Protein 5IPY (pdb70)

B-factor: mean 14.08, std 7.88, range [3.66, 57.65]

CATH classification: 3.50.50.60 (+1 more: 3.50.50.60)

Radius of gyration: 29.26 Å; Cα contacts (8 Å, |Δi|>4): 1860; chains: 2; bounding box: 68×65×85 Å

GO terms:
  GO:0034899 trimethylamine monooxygenase activity (F, EXP)

Solvent-accessible surface area: 33161 Å² total; per-residue (Å²): 134,64,0,0,0,10,9,0,10,20,12,0,3,0,0,0,37,0,0,25,18,1,34,107,128,70,31,161,38,12,95,8,7,0,2,11,52,22,56,42,4,0,7,38,30,32,56,32,44,29,48,4,12,18,80,29,3,8,39,5,30,4,14,21,16,59,9,26,8,4,63,13,2,1,1,0,17,2,5,14,49,10,11,0,50,106,34,33,68,100,22,7,11,0,2,0,1,50,24,0,0,28,37,0,4,48,9,7,1,129,127,7,80,0,98,142,45,16,91,36,20,2,8,15,30,38,0,47,70,68,80,162,77,51,70,0,53,0,22,0,5,39,37,133,94,50,35,17,68,66,24,45,0,30,18,0,0,0,9,28,26,8,54,13,19,5,60,22,39,104,42,105,6,3,59,74,12,33,19,36,37,9,9,3,2,23,0,20,17,1,67,40,3,105,47,68,34,0,0,0,9,13,48,61,74,34,0,20,12,0,0,7,0,0,49,14,24,35,8,137,28,1,7,0,4,38,201,114,61,71,31,60,55,61,41,24,159,49,13,62,37,13,26,31,9,101,69,4,63,40,106,34,0,43,0,57,93,64,32,65,113,85,1,37,3,0,0,2,8,31,29,44,58,32,46,4,48,20,2,22,61,94,1,14,4,104,29,66,67,56,14,2,5,25,35,1,21,33,2,0,0,5,4,84,19,47,25,0,2,0,2,6,0,2,45,39,60,0,31,5,1,0,13,0,0,0,0,6,0,0,0,7,12,6,46,66,116,22,111,34,38,175,80,95,61,43,3,77,60,26,8,50,89,16,47,94,78,33,104,79,40,142,79,60,90,68,23,0,132,11,2,3,70,14,0,80,50,0,6,89,67,21,78,4,55,110,22,74,9,83,12,0,8,95,5,7,36,74,12,79,136,15,11,68,143,54,5,24,35,15,19,69,42,26,4,117,2,27,53,57,47,54,89,3,62,137,40,95,34,72,5,92,100,9,97,92,37,35,42,103,36,14,44,123,183,140,69,0,0,0,10,8,0,9,23,12,0,4,3,0,0,14,0,0,21,30,1,34,115,126,68,31,168,46,12,105,7,10,0,3,9,52,27,56,41,2,0,6,39,34,31,53,35,40,25,48,5,10,14,72,26,3,9,38,5,28,2,15,20,15,50,7,27,9,3,62,11,1,9,2,4,22,5,0,21,72,22,10,2,62,104,42,34,67,66,73,8,10,1,3,0,2,48,24,0,1,30,40,0,10,34,14,22,3,108,157,23,86,0,92,119,42,15,101,32,20,1,8,16,30,36,0,46,62,67,87,165,76,54,78,0,53,1,22,0,6,39,33,132,91,55,37,18,67,67,30,48,1,27,25,0,0,0,10,29,28,9,55,14,19,8,57,28,39,105,46,101,6,6,61,73,9,39,22,42,38,7,8,3,3,23,3,23,10,1,114,43,6,108,45,70,23,0,0,0,10,13,45,64,77,34,0,19,13,0,0,7,0,0,46,13,22,36,8,140,14,1,1,0,3,43,194,104,64,74,27,57,46,62,50,24,160,52,12,79,33,20,26,27,8,100,53,4,61,49,79,36,0,47,4,56,94,64,32,68,69,81,1,38,3,0,0,2,8,30,31,44,59,31,46,4,47,22,2,18,68,75,0,32,3,141,23,65,65,56,16,2,4,26,35,0,27,26,3,0,0,6,4,85,15,50,25,0,2,0,2,5,0,3,47,39,58,2,35,8,5,0,13,0,0,0,0,15,3,0,0,5,16,11,48,54,118,24,109,28,39,194,80,100,64,44,3,79,61,27,10,50,88,15,46,94,78,32,107,79,39,145,79,58,85,67,24,0,117,12,2,3,74,13,0,86,50,0,10,88,71,20,80,8,76,100,34,73,7,81,13,2,6,79,3,10,29,80,13,83,137,30,12,68,133,55,4,20,34,15,17,69,32,29,1,117,9,33,55,58,42,55,100,6,52,134,38,102,34,74,5,98,98,10,97,89,28,43,58,151,22,12,38,127,166

Structure (mmCIF, N/CA/C/O backbone):
data_5IPY
#
_entry.id   5IPY
#
_cell.length_a   73.497
_cell.length_b   85.388
_cell.length_c   79.533
_cell.angle_alpha   90.00
_cell.angle_beta   113.03
_cell.angle_gamma   90.00
#
_symmetry.space_group_name_H-M   'P 1 21 1'
#
loop_
_entity.id
_entity.type
_entity.pdbx_description
1 polymer 'Flavin-containing monooxygenase'
2 non-polymer 'NADP NICOTINAMIDE-ADENINE-DINUCLEOTIDE PHOSPHATE'
3 non-polymer 'FLAVIN-ADENINE DINUCLEOTIDE'
4 water water
#
loop_
_atom_site.group_PDB
_atom_site.id
_atom_site.type_symbol
_atom_site.label_atom_id
_atom_site.label_alt_id
_atom_site.label_comp_id
_atom_site.label_asym_id
_atom_site.label_entity_id
_atom_site.label_seq_id
_atom_site.pdbx_PDB_ins_code
_atom_site.Cartn_x
_atom_site.Cartn_y
_atom_site.Cartn_z
_atom_site.occupancy
_atom_site.B_iso_or_equiv
_atom_site.auth_seq_id
_atom_site.auth_comp_id
_atom_site.auth_asym_id
_atom_site.auth_atom_id
_atom_site.pdbx_PDB_model_num
ATOM 1 N N . LYS A 1 3 ? 3.667 17.710 28.526 1.00 28.35 3 LYS A N 1
ATOM 2 C CA . LYS A 1 3 ? 4.644 17.615 27.442 1.00 19.90 3 LYS A CA 1
ATOM 3 C C . LYS A 1 3 ? 4.374 16.404 26.542 1.00 14.41 3 LYS A C 1
ATOM 4 O O . LYS A 1 3 ? 3.759 15.419 26.965 1.00 14.76 3 LYS A O 1
ATOM 10 N N . ARG A 1 4 ? 4.848 16.488 25.298 1.00 10.37 4 ARG A N 1
ATOM 11 C CA . ARG A 1 4 ? 4.845 15.362 24.364 1.00 10.95 4 ARG A CA 1
ATOM 12 C C . ARG A 1 4 ? 6.257 15.163 23.828 1.00 8.63 4 ARG A C 1
ATOM 13 O O . ARG A 1 4 ? 6.938 16.128 23.460 1.00 10.21 4 ARG A O 1
ATOM 21 N N . VAL A 1 5 ? 6.691 13.907 23.770 1.00 8.62 5 VAL A N 1
ATOM 22 C CA . VAL A 1 5 ? 8.044 13.574 23.346 1.00 7.52 5 VAL A CA 1
ATOM 23 C C . VAL A 1 5 ? 7.971 12.557 22.218 1.00 7.95 5 VAL A C 1
ATOM 24 O O . VAL A 1 5 ? 7.254 11.565 22.317 1.00 8.73 5 VAL A O 1
ATOM 28 N N . ALA A 1 6 ? 8.720 12.804 21.143 1.00 7.92 6 ALA A N 1
ATOM 29 C CA . ALA A 1 6 ? 8.839 11.858 20.041 1.00 7.87 6 ALA A CA 1
ATOM 30 C C . ALA A 1 6 ? 10.184 11.157 20.138 1.00 6.18 6 ALA A C 1
ATOM 31 O O . ALA A 1 6 ? 11.218 11.811 20.279 1.00 9.11 6 ALA A O 1
ATOM 33 N N . VAL A 1 7 ? 10.168 9.834 20.056 1.00 7.11 7 VAL A N 1
ATOM 34 C CA . VAL A 1 7 ? 11.395 9.047 19.979 1.00 7.28 7 VAL A CA 1
ATOM 35 C C . VAL A 1 7 ? 11.500 8.457 18.574 1.00 7.53 7 VAL A C 1
ATOM 36 O O . VAL A 1 7 ? 10.564 7.818 18.097 1.00 7.66 7 VAL A O 1
ATOM 40 N N . ILE A 1 8 ? 12.623 8.682 17.897 1.00 6.17 8 ILE A N 1
ATOM 41 C CA . ILE A 1 8 ? 12.797 8.137 16.552 1.00 5.45 8 ILE A CA 1
ATOM 42 C C . ILE A 1 8 ? 13.664 6.889 16.643 1.00 6.99 8 ILE A C 1
ATOM 43 O O . ILE A 1 8 ? 14.860 6.972 16.935 1.00 6.86 8 ILE A O 1
ATOM 48 N N . GLY A 1 9 ? 13.040 5.731 16.438 1.00 6.01 9 GLY A N 1
ATOM 49 C CA . GLY A 1 9 ? 13.753 4.466 16.492 1.00 6.13 9 GLY A CA 1
ATOM 50 C C . GLY A 1 9 ? 13.401 3.624 17.706 1.00 5.95 9 GLY A C 1
ATOM 51 O O . GLY A 1 9 ? 13.314 4.132 18.839 1.00 7.10 9 GLY A O 1
ATOM 52 N N . ALA A 1 10 ? 13.221 2.328 17.459 1.00 5.78 10 ALA A N 1
ATOM 53 C CA . ALA A 1 10 ? 12.938 1.347 18.506 1.00 6.04 10 ALA A CA 1
ATOM 54 C C . ALA A 1 10 ? 13.985 0.238 18.547 1.00 5.99 10 ALA A C 1
ATOM 55 O O . ALA A 1 10 ? 13.665 -0.934 18.769 1.00 6.57 10 ALA A O 1
ATOM 57 N N . GLY A 1 11 ? 15.236 0.628 18.337 1.00 6.13 11 GLY A N 1
ATOM 58 C CA . GLY A 1 11 ? 16.358 -0.250 18.629 1.00 5.83 11 GLY A CA 1
ATOM 59 C C . GLY A 1 11 ? 16.727 -0.161 20.104 1.00 5.35 11 GLY A C 1
ATOM 60 O O . GLY A 1 11 ? 16.020 0.461 20.906 1.00 6.28 11 GLY A O 1
ATOM 61 N N . PRO A 1 12 ? 17.849 -0.768 20.478 1.00 4.50 12 PRO A N 1
ATOM 62 C CA . PRO A 1 12 ? 18.242 -0.727 21.889 1.00 5.98 12 PRO A CA 1
ATOM 63 C C . PRO A 1 12 ? 18.164 0.664 22.537 1.00 6.39 12 PRO A C 1
ATOM 64 O O . PRO A 1 12 ? 17.738 0.763 23.689 1.00 7.45 12 PRO A O 1
ATOM 68 N N . SER A 1 13 ? 18.592 1.710 21.836 1.00 6.30 13 SER A N 1
ATOM 69 C CA . SER A 1 13 ? 18.548 3.065 22.386 1.00 5.15 13 SER A CA 1
ATOM 70 C C . SER A 1 13 ? 17.122 3.588 22.568 1.00 6.23 13 SER A C 1
ATOM 71 O O . SER A 1 13 ? 16.757 4.043 23.660 1.00 6.46 13 SER A O 1
ATOM 74 N N . GLY A 1 14 ? 16.314 3.539 21.514 1.00 6.05 14 GLY A N 1
ATOM 75 C CA . GLY A 1 14 ? 14.947 4.026 21.615 1.00 6.33 14 GLY A CA 1
ATOM 76 C C . GLY A 1 14 ? 14.175 3.237 22.660 1.00 6.54 14 GLY A C 1
ATOM 77 O O . GLY A 1 14 ? 13.412 3.815 23.447 1.00 6.83 14 GLY A O 1
ATOM 78 N N . LEU A 1 15 ? 14.379 1.922 22.688 1.00 6.90 15 LEU A N 1
ATOM 79 C CA . LEU A 1 15 ? 13.736 1.085 23.698 1.00 5.75 15 LEU A CA 1
ATOM 80 C C . LEU A 1 15 ? 14.173 1.470 25.113 1.00 7.94 15 LEU A C 1
ATOM 81 O O . LEU A 1 15 ? 13.346 1.518 26.030 1.00 7.75 15 LEU A O 1
ATOM 86 N N . ALA A 1 16 ? 15.468 1.733 25.297 1.00 5.82 16 ALA A N 1
ATOM 87 C CA . ALA A 1 16 ? 15.967 2.212 26.588 1.00 5.36 16 ALA A CA 1
ATOM 88 C C . ALA A 1 16 ? 15.272 3.504 26.980 1.00 6.26 16 ALA A C 1
ATOM 89 O O . ALA A 1 16 ? 14.963 3.722 28.151 1.00 6.63 16 ALA A O 1
ATOM 91 N N . GLN A 1 17 ? 15.023 4.369 26.003 1.00 6.12 17 GLN A N 1
ATOM 92 C CA . GLN A 1 17 ? 14.354 5.632 26.284 1.00 7.93 17 GLN A CA 1
ATOM 93 C C . GLN A 1 17 ? 12.930 5.401 26.800 1.00 6.77 17 GLN A C 1
ATOM 94 O O . GLN A 1 17 ? 12.480 6.070 27.748 1.00 6.89 17 GLN A O 1
ATOM 100 N N . LEU A 1 18 ? 12.224 4.465 26.176 1.00 6.28 18 LEU A N 1
ATOM 101 C CA . LEU A 1 18 ? 10.866 4.145 26.605 1.00 7.26 18 LEU A CA 1
ATOM 102 C C . LEU A 1 18 ? 10.896 3.545 28.009 1.00 6.25 18 LEU A C 1
ATOM 103 O O . LEU A 1 18 ? 10.124 3.939 28.887 1.00 7.44 18 LEU A O 1
ATOM 108 N N . ARG A 1 19 ? 11.806 2.602 28.218 1.00 6.50 19 ARG A N 1
ATOM 109 C CA . ARG A 1 19 ? 11.942 1.951 29.514 1.00 6.83 19 ARG A CA 1
ATOM 110 C C . ARG A 1 19 ? 12.258 2.977 30.604 1.00 8.70 19 ARG A C 1
ATOM 111 O O . ARG A 1 19 ? 11.729 2.895 31.709 1.00 7.69 19 ARG A O 1
ATOM 119 N N . ALA A 1 20 ? 13.128 3.936 30.306 1.00 7.41 20 ALA A N 1
ATOM 120 C CA . ALA A 1 20 ? 13.476 4.966 31.280 1.00 8.35 20 ALA A CA 1
ATOM 121 C C . ALA A 1 20 ? 12.243 5.754 31.726 1.00 7.10 20 ALA A C 1
ATOM 122 O O . ALA A 1 20 ? 12.018 5.946 32.934 1.00 7.94 20 ALA A O 1
ATOM 124 N N . PHE A 1 21 ? 11.457 6.231 30.769 1.00 7.63 21 PHE A N 1
ATOM 125 C CA . PHE A 1 21 ? 10.253 6.981 31.130 1.00 6.58 21 PHE A CA 1
ATOM 126 C C . PHE A 1 21 ? 9.299 6.118 31.942 1.00 8.61 21 PHE A C 1
ATOM 127 O O . PHE A 1 21 ? 8.770 6.567 32.963 1.00 8.65 21 PHE A O 1
ATOM 135 N N . GLN A 1 22 ? 9.088 4.883 31.509 1.00 8.34 22 GLN A N 1
ATOM 136 C CA . GLN A 1 22 ? 8.180 3.993 32.231 1.00 8.88 22 GLN A CA 1
ATOM 137 C C . GLN A 1 22 ? 8.648 3.737 33.669 1.00 11.59 22 GLN A C 1
ATOM 138 O O . GLN A 1 22 ? 7.827 3.672 34.595 1.00 11.23 22 GLN A O 1
ATOM 144 N N . SER A 1 23 ? 9.955 3.589 33.867 1.00 7.40 23 SER A N 1
ATOM 145 C CA . SER A 1 23 ? 10.481 3.379 35.214 1.00 8.87 23 SER A CA 1
ATOM 146 C C . SER A 1 23 ? 10.253 4.589 36.116 1.00 11.34 23 SER A C 1
ATOM 147 O O . SER A 1 23 ? 10.017 4.427 37.318 1.00 10.60 23 SER A O 1
ATOM 150 N N . ALA A 1 24 ? 10.325 5.795 35.556 1.00 9.33 24 ALA A N 1
ATOM 151 C CA . ALA A 1 24 ? 10.017 6.990 36.329 1.00 10.08 24 ALA A CA 1
ATOM 152 C C . ALA A 1 24 ? 8.547 6.992 36.734 1.00 10.62 24 ALA A C 1
ATOM 153 O O . ALA A 1 24 ? 8.211 7.365 37.861 1.00 10.38 24 ALA A O 1
ATOM 155 N N . ALA A 1 25 ? 7.680 6.580 35.815 1.00 9.74 25 ALA A N 1
ATOM 156 C CA . ALA A 1 25 ? 6.251 6.517 36.091 1.00 8.92 25 ALA A CA 1
ATOM 157 C C . ALA A 1 25 ? 5.981 5.465 37.167 1.00 11.85 25 ALA A C 1
ATOM 158 O O . ALA A 1 25 ? 5.151 5.683 38.053 1.00 12.87 25 ALA A O 1
ATOM 160 N N . ASP A 1 26 ? 6.703 4.341 37.118 1.00 10.73 26 ASP A N 1
ATOM 161 C CA . ASP A 1 26 ? 6.551 3.281 38.127 1.00 10.55 26 ASP A CA 1
ATOM 162 C C . ASP A 1 26 ? 6.831 3.792 39.534 1.00 13.49 26 ASP A C 1
ATOM 163 O O . ASP A 1 26 ? 6.320 3.246 40.513 1.00 14.17 26 ASP A O 1
ATOM 168 N N . GLN A 1 27 ? 7.668 4.820 39.635 1.00 11.74 27 GLN A N 1
ATOM 169 C CA . GLN A 1 27 ? 8.058 5.362 40.929 1.00 14.60 27 GLN A CA 1
ATOM 170 C C . GLN A 1 27 ? 7.237 6.589 41.280 1.00 17.89 27 GLN A C 1
ATOM 171 O O . GLN A 1 27 ? 7.576 7.328 42.208 1.00 22.85 27 GLN A O 1
ATOM 177 N N . GLY A 1 28 ? 6.155 6.798 40.534 1.00 15.23 28 GLY A N 1
ATOM 178 C CA . GLY A 1 28 ? 5.162 7.797 40.881 1.00 16.04 28 GLY A CA 1
ATOM 179 C C . GLY A 1 28 ? 5.288 9.152 40.209 1.00 17.17 28 GLY A C 1
ATOM 180 O O . GLY A 1 28 ? 4.536 10.077 40.525 1.00 18.85 28 GLY A O 1
ATOM 181 N N . ALA A 1 29 ? 6.218 9.285 39.272 1.00 14.12 29 ALA A N 1
ATOM 182 C CA . ALA A 1 29 ? 6.400 10.562 38.602 1.00 11.89 29 ALA A CA 1
ATOM 183 C C . ALA A 1 29 ? 5.436 10.747 37.438 1.00 16.05 29 ALA A C 1
ATOM 184 O O . ALA A 1 29 ? 5.075 9.787 36.753 1.00 16.23 29 ALA A O 1
ATOM 186 N N . GLU A 1 30 ? 5.011 11.986 37.222 1.00 13.04 30 GLU A N 1
ATOM 187 C CA . GLU A 1 30 ? 4.271 12.323 36.021 1.00 16.49 30 GLU A CA 1
ATOM 188 C C . GLU A 1 30 ? 5.259 12.301 34.871 1.00 15.17 30 GLU A C 1
ATOM 189 O O . GLU A 1 30 ? 6.377 12.808 35.003 1.00 15.72 30 GLU A O 1
ATOM 195 N N . ILE A 1 31 ? 4.869 11.690 33.759 1.00 12.70 31 ILE A N 1
ATOM 196 C CA . ILE A 1 31 ? 5.713 11.692 32.565 1.00 12.56 31 ILE A CA 1
ATOM 197 C C . ILE A 1 31 ? 4.963 12.242 31.355 1.00 10.48 31 ILE A C 1
ATOM 198 O O . ILE A 1 31 ? 3.731 12.224 31.313 1.00 12.63 31 ILE A O 1
ATOM 203 N N . PRO A 1 32 ? 5.709 12.754 30.364 1.00 11.15 32 PRO A N 1
ATOM 204 C CA . PRO A 1 32 ? 5.085 13.235 29.129 1.00 10.47 32 PRO A CA 1
ATOM 205 C C . PRO A 1 32 ? 4.403 12.109 28.368 1.00 10.87 32 PRO A C 1
ATOM 206 O O . PRO A 1 32 ? 4.670 10.923 28.596 1.00 11.13 32 PRO A O 1
ATOM 210 N N . GLU A 1 33 ? 3.542 12.490 27.437 1.00 10.80 33 GLU A N 1
ATOM 211 C CA . GLU A 1 33 ? 3.045 11.547 26.450 1.00 11.17 33 GLU A CA 1
ATOM 212 C C . GLU A 1 33 ? 4.219 11.214 25.530 1.00 10.86 33 GLU A C 1
ATOM 213 O O . GLU A 1 33 ? 4.957 12.113 25.116 1.00 11.19 33 GLU A O 1
ATOM 219 N N . ILE A 1 34 ? 4.408 9.930 25.244 1.00 9.56 34 ILE A N 1
ATOM 220 C CA . ILE A 1 34 ? 5.531 9.466 24.418 1.00 10.74 34 ILE A CA 1
ATOM 221 C C . ILE A 1 34 ? 5.026 8.759 23.161 1.00 11.62 34 ILE A C 1
ATOM 222 O O . ILE A 1 34 ? 4.192 7.861 23.243 1.00 13.44 34 ILE A O 1
ATOM 227 N N . VAL A 1 35 ? 5.535 9.165 21.998 1.00 9.07 35 VAL A N 1
ATOM 228 C CA . VAL A 1 35 ? 5.286 8.442 20.755 1.00 8.85 35 VAL A CA 1
ATOM 229 C C . VAL A 1 35 ? 6.626 8.036 20.166 1.00 7.39 35 VAL A C 1
ATOM 230 O O . VAL A 1 35 ? 7.501 8.878 19.995 1.00 8.38 35 VAL A O 1
ATOM 234 N N . CYS A 1 36 ? 6.770 6.755 19.848 1.00 6.90 36 CYS A N 1
ATOM 235 C CA . CYS A 1 36 ? 7.985 6.244 19.227 1.00 7.15 36 CYS A CA 1
ATOM 236 C C . CYS A 1 36 ? 7.663 5.828 17.798 1.00 7.45 36 CYS A C 1
ATOM 237 O O . CYS A 1 36 ? 6.741 5.049 17.568 1.00 7.81 36 CYS A O 1
ATOM 240 N N . PHE A 1 37 ? 8.412 6.375 16.845 1.00 6.28 37 PHE A N 1
ATOM 241 C CA . PHE A 1 37 ? 8.249 6.046 15.430 1.00 6.66 37 PHE A CA 1
ATOM 242 C C . PHE A 1 37 ? 9.331 5.073 15.002 1.00 6.84 37 PHE A C 1
ATOM 243 O O . PHE A 1 37 ? 10.514 5.349 15.189 1.00 7.09 37 PHE A O 1
ATOM 251 N N . GLU A 1 38 ? 8.932 3.951 14.419 1.00 5.71 38 GLU A N 1
ATOM 252 C CA . GLU A 1 38 ? 9.900 2.942 13.976 1.00 5.74 38 GLU A CA 1
ATOM 253 C C . GLU A 1 38 ? 9.615 2.547 12.528 1.00 6.08 38 GLU A C 1
ATOM 254 O O . GLU A 1 38 ? 8.495 2.185 12.191 1.00 6.71 38 GLU A O 1
ATOM 260 N N . LYS A 1 39 ? 10.648 2.601 11.690 1.00 6.28 39 LYS A N 1
ATOM 261 C CA . LYS A 1 39 ? 10.550 2.281 10.262 1.00 6.76 39 LYS A CA 1
ATOM 262 C C . LYS A 1 39 ? 10.205 0.812 9.990 1.00 7.08 39 LYS A C 1
ATOM 263 O O . LYS A 1 39 ? 9.427 0.495 9.080 1.00 8.70 39 LYS A O 1
ATOM 269 N N . GLN A 1 40 ? 10.808 -0.082 10.768 1.00 7.00 40 GLN A N 1
ATOM 270 C CA . GLN A 1 40 ? 10.618 -1.515 10.586 1.00 6.62 40 GLN A CA 1
ATOM 271 C C . GLN A 1 40 ? 9.295 -1.993 11.170 1.00 7.21 40 GLN A C 1
ATOM 272 O O . GLN A 1 40 ? 8.593 -1.249 11.865 1.00 8.15 40 GLN A O 1
ATOM 278 N N . ALA A 1 41 ? 8.973 -3.252 10.898 1.00 7.81 41 ALA A N 1
ATOM 279 C CA . ALA A 1 41 ? 7.724 -3.850 11.361 1.00 8.26 41 ALA A CA 1
ATOM 280 C C . ALA A 1 41 ? 7.778 -4.283 12.814 1.00 8.68 41 ALA A C 1
ATOM 281 O O . ALA A 1 41 ? 6.745 -4.563 13.409 1.00 10.08 41 ALA A O 1
ATOM 283 N N . ASN A 1 42 ? 8.983 -4.350 13.382 1.00 8.52 42 ASN A N 1
ATOM 284 C CA . ASN A 1 42 ? 9.150 -4.750 14.768 1.00 8.51 42 ASN A CA 1
ATOM 285 C C . ASN A 1 42 ? 10.292 -3.981 15.376 1.00 7.56 42 ASN A C 1
ATOM 286 O O . ASN A 1 42 ? 11.062 -3.337 14.661 1.00 8.76 42 ASN A O 1
ATOM 291 N N . TRP A 1 43 ? 10.378 -4.044 16.699 1.00 7.38 43 TRP A N 1
ATOM 292 C CA . TRP A 1 43 ? 11.451 -3.395 17.431 1.00 6.86 43 TRP A CA 1
ATOM 293 C C . TRP A 1 43 ? 12.724 -4.220 17.394 1.00 8.91 43 TRP A C 1
ATOM 294 O O . TRP A 1 43 ? 12.745 -5.323 16.831 1.00 8.00 43 TRP A O 1
ATOM 305 N N . GLY A 1 44 ? 13.787 -3.673 17.985 1.00 6.62 44 GLY A N 1
ATOM 306 C CA . GLY A 1 44 ? 15.055 -4.385 18.076 1.00 7.92 44 GLY A CA 1
ATOM 307 C C . GLY A 1 44 ? 16.187 -3.740 17.297 1.00 8.28 44 GLY A C 1
ATOM 308 O O . GLY A 1 44 ? 17.358 -4.054 17.537 1.00 6.32 44 GLY A O 1
ATOM 309 N N . GLY A 1 45 ? 15.863 -2.838 16.375 1.00 6.20 45 GLY A N 1
ATOM 310 C CA . GLY A 1 45 ? 16.891 -2.095 15.663 1.00 6.43 45 GLY A CA 1
ATOM 311 C C . GLY A 1 45 ? 17.765 -2.998 14.810 1.00 6.60 45 GLY A C 1
ATOM 312 O O . GLY A 1 45 ? 17.266 -3.822 14.051 1.00 7.35 45 GLY A O 1
ATOM 313 N N . LEU A 1 46 ? 19.077 -2.838 14.936 1.00 5.69 46 LEU A N 1
ATOM 314 C CA . LEU A 1 46 ? 20.030 -3.683 14.217 1.00 7.72 46 LEU A CA 1
ATOM 315 C C . LEU A 1 46 ? 19.923 -5.159 14.585 1.00 8.63 46 LEU A C 1
ATOM 316 O O . LEU A 1 46 ? 20.390 -6.010 13.834 1.00 11.62 46 LEU A O 1
ATOM 321 N N . TRP A 1 47 ? 19.283 -5.494 15.695 1.00 7.69 47 TRP A N 1
ATOM 322 C CA . TRP A 1 47 ? 19.159 -6.875 16.124 1.00 6.80 47 TRP A CA 1
ATOM 323 C C . TRP A 1 47 ? 18.027 -7.655 15.480 1.00 7.88 47 TRP A C 1
ATOM 324 O O . TRP A 1 47 ? 17.884 -8.850 15.721 1.00 8.87 47 TRP A O 1
ATOM 335 N N . ASN A 1 48 ? 17.248 -6.975 14.659 1.00 9.29 48 ASN A N 1
ATOM 336 C CA . ASN A 1 48 ? 16.073 -7.544 13.975 1.00 17.23 48 ASN A CA 1
ATOM 337 C C . ASN A 1 48 ? 16.449 -7.970 12.567 1.00 20.31 48 ASN A C 1
ATOM 338 O O . ASN A 1 48 ? 16.435 -7.123 11.695 1.00 20.54 48 ASN A O 1
ATOM 343 N N . TYR A 1 49 ? 16.771 -9.259 12.359 1.00 13.99 49 TYR A N 1
ATOM 344 C CA . TYR A 1 49 ? 17.298 -9.829 11.099 1.00 11.42 49 TYR A CA 1
ATOM 345 C C . TYR A 1 49 ? 16.280 -9.801 9.963 1.00 12.28 49 TYR A C 1
ATOM 346 O O . TYR A 1 49 ? 15.120 -10.030 10.185 1.00 12.90 49 TYR A O 1
ATOM 355 N N . THR A 1 50 ? 16.747 -9.534 8.754 1.00 9.80 50 THR A N 1
ATOM 356 C CA . THR A 1 50 ? 15.907 -9.706 7.571 1.00 7.91 50 THR A CA 1
ATOM 357 C C . THR A 1 50 ? 16.716 -10.286 6.425 1.00 9.61 50 THR A C 1
ATOM 358 O O . THR A 1 50 ? 17.877 -9.950 6.276 1.00 10.66 50 THR A O 1
ATOM 362 N N . TRP A 1 51 ? 16.108 -11.159 5.633 1.00 10.69 51 TRP A N 1
ATOM 363 C CA . TRP A 1 51 ? 16.777 -11.706 4.464 1.00 9.25 51 TRP A CA 1
ATOM 364 C C . TRP A 1 51 ? 16.942 -10.633 3.390 1.00 8.05 51 TRP A C 1
ATOM 365 O O . TRP A 1 51 ? 17.751 -10.783 2.480 1.00 10.71 51 TRP A O 1
ATOM 376 N N . ARG A 1 52 ? 16.146 -9.572 3.484 1.00 7.94 52 ARG A N 1
ATOM 377 C CA . ARG A 1 52 ? 16.155 -8.528 2.467 1.00 8.39 52 ARG A CA 1
ATOM 378 C C . ARG A 1 52 ? 17.402 -7.661 2.569 1.00 8.76 52 ARG A C 1
ATOM 379 O O . ARG A 1 52 ? 17.943 -7.459 3.653 1.00 8.98 52 ARG A O 1
ATOM 387 N N . THR A 1 53 ? 17.839 -7.150 1.421 1.00 9.18 53 THR A N 1
ATOM 388 C CA . THR A 1 53 ? 18.950 -6.209 1.350 1.00 9.16 53 THR A CA 1
ATOM 389 C C . THR A 1 53 ? 18.552 -5.028 0.466 1.00 8.47 53 THR A C 1
ATOM 390 O O . THR A 1 53 ? 17.635 -5.131 -0.356 1.00 10.00 53 THR A O 1
ATOM 394 N N . GLY A 1 54 ? 19.247 -3.903 0.632 1.00 8.34 54 GLY A N 1
ATOM 395 C CA . GLY A 1 54 ? 19.001 -2.747 -0.206 1.00 9.88 54 GLY A CA 1
ATOM 396 C C . GLY A 1 54 ? 17.805 -1.952 0.269 1.00 7.84 54 GLY A C 1
ATOM 397 O O . GLY A 1 54 ? 17.938 -1.081 1.129 1.00 7.90 54 GLY A O 1
ATOM 398 N N . LEU A 1 55 ? 16.638 -2.259 -0.292 1.00 8.49 55 LEU A N 1
ATOM 399 C CA . LEU A 1 55 ? 15.380 -1.628 0.118 1.00 8.28 55 LEU A CA 1
ATOM 400 C C . LEU A 1 55 ? 14.416 -2.678 0.663 1.00 10.86 55 LEU A C 1
ATOM 401 O O . LEU A 1 55 ? 14.421 -3.833 0.223 1.00 12.52 55 LEU A O 1
ATOM 406 N N . ASP A 1 56 ? 13.603 -2.277 1.631 1.00 8.75 56 ASP A N 1
ATOM 407 C CA . ASP A 1 56 ? 12.730 -3.222 2.319 1.00 10.18 56 ASP A CA 1
ATOM 408 C C . ASP A 1 56 ? 11.423 -3.440 1.567 1.00 8.55 56 ASP A C 1
ATOM 409 O O . ASP A 1 56 ? 11.268 -2.994 0.434 1.00 11.06 56 ASP A O 1
ATOM 414 N N . GLU A 1 57 ? 10.510 -4.172 2.201 1.00 9.86 57 GLU A N 1
ATOM 415 C CA . GLU A 1 57 ? 9.236 -4.531 1.595 1.00 10.65 57 GLU A CA 1
ATOM 416 C C . GLU A 1 57 ? 8.380 -3.307 1.255 1.00 12.17 57 GLU A C 1
ATOM 417 O O . GLU A 1 57 ? 7.466 -3.395 0.439 1.00 15.16 57 GLU A O 1
ATOM 423 N N . ASN A 1 58 ? 8.674 -2.178 1.894 1.00 10.94 58 ASN A N 1
ATOM 424 C CA . ASN A 1 58 ? 7.927 -0.939 1.701 1.00 10.23 58 ASN A CA 1
ATOM 425 C C . ASN A 1 58 ? 8.661 0.037 0.789 1.00 12.09 58 ASN A C 1
ATOM 426 O O . ASN A 1 58 ? 8.146 1.116 0.508 1.00 12.42 58 ASN A O 1
ATOM 431 N N . GLY A 1 59 ? 9.867 -0.329 0.355 1.00 9.62 59 GLY A N 1
ATOM 432 C CA . GLY A 1 59 ? 10.688 0.550 -0.461 1.00 9.59 59 GLY A CA 1
ATOM 433 C C . GLY A 1 59 ? 11.664 1.448 0.294 1.00 8.87 59 GLY A C 1
ATOM 434 O O . GLY A 1 59 ? 12.334 2.282 -0.321 1.00 9.38 59 GLY A O 1
ATOM 435 N N . GLU A 1 60 ? 11.733 1.295 1.614 1.00 8.35 60 GLU A N 1
ATOM 436 C CA . GLU A 1 60 ? 12.652 2.092 2.431 1.00 7.35 60 GLU A CA 1
ATOM 437 C C . GLU A 1 60 ? 14.021 1.426 2.543 1.00 7.51 60 GLU A C 1
ATOM 438 O O . GLU A 1 60 ? 14.141 0.207 2.467 1.00 8.92 60 GLU A O 1
ATOM 444 N N . PRO A 1 61 ? 15.066 2.228 2.755 1.00 6.80 61 PRO A N 1
ATOM 445 C CA . PRO A 1 61 ? 16.383 1.614 2.962 1.00 7.33 61 PRO A CA 1
ATOM 446 C C . PRO A 1 61 ? 16.349 0.571 4.080 1.00 7.55 61 PRO A C 1
ATOM 447 O O . PRO A 1 61 ? 15.831 0.840 5.168 1.00 8.03 61 PRO A O 1
ATOM 451 N N . VAL A 1 62 ? 16.899 -0.609 3.812 1.00 6.71 62 VAL A N 1
ATOM 452 C CA . VAL A 1 62 ? 16.983 -1.663 4.818 1.00 6.97 62 VAL A CA 1
ATOM 453 C C . VAL A 1 62 ? 17.925 -1.228 5.929 1.00 7.87 62 VAL A C 1
ATOM 454 O O . VAL A 1 62 ? 19.087 -0.905 5.679 1.00 8.26 62 VAL A O 1
ATOM 458 N N . HIS A 1 63 ? 17.441 -1.227 7.156 1.00 6.33 63 HIS A N 1
ATOM 459 C CA . HIS A 1 63 ? 18.261 -0.839 8.261 1.00 5.87 63 HIS A CA 1
ATOM 460 C C . HIS A 1 63 ? 19.220 -1.914 8.678 1.00 7.39 63 HIS A C 1
ATOM 461 O O . HIS A 1 63 ? 20.354 -1.624 9.036 1.00 7.02 63 HIS A O 1
ATOM 468 N N . CYS A 1 64 ? 18.758 -3.152 8.671 1.00 6.82 64 CYS A N 1
ATOM 469 C CA . CYS A 1 64 ? 19.523 -4.288 9.174 1.00 10.22 64 CYS A CA 1
ATOM 470 C C . CYS A 1 64 ? 20.890 -4.421 8.506 1.00 8.64 64 CYS A C 1
ATOM 471 O O . CYS A 1 64 ? 20.987 -4.435 7.273 1.00 9.68 64 CYS A O 1
ATOM 474 N N . SER A 1 65 ? 21.932 -4.506 9.338 1.00 7.24 65 SER A N 1
ATOM 475 C CA . SER A 1 65 ? 23.275 -4.844 8.888 1.00 7.65 65 SER A CA 1
ATOM 476 C C . SER A 1 65 ? 23.733 -6.211 9.384 1.00 8.32 65 SER A C 1
ATOM 477 O O . SER A 1 65 ? 24.834 -6.652 9.054 1.00 8.77 65 SER A O 1
ATOM 480 N N . MET A 1 66 ? 22.921 -6.877 10.189 1.00 7.62 66 MET A N 1
ATOM 481 C CA . MET A 1 66 ? 23.304 -8.181 10.706 1.00 7.84 66 MET A CA 1
ATOM 482 C C . MET A 1 66 ? 23.094 -9.316 9.714 1.00 9.97 66 MET A C 1
ATOM 483 O O . MET A 1 66 ? 22.300 -9.215 8.781 1.00 12.27 66 MET A O 1
ATOM 488 N N . TYR A 1 67 ? 23.838 -10.393 9.921 1.00 7.93 67 TYR A N 1
ATOM 489 C CA . TYR A 1 67 ? 23.845 -11.521 9.009 1.00 7.12 67 TYR A CA 1
ATOM 490 C C . TYR A 1 67 ? 23.575 -12.825 9.746 1.00 6.26 67 TYR A C 1
ATOM 491 O O . TYR A 1 67 ? 23.574 -12.856 10.978 1.00 7.64 67 TYR A O 1
ATOM 500 N N . ARG A 1 68 ? 23.341 -13.892 8.987 1.00 8.34 68 ARG A N 1
ATOM 501 C CA . ARG A 1 68 ? 23.195 -15.221 9.569 1.00 9.30 68 ARG A CA 1
ATOM 502 C C . ARG A 1 68 ? 24.450 -15.600 10.346 1.00 7.58 68 ARG A C 1
ATOM 503 O O . ARG A 1 68 ? 25.557 -15.205 9.980 1.00 8.31 68 ARG A O 1
ATOM 511 N N . TYR A 1 69 ? 24.266 -16.348 11.430 1.00 8.80 69 TYR A N 1
ATOM 512 C CA . TYR A 1 69 ? 25.367 -16.899 12.223 1.00 7.49 69 TYR A CA 1
ATOM 513 C C . TYR A 1 69 ? 26.090 -15.860 13.080 1.00 7.37 69 TYR A C 1
ATOM 514 O O . TYR A 1 69 ? 27.086 -16.172 13.719 1.00 9.92 69 TYR A O 1
ATOM 523 N N . LEU A 1 70 ? 25.578 -14.635 13.120 1.00 6.94 70 LEU A N 1
ATOM 524 C CA . LEU A 1 70 ? 26.189 -13.602 13.951 1.00 6.35 70 LEU A CA 1
ATOM 525 C C . LEU A 1 70 ? 25.993 -13.884 15.446 1.00 6.94 70 LEU A C 1
ATOM 526 O O . LEU A 1 70 ? 24.886 -14.230 15.889 1.00 7.62 70 LEU A O 1
ATOM 531 N N . TRP A 1 71 ? 27.075 -13.775 16.212 1.00 6.97 71 TRP A N 1
ATOM 532 C CA . TRP A 1 71 ? 26.991 -13.806 17.667 1.00 7.58 71 TRP A CA 1
ATOM 533 C C . TRP A 1 71 ? 27.587 -12.525 18.229 1.00 6.19 71 TRP A C 1
ATOM 534 O O . TRP A 1 71 ? 28.390 -11.848 17.573 1.00 6.30 71 TRP A O 1
ATOM 545 N N . SER A 1 72 ? 27.204 -12.210 19.461 1.00 7.44 72 SER A N 1
ATOM 546 C CA . SER A 1 72 ? 27.831 -11.157 20.253 1.00 8.58 72 SER A CA 1
ATOM 547 C C . SER A 1 72 ? 29.338 -11.105 19.998 1.00 8.28 72 SER A C 1
ATOM 548 O O . SER A 1 72 ? 30.016 -12.129 20.103 1.00 7.94 72 SER A O 1
ATOM 551 N N . ASN A 1 73 ? 29.877 -9.939 19.656 1.00 6.41 73 ASN A N 1
ATOM 552 C CA . ASN A 1 73 ? 31.323 -9.877 19.410 1.00 7.19 73 ASN A CA 1
ATOM 553 C C . ASN A 1 73 ? 32.140 -9.320 20.566 1.00 7.64 73 ASN A C 1
ATOM 554 O O . ASN A 1 73 ? 33.362 -9.368 20.529 1.00 8.79 73 ASN A O 1
ATOM 559 N N . GLY A 1 74 ? 31.456 -8.806 21.581 1.00 6.82 74 GLY A N 1
ATOM 560 C CA . GLY A 1 74 ? 32.074 -8.488 22.854 1.00 8.77 74 GLY A CA 1
ATOM 561 C C . GLY A 1 74 ? 31.485 -9.359 23.944 1.00 7.18 74 GLY A C 1
ATOM 562 O O . GLY A 1 74 ? 30.512 -10.090 23.725 1.00 8.98 74 GLY A O 1
ATOM 563 N N . PRO A 1 75 ? 32.068 -9.298 25.138 1.00 7.54 75 PRO A N 1
ATOM 564 C CA . PRO A 1 75 ? 31.533 -10.095 26.244 1.00 6.42 75 PRO A CA 1
ATOM 565 C C . PRO A 1 75 ? 30.161 -9.566 26.638 1.00 6.86 75 PRO A C 1
ATOM 566 O O . PRO A 1 75 ? 29.999 -8.354 26.788 1.00 7.97 75 PRO A O 1
ATOM 570 N N . LYS A 1 76 ? 29.180 -10.450 26.782 1.00 7.37 76 LYS A N 1
ATOM 571 C CA . LYS A 1 76 ? 27.834 -10.003 27.154 1.00 8.17 76 LYS A CA 1
ATOM 572 C C . LYS A 1 76 ? 27.865 -9.301 28.518 1.00 6.24 76 LYS A C 1
ATOM 573 O O . LYS A 1 76 ? 27.027 -8.453 28.823 1.00 7.81 76 LYS A O 1
ATOM 579 N N . GLU A 1 77 ? 28.858 -9.632 29.334 1.00 7.26 77 GLU A N 1
ATOM 580 C CA . GLU A 1 77 ? 28.953 -9.054 30.661 1.00 8.98 77 GLU A CA 1
ATOM 581 C C . GLU A 1 77 ? 29.237 -7.553 30.587 1.00 8.63 77 GLU A C 1
ATOM 582 O O . GLU A 1 77 ? 28.982 -6.817 31.540 1.00 10.75 77 GLU A O 1
ATOM 588 N N . GLY A 1 78 ? 29.733 -7.100 29.440 1.00 8.22 78 GLY A N 1
ATOM 589 C CA . GLY A 1 78 ? 29.966 -5.683 29.232 1.00 9.32 78 GLY A CA 1
ATOM 590 C C . GLY A 1 78 ? 28.738 -4.887 28.797 1.00 9.03 78 GLY A C 1
ATOM 591 O O . GLY A 1 78 ? 28.760 -3.652 28.842 1.00 10.61 78 GLY A O 1
ATOM 592 N N . LEU A 1 79 ? 27.661 -5.569 28.400 1.00 8.34 79 LEU A N 1
ATOM 593 C CA . LEU A 1 79 ? 26.461 -4.881 27.906 1.00 7.82 79 LEU A CA 1
ATOM 594 C C . LEU A 1 79 ? 25.204 -5.163 28.730 1.00 8.83 79 LEU A C 1
ATOM 595 O O . LEU A 1 79 ? 24.119 -4.736 28.368 1.00 10.03 79 LEU A O 1
ATOM 600 N N . GLU A 1 80 ? 25.358 -5.848 29.854 1.00 7.71 80 GLU A N 1
ATOM 601 C CA . GLU A 1 80 ? 24.207 -6.252 30.653 1.00 7.70 80 GLU A CA 1
ATOM 602 C C . GLU A 1 80 ? 23.428 -5.033 31.164 1.00 7.87 80 GLU A C 1
ATOM 603 O O . GLU A 1 80 ? 24.033 -4.059 31.611 1.00 8.85 80 GLU A O 1
ATOM 609 N N . PHE A 1 81 ? 22.095 -5.083 31.092 1.00 7.43 81 PHE A N 1
ATOM 610 C CA . PHE A 1 81 ? 21.262 -4.024 31.662 1.00 8.22 81 PHE A CA 1
ATOM 611 C C . PHE A 1 81 ? 21.396 -4.075 33.179 1.00 9.11 81 PHE A C 1
ATOM 612 O O . PHE A 1 81 ? 21.254 -5.148 33.763 1.00 9.30 81 PHE A O 1
ATOM 620 N N . ALA A 1 82 ? 21.619 -2.933 33.828 1.00 9.23 82 ALA A N 1
ATOM 621 C CA . ALA A 1 82 ? 21.757 -2.946 35.287 1.00 7.45 82 ALA A CA 1
ATOM 622 C C . ALA A 1 82 ? 20.421 -3.185 35.989 1.00 9.28 82 ALA A C 1
ATOM 623 O O . ALA A 1 82 ? 20.398 -3.633 37.138 1.00 12.54 82 ALA A O 1
ATOM 625 N N . ASP A 1 83 ? 19.315 -2.901 35.298 1.00 8.28 83 ASP A N 1
ATOM 626 C CA . ASP A 1 83 ? 17.976 -3.079 35.874 1.00 8.54 83 ASP A CA 1
ATOM 627 C C . ASP A 1 83 ? 17.275 -4.369 35.442 1.00 10.96 83 ASP A C 1
ATOM 628 O O . ASP A 1 83 ? 16.111 -4.575 35.767 1.00 13.43 83 ASP A O 1
ATOM 633 N N . TYR A 1 84 ? 17.977 -5.244 34.727 1.00 9.14 84 TYR A N 1
ATOM 634 C CA . TYR A 1 84 ? 17.340 -6.423 34.140 1.00 9.01 84 TYR A CA 1
ATOM 635 C C . TYR A 1 84 ? 18.438 -7.394 33.746 1.00 9.11 84 TYR A C 1
ATOM 636 O O . TYR A 1 84 ? 18.935 -7.374 32.620 1.00 8.58 84 TYR A O 1
ATOM 645 N N . SER A 1 85 ? 18.838 -8.238 34.685 1.00 10.21 85 SER A N 1
ATOM 646 C CA . SER A 1 85 ? 20.006 -9.079 34.478 1.00 9.65 85 SER A CA 1
ATOM 647 C C . SER A 1 85 ? 19.732 -10.242 33.524 1.00 9.57 85 SER A C 1
ATOM 648 O O . SER A 1 85 ? 18.577 -10.593 33.249 1.00 9.70 85 SER A O 1
ATOM 651 N N . PHE A 1 86 ? 20.805 -10.858 33.036 1.00 8.85 86 PHE A N 1
ATOM 652 C CA . PHE A 1 86 ? 20.665 -12.065 32.230 1.00 9.01 86 PHE A CA 1
ATOM 653 C C . PHE A 1 86 ? 19.957 -13.178 33.002 1.00 8.88 86 PHE A C 1
ATOM 654 O O . PHE A 1 86 ? 19.126 -13.897 32.441 1.00 9.40 86 PHE A O 1
ATOM 662 N N . GLU A 1 87 ? 20.261 -13.302 34.291 1.00 9.76 87 GLU A N 1
ATOM 663 C CA . GLU A 1 87 ? 19.625 -14.337 35.106 1.00 10.03 87 GLU A CA 1
ATOM 664 C C . GLU A 1 87 ? 18.141 -14.076 35.277 1.00 10.84 87 GLU A C 1
ATOM 665 O O . GLU A 1 87 ? 17.337 -15.010 35.223 1.00 11.36 87 GLU A O 1
ATOM 671 N N . GLU A 1 88 ? 17.772 -12.815 35.478 1.00 9.49 88 GLU A N 1
ATOM 672 C CA . GLU A 1 88 ? 16.356 -12.481 35.584 1.00 9.28 88 GLU A CA 1
ATOM 673 C C . GLU A 1 88 ? 15.626 -12.853 34.303 1.00 11.04 88 GLU A C 1
ATOM 674 O O . GLU A 1 88 ? 14.530 -13.423 34.332 1.00 11.95 88 GLU A O 1
ATOM 680 N N . HIS A 1 89 ? 16.228 -12.526 33.168 1.00 8.97 89 HIS A N 1
ATOM 681 C CA . HIS A 1 89 ? 15.564 -12.778 31.902 1.00 8.62 89 HIS A CA 1
ATOM 682 C C . HIS A 1 89 ? 15.476 -14.257 31.522 1.00 9.04 89 HIS A C 1
ATOM 683 O O . HIS A 1 89 ? 14.416 -14.738 31.138 1.00 10.90 89 HIS A O 1
ATOM 690 N N . PHE A 1 90 ? 16.604 -14.961 31.600 1.00 8.90 90 PHE A N 1
ATOM 691 C CA . PHE A 1 90 ? 16.681 -16.339 31.123 1.00 10.26 90 PHE A CA 1
ATOM 692 C C . PHE A 1 90 ? 16.419 -17.390 32.197 1.00 11.71 90 PHE A C 1
ATOM 693 O O . PHE A 1 90 ? 16.256 -18.566 31.871 1.00 13.27 90 PHE A O 1
ATOM 701 N N . GLY A 1 91 ? 16.381 -16.970 33.460 1.00 9.93 91 GLY A N 1
ATOM 702 C CA . GLY A 1 91 ? 16.174 -17.896 34.567 1.00 10.51 91 GLY A CA 1
ATOM 703 C C . GLY A 1 91 ? 17.406 -18.719 34.914 1.00 13.44 91 GLY A C 1
ATOM 704 O O . GLY A 1 91 ? 17.328 -19.687 35.674 1.00 15.90 91 GLY A O 1
ATOM 705 N N . LYS A 1 92 ? 18.547 -18.328 34.358 1.00 11.74 92 LYS A N 1
ATOM 706 C CA . LYS A 1 92 ? 19.816 -19.007 34.569 1.00 10.51 92 LYS A CA 1
ATOM 707 C C . LYS A 1 92 ? 20.881 -18.138 33.932 1.00 10.70 92 LYS A C 1
ATOM 708 O O . LYS A 1 92 ? 20.565 -17.234 33.157 1.00 10.64 92 LYS A O 1
ATOM 714 N N . GLN A 1 93 ? 22.134 -18.409 34.256 1.00 9.92 93 GLN A N 1
ATOM 715 C CA . GLN A 1 93 ? 23.234 -17.741 33.579 1.00 10.15 93 GLN A CA 1
ATOM 716 C C . GLN A 1 93 ? 23.535 -18.493 32.290 1.00 12.53 93 GLN A C 1
ATOM 717 O O . GLN A 1 93 ? 23.346 -19.705 32.209 1.00 13.27 93 GLN A O 1
ATOM 723 N N . ILE A 1 94 ? 23.982 -17.764 31.273 1.00 10.59 94 ILE A N 1
ATOM 724 C CA . ILE A 1 94 ? 24.285 -18.346 29.971 1.00 9.91 94 ILE A CA 1
ATOM 725 C C . ILE A 1 94 ? 25.732 -18.022 29.593 1.00 9.91 94 ILE A C 1
ATOM 726 O O . ILE A 1 94 ? 26.401 -17.266 30.304 1.00 10.70 94 ILE A O 1
ATOM 731 N N . ALA A 1 95 ? 26.235 -18.622 28.513 1.00 9.94 95 ALA A N 1
ATOM 732 C CA . ALA A 1 95 ? 27.605 -18.343 28.071 1.00 9.19 95 ALA A CA 1
ATOM 733 C C . ALA A 1 95 ? 27.789 -16.871 27.663 1.00 9.87 95 ALA A C 1
ATOM 734 O O . ALA A 1 95 ? 26.818 -16.104 27.587 1.00 8.46 95 ALA A O 1
ATOM 736 N N . SER A 1 96 ? 29.033 -16.477 27.412 1.00 8.96 96 SER A N 1
ATOM 737 C CA . SER A 1 96 ? 29.372 -15.056 27.334 1.00 9.03 96 SER A CA 1
ATOM 738 C C . SER A 1 96 ? 29.186 -14.378 25.970 1.00 8.48 96 SER A C 1
ATOM 739 O O . SER A 1 96 ? 29.214 -13.146 25.890 1.00 9.33 96 SER A O 1
ATOM 742 N N . TYR A 1 97 ? 29.000 -15.156 24.909 1.00 7.22 97 TYR A N 1
ATOM 743 C CA . TYR A 1 97 ? 28.872 -14.583 23.573 1.00 6.60 97 TYR A CA 1
ATOM 744 C C . TYR A 1 97 ? 27.648 -15.112 22.845 1.00 7.62 97 TYR A C 1
ATOM 745 O O . TYR A 1 97 ? 27.763 -15.924 21.931 1.00 8.16 97 TYR A O 1
ATOM 754 N N . PRO A 1 98 ? 26.461 -14.634 23.223 1.00 6.33 98 PRO A N 1
ATOM 755 C CA . PRO A 1 98 ? 25.263 -15.278 22.674 1.00 6.44 98 PRO A CA 1
ATOM 756 C C . PRO A 1 98 ? 24.967 -14.876 21.227 1.00 7.15 98 PRO A C 1
ATOM 757 O O . PRO A 1 98 ? 25.276 -13.750 20.814 1.00 7.74 98 PRO A O 1
ATOM 761 N N . PRO A 1 99 ? 24.391 -15.804 20.452 1.00 7.20 99 PRO A N 1
ATOM 762 C CA . PRO A 1 99 ? 23.919 -15.498 19.097 1.00 7.17 99 PRO A CA 1
ATOM 763 C C . PRO A 1 99 ? 22.927 -14.338 19.067 1.00 7.16 99 PRO A C 1
ATOM 764 O O . PRO A 1 99 ? 22.259 -14.046 20.066 1.00 6.42 99 PRO A O 1
ATOM 768 N N . ARG A 1 100 ? 22.825 -13.704 17.902 1.00 6.40 100 ARG A N 1
ATOM 769 C CA . ARG A 1 100 ? 21.903 -12.587 17.713 1.00 5.64 100 ARG A CA 1
ATOM 770 C C . ARG A 1 100 ? 20.511 -12.845 18.291 1.00 6.01 100 ARG A C 1
ATOM 771 O O . ARG A 1 100 ? 19.960 -11.991 18.985 1.00 6.69 100 ARG A O 1
ATOM 779 N N . ALA A 1 101 ? 19.925 -14.001 17.989 1.00 6.42 101 ALA A N 1
ATOM 780 C CA . ALA A 1 101 ? 18.547 -14.253 18.400 1.00 8.06 101 ALA A CA 1
ATOM 781 C C . ALA A 1 101 ? 18.403 -14.235 19.914 1.00 6.86 101 ALA A C 1
ATOM 782 O O . ALA A 1 101 ? 17.354 -13.874 20.452 1.00 8.28 101 ALA A O 1
ATOM 784 N N . VAL A 1 102 ? 19.470 -14.623 20.601 1.00 6.33 102 VAL A N 1
ATOM 785 C CA . VAL A 1 102 ? 19.440 -14.684 22.056 1.00 8.50 102 VAL A CA 1
ATOM 786 C C . VAL A 1 102 ? 19.498 -13.279 22.656 1.00 6.58 102 VAL A C 1
ATOM 787 O O . VAL A 1 102 ? 18.749 -12.957 23.579 1.00 7.85 102 VAL A O 1
ATOM 791 N N . LEU A 1 103 ? 20.363 -12.422 22.130 1.00 6.96 103 LEU A N 1
ATOM 792 C CA . LEU A 1 103 ? 20.390 -11.048 22.631 1.00 7.59 103 LEU A CA 1
ATOM 793 C C . LEU A 1 103 ? 19.148 -10.259 22.229 1.00 7.78 103 LEU A C 1
ATOM 794 O O . LEU A 1 103 ? 18.678 -9.423 22.994 1.00 7.84 103 LEU A O 1
ATOM 799 N N . PHE A 1 104 ? 18.594 -10.539 21.048 1.00 7.18 104 PHE A N 1
ATOM 800 C CA . PHE A 1 104 ? 17.307 -9.943 20.689 1.00 7.55 104 PHE A CA 1
ATOM 801 C C . PHE A 1 104 ? 16.247 -10.299 21.732 1.00 7.57 104 PHE A C 1
ATOM 802 O O . PHE A 1 104 ? 15.491 -9.434 22.175 1.00 7.68 104 PHE A O 1
ATOM 810 N N . ASP A 1 105 ? 16.194 -11.569 22.121 1.00 8.19 105 ASP A N 1
ATOM 811 C CA . ASP A 1 105 ? 15.213 -12.017 23.104 1.00 8.84 105 ASP A CA 1
ATOM 812 C C . ASP A 1 105 ? 15.342 -11.258 24.431 1.00 6.88 105 ASP A C 1
ATOM 813 O O . ASP A 1 105 ? 14.340 -10.876 25.055 1.00 8.17 105 ASP A O 1
ATOM 818 N N . TYR A 1 106 ? 16.586 -11.015 24.836 1.00 6.96 106 TYR A N 1
ATOM 819 C CA . TYR A 1 106 ? 16.909 -10.277 26.054 1.00 7.31 106 TYR A CA 1
ATOM 820 C C . TYR A 1 106 ? 16.478 -8.809 25.953 1.00 7.38 106 TYR A C 1
ATOM 821 O O . TYR A 1 106 ? 15.819 -8.285 26.858 1.00 8.24 106 TYR A O 1
ATOM 830 N N . ILE A 1 107 ? 16.846 -8.154 24.854 1.00 7.37 107 ILE A N 1
ATOM 831 C CA . ILE A 1 107 ? 16.447 -6.764 24.628 1.00 7.89 107 ILE A CA 1
ATOM 832 C C . ILE A 1 107 ? 14.931 -6.607 24.699 1.00 8.69 107 ILE A C 1
ATOM 833 O O . ILE A 1 107 ? 14.407 -5.725 25.402 1.00 8.08 107 ILE A O 1
ATOM 838 N N . GLU A 1 108 ? 14.213 -7.460 23.983 1.00 8.52 108 GLU A N 1
ATOM 839 C CA . GLU A 1 108 ? 12.764 -7.289 23.926 1.00 8.65 108 GLU A CA 1
ATOM 840 C C . GLU A 1 108 ? 12.053 -7.731 25.202 1.00 9.47 108 GLU A C 1
ATOM 841 O O . GLU A 1 108 ? 11.008 -7.180 25.534 1.00 9.38 108 GLU A O 1
ATOM 847 N N . GLY A 1 109 ? 12.632 -8.672 25.943 1.00 8.14 109 GLY A N 1
ATOM 848 C CA . GLY A 1 109 ? 12.035 -9.094 27.205 1.00 9.00 109 GLY A CA 1
ATOM 849 C C . GLY A 1 109 ? 11.867 -7.938 28.177 1.00 9.89 109 GLY A C 1
ATOM 850 O O . GLY A 1 109 ? 10.829 -7.788 28.825 1.00 10.30 109 GLY A O 1
ATOM 851 N N . ARG A 1 110 ? 12.888 -7.098 28.279 1.00 8.55 110 ARG A N 1
ATOM 852 C CA . ARG A 1 110 ? 12.818 -5.981 29.208 1.00 9.01 110 ARG A CA 1
ATOM 853 C C . ARG A 1 110 ? 11.659 -5.044 28.878 1.00 8.22 110 ARG A C 1
ATOM 854 O O . ARG A 1 110 ? 10.902 -4.653 29.761 1.00 9.65 110 ARG A O 1
ATOM 862 N N . VAL A 1 111 ? 11.519 -4.682 27.605 1.00 7.91 111 VAL A N 1
ATOM 863 C CA . VAL A 1 111 ? 10.474 -3.734 27.230 1.00 7.94 111 VAL A CA 1
ATOM 864 C C . VAL A 1 111 ? 9.091 -4.371 27.090 1.00 7.54 111 VAL A C 1
ATOM 865 O O . VAL A 1 111 ? 8.089 -3.692 27.303 1.00 10.12 111 VAL A O 1
ATOM 869 N N . HIS A 1 112 ? 9.033 -5.651 26.731 1.00 8.51 112 HIS A N 1
ATOM 870 C CA . HIS A 1 112 ? 7.760 -6.360 26.713 1.00 10.21 112 HIS A CA 1
ATOM 871 C C . HIS A 1 112 ? 7.124 -6.250 28.095 1.00 13.64 112 HIS A C 1
ATOM 872 O O . HIS A 1 112 ? 5.963 -5.845 28.231 1.00 12.07 112 HIS A O 1
ATOM 879 N N . LYS A 1 113 ? 7.904 -6.572 29.120 1.00 10.34 113 LYS A N 1
ATOM 880 C CA . LYS A 1 113 ? 7.408 -6.569 30.494 1.00 10.86 113 LYS A CA 1
ATOM 881 C C . LYS A 1 113 ? 7.057 -5.167 30.993 1.00 13.55 113 LYS A C 1
ATOM 882 O O . LYS A 1 113 ? 6.266 -5.017 31.929 1.00 15.19 113 LYS A O 1
ATOM 888 N N . ALA A 1 114 ? 7.648 -4.145 30.375 1.00 11.05 114 ALA A N 1
ATOM 889 C CA . ALA A 1 114 ? 7.436 -2.754 30.776 1.00 9.76 114 ALA A CA 1
ATOM 890 C C . ALA A 1 114 ? 6.180 -2.116 30.176 1.00 9.17 114 ALA A C 1
ATOM 891 O O . ALA A 1 114 ? 5.891 -0.956 30.463 1.00 10.84 114 ALA A O 1
ATOM 893 N N . ASP A 1 115 ? 5.463 -2.848 29.320 1.00 11.16 115 ASP A N 1
ATOM 894 C CA . ASP A 1 115 ? 4.236 -2.345 28.707 1.00 11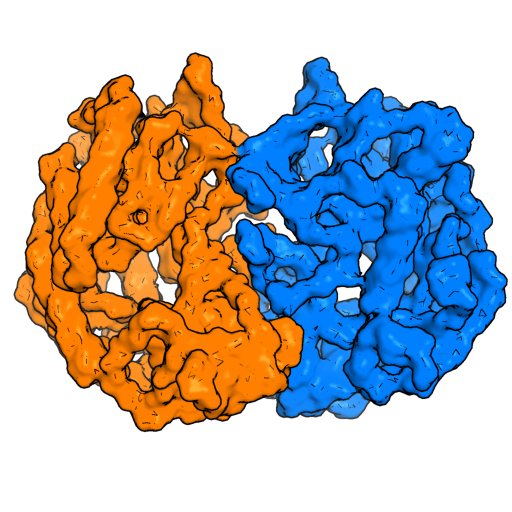.01 115 ASP A CA 1
ATOM 895 C C . ASP A 1 115 ? 4.473 -1.032 27.952 1.00 12.10 115 ASP A C 1
ATOM 896 O O . ASP A 1 115 ? 3.703 -0.086 28.077 1.00 12.74 115 ASP A O 1
ATOM 901 N N . VAL A 1 116 ? 5.552 -0.976 27.171 1.00 9.25 116 VAL A N 1
ATOM 902 C CA . VAL A 1 116 ? 5.829 0.214 26.370 1.00 8.96 116 VAL A CA 1
ATOM 903 C C . VAL A 1 116 ? 5.610 0.019 24.871 1.00 9.14 116 VAL A C 1
ATOM 904 O O . VAL A 1 116 ? 5.672 0.984 24.105 1.00 8.71 116 VAL A O 1
ATOM 908 N N . ARG A 1 117 ? 5.369 -1.218 24.441 1.00 8.36 117 ARG A N 1
ATOM 909 C CA . ARG A 1 117 ? 5.129 -1.453 23.016 1.00 8.01 117 ARG A CA 1
ATOM 910 C C . ARG A 1 117 ? 3.981 -0.591 22.498 1.00 7.23 117 ARG A C 1
ATOM 911 O O . ARG A 1 117 ? 3.996 -0.144 21.347 1.00 9.11 117 ARG A O 1
ATOM 919 N N . LYS A 1 118 ? 2.990 -0.351 23.349 1.00 8.82 118 LYS A N 1
ATOM 920 C CA . LYS A 1 118 ? 1.813 0.416 22.963 1.00 10.18 118 LYS A CA 1
ATOM 921 C C . LYS A 1 118 ? 2.123 1.873 22.578 1.00 9.63 118 LYS A C 1
ATOM 922 O O . LYS A 1 118 ? 1.281 2.553 21.992 1.00 12.34 118 LYS A O 1
ATOM 928 N N . TRP A 1 119 ? 3.326 2.346 22.902 1.00 8.05 119 TRP A N 1
ATOM 929 C CA . TRP A 1 119 ? 3.758 3.695 22.551 1.00 9.95 119 TRP A CA 1
ATOM 930 C C . TRP A 1 119 ? 4.396 3.761 21.161 1.00 8.84 119 TRP A C 1
ATOM 931 O O . TRP A 1 119 ? 4.691 4.855 20.664 1.00 8.91 119 TRP A O 1
ATOM 942 N N . ILE A 1 120 ? 4.609 2.594 20.550 1.00 7.69 120 ILE A N 1
ATOM 943 C CA . ILE A 1 120 ? 5.367 2.518 19.301 1.00 8.50 120 ILE A CA 1
ATOM 944 C C . ILE A 1 120 ? 4.464 2.381 18.085 1.00 8.78 120 ILE A C 1
ATOM 945 O O . ILE A 1 120 ? 3.479 1.624 18.101 1.00 9.68 120 ILE A O 1
ATOM 950 N N . ARG A 1 121 ? 4.801 3.138 17.042 1.00 6.76 121 ARG A N 1
ATOM 951 C CA . ARG A 1 121 ? 4.158 3.050 15.738 1.00 7.13 121 ARG A CA 1
ATOM 952 C C . ARG A 1 121 ? 5.150 2.422 14.775 1.00 6.54 121 ARG A C 1
ATOM 953 O O . ARG A 1 121 ? 6.158 3.043 14.427 1.00 7.93 121 ARG A O 1
ATOM 961 N N . PHE A 1 122 ? 4.882 1.179 14.394 1.00 7.62 122 PHE A N 1
ATOM 962 C CA . PHE A 1 122 ? 5.752 0.433 13.498 1.00 6.41 122 PHE A CA 1
ATOM 963 C C . PHE A 1 122 ? 5.399 0.709 12.043 1.00 7.48 122 PHE A C 1
ATOM 964 O O . PHE A 1 122 ? 4.347 1.287 11.743 1.00 8.22 122 PHE A O 1
ATOM 972 N N . ASN A 1 123 ? 6.291 0.311 11.139 1.00 6.29 123 ASN A N 1
ATOM 973 C CA . ASN A 1 123 ? 6.118 0.573 9.712 1.00 6.21 123 ASN A CA 1
ATOM 974 C C . ASN A 1 123 ? 5.872 2.050 9.437 1.00 7.33 123 ASN A C 1
ATOM 975 O O . ASN A 1 123 ? 5.128 2.404 8.507 1.00 8.44 123 ASN A O 1
ATOM 980 N N . SER A 1 124 ? 6.517 2.906 10.229 1.00 7.16 124 SER A N 1
ATOM 981 C CA . SER A 1 124 ? 6.244 4.335 10.217 1.00 6.16 124 SER A CA 1
ATOM 982 C C . SER A 1 124 ? 7.532 5.146 10.178 1.00 7.05 124 SER A C 1
ATOM 983 O O . SER A 1 124 ? 7.859 5.841 11.136 1.00 8.22 124 SER A O 1
ATOM 986 N N . PRO A 1 125 ? 8.261 5.076 9.057 1.00 6.28 125 PRO A N 1
ATOM 987 C CA . PRO A 1 125 ? 9.475 5.892 8.953 1.00 6.25 125 PRO A CA 1
ATOM 988 C C . PRO A 1 125 ? 9.169 7.376 9.114 1.00 6.98 125 PRO A C 1
ATOM 989 O O . PRO A 1 125 ? 8.173 7.876 8.572 1.00 7.44 125 PRO A O 1
ATOM 993 N N . VAL A 1 126 ? 10.023 8.067 9.855 1.00 5.30 126 VAL A N 1
ATOM 994 C CA . VAL A 1 126 ? 10.006 9.518 9.903 1.00 6.23 126 VAL A CA 1
ATOM 995 C C . VAL A 1 126 ? 10.569 10.073 8.594 1.00 6.83 126 VAL A C 1
ATOM 996 O O . VAL A 1 126 ? 11.659 9.679 8.156 1.00 6.85 126 VAL A O 1
ATOM 1000 N N . ARG A 1 127 ? 9.788 10.948 7.954 1.00 5.43 127 ARG A N 1
ATOM 1001 C CA . ARG A 1 127 ? 10.172 11.653 6.734 1.00 5.64 127 ARG A CA 1
ATOM 1002 C C . ARG A 1 127 ? 10.909 12.954 7.018 1.00 6.71 127 ARG A C 1
ATOM 1003 O O . ARG A 1 127 ? 11.823 13.331 6.283 1.00 7.83 127 ARG A O 1
ATOM 1011 N N . TRP A 1 128 ? 10.497 13.666 8.067 1.00 7.11 128 TRP A N 1
ATOM 1012 C CA . TRP A 1 128 ? 11.099 14.966 8.360 1.00 7.01 128 TRP A CA 1
ATOM 1013 C C . TRP A 1 128 ? 10.832 15.371 9.798 1.00 6.73 128 TRP A C 1
ATOM 1014 O O . TRP A 1 128 ? 9.853 14.923 10.398 1.00 7.46 128 TRP A O 1
ATOM 1025 N N . VAL A 1 129 ? 11.728 16.197 10.336 1.00 6.58 129 VAL A N 1
ATOM 1026 C CA . VAL A 1 129 ? 11.519 16.908 11.591 1.00 8.61 129 VAL A CA 1
ATOM 1027 C C . VAL A 1 129 ? 11.896 18.364 11.381 1.00 9.87 129 VAL A C 1
ATOM 1028 O O . VAL A 1 129 ? 12.986 18.665 10.886 1.00 9.61 129 VAL A O 1
ATOM 1032 N N . SER A 1 130 ? 11.006 19.279 11.748 1.00 9.42 130 SER A N 1
ATOM 1033 C CA . SER A 1 130 ? 11.368 20.691 11.758 1.00 10.00 130 SER A CA 1
ATOM 1034 C C . SER A 1 130 ? 11.055 21.295 13.123 1.00 11.10 130 SER A C 1
ATOM 1035 O O . SER A 1 130 ? 10.217 20.776 13.864 1.00 13.08 130 SER A O 1
ATOM 1038 N N . TYR A 1 131 ? 11.745 22.376 13.458 1.00 10.67 131 TYR A N 1
ATOM 1039 C CA . TYR A 1 131 ? 11.498 23.089 14.700 1.00 10.11 131 TYR A CA 1
ATOM 1040 C C . TYR A 1 131 ? 11.069 24.516 14.385 1.00 10.72 131 TYR A C 1
ATOM 1041 O O . TYR A 1 131 ? 11.684 25.189 13.543 1.00 13.62 131 TYR A O 1
ATOM 1050 N N . ASP A 1 132 ? 10.013 24.952 15.064 1.00 11.76 132 ASP A N 1
ATOM 1051 C CA . ASP A 1 132 ? 9.490 26.310 14.944 1.00 15.10 132 ASP A CA 1
ATOM 1052 C C . ASP A 1 132 ? 9.755 27.054 16.253 1.00 14.90 132 ASP A C 1
ATOM 1053 O O . ASP A 1 132 ? 9.243 26.674 17.304 1.00 15.61 132 ASP A O 1
ATOM 1058 N N . ALA A 1 133 ? 10.564 28.106 16.191 1.00 16.99 133 ALA A N 1
ATOM 1059 C CA . ALA A 1 133 ? 10.948 28.833 17.397 1.00 20.66 133 ALA A CA 1
ATOM 1060 C C . ALA A 1 133 ? 9.763 29.553 18.035 1.00 22.22 133 ALA A C 1
ATOM 1061 O O . ALA A 1 133 ? 9.741 29.765 19.244 1.00 23.62 133 ALA A O 1
ATOM 1063 N N . GLU A 1 134 ? 8.774 29.912 17.224 1.00 24.61 134 GLU A N 1
ATOM 1064 C CA . GLU A 1 134 ? 7.599 30.617 17.725 1.00 29.66 134 GLU A CA 1
ATOM 1065 C C . GLU A 1 134 ? 6.761 29.735 18.643 1.00 30.10 134 GLU A C 1
ATOM 1066 O O . GLU A 1 134 ? 6.390 30.140 19.746 1.00 33.43 134 GLU A O 1
ATOM 1072 N N . THR A 1 135 ? 6.460 28.527 18.179 1.00 18.54 135 THR A N 1
ATOM 1073 C CA . THR A 1 135 ? 5.641 27.599 18.937 1.00 19.00 135 THR A CA 1
ATOM 1074 C C . THR A 1 135 ? 6.472 26.789 19.921 1.00 14.56 135 THR A C 1
ATOM 1075 O O . THR A 1 135 ? 5.929 26.165 20.829 1.00 17.43 135 THR A O 1
ATOM 1079 N N . ALA A 1 136 ? 7.790 26.807 19.729 1.00 15.22 136 ALA A N 1
ATOM 1080 C CA . ALA A 1 136 ? 8.713 25.944 20.471 1.00 14.71 136 ALA A CA 1
ATOM 1081 C C . ALA A 1 136 ? 8.336 24.468 20.309 1.00 12.84 136 ALA A C 1
ATOM 1082 O O . ALA A 1 136 ? 8.480 23.675 21.233 1.00 14.36 136 ALA A O 1
ATOM 1084 N N . LYS A 1 137 ? 7.848 24.109 19.127 1.00 14.57 137 LYS A N 1
ATOM 1085 C CA . LYS A 1 137 ? 7.470 22.724 18.863 1.00 13.35 137 LYS A CA 1
ATOM 1086 C C . LYS A 1 137 ? 8.264 22.160 17.707 1.00 11.14 137 LYS A C 1
ATOM 1087 O O . LYS A 1 137 ? 8.594 22.880 16.755 1.00 11.06 137 LYS A O 1
ATOM 1093 N N . PHE A 1 138 ? 8.561 20.867 17.796 1.00 10.64 138 PHE A N 1
ATOM 1094 C CA . PHE A 1 138 ? 9.045 20.115 16.652 1.00 8.83 138 PHE A CA 1
ATOM 1095 C C . PHE A 1 138 ? 7.851 19.520 15.936 1.00 8.71 138 PHE A C 1
ATOM 1096 O O . PHE A 1 138 ? 6.957 18.967 16.576 1.00 11.72 138 PHE A O 1
ATOM 1104 N N . THR A 1 139 ? 7.846 19.605 14.613 1.00 8.18 139 THR A N 1
ATOM 1105 C CA . THR A 1 139 ? 6.846 18.913 13.808 1.00 9.09 139 THR A CA 1
ATOM 1106 C C . THR A 1 139 ? 7.508 17.709 13.166 1.00 9.89 139 THR A C 1
ATOM 1107 O O . THR A 1 139 ? 8.474 17.852 12.403 1.00 9.15 139 THR A O 1
ATOM 1111 N N . VAL A 1 140 ? 7.000 16.531 13.510 1.00 8.22 140 VAL A N 1
ATOM 1112 C CA . VAL A 1 140 ? 7.486 15.273 12.951 1.00 7.49 140 VAL A CA 1
ATOM 1113 C C . VAL A 1 140 ? 6.510 14.824 11.878 1.00 9.17 140 VAL A C 1
ATOM 1114 O O . VAL A 1 140 ? 5.308 14.689 12.137 1.00 10.65 140 VAL A O 1
ATOM 1118 N N . THR A 1 141 ? 7.019 14.589 10.673 1.00 6.92 141 THR A N 1
ATOM 1119 C CA . THR A 1 141 ? 6.209 14.078 9.579 1.00 7.10 141 THR A CA 1
ATOM 1120 C C . THR A 1 141 ? 6.613 12.637 9.381 1.00 7.30 141 THR A C 1
ATOM 1121 O O . THR A 1 141 ? 7.804 12.351 9.226 1.00 7.81 141 THR A O 1
ATOM 1125 N N . ALA A 1 142 ? 5.641 11.732 9.415 1.00 6.43 142 ALA A N 1
ATOM 1126 C CA . ALA A 1 142 ? 5.916 10.306 9.303 1.00 6.30 142 ALA A CA 1
ATOM 1127 C C . ALA A 1 142 ? 5.014 9.687 8.251 1.00 7.31 142 ALA A C 1
ATOM 1128 O O . ALA A 1 142 ? 3.918 10.196 7.995 1.00 8.47 142 ALA A O 1
ATOM 1130 N N . HIS A 1 143 ? 5.479 8.603 7.637 1.00 7.30 143 HIS A N 1
ATOM 1131 C CA . HIS A 1 143 ? 4.659 7.865 6.700 1.00 7.01 143 HIS A CA 1
ATOM 1132 C C . HIS A 1 143 ? 4.258 6.521 7.270 1.00 8.76 143 HIS A C 1
ATOM 1133 O O . HIS A 1 143 ? 5.114 5.687 7.547 1.00 8.32 143 HIS A O 1
ATOM 1140 N N . ASN A 1 144 ? 2.955 6.308 7.426 1.00 7.97 144 ASN A N 1
ATOM 1141 C CA . ASN A 1 144 ? 2.438 5.032 7.915 1.00 8.44 144 ASN A CA 1
ATOM 1142 C C . ASN A 1 144 ? 2.239 4.075 6.732 1.00 8.49 144 ASN A C 1
ATOM 1143 O O . ASN A 1 144 ? 1.310 4.237 5.950 1.00 9.03 144 ASN A O 1
ATOM 1148 N N . HIS A 1 145 ? 3.123 3.087 6.584 1.00 7.83 145 HIS A N 1
ATOM 1149 C CA . HIS A 1 145 ? 3.032 2.158 5.455 1.00 7.64 145 HIS A CA 1
ATOM 1150 C C . HIS A 1 145 ? 1.855 1.193 5.542 1.00 11.12 145 HIS A C 1
ATOM 1151 O O . HIS A 1 145 ? 1.487 0.564 4.544 1.00 12.19 145 HIS A O 1
ATOM 1158 N N . GLU A 1 146 ? 1.264 1.072 6.723 1.00 10.15 146 GLU A N 1
ATOM 1159 C CA . GLU A 1 146 ? 0.095 0.209 6.878 1.00 11.51 146 GLU A CA 1
ATOM 1160 C C . GLU A 1 146 ? -1.112 0.779 6.140 1.00 13.38 146 GLU A C 1
ATOM 1161 O O . GLU A 1 146 ? -1.915 0.027 5.569 1.00 15.21 146 GLU A O 1
ATOM 1167 N N . THR A 1 147 ? -1.219 2.103 6.133 1.00 10.52 147 THR A N 1
ATOM 1168 C CA . THR A 1 147 ? -2.356 2.787 5.526 1.00 11.43 147 THR A CA 1
ATOM 1169 C C . THR A 1 147 ? -1.949 3.607 4.308 1.00 11.05 147 THR A C 1
ATOM 1170 O O . THR A 1 147 ? -2.799 4.230 3.668 1.00 13.56 147 THR A O 1
ATOM 1174 N N . ASP A 1 148 ? -0.653 3.613 3.994 1.00 9.28 148 ASP A N 1
ATOM 1175 C CA . ASP A 1 148 ? -0.088 4.473 2.940 1.00 9.57 148 ASP A CA 1
ATOM 1176 C C . ASP A 1 148 ? -0.510 5.930 3.141 1.00 8.98 148 ASP A C 1
ATOM 1177 O O . ASP A 1 148 ? -1.009 6.587 2.223 1.00 9.87 148 ASP A O 1
ATOM 1182 N N . SER A 1 149 ? -0.296 6.431 4.355 1.00 7.50 149 SER A N 1
ATOM 1183 C CA . SER A 1 149 ? -0.653 7.801 4.654 1.00 9.26 149 SER A CA 1
ATOM 1184 C C . SER A 1 149 ? 0.449 8.525 5.398 1.00 8.28 149 SER A C 1
ATOM 1185 O O . SER A 1 149 ? 0.942 8.056 6.432 1.00 9.11 149 SER A O 1
ATOM 1188 N N . THR A 1 150 ? 0.827 9.682 4.867 1.00 6.67 150 THR A N 1
ATOM 1189 C CA . THR A 1 150 ? 1.761 10.569 5.526 1.00 6.88 150 THR A CA 1
ATOM 1190 C C . THR A 1 150 ? 1.003 11.583 6.363 1.00 7.73 150 THR A C 1
ATOM 1191 O O . THR A 1 150 ? -0.017 12.122 5.929 1.00 9.44 150 THR A O 1
ATOM 1195 N N . TYR A 1 151 ? 1.485 11.827 7.573 1.00 8.80 151 TYR A N 1
ATOM 1196 C CA . TYR A 1 151 ? 0.830 12.758 8.475 1.00 6.93 151 TYR A CA 1
ATOM 1197 C C . TYR A 1 151 ? 1.885 13.423 9.341 1.00 9.28 151 TYR A C 1
ATOM 1198 O O . TYR A 1 151 ? 3.068 13.040 9.310 1.00 8.15 151 TYR A O 1
ATOM 1207 N N . SER A 1 152 ? 1.478 14.402 10.136 1.00 8.67 152 SER A N 1
ATOM 1208 C CA . SER A 1 152 ? 2.424 15.043 11.018 1.00 9.65 152 SER A CA 1
ATOM 1209 C C . SER A 1 152 ? 1.834 15.270 12.403 1.00 10.73 152 SER A C 1
ATOM 1210 O O . SER A 1 152 ? 0.612 15.217 12.589 1.00 11.26 152 SER A O 1
ATOM 1213 N N . ALA A 1 153 ? 2.720 15.521 13.360 1.00 9.21 153 ALA A N 1
ATOM 1214 C CA . ALA A 1 153 ? 2.341 15.758 14.750 1.00 10.80 153 ALA A CA 1
ATOM 1215 C C . ALA A 1 153 ? 3.410 16.604 15.435 1.00 11.21 153 ALA A C 1
ATOM 1216 O O . ALA A 1 153 ? 4.582 16.597 15.044 1.00 10.31 153 ALA A O 1
ATOM 1218 N N . ALA A 1 154 ? 2.993 17.344 16.454 1.00 9.13 154 ALA A N 1
ATOM 1219 C CA . ALA A 1 154 ? 3.875 18.278 17.142 1.00 10.11 154 ALA A CA 1
ATOM 1220 C C . ALA A 1 154 ? 4.328 17.760 18.496 1.00 8.43 154 ALA A C 1
ATOM 1221 O O . ALA A 1 154 ? 3.559 17.119 19.227 1.00 10.76 154 ALA A O 1
ATOM 1223 N N . PHE A 1 155 ? 5.582 18.057 18.827 1.00 9.69 155 PHE A N 1
ATOM 1224 C CA . PHE A 1 155 ? 6.195 17.570 20.059 1.00 8.61 155 PHE A CA 1
ATOM 1225 C C . PHE A 1 155 ? 7.063 18.634 20.714 1.00 9.27 155 PHE A C 1
ATOM 1226 O O . PHE A 1 155 ? 7.611 19.497 20.033 1.00 9.61 155 PHE A O 1
ATOM 1234 N N . ASP A 1 156 ? 7.197 18.570 22.035 1.00 9.57 156 ASP A N 1
ATOM 1235 C CA . ASP A 1 156 ? 8.085 19.480 22.752 1.00 9.95 156 ASP A CA 1
ATOM 1236 C C . ASP A 1 156 ? 9.545 19.058 22.636 1.00 8.02 156 ASP A C 1
ATOM 1237 O O . ASP A 1 156 ? 10.459 19.892 22.690 1.00 8.32 156 ASP A O 1
ATOM 1242 N N . HIS A 1 157 ? 9.753 17.757 22.483 1.00 7.82 157 HIS A N 1
ATOM 1243 C CA . HIS A 1 157 ? 11.094 17.195 22.359 1.00 7.32 157 HIS A CA 1
ATOM 1244 C C . HIS A 1 157 ? 11.132 16.099 21.317 1.00 7.83 157 HIS A C 1
ATOM 1245 O O . HIS A 1 157 ? 10.161 15.363 21.138 1.00 8.81 157 HIS A O 1
ATOM 1252 N N . VAL A 1 158 ? 12.273 15.992 20.643 1.00 8.05 158 VAL A N 1
ATOM 1253 C CA . VAL A 1 158 ? 12.545 14.864 19.770 1.00 7.75 158 VAL A CA 1
ATOM 1254 C C . VAL A 1 158 ? 13.820 14.216 20.274 1.00 6.71 158 VAL A C 1
ATOM 1255 O O . VAL A 1 158 ? 14.795 14.911 20.564 1.00 7.54 158 VAL A O 1
ATOM 1259 N N . ILE A 1 159 ? 13.793 12.892 20.399 1.00 6.25 159 ILE A N 1
ATOM 1260 C CA . ILE A 1 159 ? 14.962 12.102 20.793 1.00 6.16 159 ILE A CA 1
ATOM 1261 C C . ILE A 1 159 ? 15.277 11.196 19.607 1.00 7.37 159 ILE A C 1
ATOM 1262 O O . ILE A 1 159 ? 14.504 10.292 19.278 1.00 6.84 159 ILE A O 1
ATOM 1267 N N . CYS A 1 160 ? 16.395 11.468 18.948 1.00 6.95 160 CYS A N 1
ATOM 1268 C CA . CYS A 1 160 ? 16.770 10.717 17.757 1.00 6.88 160 CYS A CA 1
ATOM 1269 C C . CYS A 1 160 ? 17.646 9.520 18.114 1.00 5.59 160 CYS A C 1
ATOM 1270 O O . CYS A 1 160 ? 18.769 9.694 18.604 1.00 7.85 160 CYS A O 1
ATOM 1273 N N . ALA A 1 161 ? 17.125 8.317 17.872 1.00 4.95 161 ALA A N 1
ATOM 1274 C CA . ALA A 1 161 ? 17.830 7.075 18.189 1.00 5.90 161 ALA A CA 1
ATOM 1275 C C . ALA A 1 161 ? 17.845 6.184 16.956 1.00 6.60 161 ALA A C 1
ATOM 1276 O O . ALA A 1 161 ? 17.470 5.019 17.006 1.00 6.71 161 ALA A O 1
ATOM 1278 N N . SER A 1 162 ? 18.275 6.759 15.839 1.00 6.24 162 SER A N 1
ATOM 1279 C CA . SER A 1 162 ? 18.110 6.121 14.541 1.00 6.89 162 SER A CA 1
ATOM 1280 C C . SER A 1 162 ? 19.328 5.321 14.074 1.00 5.78 162 SER A C 1
ATOM 1281 O O . SER A 1 162 ? 19.327 4.780 12.971 1.00 6.85 162 SER A O 1
ATOM 1284 N N . GLY A 1 163 ? 20.355 5.271 14.916 1.00 5.95 163 GLY A N 1
ATOM 1285 C CA . GLY A 1 163 ? 21.536 4.464 14.644 1.00 6.89 163 GLY A CA 1
ATOM 1286 C C . GLY A 1 163 ? 22.544 5.126 13.717 1.00 7.25 163 GLY A C 1
ATOM 1287 O O . GLY A 1 163 ? 22.253 6.145 13.087 1.00 8.45 163 GLY A O 1
ATOM 1288 N N . HIS A 1 164 ? 23.732 4.536 13.629 1.00 6.47 164 HIS A N 1
ATOM 1289 C CA . HIS A 1 164 ? 24.752 5.040 12.707 1.00 5.06 164 HIS A CA 1
ATOM 1290 C C . HIS A 1 164 ? 25.602 3.937 12.106 1.00 5.51 164 HIS A C 1
ATOM 1291 O O . HIS A 1 164 ? 26.703 4.206 11.627 1.00 6.70 164 HIS A O 1
ATOM 1298 N N . PHE A 1 165 ? 25.073 2.716 12.092 1.00 5.21 165 PHE A N 1
ATOM 1299 C CA . PHE A 1 165 ? 25.780 1.593 11.458 1.00 5.35 165 PHE A CA 1
ATOM 1300 C C . PHE A 1 165 ? 24.897 0.927 10.408 1.00 7.01 165 PHE A C 1
ATOM 1301 O O . PHE A 1 165 ? 24.901 -0.297 10.270 1.00 6.57 165 PHE A O 1
ATOM 1309 N N . SER A 1 166 ? 24.152 1.738 9.659 1.00 6.16 166 SER A N 1
ATOM 1310 C CA . SER A 1 166 ? 23.231 1.214 8.650 1.00 6.75 166 SER A CA 1
ATOM 1311 C C . SER A 1 166 ? 23.402 1.827 7.261 1.00 6.90 166 SER A C 1
ATOM 1312 O O . SER A 1 166 ? 23.040 1.194 6.270 1.00 9.94 166 SER A O 1
ATOM 1315 N N . THR A 1 167 ? 23.902 3.060 7.183 1.00 5.57 167 THR A N 1
ATOM 1316 C CA . THR A 1 167 ? 24.189 3.673 5.890 1.00 6.85 167 THR A CA 1
ATOM 1317 C C . THR A 1 167 ? 25.659 3.420 5.566 1.00 6.29 167 THR A C 1
ATOM 1318 O O . THR A 1 167 ? 26.544 3.962 6.225 1.00 8.21 167 THR A O 1
ATOM 1322 N N . PRO A 1 168 ? 25.930 2.580 4.562 1.00 5.22 168 PRO A N 1
ATOM 1323 C CA . PRO A 1 168 ? 27.313 2.145 4.342 1.00 6.83 168 PRO A CA 1
ATOM 1324 C C . PRO A 1 168 ? 28.239 3.194 3.750 1.00 6.55 168 PRO A C 1
ATOM 1325 O O . PRO A 1 168 ? 27.831 4.019 2.924 1.00 8.93 168 PRO A O 1
ATOM 1329 N N . ASN A 1 169 ? 29.496 3.134 4.186 1.00 6.85 169 ASN A N 1
ATOM 1330 C CA . ASN A 1 169 ? 30.578 3.831 3.522 1.00 8.55 169 ASN A CA 1
ATOM 1331 C C . ASN A 1 169 ? 31.125 2.887 2.459 1.00 8.16 169 ASN A C 1
ATOM 1332 O O . ASN A 1 169 ? 31.661 1.829 2.780 1.00 8.97 169 ASN A O 1
ATOM 1337 N N . VAL A 1 170 ? 30.953 3.257 1.191 1.00 8.33 170 VAL A N 1
ATOM 1338 C CA . VAL A 1 170 ? 31.302 2.379 0.072 1.00 8.94 170 VAL A CA 1
ATOM 1339 C C . VAL A 1 170 ? 32.288 3.075 -0.864 1.00 9.36 170 VAL A C 1
ATOM 1340 O O . VAL A 1 170 ? 31.901 3.795 -1.787 1.00 9.25 170 VAL A O 1
ATOM 1344 N N . PRO A 1 171 ? 33.586 2.870 -0.623 1.00 8.64 171 PRO A N 1
ATOM 1345 C CA . PRO A 1 171 ? 34.571 3.553 -1.465 1.00 8.94 171 PRO A CA 1
ATOM 1346 C C . PRO A 1 171 ? 34.732 2.888 -2.828 1.00 10.09 171 PRO A C 1
ATOM 1347 O O . PRO A 1 171 ? 34.529 1.682 -2.961 1.00 13.23 171 PRO A O 1
ATOM 1351 N N . PHE A 1 172 ? 35.103 3.673 -3.838 1.00 10.04 172 PHE A N 1
ATOM 1352 C CA . PHE A 1 172 ? 35.466 3.102 -5.126 1.00 11.44 172 PHE A CA 1
ATOM 1353 C C . PHE A 1 172 ? 36.972 2.888 -5.198 1.00 10.05 172 PHE A C 1
ATOM 1354 O O . PHE A 1 172 ? 37.746 3.770 -4.825 1.00 13.34 172 PHE A O 1
ATOM 1362 N N . TYR A 1 173 ? 37.363 1.712 -5.672 1.00 9.89 173 TYR A N 1
ATOM 1363 C CA . TYR A 1 173 ? 38.752 1.446 -6.039 1.00 10.05 173 TYR A CA 1
ATOM 1364 C C . TYR A 1 173 ? 38.774 1.044 -7.505 1.00 10.53 173 TYR A C 1
ATOM 1365 O O . TYR A 1 173 ? 37.844 0.401 -7.993 1.00 11.23 173 TYR A O 1
ATOM 1374 N N . GLU A 1 174 ? 39.854 1.401 -8.199 1.00 13.01 174 GLU A N 1
ATOM 1375 C CA . GLU A 1 174 ? 40.012 1.043 -9.601 1.00 12.80 174 GLU A CA 1
ATOM 1376 C C . GLU A 1 174 ? 39.722 -0.439 -9.828 1.00 13.21 174 GLU A C 1
ATOM 1377 O O . GLU A 1 174 ? 40.284 -1.303 -9.142 1.00 11.76 174 GLU A O 1
ATOM 1383 N N . GLY A 1 175 ? 38.837 -0.727 -10.780 1.00 13.00 175 GLY A N 1
ATOM 1384 C CA . GLY A 1 175 ? 38.509 -2.094 -11.133 1.00 13.55 175 GLY A CA 1
ATOM 1385 C C . GLY A 1 175 ? 37.256 -2.646 -10.480 1.00 12.04 175 GLY A C 1
ATOM 1386 O O . GLY A 1 175 ? 36.806 -3.738 -10.834 1.00 14.91 175 GLY A O 1
ATOM 1387 N N . PHE A 1 176 ? 36.703 -1.916 -9.510 1.00 13.19 176 PHE A N 1
ATOM 1388 C CA . PHE A 1 176 ? 35.475 -2.375 -8.862 1.00 13.24 176 PHE A CA 1
ATOM 1389 C C . PHE A 1 176 ? 34.345 -2.489 -9.888 1.00 15.22 176 PHE A C 1
ATOM 1390 O O . PHE A 1 176 ? 33.485 -3.359 -9.776 1.00 17.86 176 PHE A O 1
ATOM 1398 N N . ASP A 1 177 ? 34.344 -1.610 -10.887 1.00 14.16 177 ASP A N 1
ATOM 1399 C CA . ASP A 1 177 ? 33.256 -1.602 -11.870 1.00 14.21 177 ASP A CA 1
ATOM 1400 C C . ASP A 1 177 ? 33.446 -2.570 -13.047 1.00 16.24 177 ASP A C 1
ATOM 1401 O O . ASP A 1 177 ? 32.555 -2.717 -13.893 1.00 16.61 177 ASP A O 1
ATOM 1406 N N . THR A 1 178 ? 34.590 -3.245 -13.094 1.00 14.44 178 THR A N 1
ATOM 1407 C CA . THR A 1 178 ? 34.866 -4.198 -14.167 1.00 15.66 178 THR A CA 1
ATOM 1408 C C . THR A 1 178 ? 35.143 -5.599 -13.619 1.00 13.23 178 THR A C 1
ATOM 1409 O O . THR A 1 178 ? 35.307 -6.555 -14.370 1.00 15.28 178 THR A O 1
ATOM 1413 N N . PHE A 1 179 ? 35.206 -5.704 -12.297 1.00 13.74 179 PHE A N 1
ATOM 1414 C CA . PHE A 1 179 ? 35.312 -6.991 -11.614 1.00 13.27 179 PHE A CA 1
ATOM 1415 C C . PHE A 1 179 ? 34.083 -7.833 -11.960 1.00 14.89 179 PHE A C 1
ATOM 1416 O O . PHE A 1 179 ? 32.965 -7.316 -11.981 1.00 16.66 179 PHE A O 1
ATOM 1424 N N . ASN A 1 180 ? 34.284 -9.116 -12.243 1.00 14.56 180 ASN A N 1
ATOM 1425 C CA . ASN A 1 180 ? 33.199 -9.978 -12.715 1.00 15.45 180 ASN A CA 1
ATOM 1426 C C . ASN A 1 180 ? 32.637 -10.898 -11.641 1.00 17.66 180 ASN A C 1
ATOM 1427 O O . ASN A 1 180 ? 31.818 -11.774 -11.928 1.00 19.13 180 ASN A O 1
ATOM 1432 N N . GLY A 1 181 ? 33.090 -10.708 -10.405 1.00 15.53 181 GLY A N 1
ATOM 1433 C CA . GLY A 1 181 ? 32.596 -11.494 -9.292 1.00 18.78 181 GLY A CA 1
ATOM 1434 C C . GLY A 1 181 ? 31.708 -10.671 -8.385 1.00 16.22 181 GLY A C 1
ATOM 1435 O O . GLY A 1 181 ? 31.404 -9.512 -8.676 1.00 17.56 181 GLY A O 1
ATOM 1436 N N . ARG A 1 182 ? 31.295 -11.279 -7.280 1.00 19.37 182 ARG A N 1
ATOM 1437 C CA . ARG A 1 182 ? 30.469 -10.610 -6.282 1.00 22.18 182 ARG A CA 1
ATOM 1438 C C . ARG A 1 182 ? 31.222 -9.466 -5.596 1.00 14.95 182 ARG A C 1
ATOM 1439 O O . ARG A 1 182 ? 32.341 -9.663 -5.136 1.00 14.60 182 ARG A O 1
ATOM 1447 N N . ILE A 1 183 ? 30.619 -8.278 -5.539 1.00 15.69 183 ILE A N 1
ATOM 1448 C CA . ILE A 1 183 ? 31.105 -7.202 -4.664 1.00 14.57 183 ILE A CA 1
ATOM 1449 C C . ILE A 1 183 ? 29.957 -6.748 -3.774 1.00 14.22 183 ILE A C 1
ATOM 1450 O O . ILE A 1 183 ? 28.910 -6.317 -4.264 1.00 14.58 183 ILE A O 1
ATOM 1455 N N . VAL A 1 184 ? 30.161 -6.836 -2.466 1.00 11.03 184 VAL A N 1
ATOM 1456 C CA . VAL A 1 184 ? 29.100 -6.529 -1.524 1.00 11.00 184 VAL A CA 1
ATOM 1457 C C . VAL A 1 184 ? 29.684 -5.822 -0.298 1.00 8.13 184 VAL A C 1
ATOM 1458 O O . VAL A 1 184 ? 30.766 -6.175 0.174 1.00 8.82 184 VAL A O 1
ATOM 1462 N N . HIS A 1 185 ? 28.994 -4.794 0.182 1.00 8.97 185 HIS A N 1
ATOM 1463 C CA . HIS A 1 185 ? 29.347 -4.191 1.461 1.00 7.57 185 HIS A CA 1
ATOM 1464 C C . HIS A 1 185 ? 28.824 -5.036 2.613 1.00 7.36 185 HIS A C 1
ATOM 1465 O O . HIS A 1 185 ? 27.778 -5.697 2.495 1.00 7.45 185 HIS A O 1
ATOM 1472 N N . ALA A 1 186 ? 29.554 -5.003 3.723 1.00 7.68 186 ALA A N 1
ATOM 1473 C CA . ALA A 1 186 ? 29.145 -5.682 4.954 1.00 7.16 186 ALA A CA 1
ATOM 1474 C C . ALA A 1 186 ? 27.657 -5.499 5.262 1.00 6.87 186 ALA A C 1
ATOM 1475 O O . ALA A 1 186 ? 26.995 -6.437 5.705 1.00 6.54 186 ALA A O 1
ATOM 1477 N N . HIS A 1 187 ? 27.127 -4.305 5.015 1.00 7.58 187 HIS A N 1
ATOM 1478 C CA . HIS A 1 187 ? 25.721 -4.019 5.316 1.00 8.15 187 HIS A CA 1
ATOM 1479 C C . HIS A 1 187 ? 24.753 -4.986 4.643 1.00 6.90 187 HIS A C 1
ATOM 1480 O O . HIS A 1 187 ? 23.697 -5.296 5.194 1.00 8.43 187 HIS A O 1
ATOM 1487 N N . ASP A 1 188 ? 25.129 -5.464 3.461 1.00 7.08 188 ASP A N 1
ATOM 1488 C CA . ASP A 1 188 ? 24.239 -6.296 2.652 1.00 7.21 188 ASP A CA 1
ATOM 1489 C C . ASP A 1 188 ? 24.662 -7.764 2.669 1.00 7.96 188 ASP A C 1
ATOM 1490 O O . ASP A 1 188 ? 24.089 -8.586 1.945 1.00 9.55 188 ASP A O 1
ATOM 1495 N N . PHE A 1 189 ? 25.658 -8.086 3.487 1.00 6.89 189 PHE A N 1
ATOM 1496 C CA . PHE A 1 189 ? 26.108 -9.466 3.651 1.00 7.82 189 PHE A CA 1
ATOM 1497 C C . PHE A 1 189 ? 25.090 -10.225 4.494 1.00 6.51 189 PHE A C 1
ATOM 1498 O O . PHE A 1 189 ? 24.626 -9.716 5.523 1.00 6.99 189 PHE A O 1
ATOM 1506 N N . ARG A 1 190 ? 24.735 -11.435 4.062 1.00 8.11 190 ARG A N 1
ATOM 1507 C CA . ARG A 1 190 ? 23.722 -12.204 4.791 1.00 7.05 190 ARG A CA 1
ATOM 1508 C C . ARG A 1 190 ? 24.120 -13.633 5.145 1.00 11.04 190 ARG A C 1
ATOM 1509 O O . ARG A 1 190 ? 24.021 -14.029 6.291 1.00 11.70 190 ARG A O 1
ATOM 1517 N N . ASP A 1 191 ? 24.574 -14.406 4.171 1.00 11.57 191 ASP A N 1
ATOM 1518 C CA . ASP A 1 191 ? 24.796 -15.836 4.395 1.00 12.18 191 ASP A CA 1
ATOM 1519 C C . ASP A 1 191 ? 26.192 -16.242 3.950 1.00 11.07 191 ASP A C 1
ATOM 1520 O O . ASP A 1 191 ? 26.475 -16.304 2.753 1.00 11.79 191 ASP A O 1
ATOM 1525 N N . ALA A 1 192 ? 27.050 -16.529 4.923 1.00 8.94 192 ALA A N 1
ATOM 1526 C CA . ALA A 1 192 ? 28.437 -16.889 4.654 1.00 9.92 192 ALA A CA 1
ATOM 1527 C C . ALA A 1 192 ? 28.574 -18.113 3.751 1.00 11.28 192 ALA A C 1
ATOM 1528 O O . ALA A 1 192 ? 29.596 -18.261 3.091 1.00 11.07 192 ALA A O 1
ATOM 1530 N N . ARG A 1 193 ? 27.562 -18.976 3.721 1.00 11.26 193 ARG A N 1
ATOM 1531 C CA . ARG A 1 193 ? 27.614 -20.166 2.862 1.00 10.89 193 ARG A CA 1
ATOM 1532 C C . ARG A 1 193 ? 27.768 -19.803 1.388 1.00 14.79 193 ARG A C 1
ATOM 1533 O O . ARG A 1 193 ? 28.233 -20.608 0.583 1.00 14.36 193 ARG A O 1
ATOM 1541 N N . GLU A 1 194 ? 27.350 -18.596 1.031 1.00 12.58 194 GLU A N 1
ATOM 1542 C CA . GLU A 1 194 ? 27.458 -18.122 -0.339 1.00 15.75 194 GLU A CA 1
ATOM 1543 C C . GLU A 1 194 ? 28.904 -18.181 -0.814 1.00 18.17 194 GLU A C 1
ATOM 1544 O O . GLU A 1 194 ? 29.174 -18.298 -2.010 1.00 22.20 194 GLU A O 1
ATOM 1550 N N . PHE A 1 195 ? 29.835 -18.127 0.128 1.00 14.45 195 PHE A N 1
ATOM 1551 C CA . PHE A 1 195 ? 31.245 -18.008 -0.216 1.00 14.95 195 PHE A CA 1
ATOM 1552 C C . PHE A 1 195 ? 32.057 -19.283 0.010 1.00 14.79 195 PHE A C 1
ATOM 1553 O O . PHE A 1 195 ? 33.278 -19.272 -0.094 1.00 16.46 195 PHE A O 1
ATOM 1561 N N . GLU A 1 196 ? 31.372 -20.379 0.313 1.00 13.60 196 GLU A N 1
ATOM 1562 C CA . GLU A 1 196 ? 32.047 -21.663 0.469 1.00 16.13 196 GLU A CA 1
ATOM 1563 C C . GLU A 1 196 ? 32.846 -21.989 -0.789 1.00 14.79 196 GLU A C 1
ATOM 1564 O O . GLU A 1 196 ? 32.340 -21.850 -1.907 1.00 16.42 196 GLU A O 1
ATOM 1570 N N . GLY A 1 197 ? 34.096 -22.400 -0.599 1.00 14.32 197 GLY A N 1
ATOM 1571 C CA . GLY A 1 197 ? 34.960 -22.784 -1.706 1.00 14.09 197 GLY A CA 1
ATOM 1572 C C . GLY A 1 197 ? 35.553 -21.626 -2.494 1.00 16.88 197 GLY A C 1
ATOM 1573 O O . GLY A 1 197 ? 36.299 -21.830 -3.455 1.00 18.47 197 GLY A O 1
ATOM 1574 N N . LYS A 1 198 ? 35.246 -20.402 -2.076 1.00 14.50 198 LYS A N 1
ATOM 1575 C CA . LYS A 1 198 ? 35.692 -19.213 -2.789 1.00 13.63 198 LYS A CA 1
ATOM 1576 C C . LYS A 1 198 ? 36.908 -18.531 -2.162 1.00 14.36 198 LYS A C 1
ATOM 1577 O O . LYS A 1 198 ? 37.189 -18.679 -0.967 1.00 14.09 198 LYS A O 1
ATOM 1583 N N . ASP A 1 199 ? 37.631 -17.783 -2.986 1.00 12.12 199 ASP A N 1
ATOM 1584 C CA . ASP A 1 199 ? 38.716 -16.928 -2.519 1.00 11.97 199 ASP A CA 1
ATOM 1585 C C . ASP A 1 199 ? 38.144 -15.539 -2.343 1.00 14.52 199 ASP A C 1
ATOM 1586 O O . ASP A 1 199 ? 37.712 -14.915 -3.313 1.00 16.25 199 ASP A O 1
ATOM 1591 N N . VAL A 1 200 ? 38.117 -15.057 -1.104 1.00 12.92 200 VAL A N 1
ATOM 1592 C CA . VAL A 1 200 ? 37.429 -13.810 -0.798 1.00 12.52 200 VAL A CA 1
ATOM 1593 C C . VAL A 1 200 ? 38.422 -12.719 -0.455 1.00 11.47 200 VAL A C 1
ATOM 1594 O O . VAL A 1 200 ? 39.412 -12.967 0.234 1.00 12.26 200 VAL A O 1
ATOM 1598 N N . LEU A 1 201 ? 38.161 -11.514 -0.950 1.00 11.51 201 LEU A N 1
ATOM 1599 C CA . LEU A 1 201 ? 38.890 -10.330 -0.519 1.00 9.62 201 LEU A CA 1
ATOM 1600 C C . LEU A 1 201 ? 38.017 -9.576 0.474 1.00 9.37 201 LEU A C 1
ATOM 1601 O O . LEU A 1 201 ? 36.875 -9.247 0.169 1.00 11.31 201 LEU A O 1
ATOM 1606 N N . VAL A 1 202 ? 38.544 -9.335 1.668 1.00 9.75 202 VAL A N 1
ATOM 1607 C CA . VAL A 1 202 ? 37.824 -8.588 2.695 1.00 9.17 202 VAL A CA 1
ATOM 1608 C C . VAL A 1 202 ? 38.543 -7.265 2.902 1.00 8.37 202 VAL A C 1
ATOM 1609 O O . VAL A 1 202 ? 39.691 -7.238 3.344 1.00 10.49 202 VAL A O 1
ATOM 1613 N N . MET A 1 203 ? 37.889 -6.157 2.573 1.00 8.62 203 MET A N 1
ATOM 1614 C CA . MET A 1 203 ? 38.537 -4.866 2.738 1.00 7.91 203 MET A CA 1
ATOM 1615 C C . MET A 1 203 ? 38.156 -4.226 4.063 1.00 9.95 203 MET A C 1
ATOM 1616 O O . MET A 1 203 ? 36.975 -3.974 4.325 1.00 9.65 203 MET A O 1
ATOM 1621 N N . GLY A 1 204 ? 39.153 -3.954 4.900 1.00 8.98 204 GLY A N 1
ATOM 1622 C CA . GLY A 1 204 ? 38.883 -3.308 6.168 1.00 9.53 204 GLY A CA 1
ATOM 1623 C C . GLY A 1 204 ? 39.712 -3.898 7.282 1.00 10.44 204 GLY A C 1
ATOM 1624 O O . GLY A 1 204 ? 40.354 -4.932 7.107 1.00 11.56 204 GLY A O 1
ATOM 1625 N N . ALA A 1 205 ? 39.691 -3.245 8.437 1.00 7.96 205 ALA A N 1
ATOM 1626 C CA . ALA A 1 205 ? 40.601 -3.635 9.505 1.00 8.72 205 ALA A CA 1
ATOM 1627 C C . ALA A 1 205 ? 39.974 -3.522 10.884 1.00 9.69 205 ALA A C 1
ATOM 1628 O O . ALA A 1 205 ? 40.673 -3.384 11.890 1.00 10.81 205 ALA A O 1
ATOM 1630 N N . SER A 1 206 ? 38.649 -3.592 10.932 1.00 8.13 206 SER A N 1
ATOM 1631 C CA . SER A 1 206 ? 37.937 -3.498 12.197 1.00 7.79 206 SER A CA 1
ATOM 1632 C C . SER A 1 206 ? 36.984 -4.684 12.375 1.00 6.95 206 SER A C 1
ATOM 1633 O O . SER A 1 206 ? 37.161 -5.740 11.764 1.00 7.23 206 SER A O 1
ATOM 1636 N N . TYR A 1 207 ? 35.982 -4.506 13.227 1.00 7.09 207 TYR A N 1
ATOM 1637 C CA . TYR A 1 207 ? 35.052 -5.576 13.589 1.00 6.73 207 TYR A CA 1
ATOM 1638 C C . TYR A 1 207 ? 34.425 -6.332 12.420 1.00 7.17 207 TYR A C 1
ATOM 1639 O O . TYR A 1 207 ? 34.344 -7.562 12.436 1.00 7.10 207 TYR A O 1
ATOM 1648 N N . SER A 1 208 ? 33.923 -5.605 11.426 1.00 5.96 208 SER A N 1
ATOM 1649 C CA . SER A 1 208 ? 33.256 -6.286 10.321 1.00 6.47 208 SER A CA 1
ATOM 1650 C C . SER A 1 208 ? 34.243 -7.136 9.522 1.00 6.17 208 SER A C 1
ATOM 1651 O O . SER A 1 208 ? 33.917 -8.244 9.127 1.00 7.17 208 SER A O 1
ATOM 1654 N N . ALA A 1 209 ? 35.443 -6.614 9.294 1.00 6.79 209 ALA A N 1
ATOM 1655 C CA . ALA A 1 209 ? 36.466 -7.399 8.614 1.00 6.31 209 ALA A CA 1
ATOM 1656 C C . ALA A 1 209 ? 36.814 -8.654 9.416 1.00 6.77 209 ALA A C 1
ATOM 1657 O O . ALA A 1 209 ? 36.895 -9.757 8.864 1.00 7.85 209 ALA A O 1
ATOM 1659 N N . GLU A 1 210 ? 37.038 -8.487 10.717 1.00 5.98 210 GLU A N 1
ATOM 1660 C CA . GLU A 1 210 ? 37.363 -9.620 11.575 1.00 7.20 210 GLU A CA 1
ATOM 1661 C C . GLU A 1 210 ? 36.279 -10.678 11.478 1.00 7.69 210 GLU A C 1
ATOM 1662 O O . GLU A 1 210 ? 36.551 -11.861 11.238 1.00 8.27 210 GLU A O 1
ATOM 1668 N N . ASP A 1 211 ? 35.033 -10.256 11.644 1.00 6.96 211 ASP A N 1
ATOM 1669 C CA . ASP A 1 211 ? 33.992 -11.246 11.826 1.00 5.51 211 ASP A CA 1
ATOM 1670 C C . ASP A 1 211 ? 33.438 -11.816 10.531 1.00 5.84 211 ASP A C 1
ATOM 1671 O O . ASP A 1 211 ? 33.168 -13.007 10.459 1.00 7.23 211 ASP A O 1
ATOM 1676 N N . ILE A 1 212 ? 33.272 -10.979 9.517 1.00 6.58 212 ILE A N 1
ATOM 1677 C CA . ILE A 1 212 ? 32.805 -11.504 8.243 1.00 7.24 212 ILE A CA 1
ATOM 1678 C C . ILE A 1 212 ? 33.874 -12.436 7.673 1.00 8.25 212 ILE A C 1
ATOM 1679 O O . ILE A 1 212 ? 33.550 -13.493 7.162 1.00 8.79 212 ILE A O 1
ATOM 1684 N N . GLY A 1 213 ? 35.145 -12.059 7.782 1.00 7.33 213 GLY A N 1
ATOM 1685 C CA . GLY A 1 213 ? 36.190 -12.990 7.392 1.00 8.54 213 GLY A CA 1
ATOM 1686 C C . GLY A 1 213 ? 36.093 -14.297 8.164 1.00 8.81 213 GLY A C 1
ATOM 1687 O O . GLY A 1 213 ? 36.227 -15.387 7.587 1.00 8.39 213 GLY A O 1
ATOM 1688 N N . SER A 1 214 ? 35.852 -14.199 9.471 1.00 7.65 214 SER A N 1
ATOM 1689 C CA . SER A 1 214 ? 35.718 -15.384 10.313 1.00 7.39 214 SER A CA 1
ATOM 1690 C C . SER A 1 214 ? 34.509 -16.250 9.935 1.00 8.53 214 SER A C 1
ATOM 1691 O O . SER A 1 214 ? 34.589 -17.471 10.001 1.00 8.03 214 SER A O 1
ATOM 1694 N N . GLN A 1 215 ? 33.387 -15.629 9.556 1.00 6.93 215 GLN A N 1
ATOM 1695 C CA . GLN A 1 215 ? 32.227 -16.409 9.129 1.00 7.49 215 GLN A CA 1
ATOM 1696 C C . GLN A 1 215 ? 32.536 -17.133 7.824 1.00 8.75 215 GLN A C 1
ATOM 1697 O O . GLN A 1 215 ? 32.204 -18.307 7.665 1.00 8.80 215 GLN A O 1
ATOM 1703 N N . CYS A 1 216 ? 33.199 -16.437 6.908 1.00 9.13 216 CYS A N 1
ATOM 1704 C CA . CYS A 1 216 ? 33.615 -17.059 5.656 1.00 10.26 216 CYS A CA 1
ATOM 1705 C C . CYS A 1 216 ? 34.519 -18.250 5.972 1.00 11.82 216 CYS A C 1
ATOM 1706 O O . CYS A 1 216 ? 34.360 -19.332 5.401 1.00 12.70 216 CYS A O 1
ATOM 1709 N N . TRP A 1 217 ? 35.447 -18.065 6.904 1.00 10.97 217 TRP A N 1
ATOM 1710 C CA . TRP A 1 217 ? 36.314 -19.159 7.333 1.00 9.75 217 TRP A CA 1
ATOM 1711 C C . TRP A 1 217 ? 35.507 -20.331 7.891 1.00 11.79 217 TRP A C 1
ATOM 1712 O O . TRP A 1 217 ? 35.706 -21.475 7.490 1.00 12.41 217 TRP A O 1
ATOM 1723 N N . LYS A 1 218 ? 34.605 -20.041 8.830 1.00 8.64 218 LYS A N 1
ATOM 1724 C CA . LYS A 1 218 ? 33.862 -21.077 9.547 1.00 10.39 218 LYS A CA 1
ATOM 1725 C C . LYS A 1 218 ? 32.956 -21.869 8.617 1.00 10.80 218 LYS A C 1
ATOM 1726 O O . LYS A 1 218 ? 32.746 -23.072 8.813 1.00 12.65 218 LYS A O 1
ATOM 1732 N N . TYR A 1 219 ? 32.409 -21.191 7.613 1.00 9.61 219 TYR A N 1
ATOM 1733 C CA . TYR A 1 219 ? 31.445 -21.816 6.714 1.00 10.26 219 TYR A CA 1
ATOM 1734 C C . TYR A 1 219 ? 32.074 -22.255 5.388 1.00 13.90 219 TYR A C 1
ATOM 1735 O O . TYR A 1 219 ? 31.373 -22.510 4.409 1.00 15.28 219 TYR A O 1
ATOM 1744 N N . GLY A 1 220 ? 33.402 -22.358 5.375 1.00 12.81 220 GLY A N 1
ATOM 1745 C CA . GLY A 1 220 ? 34.103 -23.100 4.335 1.00 14.87 220 GLY A CA 1
ATOM 1746 C C . GLY A 1 220 ? 34.658 -22.367 3.123 1.00 15.18 220 GLY A C 1
ATOM 1747 O O . GLY A 1 220 ? 34.872 -22.981 2.070 1.00 14.86 220 GLY A O 1
ATOM 1748 N N . ALA A 1 221 ? 34.907 -21.069 3.243 1.00 12.19 221 ALA A N 1
ATOM 1749 C CA . ALA A 1 221 ? 35.582 -20.358 2.162 1.00 11.40 221 ALA A CA 1
ATOM 1750 C C . ALA A 1 221 ? 36.947 -21.000 1.909 1.00 12.80 221 ALA A C 1
ATOM 1751 O O . ALA A 1 221 ? 37.583 -21.506 2.834 1.00 13.63 221 ALA A O 1
ATOM 1753 N N . LYS A 1 222 ? 37.399 -20.984 0.660 1.00 11.49 222 LYS A N 1
ATOM 1754 C CA . LYS A 1 222 ? 38.729 -21.509 0.349 1.00 13.25 222 LYS A CA 1
ATOM 1755 C C . LYS A 1 222 ? 39.817 -20.652 1.008 1.00 12.89 222 LYS A C 1
ATOM 1756 O O . LYS A 1 222 ? 40.727 -21.170 1.672 1.00 13.10 222 LYS A O 1
ATOM 1762 N N . SER A 1 223 ? 39.715 -19.335 0.852 1.00 12.69 223 SER A N 1
ATOM 1763 C CA . SER A 1 223 ? 40.696 -18.443 1.449 1.00 11.64 223 SER A CA 1
ATOM 1764 C C . SER A 1 223 ? 40.124 -17.064 1.726 1.00 12.65 223 SER A C 1
ATOM 1765 O O . SER A 1 223 ? 39.134 -16.643 1.118 1.00 11.68 223 SER A O 1
ATOM 1768 N N . ILE A 1 224 ? 40.780 -16.367 2.646 1.00 11.02 224 ILE A N 1
ATOM 1769 C CA . ILE A 1 224 ? 40.469 -14.984 2.943 1.00 11.19 224 ILE A CA 1
ATOM 1770 C C . ILE A 1 224 ? 41.730 -14.163 2.752 1.00 10.63 224 ILE A C 1
ATOM 1771 O O . ILE A 1 224 ? 42.790 -14.504 3.280 1.00 10.53 224 ILE A O 1
ATOM 1776 N N . THR A 1 225 ? 41.630 -13.093 1.976 1.00 11.20 225 THR A N 1
ATOM 1777 C CA . THR A 1 225 ? 42.699 -12.117 1.896 1.00 9.72 225 THR A CA 1
ATOM 1778 C C . THR A 1 225 ? 42.089 -10.847 2.422 1.00 12.05 225 THR A C 1
ATOM 1779 O O . THR A 1 225 ? 41.165 -10.323 1.819 1.00 12.47 225 THR A O 1
ATOM 1783 N N . SER A 1 226 ? 42.554 -10.371 3.565 1.00 10.91 226 SER A N 1
ATOM 1784 C CA . SER A 1 226 ? 42.057 -9.092 4.055 1.00 9.83 226 SER A CA 1
ATOM 1785 C C . SER A 1 226 ? 43.068 -8.014 3.744 1.00 12.64 226 SER A C 1
ATOM 1786 O O . SER A 1 226 ? 44.256 -8.292 3.585 1.00 13.36 226 SER A O 1
ATOM 1789 N N . CYS A 1 227 ? 42.602 -6.783 3.622 1.00 8.91 227 CYS A N 1
ATOM 1790 C CA . CYS A 1 227 ? 43.528 -5.703 3.338 1.00 10.20 227 CYS A CA 1
ATOM 1791 C C . CYS A 1 227 ? 43.263 -4.466 4.182 1.00 10.20 227 CYS A C 1
ATOM 1792 O O . CYS A 1 227 ? 42.111 -4.091 4.432 1.00 10.67 227 CYS A O 1
ATOM 1795 N N . TYR A 1 228 ? 44.351 -3.839 4.620 1.00 10.06 228 TYR A N 1
ATOM 1796 C CA . TYR A 1 228 ? 44.299 -2.704 5.526 1.00 11.52 228 TYR A CA 1
ATOM 1797 C C . TYR A 1 228 ? 44.955 -1.505 4.866 1.00 10.78 228 TYR A C 1
ATOM 1798 O O . TYR A 1 228 ? 45.635 -1.647 3.849 1.00 13.21 228 TYR A O 1
ATOM 1807 N N . ARG A 1 229 ? 44.742 -0.330 5.446 1.00 14.15 229 ARG A N 1
ATOM 1808 C CA . ARG A 1 229 ? 45.402 0.877 4.964 1.00 15.05 229 ARG A CA 1
ATOM 1809 C C . ARG A 1 229 ? 46.625 1.223 5.810 1.00 21.99 229 ARG A C 1
ATOM 1810 O O . ARG A 1 229 ? 47.759 1.104 5.348 1.00 25.87 229 ARG A O 1
ATOM 1818 N N . SER A 1 230 ? 46.398 1.628 7.054 1.00 20.58 230 SER A N 1
ATOM 1819 C CA . SER A 1 230 ? 47.492 2.106 7.894 1.00 26.97 230 SER A CA 1
ATOM 1820 C C . SER A 1 230 ? 48.281 0.979 8.557 1.00 25.48 230 SER A C 1
ATOM 1821 O O . SER A 1 230 ? 49.506 0.915 8.441 1.00 31.01 230 SER A O 1
ATOM 1824 N N . ALA A 1 231 ? 47.581 0.099 9.263 1.00 24.30 231 ALA A N 1
ATOM 1825 C CA . ALA A 1 231 ? 48.244 -0.959 10.014 1.00 25.51 231 ALA A CA 1
ATOM 1826 C C . ALA A 1 231 ? 47.449 -2.252 9.963 1.00 21.51 231 ALA A C 1
ATOM 1827 O O . ALA A 1 231 ? 46.219 -2.223 9.927 1.00 19.79 231 ALA A O 1
ATOM 1829 N N . PRO A 1 232 ? 48.151 -3.394 9.955 1.00 19.66 232 PRO A N 1
ATOM 1830 C CA . PRO A 1 232 ? 47.455 -4.681 9.956 1.00 17.16 232 PRO A CA 1
ATOM 1831 C C . PRO A 1 232 ? 46.646 -4.857 11.225 1.00 16.62 232 PRO A C 1
ATOM 1832 O O . PRO A 1 232 ? 46.928 -4.224 12.240 1.00 18.49 232 PRO A O 1
ATOM 1836 N N . MET A 1 233 ? 45.625 -5.699 11.157 1.00 12.20 233 MET A N 1
ATOM 1837 C CA . MET A 1 233 ? 44.903 -6.080 12.361 1.00 12.28 233 MET A CA 1
ATOM 1838 C C . MET A 1 233 ? 45.849 -6.817 13.306 1.00 15.17 233 MET A C 1
ATOM 1839 O O . MET A 1 233 ? 45.807 -6.626 14.525 1.00 18.73 233 MET A O 1
ATOM 1844 N N . GLY A 1 234 ? 46.698 -7.663 12.734 1.00 13.55 234 GLY A N 1
ATOM 1845 C CA . GLY A 1 234 ? 47.803 -8.262 13.463 1.00 16.32 234 GLY A CA 1
ATOM 1846 C C . GLY A 1 234 ? 47.499 -9.468 14.329 1.00 16.06 234 GLY A C 1
ATOM 1847 O O . GLY A 1 234 ? 48.336 -9.873 15.138 1.00 16.88 234 GLY A O 1
ATOM 1848 N N . TYR A 1 235 ? 46.318 -10.053 14.169 1.00 12.77 235 TYR A N 1
ATOM 1849 C CA . TYR A 1 235 ? 45.960 -11.236 14.940 1.00 13.18 235 TYR A CA 1
ATOM 1850 C C . TYR A 1 235 ? 46.607 -12.495 14.394 1.00 15.03 235 TYR A C 1
ATOM 1851 O O . TYR A 1 235 ? 47.223 -12.487 13.324 1.00 16.30 235 TYR A O 1
ATOM 1860 N N . ALA A 1 236 ? 46.444 -13.581 15.139 1.00 14.21 236 ALA A N 1
ATOM 1861 C CA . ALA A 1 236 ? 46.968 -14.880 14.745 1.00 16.85 236 ALA A CA 1
ATOM 1862 C C . ALA A 1 236 ? 45.948 -15.547 13.836 1.00 14.13 236 ALA A C 1
ATOM 1863 O O . ALA A 1 236 ? 45.080 -16.274 14.307 1.00 16.12 236 ALA A O 1
ATOM 1865 N N . TRP A 1 237 ? 46.044 -15.295 12.533 1.00 15.40 237 TRP A N 1
ATOM 1866 C CA . TRP A 1 237 ? 45.030 -15.768 11.589 1.00 15.09 237 TRP A CA 1
ATOM 1867 C C . TRP A 1 237 ? 45.251 -17.226 11.194 1.00 12.42 237 TRP A C 1
ATOM 1868 O O . TRP A 1 237 ? 46.375 -17.740 11.294 1.00 14.26 237 TRP A O 1
ATOM 1879 N N . PRO A 1 238 ? 44.180 -17.905 10.756 1.00 13.07 238 PRO A N 1
ATOM 1880 C CA . PRO A 1 238 ? 44.319 -19.262 10.219 1.00 12.05 238 PRO A CA 1
ATOM 1881 C C . PRO A 1 238 ? 45.182 -19.246 8.969 1.00 11.85 238 PRO A C 1
ATOM 1882 O O . PRO A 1 238 ? 45.429 -18.195 8.383 1.00 10.01 238 PRO A O 1
ATOM 1886 N N . ASP A 1 239 ? 45.633 -20.416 8.550 1.00 9.82 239 ASP A N 1
ATOM 1887 C CA . ASP A 1 239 ? 46.562 -20.464 7.433 1.00 10.57 239 ASP A CA 1
ATOM 1888 C C . ASP A 1 239 ? 45.987 -20.146 6.065 1.00 12.85 239 ASP A C 1
ATOM 1889 O O . ASP A 1 239 ? 46.743 -19.885 5.130 1.00 12.40 239 ASP A O 1
ATOM 1894 N N . ASN A 1 240 ? 44.660 -20.138 5.947 1.00 9.10 240 ASN A N 1
ATOM 1895 C CA . ASN A 1 240 ? 44.028 -19.704 4.707 1.00 9.48 240 ASN A CA 1
ATOM 1896 C C . ASN A 1 240 ? 43.561 -18.252 4.785 1.00 10.09 240 ASN A C 1
ATOM 1897 O O . ASN A 1 240 ? 42.684 -17.846 4.025 1.00 12.97 240 ASN A O 1
ATOM 1902 N N . TRP A 1 241 ? 44.156 -17.485 5.697 1.00 8.80 241 TRP A N 1
ATOM 1903 C CA . TRP A 1 241 ? 43.868 -16.055 5.832 1.00 10.82 241 TRP A CA 1
ATOM 1904 C C . TRP A 1 241 ? 45.175 -15.289 5.807 1.00 10.38 241 TRP A C 1
ATOM 1905 O O . TRP A 1 241 ? 46.061 -15.531 6.639 1.00 13.74 241 TRP A O 1
ATOM 1916 N N . GLU A 1 242 ? 45.292 -14.365 4.855 1.00 11.12 242 GLU A N 1
ATOM 1917 C CA . GLU A 1 242 ? 46.457 -13.497 4.739 1.00 11.44 242 GLU A CA 1
ATOM 1918 C C . GLU A 1 242 ? 46.056 -12.030 4.801 1.00 10.84 242 GLU A C 1
ATOM 1919 O O . GLU A 1 242 ? 45.072 -11.635 4.167 1.00 11.22 242 GLU A O 1
ATOM 1925 N N . GLU A 1 243 ? 46.818 -11.224 5.537 1.00 12.67 243 GLU A N 1
ATOM 1926 C CA . GLU A 1 243 ? 46.635 -9.775 5.525 1.00 11.59 243 GLU A CA 1
ATOM 1927 C C . GLU A 1 243 ? 47.565 -9.095 4.530 1.00 13.64 243 GLU A C 1
ATOM 1928 O O . GLU A 1 243 ? 48.760 -9.384 4.488 1.00 16.73 243 GLU A O 1
ATOM 1934 N N . LYS A 1 244 ? 47.005 -8.177 3.747 1.00 12.68 244 LYS A N 1
ATOM 1935 C CA . LYS A 1 244 ? 47.747 -7.400 2.755 1.00 12.89 244 LYS A CA 1
ATOM 1936 C C . LYS A 1 244 ? 47.570 -5.920 3.036 1.00 12.99 244 LYS A C 1
ATOM 1937 O O . LYS A 1 244 ? 46.539 -5.508 3.584 1.00 12.66 244 LYS A O 1
ATOM 1943 N N . PRO A 1 245 ? 48.553 -5.096 2.639 1.00 11.48 245 PRO A N 1
ATOM 1944 C CA . PRO A 1 245 ? 48.422 -3.644 2.738 1.00 12.28 245 PRO A CA 1
ATOM 1945 C C . PRO A 1 245 ? 47.452 -3.128 1.681 1.00 12.92 245 PRO A C 1
ATOM 1946 O O . PRO A 1 245 ? 46.790 -3.931 1.024 1.00 15.78 245 PRO A O 1
ATOM 1950 N N . ALA A 1 246 ? 47.386 -1.814 1.507 1.00 12.22 246 ALA A N 1
ATOM 1951 C CA . ALA A 1 246 ? 46.276 -1.202 0.773 1.00 13.26 246 ALA A CA 1
ATOM 1952 C C . ALA A 1 246 ? 46.041 -1.741 -0.640 1.00 16.29 246 ALA A C 1
ATOM 1953 O O . ALA A 1 246 ? 46.977 -2.011 -1.392 1.00 15.46 246 ALA A O 1
ATOM 1955 N N . LEU A 1 247 ? 44.770 -1.893 -0.999 1.00 12.65 247 LEU A N 1
ATOM 1956 C CA . LEU A 1 247 ? 44.412 -2.285 -2.352 1.00 13.29 247 LEU A CA 1
ATOM 1957 C C . LEU A 1 247 ? 44.721 -1.145 -3.318 1.00 12.40 247 LEU A C 1
ATOM 1958 O O . LEU A 1 247 ? 44.373 0.006 -3.058 1.00 14.56 247 LEU A O 1
ATOM 1963 N N . GLU A 1 248 ? 45.369 -1.463 -4.431 1.00 13.65 248 GLU A N 1
ATOM 1964 C CA . GLU A 1 248 ? 45.615 -0.457 -5.460 1.00 16.47 248 GLU A CA 1
ATOM 1965 C C . GLU A 1 248 ? 44.578 -0.538 -6.576 1.00 14.73 248 GLU A C 1
ATOM 1966 O O . GLU A 1 248 ? 44.038 0.486 -7.003 1.00 18.52 248 GLU A O 1
ATOM 1972 N N . LYS A 1 249 ? 44.294 -1.749 -7.040 1.00 11.50 249 LYS A N 1
ATOM 1973 C CA . LYS A 1 249 ? 43.322 -1.951 -8.111 1.00 13.59 249 LYS A CA 1
ATOM 1974 C C . LYS A 1 249 ? 42.961 -3.415 -8.280 1.00 14.38 249 LYS A C 1
ATOM 1975 O O . LYS A 1 249 ? 43.673 -4.308 -7.806 1.00 13.50 249 LYS A O 1
ATOM 1981 N N . LEU A 1 250 ? 41.852 -3.653 -8.970 1.00 14.52 250 LEU A N 1
ATOM 1982 C CA . LEU A 1 250 ? 41.510 -4.963 -9.493 1.00 12.85 250 LEU A CA 1
ATOM 1983 C C . LEU A 1 250 ? 41.692 -4.938 -11.002 1.00 16.91 250 LEU A C 1
ATOM 1984 O O . LEU A 1 250 ? 41.311 -3.968 -11.654 1.00 18.62 250 LEU A O 1
ATOM 1989 N N . THR A 1 251 ? 42.272 -6.002 -11.546 1.00 18.57 251 THR A N 1
ATOM 1990 C CA . THR A 1 251 ? 42.300 -6.219 -12.991 1.00 18.93 251 THR A CA 1
ATOM 1991 C C . THR A 1 251 ? 41.797 -7.632 -13.247 1.00 16.99 251 THR A C 1
ATOM 1992 O O . THR A 1 251 ? 42.495 -8.606 -12.971 1.00 16.92 251 THR A O 1
ATOM 1996 N N . GLY A 1 252 ? 40.570 -7.754 -13.749 1.00 18.05 252 GLY A N 1
ATOM 1997 C CA . GLY A 1 252 ? 39.936 -9.054 -13.854 1.00 20.97 252 GLY A CA 1
ATOM 1998 C C . GLY A 1 252 ? 39.690 -9.616 -12.465 1.00 21.80 252 GLY A C 1
ATOM 1999 O O . GLY A 1 252 ? 39.008 -8.989 -11.651 1.00 21.84 252 GLY A O 1
ATOM 2000 N N . LYS A 1 253 ? 40.249 -10.790 -12.184 1.00 19.82 253 LYS A N 1
ATOM 2001 C CA . LYS A 1 253 ? 40.132 -11.391 -10.855 1.00 17.06 253 LYS A CA 1
ATOM 2002 C C . LYS A 1 253 ? 41.282 -10.954 -9.958 1.00 16.74 253 LYS A C 1
ATOM 2003 O O . LYS A 1 253 ? 41.298 -11.261 -8.771 1.00 17.41 253 LYS A O 1
ATOM 2009 N N . THR A 1 254 ? 42.258 -10.258 -10.526 1.00 14.24 254 THR A N 1
ATOM 2010 C CA . THR A 1 254 ? 43.519 -10.040 -9.829 1.00 16.47 254 THR A CA 1
ATOM 2011 C C . THR A 1 254 ? 43.542 -8.757 -9.012 1.00 15.70 254 THR A C 1
ATOM 2012 O O . THR A 1 254 ? 43.454 -7.660 -9.562 1.00 14.65 254 THR A O 1
ATOM 2016 N N . ALA A 1 255 ? 43.658 -8.902 -7.693 1.00 12.90 255 ALA A N 1
ATOM 2017 C CA . ALA A 1 255 ? 43.862 -7.760 -6.811 1.00 14.09 255 ALA A CA 1
ATOM 2018 C C . ALA A 1 255 ? 45.337 -7.404 -6.693 1.00 14.12 255 ALA A C 1
ATOM 2019 O O . ALA A 1 255 ? 46.181 -8.285 -6.519 1.00 17.01 255 ALA A O 1
ATOM 2021 N N . HIS A 1 256 ? 45.636 -6.112 -6.784 1.00 12.79 256 HIS A N 1
ATOM 2022 C CA . HIS A 1 256 ? 47.000 -5.606 -6.665 1.00 14.57 256 HIS A CA 1
ATOM 2023 C C . HIS A 1 256 ? 47.119 -4.782 -5.390 1.00 13.81 256 HIS A C 1
ATOM 2024 O O . HIS A 1 256 ? 46.315 -3.878 -5.153 1.00 15.23 256 HIS A O 1
ATOM 2031 N N . PHE A 1 257 ? 48.127 -5.077 -4.575 1.00 13.53 257 PHE A N 1
ATOM 2032 C CA . PHE A 1 257 ? 48.295 -4.404 -3.289 1.00 16.09 257 PHE A CA 1
ATOM 2033 C C . PHE A 1 257 ? 49.512 -3.484 -3.245 1.00 20.17 257 PHE A C 1
ATOM 2034 O O . PHE A 1 257 ? 50.375 -3.534 -4.122 1.00 20.48 257 PHE A O 1
ATOM 2042 N N . ALA A 1 258 ? 49.569 -2.644 -2.217 1.00 16.62 258 ALA A N 1
ATOM 2043 C CA . ALA A 1 258 ? 50.569 -1.577 -2.136 1.00 18.83 258 ALA A CA 1
ATOM 2044 C C . ALA A 1 258 ? 52.013 -2.077 -2.118 1.00 21.47 258 ALA A C 1
ATOM 2045 O O . ALA A 1 258 ? 52.935 -1.329 -2.447 1.00 23.72 258 ALA A O 1
ATOM 2047 N N . ASP A 1 259 ? 52.207 -3.332 -1.731 1.00 18.66 259 ASP A N 1
ATOM 2048 C CA . ASP A 1 259 ? 53.553 -3.892 -1.624 1.00 23.28 259 ASP A CA 1
ATOM 2049 C C . ASP A 1 259 ? 53.981 -4.561 -2.927 1.00 24.61 259 ASP A C 1
ATOM 2050 O O . ASP A 1 259 ? 55.042 -5.181 -3.002 1.00 24.44 259 ASP A O 1
ATOM 2055 N N . GLY A 1 260 ? 53.158 -4.423 -3.957 1.00 22.50 260 GLY A N 1
ATOM 2056 C CA . GLY A 1 260 ? 53.429 -5.042 -5.234 1.00 20.00 260 GLY A CA 1
ATOM 2057 C C . GLY A 1 260 ? 52.952 -6.464 -5.397 1.00 23.96 260 GLY A C 1
ATOM 2058 O O . GLY A 1 260 ? 53.119 -7.044 -6.444 1.00 25.98 260 GLY A O 1
ATOM 2059 N N . SER A 1 261 ? 52.363 -7.039 -4.362 1.00 18.42 261 SER A N 1
ATOM 2060 C CA . SER A 1 261 ? 51.891 -8.398 -4.453 1.00 17.79 261 SER A CA 1
ATOM 2061 C C . SER A 1 261 ? 50.535 -8.429 -5.109 1.00 17.67 261 SER A C 1
ATOM 2062 O O . SER A 1 261 ? 49.859 -7.427 -5.171 1.00 17.65 261 SER A O 1
ATOM 2065 N N . THR A 1 262 ? 50.139 -9.614 -5.551 1.00 17.91 262 THR A N 1
ATOM 2066 C CA . THR A 1 262 ? 48.826 -9.846 -6.146 1.00 17.74 262 THR A CA 1
ATOM 2067 C C . THR A 1 262 ? 48.185 -11.132 -5.645 1.00 22.72 262 THR A C 1
ATOM 2068 O O . THR A 1 262 ? 48.865 -12.073 -5.294 1.00 21.68 262 THR A O 1
ATOM 2072 N N . ARG A 1 263 ? 46.864 -11.159 -5.646 1.00 16.03 263 ARG A N 1
ATOM 2073 C CA . ARG A 1 263 ? 46.092 -12.348 -5.351 1.00 16.67 263 ARG A CA 1
ATOM 2074 C C . ARG A 1 263 ? 44.850 -12.326 -6.229 1.00 16.60 263 ARG A C 1
ATOM 2075 O O . ARG A 1 263 ? 44.227 -11.307 -6.345 1.00 16.12 263 ARG A O 1
ATOM 2083 N N . ASP A 1 264 ? 44.492 -13.461 -6.801 1.00 15.40 264 ASP A N 1
ATOM 2084 C CA . ASP A 1 264 ? 43.248 -13.600 -7.549 1.00 15.85 264 ASP A CA 1
ATOM 2085 C C . ASP A 1 264 ? 42.102 -13.904 -6.585 1.00 17.39 264 ASP A C 1
ATOM 2086 O O . ASP A 1 264 ? 42.226 -14.751 -5.742 1.00 18.60 264 ASP A O 1
ATOM 2091 N N . VAL A 1 265 ? 40.983 -13.208 -6.729 1.00 14.30 265 VAL A N 1
ATOM 2092 C CA . VAL A 1 265 ? 39.857 -13.397 -5.821 1.00 14.08 265 VAL A CA 1
ATOM 2093 C C . VAL A 1 265 ? 38.535 -13.536 -6.580 1.00 18.07 265 VAL A C 1
ATOM 2094 O O . VAL A 1 265 ? 38.386 -13.018 -7.696 1.00 17.51 265 VAL A O 1
ATOM 2098 N N . ASP A 1 266 ? 37.588 -14.247 -5.970 1.00 14.67 266 ASP A N 1
ATOM 2099 C CA . ASP A 1 266 ? 36.296 -14.535 -6.575 1.00 14.03 266 ASP A CA 1
ATOM 2100 C C . ASP A 1 266 ? 35.231 -13.534 -6.145 1.00 14.75 266 ASP A C 1
ATOM 2101 O O . ASP A 1 266 ? 34.236 -13.336 -6.845 1.00 16.55 266 ASP A O 1
ATOM 2106 N N . ALA A 1 267 ? 35.431 -12.929 -4.978 1.00 11.90 267 ALA A N 1
ATOM 2107 C CA . ALA A 1 267 ? 34.448 -12.021 -4.416 1.00 12.14 267 ALA A CA 1
ATOM 2108 C C . ALA A 1 267 ? 35.132 -10.987 -3.546 1.00 12.42 267 ALA A C 1
ATOM 2109 O O . ALA A 1 267 ? 36.212 -11.226 -3.014 1.00 11.83 267 ALA A O 1
ATOM 2111 N N . ILE A 1 268 ? 34.486 -9.838 -3.400 1.00 12.68 268 ILE A N 1
ATOM 2112 C CA . ILE A 1 268 ? 35.015 -8.759 -2.585 1.00 10.26 268 ILE A CA 1
ATOM 2113 C C . ILE A 1 268 ? 33.944 -8.357 -1.590 1.00 10.50 268 ILE A C 1
ATOM 2114 O O . ILE A 1 268 ? 32.814 -8.090 -1.990 1.00 10.26 268 ILE A O 1
ATOM 2119 N N . ILE A 1 269 ? 34.295 -8.347 -0.303 1.00 10.00 269 ILE A N 1
ATOM 2120 C CA . ILE A 1 269 ? 33.398 -7.883 0.752 1.00 9.53 269 ILE A CA 1
ATOM 2121 C C . ILE A 1 269 ? 33.985 -6.622 1.365 1.00 6.95 269 ILE A C 1
ATOM 2122 O O . ILE A 1 269 ? 35.091 -6.634 1.916 1.00 9.01 269 ILE A O 1
ATOM 2127 N N . LEU A 1 270 ? 33.251 -5.523 1.247 1.00 6.89 270 LEU A N 1
ATOM 2128 C CA . LEU A 1 270 ? 33.724 -4.229 1.730 1.00 7.37 270 LEU A CA 1
ATOM 2129 C C . LEU A 1 270 ? 33.287 -4.022 3.173 1.00 7.58 270 LEU A C 1
ATOM 2130 O O . LEU A 1 270 ? 32.115 -3.753 3.449 1.00 7.62 270 LEU A O 1
ATOM 2135 N N . CYS A 1 271 ? 34.239 -4.152 4.089 1.00 6.29 271 CYS A N 1
ATOM 2136 C CA . CYS A 1 271 ? 33.989 -3.959 5.510 1.00 7.13 271 CYS A CA 1
ATOM 2137 C C . CYS A 1 271 ? 34.533 -2.594 5.916 1.00 8.77 271 CYS A C 1
ATOM 2138 O O . CYS A 1 271 ? 35.322 -2.459 6.856 1.00 7.75 271 CYS A O 1
ATOM 2141 N N . THR A 1 272 ? 34.056 -1.581 5.194 1.00 7.31 272 THR A N 1
ATOM 2142 C CA . THR A 1 272 ? 34.631 -0.245 5.221 1.00 7.99 272 THR A CA 1
ATOM 2143 C C . THR A 1 272 ? 33.809 0.744 6.059 1.00 8.78 272 THR A C 1
ATOM 2144 O O . THR A 1 272 ? 33.962 1.964 5.955 1.00 8.86 272 THR A O 1
ATOM 2148 N N . GLY A 1 273 ? 32.954 0.205 6.917 1.00 7.68 273 GLY A N 1
ATOM 2149 C CA . GLY A 1 273 ? 32.241 1.027 7.882 1.00 7.95 273 GLY A CA 1
ATOM 2150 C C . GLY A 1 273 ? 31.009 1.724 7.348 1.00 6.56 273 GLY A C 1
ATOM 2151 O O . GLY A 1 273 ? 30.506 1.402 6.259 1.00 7.63 273 GLY A O 1
ATOM 2152 N N . TYR A 1 274 ? 30.557 2.708 8.120 1.00 6.68 274 TYR A N 1
ATOM 2153 C CA . TYR A 1 274 ? 29.266 3.348 7.945 1.00 6.74 274 TYR A CA 1
ATOM 2154 C C . TYR A 1 274 ? 29.382 4.855 8.121 1.00 9.70 274 TYR A C 1
ATOM 2155 O O . TYR A 1 274 ? 30.400 5.351 8.623 1.00 13.30 274 TYR A O 1
ATOM 2164 N N . LYS A 1 275 ? 28.346 5.574 7.697 1.00 9.01 275 LYS A N 1
ATOM 2165 C CA . LYS A 1 275 ? 28.255 7.025 7.868 1.00 10.59 275 LYS A CA 1
ATOM 2166 C C . LYS A 1 275 ? 27.231 7.346 8.933 1.00 6.93 275 LYS A C 1
ATOM 2167 O O . LYS A 1 275 ? 26.246 6.635 9.062 1.00 10.76 275 LYS A O 1
ATOM 2173 N N . HIS A 1 276 ? 27.418 8.440 9.665 1.00 7.38 276 HIS A N 1
ATOM 2174 C CA . HIS A 1 276 ? 26.271 9.066 10.318 1.00 7.39 276 HIS A CA 1
ATOM 2175 C C . HIS A 1 276 ? 25.488 9.744 9.205 1.00 8.72 276 HIS A C 1
ATOM 2176 O O . HIS A 1 276 ? 26.029 10.580 8.485 1.00 12.60 276 HIS A O 1
ATOM 2183 N N . PHE A 1 277 ? 24.230 9.358 9.044 1.00 6.39 277 PHE A N 1
ATOM 2184 C CA . PHE A 1 277 ? 23.407 9.884 7.962 1.00 6.56 277 PHE A CA 1
ATOM 2185 C C . PHE A 1 277 ? 21.955 9.939 8.401 1.00 6.93 277 PHE A C 1
ATOM 2186 O O . PHE A 1 277 ? 21.391 8.938 8.848 1.00 8.20 277 PHE A O 1
ATOM 2194 N N . PHE A 1 278 ? 21.364 11.124 8.270 1.00 6.72 278 PHE A N 1
ATOM 2195 C CA . PHE A 1 278 ? 19.968 11.362 8.643 1.00 6.56 278 PHE A CA 1
ATOM 2196 C C . PHE A 1 278 ? 19.278 11.964 7.427 1.00 7.97 278 PHE A C 1
ATOM 2197 O O . PHE A 1 278 ? 19.478 13.131 7.108 1.00 8.09 278 PHE A O 1
ATOM 2205 N N . SER A 1 279 ? 18.486 11.157 6.742 1.00 7.22 279 SER A N 1
ATOM 2206 C CA . SER A 1 279 ? 17.815 11.620 5.537 1.00 7.50 279 SER A CA 1
ATOM 2207 C C . SER A 1 279 ? 16.644 12.538 5.864 1.00 9.32 279 SER A C 1
ATOM 2208 O O . SER A 1 279 ? 16.093 13.170 4.967 1.00 11.32 279 SER A O 1
ATOM 2211 N N . PHE A 1 280 ? 16.269 12.616 7.137 1.00 6.42 280 PHE A N 1
ATOM 2212 C CA . PHE A 1 280 ? 15.003 13.237 7.523 1.00 6.32 280 PHE A CA 1
ATOM 2213 C C . PHE A 1 280 ? 15.177 14.496 8.367 1.00 5.75 280 PHE A C 1
ATOM 2214 O O . PHE A 1 280 ? 14.234 14.928 9.040 1.00 6.92 280 PHE A O 1
ATOM 2222 N N . LEU A 1 281 ? 16.359 15.106 8.319 1.00 6.79 281 LEU A N 1
ATOM 2223 C CA . LEU A 1 281 ? 16.635 16.289 9.145 1.00 7.19 281 LEU A CA 1
ATOM 2224 C C . LEU A 1 281 ? 17.166 17.483 8.357 1.00 7.69 281 LEU A C 1
ATOM 2225 O O . LEU A 1 281 ? 17.998 17.323 7.453 1.00 7.86 281 LEU A O 1
ATOM 2230 N N . PRO A 1 282 ? 16.685 18.687 8.703 1.00 7.02 282 PRO A N 1
ATOM 2231 C CA . PRO A 1 282 ? 17.211 19.931 8.131 1.00 7.06 282 PRO A CA 1
ATOM 2232 C C . PRO A 1 282 ? 18.537 20.323 8.758 1.00 7.74 282 PRO A C 1
ATOM 2233 O O . PRO A 1 282 ? 18.926 19.786 9.805 1.00 8.08 282 PRO A O 1
ATOM 2237 N N . ASP A 1 283 ? 19.237 21.248 8.113 1.00 7.72 283 ASP A N 1
ATOM 2238 C CA . ASP A 1 283 ? 20.556 21.654 8.587 1.00 7.90 283 ASP A CA 1
ATOM 2239 C C . ASP A 1 283 ? 20.573 22.041 10.066 1.00 7.77 283 ASP A C 1
ATOM 2240 O O . ASP A 1 283 ? 21.525 21.716 10.780 1.00 9.59 283 ASP A O 1
ATOM 2245 N N . ASP A 1 284 ? 19.547 22.747 10.529 1.00 8.15 284 ASP A N 1
ATOM 2246 C CA . ASP A 1 284 ? 19.602 23.256 11.899 1.00 9.17 284 ASP A CA 1
ATOM 2247 C C . ASP A 1 284 ? 19.359 22.209 12.982 1.00 10.07 284 ASP A C 1
ATOM 2248 O O . ASP A 1 284 ? 19.535 22.499 14.172 1.00 11.48 284 ASP A O 1
ATOM 2253 N N . LEU A 1 285 ? 18.997 20.991 12.577 1.00 10.65 285 LEU A N 1
ATOM 2254 C CA . LEU A 1 285 ? 18.804 19.899 13.538 1.00 7.92 285 LEU A CA 1
ATOM 2255 C C . LEU A 1 285 ? 19.700 18.692 13.281 1.00 9.00 285 LEU A C 1
ATOM 2256 O O . LEU A 1 285 ? 19.708 17.753 14.068 1.00 9.98 285 LEU A O 1
ATOM 2261 N N . ARG A 1 286 ? 20.449 18.709 12.186 1.00 8.48 286 ARG A N 1
ATOM 2262 C CA . ARG A 1 286 ? 21.115 17.495 11.705 1.00 7.58 286 ARG A CA 1
ATOM 2263 C C . ARG A 1 286 ? 22.541 17.303 12.210 1.00 8.19 286 ARG A C 1
ATOM 2264 O O . ARG A 1 286 ? 23.471 18.011 11.796 1.00 8.80 286 ARG A O 1
ATOM 2272 N N . LEU A 1 287 ? 22.711 16.329 13.103 1.00 6.80 287 LEU A N 1
ATOM 2273 C CA . LEU A 1 287 ? 24.018 16.017 13.675 1.00 7.37 287 LEU A CA 1
ATOM 2274 C C . LEU A 1 287 ? 25.040 15.646 12.610 1.00 8.55 287 LEU A C 1
ATOM 2275 O O . LEU A 1 287 ? 24.794 14.763 11.799 1.00 9.23 287 LEU A O 1
ATOM 2280 N N . LYS A 1 288 ? 26.173 16.350 12.619 1.00 7.32 288 LYS A N 1
ATOM 2281 C CA . LYS A 1 288 ? 27.314 16.021 11.772 1.00 10.89 288 LYS A CA 1
ATOM 2282 C C . LYS A 1 288 ? 28.479 15.684 12.693 1.00 8.31 288 LYS A C 1
ATOM 2283 O O . LYS A 1 288 ? 28.843 16.481 13.566 1.00 9.42 288 LYS A O 1
ATOM 2289 N N . THR A 1 289 ? 29.054 14.500 12.515 1.00 7.54 289 THR A N 1
ATOM 2290 C CA . THR A 1 289 ? 30.099 14.049 13.416 1.00 7.27 289 THR A CA 1
ATOM 2291 C C . THR A 1 289 ? 30.912 12.927 12.803 1.00 7.89 289 THR A C 1
ATOM 2292 O O . THR A 1 289 ? 30.430 12.189 11.949 1.00 9.57 289 THR A O 1
ATOM 2296 N N . ALA A 1 290 ? 32.151 12.804 13.266 1.00 7.19 290 ALA A N 1
ATOM 2297 C CA . ALA A 1 290 ? 32.928 11.594 13.046 1.00 7.62 290 ALA A CA 1
ATOM 2298 C C . ALA A 1 290 ? 32.412 10.495 13.968 1.00 8.63 290 ALA A C 1
ATOM 2299 O O . ALA A 1 290 ? 31.692 10.774 14.946 1.00 8.64 290 ALA A O 1
ATOM 2301 N N . ASN A 1 291 ? 32.784 9.254 13.667 1.00 7.98 291 ASN A N 1
ATOM 2302 C CA . ASN A 1 291 ? 32.463 8.131 14.534 1.00 7.22 291 ASN A CA 1
ATOM 2303 C C . ASN A 1 291 ? 33.574 7.977 15.567 1.00 7.20 291 ASN A C 1
ATOM 2304 O O . ASN A 1 291 ? 34.671 7.516 15.246 1.00 9.10 291 ASN A O 1
ATOM 2309 N N . ARG A 1 292 ? 33.308 8.395 16.801 1.00 7.55 292 ARG A N 1
ATOM 2310 C CA . ARG A 1 292 ? 34.345 8.422 17.833 1.00 6.75 292 ARG A CA 1
ATOM 2311 C C . ARG A 1 292 ? 33.693 8.455 19.215 1.00 7.20 292 ARG A C 1
ATOM 2312 O O . ARG A 1 292 ? 32.468 8.420 19.326 1.00 6.73 292 ARG A O 1
ATOM 2320 N N . LEU A 1 293 ? 34.498 8.499 20.269 1.00 6.08 293 LEU A N 1
ATOM 2321 C CA . LEU A 1 293 ? 33.941 8.403 21.615 1.00 6.57 293 LEU A CA 1
ATOM 2322 C C . LEU A 1 293 ? 33.400 9.739 22.106 1.00 7.26 293 LEU A C 1
ATOM 2323 O O . LEU A 1 293 ? 32.548 9.781 23.001 1.00 8.63 293 LEU A O 1
ATOM 2328 N N . ALA A 1 294 ? 33.913 10.832 21.542 1.00 6.33 294 ALA A N 1
ATOM 2329 C CA . ALA A 1 294 ? 33.429 12.169 21.862 1.00 7.20 294 ALA A CA 1
ATOM 2330 C C . ALA A 1 294 ? 32.699 12.709 20.643 1.00 8.30 294 ALA A C 1
ATOM 2331 O O . ALA A 1 294 ? 33.313 13.214 19.711 1.00 8.90 294 ALA A O 1
ATOM 2333 N N . THR A 1 295 ? 31.380 12.576 20.643 1.00 6.98 295 THR A N 1
ATOM 2334 C CA . THR A 1 295 ? 30.575 12.926 19.479 1.00 6.75 295 THR A CA 1
ATOM 2335 C C . THR A 1 295 ? 30.402 14.440 19.349 1.00 6.37 295 THR A C 1
ATOM 2336 O O . THR A 1 295 ? 30.131 15.136 20.330 1.00 7.72 295 THR A O 1
ATOM 2340 N N . ALA A 1 296 ? 30.585 14.957 18.139 1.00 8.00 296 ALA A N 1
ATOM 2341 C CA . ALA A 1 296 ? 30.477 16.397 17.928 1.00 7.83 296 ALA A CA 1
ATOM 2342 C C . ALA A 1 296 ? 29.094 16.927 18.294 1.00 7.46 296 ALA A C 1
ATOM 2343 O O . ALA A 1 296 ? 28.084 16.237 18.126 1.00 8.55 296 ALA A O 1
ATOM 2345 N N . ASP A 1 297 ? 29.052 18.157 18.800 1.00 7.31 297 ASP A N 1
ATOM 2346 C CA . ASP A 1 297 ? 27.807 18.900 18.935 1.00 8.03 297 ASP A CA 1
ATOM 2347 C C . ASP A 1 297 ? 26.775 18.257 19.871 1.00 6.66 297 ASP A C 1
ATOM 2348 O O . ASP A 1 297 ? 25.592 18.575 19.790 1.00 7.80 297 ASP A O 1
ATOM 2353 N N . LEU A 1 298 ? 27.229 17.375 20.764 1.00 7.16 298 LEU A N 1
ATOM 2354 C CA . LEU A 1 298 ? 26.333 16.766 21.758 1.00 6.96 298 LEU A CA 1
ATOM 2355 C C . LEU A 1 298 ? 26.796 17.034 23.183 1.00 6.53 298 LEU A C 1
ATOM 2356 O O . LEU A 1 298 ? 27.739 16.417 23.680 1.00 7.30 298 LEU A O 1
ATOM 2361 N N . TYR A 1 299 ? 26.115 17.964 23.837 1.00 6.93 299 TYR A N 1
ATOM 2362 C CA . TYR A 1 299 ? 26.357 18.237 25.242 1.00 6.77 299 TYR A CA 1
ATOM 2363 C C . TYR A 1 299 ? 26.058 16.995 26.074 1.00 6.69 299 TYR A C 1
ATOM 2364 O O . TYR A 1 299 ? 25.008 16.375 25.912 1.00 6.32 299 TYR A O 1
ATOM 2373 N N . LYS A 1 300 ? 26.992 16.623 26.948 1.00 7.48 300 LYS A N 1
ATOM 2374 C CA . LYS A 1 300 ? 26.878 15.388 27.737 1.00 7.35 300 LYS A CA 1
ATOM 2375 C C . LYS A 1 300 ? 26.704 14.158 26.837 1.00 6.60 300 LYS A C 1
ATOM 2376 O O . LYS A 1 300 ? 26.216 13.112 27.280 1.00 7.32 300 LYS A O 1
ATOM 2382 N N . GLY A 1 301 ? 27.110 14.296 25.576 1.00 7.13 301 GLY A N 1
ATOM 2383 C CA . GLY A 1 301 ? 26.969 13.246 24.578 1.00 7.54 301 GLY A CA 1
ATOM 2384 C C . GLY A 1 301 ? 25.544 12.983 24.121 1.00 6.31 301 GLY A C 1
ATOM 2385 O O . GLY A 1 301 ? 25.314 12.011 23.408 1.00 6.99 301 GLY A O 1
ATOM 2386 N N . VAL A 1 302 ? 24.598 13.847 24.499 1.00 6.38 302 VAL A N 1
ATOM 2387 C CA . VAL A 1 302 ? 23.189 13.599 24.170 1.00 6.42 302 VAL A CA 1
ATOM 2388 C C . VAL A 1 302 ? 22.365 14.804 23.724 1.00 6.80 302 VAL A C 1
ATOM 2389 O O . VAL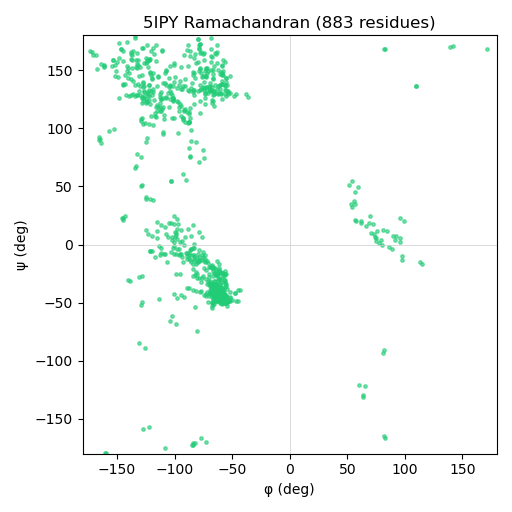 A 1 302 ? 21.418 14.629 22.966 1.00 8.20 302 VAL A O 1
ATOM 2393 N N . ALA A 1 303 ? 22.669 16.010 24.212 1.00 7.73 303 ALA A N 1
ATOM 2394 C CA . ALA A 1 303 ? 21.798 17.161 23.928 1.00 6.92 303 ALA A CA 1
ATOM 2395 C C . ALA A 1 303 ? 22.358 17.975 22.778 1.00 7.75 303 ALA A C 1
ATOM 2396 O O . ALA A 1 303 ? 23.512 18.421 22.825 1.00 7.97 303 ALA A O 1
ATOM 2398 N N . TYR A 1 304 ? 21.558 18.169 21.733 1.00 7.20 304 TYR A N 1
ATOM 2399 C CA . TYR A 1 304 ? 22.082 18.826 20.541 1.00 6.51 304 TYR A CA 1
ATOM 2400 C C . TYR A 1 304 ? 22.414 20.287 20.828 1.00 8.92 304 TYR A C 1
ATOM 2401 O O . TYR A 1 304 ? 21.537 21.050 21.218 1.00 9.11 304 TYR A O 1
ATOM 2410 N N . VAL A 1 305 ? 23.668 20.689 20.629 1.00 9.48 305 VAL A N 1
ATOM 2411 C CA . VAL A 1 305 ? 24.085 22.024 21.084 1.00 8.79 305 VAL A CA 1
ATOM 2412 C C . VAL A 1 305 ? 23.381 23.172 20.346 1.00 10.96 305 VAL A C 1
ATOM 2413 O O . VAL A 1 305 ? 23.240 24.271 20.893 1.00 13.18 305 VAL A O 1
ATOM 2417 N N . HIS A 1 306 ? 22.931 22.925 19.118 1.00 8.96 306 HIS A N 1
ATOM 2418 C CA . HIS A 1 306 ? 22.261 23.979 18.358 1.00 11.37 306 HIS A CA 1
ATOM 2419 C C . HIS A 1 306 ? 20.755 24.054 18.636 1.00 12.02 306 HIS A C 1
ATOM 2420 O O . HIS A 1 306 ? 20.087 24.992 18.212 1.00 17.65 306 HIS A O 1
ATOM 2427 N N . ASN A 1 307 ? 20.232 23.065 19.358 1.00 10.43 307 ASN A N 1
ATOM 2428 C CA . ASN A 1 307 ? 18.853 23.070 19.844 1.00 9.13 307 ASN A CA 1
ATOM 2429 C C . ASN A 1 307 ? 18.714 21.987 20.899 1.00 9.58 307 ASN A C 1
ATOM 2430 O O . ASN A 1 307 ? 18.434 20.836 20.579 1.00 8.89 307 ASN A O 1
ATOM 2435 N N . PRO A 1 308 ? 18.961 22.340 22.165 1.00 9.80 308 PRO A N 1
ATOM 2436 C CA . PRO A 1 308 ? 19.051 21.288 23.182 1.00 9.64 308 PRO A CA 1
ATOM 2437 C C . PRO A 1 308 ? 17.702 20.760 23.664 1.00 10.17 308 PRO A C 1
ATOM 2438 O O . PRO A 1 308 ? 17.677 20.019 24.651 1.00 12.06 308 PRO A O 1
ATOM 2442 N N . ALA A 1 309 ? 16.611 21.118 22.983 1.00 9.10 309 ALA A N 1
ATOM 2443 C CA . ALA A 1 309 ? 15.342 20.419 23.176 1.00 8.87 309 ALA A CA 1
ATOM 2444 C C . ALA A 1 309 ? 15.309 19.155 22.317 1.00 8.16 309 ALA A C 1
ATOM 2445 O O . ALA A 1 309 ? 14.396 18.328 22.446 1.00 8.15 309 ALA A O 1
ATOM 2447 N N . MET A 1 310 ? 16.306 19.024 21.442 1.00 8.56 310 MET A N 1
ATOM 2448 C CA . MET A 1 310 ? 16.512 17.796 20.679 1.00 8.58 310 MET A CA 1
ATOM 2449 C C . MET A 1 310 ? 17.687 17.014 21.262 1.00 8.55 310 MET A C 1
ATOM 2450 O O . MET A 1 310 ? 18.725 17.592 21.589 1.00 8.36 310 MET A O 1
ATOM 2455 N N . PHE A 1 311 ? 17.510 15.699 21.381 1.00 8.19 311 PHE A N 1
ATOM 2456 C CA . PHE A 1 311 ? 18.549 14.836 21.906 1.00 6.38 311 PHE A CA 1
ATOM 2457 C C . PHE A 1 311 ? 18.858 13.721 20.912 1.00 6.47 311 PHE A C 1
ATOM 2458 O O . PHE A 1 311 ? 18.034 13.403 20.037 1.00 6.26 311 PHE A O 1
ATOM 2466 N N . TYR A 1 312 ? 20.040 13.123 21.074 1.00 6.26 312 TYR A N 1
ATOM 2467 C CA . TYR A 1 312 ? 20.478 11.987 20.272 1.00 5.45 312 TYR A CA 1
ATOM 2468 C C . TYR A 1 312 ? 21.017 10.913 21.202 1.00 5.89 312 TYR A C 1
ATOM 2469 O O . TYR A 1 312 ? 21.759 11.212 22.145 1.00 6.81 312 TYR A O 1
ATOM 2478 N N . LEU A 1 313 ? 20.666 9.665 20.913 1.00 6.51 313 LEU A N 1
ATOM 2479 C CA . LEU A 1 313 ? 21.161 8.519 21.672 1.00 4.76 313 LEU A CA 1
ATOM 2480 C C . LEU A 1 313 ? 22.046 7.637 20.810 1.00 5.53 313 LEU A C 1
ATOM 2481 O O . LEU A 1 313 ? 21.804 7.476 19.617 1.00 5.95 313 LEU A O 1
ATOM 2486 N N . GLY A 1 314 ? 23.073 7.068 21.427 1.00 5.92 314 GLY A N 1
ATOM 2487 C CA . GLY A 1 314 ? 23.867 6.028 20.785 1.00 4.82 314 GLY A CA 1
ATOM 2488 C C . GLY A 1 314 ? 24.717 6.487 19.607 1.00 5.51 314 GLY A C 1
ATOM 2489 O O . GLY A 1 314 ? 25.186 5.662 18.836 1.00 6.50 314 GLY A O 1
ATOM 2490 N N . MET A 1 315 ? 24.973 7.785 19.490 1.00 5.38 315 MET A N 1
ATOM 2491 C CA . MET A 1 315 ? 25.697 8.274 18.316 1.00 5.72 315 MET A CA 1
ATOM 2492 C C . MET A 1 315 ? 27.218 8.154 18.421 1.00 6.37 315 MET A C 1
ATOM 2493 O O . MET A 1 315 ? 27.930 8.328 17.423 1.00 6.49 315 MET A O 1
ATOM 2498 N N . GLN A 1 316 ? 27.691 7.830 19.623 1.00 6.03 316 GLN A N 1
ATOM 2499 C CA . GLN A 1 316 ? 29.097 7.517 19.851 1.00 5.77 316 GLN A CA 1
ATOM 2500 C C . GLN A 1 316 ? 29.516 6.207 19.190 1.00 5.63 316 GLN A C 1
ATOM 2501 O O . GLN A 1 316 ? 28.712 5.280 19.038 1.00 6.52 316 GLN A O 1
ATOM 2507 N N . ASP A 1 317 ? 30.783 6.128 18.796 1.00 5.46 317 ASP A N 1
ATOM 2508 C CA . ASP A 1 317 ? 31.413 4.840 18.528 1.00 6.04 317 ASP A CA 1
ATOM 2509 C C . ASP A 1 317 ? 31.339 4.013 19.818 1.00 6.16 317 ASP A C 1
ATOM 2510 O O . ASP A 1 317 ? 31.272 4.574 20.922 1.00 5.90 317 ASP A O 1
ATOM 2515 N N . GLN A 1 318 ? 31.353 2.689 19.687 1.00 6.03 318 GLN A N 1
ATOM 2516 C CA . GLN A 1 318 ? 30.960 1.828 20.788 1.00 5.86 318 GLN A CA 1
ATOM 2517 C C . GLN A 1 318 ? 31.993 0.787 21.226 1.00 6.92 318 GLN A C 1
ATOM 2518 O O . GLN A 1 318 ? 32.471 -0.024 20.421 1.00 8.16 318 GLN A O 1
ATOM 2524 N N . TRP A 1 319 ? 32.350 0.864 22.506 1.00 6.08 319 TRP A N 1
ATOM 2525 C CA . TRP A 1 319 ? 32.933 -0.250 23.252 1.00 6.02 319 TRP A CA 1
ATOM 2526 C C . TRP A 1 319 ? 31.797 -0.768 24.128 1.00 6.60 319 TRP A C 1
ATOM 2527 O O . TRP A 1 319 ? 31.288 -1.875 23.923 1.00 8.23 319 TRP A O 1
ATOM 2538 N N . PHE A 1 320 ? 31.368 0.074 25.076 1.00 7.62 320 PHE A N 1
ATOM 2539 C CA . PHE A 1 320 ? 30.090 -0.110 25.760 1.00 6.87 320 PHE A CA 1
ATOM 2540 C C . PHE A 1 320 ? 28.957 0.096 24.755 1.00 6.67 320 PHE A C 1
ATOM 2541 O O . PHE A 1 320 ? 29.078 0.893 23.818 1.00 7.88 320 PHE A O 1
ATOM 2549 N N . THR A 1 321 ? 27.875 -0.650 24.951 1.00 6.18 321 THR A N 1
ATOM 2550 C CA . THR A 1 321 ? 26.673 -0.511 24.133 1.00 6.29 321 THR A CA 1
ATOM 2551 C C . THR A 1 321 ? 25.361 -0.387 24.910 1.00 5.50 321 THR A C 1
ATOM 2552 O O . THR A 1 321 ? 24.926 0.736 25.175 1.00 6.72 321 THR A O 1
ATOM 2556 N N . PHE A 1 322 ? 24.744 -1.506 25.302 1.00 6.36 322 PHE A N 1
ATOM 2557 C CA . PHE A 1 322 ? 23.396 -1.417 25.888 1.00 6.54 322 PHE A CA 1
ATOM 2558 C C . PHE A 1 322 ? 23.309 -0.567 27.159 1.00 5.59 322 PHE A C 1
ATOM 2559 O O . PHE A 1 322 ? 22.396 0.264 27.292 1.00 6.84 322 PHE A O 1
ATOM 2567 N N . ASN A 1 323 ? 24.227 -0.768 28.104 1.00 6.19 323 ASN A N 1
ATOM 2568 C CA . ASN A 1 323 ? 24.102 -0.010 29.349 1.00 6.52 323 ASN A CA 1
ATOM 2569 C C . ASN A 1 323 ? 24.608 1.430 29.236 1.00 6.54 323 ASN A C 1
ATOM 2570 O O . ASN A 1 323 ? 24.276 2.266 30.080 1.00 7.41 323 ASN A O 1
ATOM 2575 N N . MET A 1 324 ? 25.352 1.740 28.170 1.00 6.24 324 MET A N 1
ATOM 2576 C CA . MET A 1 324 ? 25.639 3.140 27.866 1.00 6.19 324 MET A CA 1
ATOM 2577 C C . MET A 1 324 ? 24.383 3.823 27.320 1.00 6.42 324 MET A C 1
ATOM 2578 O O . MET A 1 324 ? 24.053 4.947 27.716 1.00 7.03 324 MET A O 1
ATOM 2583 N N . PHE A 1 325 ? 23.658 3.142 26.436 1.00 5.16 325 PHE A N 1
ATOM 2584 C CA . PHE A 1 325 ? 22.412 3.707 25.911 1.00 5.29 325 PHE A CA 1
ATOM 2585 C C . PHE A 1 325 ? 21.432 3.912 27.069 1.00 6.50 325 PHE A C 1
ATOM 2586 O O . PHE A 1 325 ? 20.717 4.916 27.116 1.00 6.97 325 PHE A O 1
ATOM 2594 N N . ASP A 1 326 ? 21.398 2.973 28.015 1.00 6.06 326 ASP A N 1
ATOM 2595 C CA . ASP A 1 326 ? 20.568 3.164 29.208 1.00 7.25 326 ASP A CA 1
ATOM 2596 C C . ASP A 1 326 ? 20.981 4.416 29.978 1.00 5.54 326 ASP A C 1
ATOM 2597 O O . ASP A 1 326 ? 20.137 5.248 30.329 1.00 6.91 326 ASP A O 1
ATOM 2602 N N . ALA A 1 327 ? 22.272 4.552 30.257 1.00 5.45 327 ALA A N 1
ATOM 2603 C CA . ALA A 1 327 ? 22.751 5.720 30.983 1.00 6.14 327 ALA A CA 1
ATOM 2604 C C . ALA A 1 327 ? 22.324 7.011 30.277 1.00 6.43 327 ALA A C 1
ATOM 2605 O O . ALA A 1 327 ? 21.864 7.961 30.913 1.00 7.53 327 ALA A O 1
ATOM 2607 N N . GLN A 1 328 ? 22.457 7.036 28.953 1.00 5.98 328 GLN A N 1
ATOM 2608 C CA . GLN A 1 328 ? 22.050 8.193 28.160 1.00 6.08 328 GLN A CA 1
ATOM 2609 C C . GLN A 1 328 ? 20.550 8.440 28.247 1.00 5.63 328 GLN A C 1
ATOM 2610 O O . GLN A 1 328 ? 20.110 9.577 28.406 1.00 6.78 328 GLN A O 1
ATOM 2616 N N . ALA 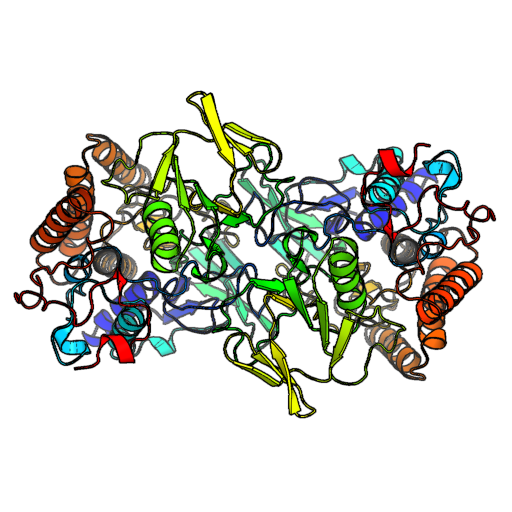A 1 329 ? 19.767 7.369 28.136 1.00 5.98 329 ALA A N 1
ATOM 2617 C CA . ALA A 1 329 ? 18.309 7.496 28.111 1.00 5.59 329 ALA A CA 1
ATOM 2618 C C . ALA A 1 329 ? 17.763 8.000 29.447 1.00 6.62 329 ALA A C 1
ATOM 2619 O O . ALA A 1 329 ? 16.858 8.837 29.477 1.00 6.65 329 ALA A O 1
ATOM 2621 N N . TRP A 1 330 ? 18.321 7.500 30.543 1.00 6.53 330 TRP A N 1
ATOM 2622 C CA . TRP A 1 330 ? 17.905 7.949 31.870 1.00 7.41 330 TRP A CA 1
ATOM 2623 C C . TRP A 1 330 ? 18.263 9.433 32.055 1.00 8.30 330 TRP A C 1
ATOM 2624 O O . TRP A 1 330 ? 17.491 10.206 32.635 1.00 8.40 330 TRP A O 1
ATOM 2635 N N . TRP A 1 331 ? 19.418 9.835 31.537 1.00 7.02 331 TRP A N 1
ATOM 2636 C CA . TRP A 1 331 ? 19.867 11.216 31.631 1.00 6.33 331 TRP A CA 1
ATOM 2637 C C . TRP A 1 331 ? 18.951 12.136 30.820 1.00 8.03 331 TRP A C 1
ATOM 2638 O O . TRP A 1 331 ? 18.476 13.153 31.322 1.00 7.34 331 TRP A O 1
ATOM 2649 N N . VAL A 1 332 ? 18.707 11.787 29.559 1.00 7.74 332 VAL A N 1
ATOM 2650 C CA . VAL A 1 332 ? 17.786 12.545 28.716 1.00 7.09 332 VAL A CA 1
ATOM 2651 C C . VAL A 1 332 ? 16.398 12.658 29.356 1.00 7.51 332 VAL A C 1
ATOM 2652 O O . VAL A 1 332 ? 15.787 13.738 29.377 1.00 7.94 332 VAL A O 1
ATOM 2656 N N . ARG A 1 333 ? 15.892 11.540 29.870 1.00 6.99 333 ARG A N 1
ATOM 2657 C CA . ARG A 1 333 ? 14.613 11.559 30.569 1.00 8.61 333 ARG A CA 1
ATOM 2658 C C . ARG A 1 333 ? 14.644 12.596 31.684 1.00 6.61 333 ARG A C 1
ATOM 2659 O O . ARG A 1 333 ? 13.728 13.424 31.819 1.00 7.92 333 ARG A O 1
ATOM 2667 N N . ASP A 1 334 ? 15.682 12.541 32.506 1.00 7.49 334 ASP A N 1
ATOM 2668 C CA . ASP A 1 334 ? 15.762 13.463 33.641 1.00 8.37 334 ASP A CA 1
ATOM 2669 C C . ASP A 1 334 ? 15.890 14.924 33.216 1.00 9.63 334 ASP A C 1
ATOM 2670 O O . ASP A 1 334 ? 15.361 15.816 33.891 1.00 9.83 334 ASP A O 1
ATOM 2675 N N . ALA A 1 335 ? 16.578 15.184 32.110 1.00 8.17 335 ALA A N 1
ATOM 2676 C CA . ALA A 1 335 ? 16.630 16.544 31.583 1.00 7.23 335 ALA A CA 1
ATOM 2677 C C . ALA A 1 335 ? 15.226 17.004 31.174 1.00 10.03 335 ALA A C 1
ATOM 2678 O O . ALA A 1 335 ? 14.790 18.105 31.535 1.00 11.48 335 ALA A O 1
ATOM 2680 N N . ILE A 1 336 ? 14.498 16.146 30.461 1.00 8.34 336 ILE A N 1
ATOM 2681 C CA . ILE A 1 336 ? 13.144 16.473 30.018 1.00 9.22 336 ILE A CA 1
ATOM 2682 C C . ILE A 1 336 ? 12.183 16.690 31.201 1.00 10.99 336 ILE A C 1
ATOM 2683 O O . ILE A 1 336 ? 11.311 17.575 31.152 1.00 12.36 336 ILE A O 1
ATOM 2688 N N . LEU A 1 337 ? 12.365 15.912 32.266 1.00 9.23 337 LEU A N 1
ATOM 2689 C CA . LEU A 1 337 ? 11.512 16.025 33.460 1.00 9.33 337 LEU A CA 1
ATOM 2690 C C . LEU A 1 337 ? 11.888 17.207 34.350 1.00 11.73 337 LEU A C 1
ATOM 2691 O O . LEU A 1 337 ? 11.215 17.477 35.350 1.00 14.55 337 LEU A O 1
ATOM 2696 N N . GLY A 1 338 ? 12.962 17.908 34.005 1.00 9.77 338 GLY A N 1
ATOM 2697 C CA . GLY A 1 338 ? 13.386 19.071 34.776 1.00 12.17 338 GLY A CA 1
ATOM 2698 C C . GLY A 1 338 ? 14.255 18.756 35.983 1.00 11.94 338 GLY A C 1
ATOM 2699 O O . GLY A 1 338 ? 14.505 19.624 36.822 1.00 14.11 338 GLY A O 1
ATOM 2700 N N . ARG A 1 339 ? 14.724 17.515 36.074 1.00 10.91 339 ARG A N 1
ATOM 2701 C CA . ARG A 1 339 ? 15.551 17.080 37.194 1.00 9.33 339 ARG A CA 1
ATOM 2702 C C . ARG A 1 339 ? 17.016 17.456 37.014 1.00 10.57 339 ARG A C 1
ATOM 2703 O O . ARG A 1 339 ? 17.756 17.581 37.988 1.00 13.42 339 ARG A O 1
ATOM 2711 N N . ILE A 1 340 ? 17.434 17.594 35.758 1.00 10.54 340 ILE A N 1
ATOM 2712 C CA . ILE A 1 340 ? 18.807 17.964 35.438 1.00 11.78 340 ILE A CA 1
ATOM 2713 C C . ILE A 1 340 ? 18.796 19.290 34.683 1.00 11.16 340 ILE A C 1
ATOM 2714 O O . ILE A 1 340 ? 18.040 19.459 33.729 1.00 14.63 340 ILE A O 1
ATOM 2719 N N . THR A 1 341 ? 19.634 20.221 35.129 1.00 11.76 341 THR A N 1
ATOM 2720 C CA . THR A 1 341 ? 19.707 21.557 34.552 1.00 13.74 341 THR A CA 1
ATOM 2721 C C . THR A 1 341 ? 20.615 21.580 33.321 1.00 10.18 341 THR A C 1
ATOM 2722 O O . THR A 1 341 ? 21.729 21.072 33.367 1.00 13.58 341 THR A O 1
ATOM 2726 N N . LEU A 1 342 ? 20.138 22.164 32.224 1.00 11.30 342 LEU A N 1
ATOM 2727 C CA . LEU A 1 342 ? 20.976 22.350 31.041 1.00 14.11 342 LEU A CA 1
ATOM 2728 C C . LEU A 1 342 ? 21.569 23.753 31.057 1.00 13.12 342 LEU A C 1
ATOM 2729 O O . LEU A 1 342 ? 20.866 24.706 31.383 1.00 17.95 342 LEU A O 1
ATOM 2734 N N . PRO A 1 343 ? 22.864 23.891 30.721 1.00 11.84 343 PRO A N 1
ATOM 2735 C CA . PRO A 1 343 ? 23.467 25.228 30.645 1.00 15.37 343 PRO A CA 1
ATOM 2736 C C . PRO A 1 343 ? 22.678 26.102 29.684 1.00 16.36 343 PRO A C 1
ATOM 2737 O O . PRO A 1 343 ? 22.300 25.636 28.605 1.00 16.60 343 PRO A O 1
ATOM 2741 N N . LYS A 1 344 ? 22.428 27.353 30.059 1.00 16.32 344 LYS A N 1
ATOM 2742 C CA . LYS A 1 344 ? 21.659 28.237 29.196 1.00 15.77 344 LYS A CA 1
ATOM 2743 C C . LYS A 1 344 ? 22.546 28.885 28.143 1.00 19.49 344 LYS A C 1
ATOM 2744 O O . LYS A 1 344 ? 22.057 29.398 27.140 1.00 25.10 344 LYS A O 1
ATOM 2750 N N . ASP A 1 345 ? 23.852 28.837 28.374 1.00 19.64 345 ASP A N 1
ATOM 2751 C CA . ASP A 1 345 ? 24.820 29.444 27.471 1.00 24.26 345 ASP A CA 1
ATOM 2752 C C . ASP A 1 345 ? 25.387 28.419 26.483 1.00 20.21 345 ASP A C 1
ATOM 2753 O O . ASP A 1 345 ? 26.019 27.438 26.885 1.00 19.11 345 ASP A O 1
ATOM 2758 N N . LYS A 1 346 ? 25.155 28.643 25.192 1.00 18.86 346 LYS A N 1
ATOM 2759 C CA . LYS A 1 346 ? 25.652 27.734 24.162 1.00 15.43 346 LYS A CA 1
ATOM 2760 C C . LYS A 1 346 ? 27.166 27.528 24.252 1.00 16.79 346 LYS A C 1
ATOM 2761 O O . LYS A 1 346 ? 27.662 26.429 24.003 1.00 14.54 346 LYS A O 1
ATOM 2767 N N . ALA A 1 347 ? 27.900 28.577 24.610 1.00 18.08 347 ALA A N 1
ATOM 2768 C CA . ALA A 1 347 ? 29.345 28.455 24.771 1.00 16.87 347 ALA A CA 1
ATOM 2769 C C . ALA A 1 347 ? 29.726 27.371 25.774 1.00 12.00 347 ALA A C 1
ATOM 2770 O O . ALA A 1 347 ? 30.728 26.677 25.594 1.00 12.81 347 ALA A O 1
ATOM 2772 N N . ALA A 1 348 ? 28.942 27.229 26.839 1.00 12.08 348 ALA A N 1
ATOM 2773 C CA . ALA A 1 348 ? 29.242 26.205 27.840 1.00 13.34 348 ALA A CA 1
ATOM 2774 C C . ALA A 1 348 ? 28.995 24.808 27.278 1.00 13.04 348 ALA A C 1
ATOM 2775 O O . ALA A 1 348 ? 29.707 23.858 27.617 1.00 12.66 348 ALA A O 1
ATOM 2777 N N . MET A 1 349 ? 27.991 24.679 26.419 1.00 11.67 349 MET A N 1
ATOM 2778 C CA . MET A 1 349 ? 27.724 23.386 25.795 1.00 10.51 349 MET A CA 1
ATOM 2779 C C . MET A 1 349 ? 28.845 23.038 24.820 1.00 9.88 349 MET A C 1
ATOM 2780 O O . MET A 1 349 ? 29.323 21.901 24.790 1.00 10.43 349 MET A O 1
ATOM 2785 N N . LEU A 1 350 ? 29.287 24.020 24.038 1.00 11.64 350 LEU A N 1
ATOM 2786 C CA . LEU A 1 350 ? 30.388 23.792 23.112 1.00 13.22 350 LEU A CA 1
ATOM 2787 C C . LEU A 1 350 ? 31.667 23.430 23.863 1.00 8.50 350 LEU A C 1
ATOM 2788 O O . LEU A 1 350 ? 32.436 22.569 23.423 1.00 11.14 350 LEU A O 1
ATOM 2793 N N . ALA A 1 351 ? 31.883 24.066 25.010 1.00 10.29 351 ALA A N 1
ATOM 2794 C CA . ALA A 1 351 ? 33.073 23.787 25.809 1.00 12.96 351 ALA A CA 1
ATOM 2795 C C . ALA A 1 351 ? 33.042 22.372 26.401 1.00 9.13 351 ALA A C 1
ATOM 2796 O O . ALA A 1 351 ? 34.077 21.728 26.540 1.00 11.42 351 ALA A O 1
ATOM 2798 N N . ASP A 1 352 ? 31.849 21.887 26.732 1.00 8.92 352 ASP A N 1
ATOM 2799 C CA . ASP A 1 352 ? 31.710 20.520 27.215 1.00 11.33 352 ASP A CA 1
ATOM 2800 C C . ASP A 1 352 ? 32.188 19.545 26.148 1.00 8.75 352 ASP A C 1
ATOM 2801 O O . ASP A 1 352 ? 32.950 18.617 26.433 1.00 8.76 352 ASP A O 1
ATOM 2806 N N . VAL A 1 353 ? 31.726 19.743 24.917 1.00 7.89 353 VAL A N 1
ATOM 2807 C CA . VAL A 1 353 ? 32.151 18.869 23.825 1.00 8.77 353 VAL A CA 1
ATOM 2808 C C . VAL A 1 353 ? 33.660 18.977 23.573 1.00 8.99 353 VAL A C 1
ATOM 2809 O O . VAL A 1 353 ? 34.342 17.965 23.402 1.00 9.44 353 VAL A O 1
ATOM 2813 N N . ALA A 1 354 ? 34.187 20.200 23.551 1.00 9.12 354 ALA A N 1
ATOM 2814 C CA . ALA A 1 354 ? 35.613 20.379 23.339 1.00 10.70 354 ALA A CA 1
ATOM 2815 C C . ALA A 1 354 ? 36.449 19.634 24.386 1.00 8.72 354 ALA A C 1
ATOM 2816 O O . ALA A 1 354 ? 37.469 19.025 24.057 1.00 9.31 354 ALA A O 1
ATOM 2818 N N . GLU A 1 355 ? 36.009 19.679 25.643 1.00 8.91 355 GLU A N 1
ATOM 2819 C CA . GLU A 1 355 ? 36.695 18.975 26.723 1.00 9.26 355 GLU A CA 1
ATOM 2820 C C . GLU A 1 355 ? 36.693 17.473 26.465 1.00 8.40 355 GLU A C 1
ATOM 2821 O O . GLU A 1 355 ? 37.709 16.796 26.628 1.00 10.53 355 GLU A O 1
ATOM 2827 N N . ARG A 1 356 ? 35.552 16.958 26.024 1.00 8.41 356 ARG A N 1
ATOM 2828 C CA . ARG A 1 356 ? 35.442 15.536 25.732 1.00 8.83 356 ARG A CA 1
ATOM 2829 C C . ARG A 1 356 ? 36.353 15.124 24.581 1.00 8.34 356 ARG A C 1
ATOM 2830 O O . ARG A 1 356 ? 36.994 14.072 24.639 1.00 8.80 356 ARG A O 1
ATOM 2838 N N . GLU A 1 357 ? 36.420 15.952 23.540 1.00 8.45 357 GLU A N 1
ATOM 2839 C CA . GLU A 1 357 ? 37.257 15.639 22.391 1.00 8.38 357 GLU A CA 1
ATOM 2840 C C . GLU A 1 357 ? 38.731 15.642 22.785 1.00 8.84 357 GLU A C 1
ATOM 2841 O O . GLU A 1 357 ? 39.477 14.732 22.432 1.00 9.23 357 GLU A O 1
ATOM 2847 N N . THR A 1 358 ? 39.142 16.673 23.514 1.00 9.11 358 THR A N 1
ATOM 2848 C CA . THR A 1 358 ? 40.540 16.788 23.920 1.00 11.60 358 THR A CA 1
ATOM 2849 C C . THR A 1 358 ? 40.936 15.614 24.807 1.00 10.62 358 THR A C 1
ATOM 2850 O O . THR A 1 358 ? 42.009 15.024 24.641 1.00 10.43 358 THR A O 1
ATOM 2854 N N . ARG A 1 359 ? 40.052 15.241 25.725 1.00 7.95 359 ARG A N 1
ATOM 2855 C CA . ARG A 1 359 ? 40.361 14.124 26.615 1.00 10.52 359 ARG A CA 1
ATOM 2856 C C . ARG A 1 359 ? 40.416 12.781 25.863 1.00 8.44 359 ARG A C 1
ATOM 2857 O O . ARG A 1 359 ? 41.275 11.937 26.137 1.00 10.51 359 ARG A O 1
ATOM 2865 N N . GLU A 1 360 ? 39.530 12.581 24.891 1.00 8.29 360 GLU A N 1
ATOM 2866 C CA . GLU A 1 360 ? 39.602 11.364 24.079 1.00 7.66 360 GLU A CA 1
ATOM 2867 C C . GLU A 1 360 ? 40.925 11.249 23.314 1.00 8.54 360 GLU A C 1
ATOM 2868 O O . GLU A 1 360 ? 41.482 10.159 23.181 1.00 9.81 360 GLU A O 1
ATOM 2874 N N . GLU A 1 361 ? 41.423 12.391 22.848 1.00 8.84 361 GLU A N 1
ATOM 2875 C CA . GLU A 1 361 ? 42.611 12.468 21.992 1.00 10.85 361 GLU A CA 1
ATOM 2876 C C . GLU A 1 361 ? 43.935 12.392 22.740 1.00 12.64 361 GLU A C 1
ATOM 2877 O O . GLU A 1 361 ? 44.992 12.253 22.109 1.00 13.48 361 GLU A O 1
ATOM 2883 N N . ALA A 1 362 ? 43.882 12.504 24.065 1.00 11.38 362 ALA A N 1
ATOM 2884 C CA . ALA A 1 362 ? 45.094 12.632 24.880 1.00 10.90 362 ALA A CA 1
ATOM 2885 C C . ALA A 1 362 ? 46.003 11.409 24.805 1.00 13.62 362 ALA A C 1
ATOM 2886 O O . ALA A 1 362 ? 47.211 11.514 25.056 1.00 16.69 362 ALA A O 1
ATOM 2888 N N . SER A 1 363 ? 45.424 10.256 24.472 1.00 11.63 363 SER A N 1
ATOM 2889 C CA . SER A 1 363 ? 46.163 9.007 24.326 1.00 11.67 363 SER A CA 1
ATOM 2890 C C . SER A 1 363 ? 45.505 8.127 23.273 1.00 13.62 363 SER A C 1
ATOM 2891 O O . SER A 1 363 ? 44.272 8.092 23.163 1.00 13.63 363 SER A O 1
ATOM 2894 N N . ASP A 1 364 ? 46.320 7.404 22.506 1.00 15.41 364 ASP A N 1
ATOM 2895 C CA . ASP A 1 364 ? 45.797 6.480 21.507 1.00 16.85 364 ASP A CA 1
ATOM 2896 C C . ASP A 1 364 ? 45.749 5.038 22.009 1.00 13.56 364 ASP A C 1
ATOM 2897 O O . ASP A 1 364 ? 45.408 4.122 21.267 1.00 18.59 364 ASP A O 1
ATOM 2902 N N . ASP A 1 365 ? 46.077 4.845 23.283 1.00 11.36 365 ASP A N 1
ATOM 2903 C CA . ASP A 1 365 ? 46.053 3.522 23.880 1.00 15.09 365 ASP A CA 1
ATOM 2904 C C . ASP A 1 365 ? 44.628 2.956 23.922 1.00 12.87 365 ASP A C 1
ATOM 2905 O O . ASP A 1 365 ? 43.678 3.670 24.257 1.00 11.83 365 ASP A O 1
ATOM 2910 N N . VAL A 1 366 ? 44.483 1.679 23.585 1.00 12.02 366 VAL A N 1
ATOM 2911 C CA . VAL A 1 366 ? 43.171 1.029 23.591 1.00 12.98 366 VAL A CA 1
ATOM 2912 C C . VAL A 1 366 ? 42.555 0.948 24.991 1.00 11.63 366 VAL A C 1
ATOM 2913 O O . VAL A 1 366 ? 41.370 1.195 25.147 1.00 11.52 366 VAL A O 1
ATOM 2917 N N . LYS A 1 367 ? 43.344 0.611 26.010 1.00 9.94 367 LYS A N 1
ATOM 2918 C CA . LYS A 1 367 ? 42.816 0.558 27.370 1.00 9.18 367 LYS A CA 1
ATOM 2919 C C . LYS A 1 367 ? 42.326 1.934 27.803 1.00 8.75 367 LYS A C 1
ATOM 2920 O O . LYS A 1 367 ? 41.311 2.062 28.494 1.00 9.21 367 LYS A O 1
ATOM 2926 N N . TYR A 1 368 ? 43.051 2.966 27.390 1.00 9.01 368 TYR A N 1
ATOM 2927 C CA . TYR A 1 368 ? 42.637 4.334 27.652 1.00 8.87 368 TYR A CA 1
ATOM 2928 C C . TYR A 1 368 ? 41.277 4.637 27.016 1.00 7.88 368 TYR A C 1
ATOM 2929 O O . TYR A 1 368 ? 40.433 5.295 27.629 1.00 8.64 368 TYR A O 1
ATOM 2938 N N . ALA A 1 369 ? 41.077 4.174 25.784 1.00 8.41 369 ALA A N 1
ATOM 2939 C CA . ALA A 1 369 ? 39.807 4.397 25.080 1.00 7.26 369 ALA A CA 1
ATOM 2940 C C . ALA A 1 369 ? 38.643 3.731 25.805 1.00 7.70 369 ALA A C 1
ATOM 2941 O O . ALA A 1 369 ? 37.584 4.346 26.016 1.00 7.57 369 ALA A O 1
ATOM 2943 N N . ILE A 1 370 ? 38.836 2.475 26.189 1.00 8.26 370 ILE A N 1
ATOM 2944 C CA . ILE A 1 370 ? 37.803 1.724 26.894 1.00 7.06 370 ILE A CA 1
ATOM 2945 C C . ILE A 1 370 ? 37.450 2.434 28.200 1.00 8.52 370 ILE A C 1
ATOM 2946 O O . ILE A 1 370 ? 36.272 2.658 28.511 1.00 8.46 370 ILE A O 1
ATOM 2951 N N . ARG A 1 371 ? 38.480 2.818 28.949 1.00 8.16 371 ARG A N 1
ATOM 2952 C CA . ARG A 1 371 ? 38.276 3.529 30.206 1.00 7.84 371 ARG A CA 1
ATOM 2953 C C . ARG A 1 371 ? 37.635 4.897 30.000 1.00 7.65 371 ARG A C 1
ATOM 2954 O O . ARG A 1 371 ? 36.879 5.376 30.848 1.00 8.25 371 ARG A O 1
ATOM 2962 N N . TYR A 1 372 ? 37.928 5.528 28.867 1.00 7.45 372 TYR A N 1
ATOM 2963 C CA . TYR A 1 372 ? 37.338 6.822 28.570 1.00 7.35 372 TYR A CA 1
ATOM 2964 C C . TYR A 1 372 ? 35.818 6.673 28.461 1.00 6.07 372 TYR A C 1
ATOM 2965 O O . TYR A 1 372 ? 35.058 7.444 29.050 1.00 6.70 372 TYR A O 1
ATOM 2974 N N . GLN A 1 373 ? 35.363 5.674 27.715 1.00 6.93 373 GLN A N 1
ATOM 2975 C CA . GLN A 1 373 ? 33.927 5.474 27.598 1.00 6.57 373 GLN A CA 1
ATOM 2976 C C . GLN A 1 373 ? 33.317 4.983 28.918 1.00 6.38 373 GLN A C 1
ATOM 2977 O O . GLN A 1 373 ? 32.205 5.373 29.262 1.00 6.82 373 GLN A O 1
ATOM 2983 N N . ALA A 1 374 ? 34.056 4.160 29.667 1.00 7.58 374 ALA A N 1
ATOM 2984 C CA . ALA A 1 374 ? 33.593 3.759 30.993 1.00 7.03 374 ALA A CA 1
ATOM 2985 C C . ALA A 1 374 ? 33.344 4.985 31.862 1.00 7.14 374 ALA A C 1
ATOM 2986 O O . ALA A 1 374 ? 32.347 5.048 32.576 1.00 7.41 374 ALA A O 1
ATOM 2988 N N . ASP A 1 375 ? 34.258 5.956 31.799 1.00 6.85 375 ASP A N 1
ATOM 2989 C CA . ASP A 1 375 ? 34.109 7.201 32.562 1.00 7.21 375 ASP A CA 1
ATOM 2990 C C . ASP A 1 375 ? 32.868 7.977 32.146 1.00 6.35 375 ASP A C 1
ATOM 2991 O O . ASP A 1 375 ? 32.231 8.627 32.971 1.00 7.53 375 ASP A O 1
ATOM 2996 N N . TYR A 1 376 ? 32.538 7.926 30.853 1.00 6.26 376 TYR A N 1
ATOM 2997 C CA . TYR A 1 376 ? 31.327 8.565 30.351 1.00 7.34 376 TYR A CA 1
ATOM 2998 C C . TYR A 1 376 ? 30.085 7.907 30.947 1.00 7.28 376 TYR A C 1
ATOM 2999 O O . TYR A 1 376 ? 29.171 8.585 31.392 1.00 7.50 376 TYR A O 1
ATOM 3008 N N . VAL A 1 377 ? 30.059 6.578 30.955 1.00 6.60 377 VAL A N 1
ATOM 3009 C CA . VAL A 1 377 ? 28.959 5.858 31.579 1.00 7.47 377 VAL A CA 1
ATOM 3010 C C . VAL A 1 377 ? 28.881 6.211 33.067 1.00 8.25 377 VAL A C 1
ATOM 3011 O O . VAL A 1 377 ? 27.798 6.535 33.567 1.00 7.72 377 VAL A O 1
ATOM 3015 N N . LYS A 1 378 ? 30.017 6.191 33.768 1.00 8.05 378 LYS A N 1
ATOM 3016 C CA . LYS A 1 378 ? 30.011 6.587 35.185 1.00 9.13 378 LYS A CA 1
ATOM 3017 C C . LYS A 1 378 ? 29.419 7.980 35.397 1.00 8.46 378 LYS A C 1
ATOM 3018 O O . LYS A 1 378 ? 28.627 8.205 36.327 1.00 8.68 378 LYS A O 1
ATOM 3024 N N . GLU A 1 379 ? 29.847 8.923 34.565 1.00 7.22 379 GLU A N 1
ATOM 3025 C CA . GLU A 1 379 ? 29.401 10.308 34.666 1.00 8.39 379 GLU A CA 1
ATOM 3026 C C . GLU A 1 379 ? 27.880 10.394 34.582 1.00 8.17 379 GLU A C 1
ATOM 3027 O O . GLU A 1 379 ? 27.231 11.023 35.425 1.00 9.13 379 GLU A O 1
ATOM 3033 N N . LEU A 1 380 ? 27.305 9.755 33.567 1.00 8.12 380 LEU A N 1
ATOM 3034 C CA . LEU A 1 380 ? 25.864 9.825 33.369 1.00 7.90 380 LEU A CA 1
ATOM 3035 C C . LEU A 1 380 ? 25.084 9.074 34.446 1.00 7.44 380 LEU A C 1
ATOM 3036 O O . LEU A 1 380 ? 24.062 9.557 34.920 1.00 8.83 380 LEU A O 1
ATOM 3041 N N . VAL A 1 381 ? 25.560 7.898 34.836 1.00 8.05 381 VAL A N 1
ATOM 3042 C CA . VAL A 1 381 ? 24.852 7.099 35.833 1.00 7.72 381 VAL A CA 1
ATOM 3043 C C . VAL A 1 381 ? 24.804 7.813 37.189 1.00 9.65 381 VAL A C 1
ATOM 3044 O O . VAL A 1 381 ? 23.818 7.704 37.915 1.00 10.28 381 VAL A O 1
ATOM 3048 N N . ALA A 1 382 ? 25.852 8.568 37.513 1.00 8.00 382 ALA A N 1
ATOM 3049 C CA . ALA A 1 382 ? 25.910 9.286 38.795 1.00 9.17 382 ALA A CA 1
ATOM 3050 C C . ALA A 1 382 ? 24.846 10.372 38.919 1.00 12.58 382 ALA A C 1
ATOM 3051 O O . ALA A 1 382 ? 24.519 10.800 40.033 1.00 12.82 382 ALA A O 1
ATOM 3053 N N . GLU A 1 383 ? 24.306 10.816 37.787 1.00 8.52 383 GLU A N 1
ATOM 3054 C CA . GLU A 1 383 ? 23.386 11.948 37.777 1.00 9.21 383 GLU A CA 1
ATOM 3055 C C . GLU A 1 383 ? 21.917 11.548 37.754 1.00 8.63 383 GLU A C 1
ATOM 3056 O O . GLU A 1 383 ? 21.041 12.426 37.794 1.00 12.36 383 GLU A O 1
ATOM 3062 N N . THR A 1 384 ? 21.639 10.251 37.668 1.00 8.50 384 THR A N 1
ATOM 3063 C CA . THR A 1 384 ? 20.253 9.769 37.664 1.00 8.40 384 THR A CA 1
ATOM 3064 C C . THR A 1 384 ? 20.068 8.574 38.590 1.00 8.44 384 THR A C 1
ATOM 3065 O O . THR A 1 384 ? 21.027 8.105 39.198 1.00 10.89 384 THR A O 1
ATOM 3069 N N . ASP A 1 385 ? 18.842 8.062 38.666 1.00 8.67 385 ASP A N 1
ATOM 3070 C CA . ASP A 1 385 ? 18.579 6.870 39.472 1.00 9.02 385 ASP A CA 1
ATOM 3071 C C . ASP A 1 385 ? 18.774 5.536 38.735 1.00 10.23 385 ASP A C 1
ATOM 3072 O O . ASP A 1 385 ? 18.358 4.486 39.225 1.00 12.42 385 ASP A O 1
ATOM 3077 N N . TYR A 1 386 ? 19.413 5.563 37.566 1.00 9.40 386 TYR A N 1
ATOM 3078 C CA . TYR A 1 386 ? 19.832 4.307 36.968 1.00 10.76 386 TYR A CA 1
ATOM 3079 C C . TYR A 1 386 ? 20.785 3.677 37.965 1.00 11.65 386 TYR A C 1
ATOM 3080 O O . TYR A 1 386 ? 21.619 4.366 38.542 1.00 11.54 386 TYR A O 1
ATOM 3089 N N . PRO A 1 387 ? 20.677 2.382 38.201 1.00 11.30 387 PRO A N 1
ATOM 3090 C CA . PRO A 1 387 ? 21.512 1.774 39.243 1.00 13.79 387 PRO A CA 1
ATOM 3091 C C . PRO A 1 387 ? 23.005 2.021 39.066 1.00 16.90 387 PRO A C 1
ATOM 3092 O O . PRO A 1 387 ? 23.517 1.898 37.964 1.00 16.49 387 PRO A O 1
ATOM 3096 N N . SER A 1 388 ? 23.691 2.328 40.163 1.00 16.18 388 SER A N 1
ATOM 3097 C CA . SER A 1 388 ? 25.135 2.493 40.157 1.00 19.08 388 SER A CA 1
ATOM 3098 C C . SER A 1 388 ? 25.932 1.181 40.081 1.00 22.45 388 SER A C 1
ATOM 3099 O O . SER A 1 388 ? 26.468 0.728 41.086 1.00 27.20 388 SER A O 1
ATOM 3102 N N . PHE A 1 389 ? 26.091 0.624 38.898 1.00 10.83 389 PHE A N 1
ATOM 3103 C CA . PHE A 1 389 ? 26.661 -0.699 38.749 1.00 11.97 389 PHE A CA 1
ATOM 3104 C C . PHE A 1 389 ? 28.171 -0.726 38.624 1.00 8.59 389 PHE A C 1
ATOM 3105 O O . PHE A 1 389 ? 28.798 0.297 38.491 1.00 11.09 389 PHE A O 1
ATOM 3113 N N . ASP A 1 390 ? 28.716 -1.936 38.670 1.00 9.66 390 ASP A N 1
ATOM 3114 C CA . ASP A 1 390 ? 30.155 -2.194 38.649 1.00 11.31 390 ASP A CA 1
ATOM 3115 C C . ASP A 1 390 ? 30.733 -1.981 37.249 1.00 10.57 390 ASP A C 1
ATOM 3116 O O . ASP A 1 390 ? 31.060 -2.901 36.567 1.00 9.99 390 ASP A O 1
ATOM 3121 N N . ILE A 1 391 ? 30.865 -0.721 36.879 1.00 7.28 391 ILE A N 1
ATOM 3122 C CA . ILE A 1 391 ? 31.366 -0.343 35.567 1.00 9.12 391 ILE A CA 1
ATOM 3123 C C . ILE A 1 391 ? 32.834 -0.751 35.398 1.00 9.42 391 ILE A C 1
ATOM 3124 O O . ILE A 1 391 ? 33.249 -1.169 34.314 1.00 8.95 391 ILE A O 1
ATOM 3129 N N . ASP A 1 392 ? 33.617 -0.683 36.469 1.00 8.96 392 ASP A N 1
ATOM 3130 C CA . ASP A 1 392 ? 34.999 -1.132 36.379 1.00 7.44 392 ASP A CA 1
ATOM 3131 C C . ASP A 1 392 ? 35.072 -2.626 36.062 1.00 9.27 392 ASP A C 1
ATOM 3132 O O . ASP A 1 392 ? 35.993 -3.089 35.388 1.00 9.08 392 ASP A O 1
ATOM 3137 N N . GLY A 1 393 ? 34.111 -3.392 36.567 1.00 8.29 393 GLY A N 1
ATOM 3138 C CA . GLY A 1 393 ? 34.078 -4.819 36.285 1.00 10.15 393 GLY A CA 1
ATOM 3139 C C . GLY A 1 393 ? 33.703 -5.099 34.837 1.00 10.33 393 GLY A C 1
ATOM 3140 O O . GLY A 1 393 ? 34.132 -6.106 34.262 1.00 11.50 393 GLY A O 1
ATOM 3141 N N . ALA A 1 394 ? 32.883 -4.228 34.253 1.00 9.59 394 ALA A N 1
ATOM 3142 C CA . ALA A 1 394 ? 32.624 -4.288 32.818 1.00 10.64 394 ALA A CA 1
ATOM 3143 C C . ALA A 1 394 ? 33.916 -4.024 32.059 1.00 11.25 394 ALA A C 1
ATOM 3144 O O . ALA A 1 394 ? 34.248 -4.720 31.102 1.00 9.16 394 ALA A O 1
ATOM 3146 N N . CYS A 1 395 ? 34.660 -3.019 32.500 1.00 9.85 395 CYS A N 1
ATOM 3147 C CA . CYS A 1 395 ? 35.972 -2.763 31.938 1.00 10.54 395 CYS A CA 1
ATOM 3148 C C . CYS A 1 395 ? 36.875 -3.977 32.022 1.00 9.22 395 CYS A C 1
ATOM 3149 O O . CYS A 1 395 ? 37.567 -4.292 31.056 1.00 9.97 395 CYS A O 1
ATOM 3152 N N . ASP A 1 396 ? 36.875 -4.654 33.171 1.00 9.99 396 ASP A N 1
ATOM 3153 C CA . ASP A 1 396 ? 37.694 -5.858 33.323 1.00 10.36 396 ASP A CA 1
ATOM 3154 C C . ASP A 1 396 ? 37.313 -6.885 32.263 1.00 10.74 396 ASP A C 1
ATOM 3155 O O . ASP A 1 396 ? 38.185 -7.522 31.669 1.00 11.56 396 ASP A O 1
ATOM 3160 N N . ALA A 1 397 ? 36.015 -7.042 32.022 1.00 9.22 397 ALA A N 1
ATOM 3161 C CA . ALA A 1 397 ? 35.572 -7.987 31.004 1.00 8.99 397 ALA A CA 1
ATOM 3162 C C . ALA A 1 397 ? 36.084 -7.587 29.619 1.00 7.94 397 ALA A C 1
ATOM 3163 O O . ALA A 1 397 ? 36.547 -8.440 28.848 1.00 8.64 397 ALA A O 1
ATOM 3165 N N . PHE A 1 398 ? 36.007 -6.299 29.283 1.00 7.38 398 PHE A N 1
ATOM 3166 C CA . PHE A 1 398 ? 36.528 -5.837 27.993 1.00 7.69 398 PHE A CA 1
ATOM 3167 C C . PHE A 1 398 ? 38.040 -6.056 27.899 1.00 8.29 398 PHE A C 1
ATOM 3168 O O . PHE A 1 398 ? 38.554 -6.458 26.854 1.00 8.02 398 PHE A O 1
ATOM 3176 N N . PHE A 1 399 ? 38.762 -5.811 28.991 1.00 9.45 399 PHE A N 1
ATOM 3177 C CA . PHE A 1 399 ? 40.203 -6.052 28.961 1.00 9.58 399 PHE A CA 1
ATOM 3178 C C . PHE A 1 399 ? 40.525 -7.532 28.728 1.00 8.88 399 PHE A C 1
ATOM 3179 O O . PHE A 1 399 ? 41.439 -7.860 27.966 1.00 9.70 399 PHE A O 1
ATOM 3187 N N . GLU A 1 400 ? 39.790 -8.425 29.391 1.00 9.13 400 GLU A N 1
ATOM 3188 C CA . GLU A 1 400 ? 40.033 -9.853 29.221 1.00 9.18 400 GLU A CA 1
ATOM 3189 C C . GLU A 1 400 ? 39.683 -10.305 27.804 1.00 9.21 400 GLU A C 1
ATOM 3190 O O . GLU A 1 400 ? 40.386 -11.115 27.210 1.00 9.61 400 GLU A O 1
ATOM 3196 N N . TRP A 1 401 ? 38.575 -9.788 27.287 1.00 8.70 401 TRP A N 1
ATOM 3197 C CA . TRP A 1 401 ? 38.178 -9.999 25.896 1.00 7.89 401 TRP A CA 1
ATOM 3198 C C . TRP A 1 401 ? 39.290 -9.613 24.925 1.00 10.32 401 TRP A C 1
ATOM 3199 O O . TRP A 1 401 ? 39.630 -10.381 24.021 1.00 8.61 401 TRP A O 1
ATOM 3210 N N . LYS A 1 402 ? 39.864 -8.432 25.117 1.00 9.26 402 LYS A N 1
ATOM 3211 C CA . LYS A 1 402 ? 40.964 -7.972 24.272 1.00 10.53 402 LYS A CA 1
ATOM 3212 C C . LYS A 1 402 ? 42.126 -8.971 24.314 1.00 9.17 402 LYS A C 1
ATOM 3213 O O . LYS A 1 402 ? 42.723 -9.300 23.282 1.00 11.04 402 LYS A O 1
ATOM 3219 N N . LYS A 1 403 ? 42.436 -9.454 25.511 1.00 9.12 403 LYS A N 1
ATOM 3220 C CA . LYS A 1 403 ? 43.506 -10.432 25.698 1.00 11.36 403 LYS A CA 1
ATOM 3221 C C . LYS A 1 403 ? 43.171 -11.754 24.996 1.00 12.10 403 LYS A C 1
ATOM 3222 O O . LYS A 1 403 ? 44.029 -12.384 24.370 1.00 11.75 403 LYS A O 1
ATOM 3228 N N . HIS A 1 404 ? 41.918 -12.174 25.092 1.00 9.81 404 HIS A N 1
ATOM 3229 C CA . HIS A 1 404 ? 41.487 -13.398 24.425 1.00 10.21 404 HIS A CA 1
ATOM 3230 C C . HIS A 1 404 ? 41.558 -13.281 22.910 1.00 9.18 404 HIS A C 1
ATOM 3231 O O . HIS A 1 404 ? 41.969 -14.234 22.229 1.00 10.90 404 HIS A O 1
ATOM 3238 N N . LYS A 1 405 ? 41.172 -12.124 22.376 1.00 9.07 405 LYS A N 1
ATOM 3239 C CA . LYS A 1 405 ? 41.285 -11.897 20.942 1.00 10.34 405 LYS A CA 1
ATOM 3240 C C . LYS A 1 405 ? 42.737 -11.931 20.481 1.00 11.01 405 LYS A C 1
ATOM 3241 O O . LYS A 1 405 ? 43.029 -12.467 19.408 1.00 11.90 405 LYS A O 1
ATOM 3247 N N . ALA A 1 406 ? 43.642 -11.373 21.286 1.00 10.57 406 ALA A N 1
ATOM 3248 C CA . ALA A 1 406 ? 45.053 -11.350 20.916 1.00 13.37 406 ALA A CA 1
ATOM 3249 C C . ALA A 1 406 ? 45.627 -12.759 20.958 1.00 13.35 406 ALA A C 1
ATOM 3250 O O . ALA A 1 406 ? 46.456 -13.118 20.121 1.00 16.56 406 ALA A O 1
ATOM 3252 N N . LYS A 1 407 ? 45.168 -13.567 21.909 1.00 10.67 407 LYS A N 1
ATOM 3253 C CA . LYS A 1 407 ? 45.656 -14.942 22.027 1.00 16.23 407 LYS A CA 1
ATOM 3254 C C . LYS A 1 407 ? 45.243 -15.766 20.813 1.00 15.63 407 LYS A C 1
ATOM 3255 O O . LYS A 1 407 ? 46.074 -16.428 20.186 1.00 15.87 407 LYS A O 1
ATOM 3261 N N . ASP A 1 408 ? 43.954 -15.727 20.485 1.00 13.32 408 ASP A N 1
ATOM 3262 C CA . ASP A 1 408 ? 43.426 -16.528 19.393 1.00 14.15 408 ASP A CA 1
ATOM 3263 C C . ASP A 1 408 ? 42.143 -15.917 18.854 1.00 11.60 408 ASP A C 1
ATOM 3264 O O . ASP A 1 408 ? 41.058 -16.132 19.400 1.00 11.56 408 ASP A O 1
ATOM 3269 N N . ILE A 1 409 ? 42.287 -15.169 17.768 1.00 12.81 409 ILE A N 1
ATOM 3270 C CA . ILE A 1 409 ? 41.174 -14.434 17.179 1.00 11.36 409 ILE A CA 1
ATOM 3271 C C . ILE A 1 409 ? 40.043 -15.356 16.720 1.00 11.32 409 ILE A C 1
ATOM 3272 O O . ILE A 1 409 ? 38.892 -14.933 16.617 1.00 11.00 409 ILE A O 1
ATOM 3277 N N . MET A 1 410 ? 40.354 -16.618 16.455 1.00 10.09 410 MET A N 1
ATOM 3278 C CA . MET A 1 410 ? 39.318 -17.539 16.002 1.00 11.33 410 MET A CA 1
ATOM 3279 C C . MET A 1 410 ? 38.599 -18.259 17.145 1.00 9.91 410 MET A C 1
ATOM 3280 O O . MET A 1 410 ? 37.564 -18.889 16.928 1.00 12.83 410 MET A O 1
ATOM 3285 N N . ALA A 1 411 ? 39.141 -18.169 18.357 1.00 10.29 411 ALA A N 1
ATOM 3286 C CA . ALA A 1 411 ? 38.609 -18.917 19.492 1.00 10.07 411 ALA A CA 1
ATOM 3287 C C . ALA A 1 411 ? 38.205 -18.036 20.671 1.00 10.50 411 ALA A C 1
ATOM 3288 O O . ALA A 1 411 ? 37.903 -18.546 21.753 1.00 11.45 411 ALA A O 1
ATOM 3290 N N . PHE A 1 412 ? 38.195 -16.717 20.474 1.00 9.26 412 PHE A N 1
ATOM 3291 C CA . PHE A 1 412 ? 37.930 -15.825 21.599 1.00 10.29 412 PHE A CA 1
ATOM 3292 C C . PHE A 1 412 ? 36.532 -15.986 22.175 1.00 9.24 412 PHE A C 1
ATOM 3293 O O . PHE A 1 412 ? 36.318 -15.708 23.352 1.00 9.06 412 PHE A O 1
ATOM 3301 N N . ARG A 1 413 ? 35.582 -16.440 21.358 1.00 8.98 413 ARG A N 1
ATOM 3302 C CA . ARG A 1 413 ? 34.221 -16.642 21.867 1.00 8.98 413 ARG A CA 1
ATOM 3303 C C . ARG A 1 413 ? 34.070 -17.861 22.771 1.00 10.55 413 ARG A C 1
ATOM 3304 O O . ARG A 1 413 ? 33.034 -18.045 23.420 1.00 10.20 413 ARG A O 1
ATOM 3312 N N . ASP A 1 414 ? 35.113 -18.684 22.836 1.00 11.04 414 ASP A N 1
ATOM 3313 C CA . ASP A 1 414 ? 35.099 -19.831 23.729 1.00 12.66 414 ASP A CA 1
ATOM 3314 C C . ASP A 1 414 ? 35.734 -19.433 25.063 1.00 11.16 414 ASP A C 1
ATOM 3315 O O . ASP A 1 414 ? 36.758 -19.991 25.477 1.00 13.58 414 ASP A O 1
ATOM 3320 N N . ASN A 1 415 ? 35.125 -18.446 25.714 1.00 9.37 415 ASN A N 1
ATOM 3321 C CA . ASN A 1 415 ? 35.599 -17.930 26.994 1.00 10.35 415 ASN A CA 1
ATOM 3322 C C . ASN A 1 415 ? 34.437 -17.449 27.828 1.00 10.87 415 ASN A C 1
ATOM 3323 O O . ASN A 1 415 ? 33.346 -17.200 27.300 1.00 12.61 415 ASN A O 1
ATOM 3328 N N . SER A 1 416 ? 34.670 -17.332 29.131 1.00 10.89 416 SER A N 1
ATOM 3329 C CA . SER A 1 416 ? 33.645 -16.937 30.089 1.00 10.47 416 SER A CA 1
ATOM 3330 C C . SER A 1 416 ? 34.114 -15.778 30.959 1.00 9.90 416 SER A C 1
ATOM 3331 O O . SER A 1 416 ? 35.295 -15.682 31.303 1.00 12.69 416 SER A O 1
ATOM 3334 N N . TYR A 1 417 ? 33.175 -14.906 31.322 1.00 8.72 417 TYR A N 1
ATOM 3335 C CA . TYR A 1 417 ? 33.439 -13.789 32.233 1.00 11.56 417 TYR A CA 1
ATOM 3336 C C . TYR A 1 417 ? 32.349 -13.723 33.299 1.00 10.57 417 TYR A C 1
ATOM 3337 O O . TYR A 1 417 ? 31.289 -14.342 33.161 1.00 10.05 417 TYR A O 1
ATOM 3346 N N . LYS A 1 418 ? 32.616 -12.972 34.367 1.00 12.10 418 LYS A N 1
ATOM 3347 C CA . LYS A 1 418 ? 31.658 -12.820 35.454 1.00 10.11 418 LYS A CA 1
ATOM 3348 C C . LYS A 1 418 ? 30.695 -11.672 35.180 1.00 11.08 418 LYS A C 1
ATOM 3349 O O . LYS A 1 418 ? 31.122 -10.570 34.838 1.00 12.64 418 LYS A O 1
ATOM 3355 N N . SER A 1 419 ? 29.403 -11.925 35.360 1.00 10.47 419 SER A N 1
ATOM 3356 C CA . SER A 1 419 ? 28.421 -10.853 35.347 1.00 7.96 419 SER A CA 1
ATOM 3357 C C . SER A 1 419 ? 28.732 -9.864 36.456 1.00 13.44 419 SER A C 1
ATOM 3358 O O . SER A 1 419 ? 28.979 -10.260 37.596 1.00 11.78 419 SER A O 1
ATOM 3361 N N . VAL A 1 420 ? 28.698 -8.577 36.138 1.00 10.43 420 VAL A N 1
ATOM 3362 C CA . VAL A 1 420 ? 28.930 -7.563 37.158 1.00 10.99 420 VAL A CA 1
ATOM 3363 C C . VAL A 1 420 ? 27.636 -7.212 37.876 1.00 14.21 420 VAL A C 1
ATOM 3364 O O . VAL A 1 420 ? 27.644 -6.448 38.835 1.00 15.42 420 VAL A O 1
ATOM 3368 N N . ILE A 1 421 ? 26.524 -7.781 37.416 1.00 11.34 421 ILE A N 1
ATOM 3369 C CA . ILE A 1 421 ? 25.237 -7.543 38.050 1.00 11.91 421 ILE A CA 1
ATOM 3370 C C . ILE A 1 421 ? 24.913 -8.642 39.068 1.00 14.29 421 ILE A C 1
ATOM 3371 O O . ILE A 1 421 ? 24.461 -8.346 40.171 1.00 16.66 421 ILE A O 1
ATOM 3376 N N . THR A 1 422 ? 25.161 -9.900 38.709 1.00 12.53 422 THR A N 1
ATOM 3377 C CA . THR A 1 422 ? 24.845 -11.013 39.599 1.00 13.40 422 THR A CA 1
ATOM 3378 C C . THR A 1 422 ? 26.098 -11.724 40.116 1.00 12.63 422 THR A C 1
ATOM 3379 O O . THR A 1 422 ? 26.011 -12.580 40.999 1.00 14.38 422 THR A O 1
ATOM 3383 N N . GLY A 1 423 ? 27.257 -11.383 39.559 1.00 11.52 423 GLY A N 1
ATOM 3384 C CA . GLY A 1 423 ? 28.518 -11.944 40.024 1.00 12.94 423 GLY A CA 1
ATOM 3385 C C . GLY A 1 423 ? 28.866 -13.340 39.527 1.00 14.29 423 GLY A C 1
ATOM 3386 O O . GLY A 1 423 ? 29.934 -13.872 39.847 1.00 19.86 423 GLY A O 1
ATOM 3387 N N . THR A 1 424 ? 27.983 -13.926 38.726 1.00 10.51 424 THR A N 1
ATOM 3388 C CA . THR A 1 424 ? 28.133 -15.310 38.298 1.00 11.17 424 THR A CA 1
ATOM 3389 C C . THR A 1 424 ? 29.064 -15.454 37.099 1.00 11.00 424 THR A C 1
ATOM 3390 O O . THR A 1 424 ? 28.890 -14.790 36.083 1.00 11.13 424 THR A O 1
ATOM 3394 N N . MET A 1 425 ? 30.048 -16.337 37.216 1.00 11.95 425 MET A N 1
ATOM 3395 C CA . MET A 1 425 ? 30.891 -16.688 36.080 1.00 11.67 425 MET A CA 1
ATOM 3396 C C . MET A 1 425 ? 30.062 -17.415 35.033 1.00 11.13 425 MET A C 1
ATOM 3397 O O . MET A 1 425 ? 29.368 -18.378 35.344 1.00 13.11 425 MET A O 1
ATOM 3402 N N . ALA A 1 426 ? 30.127 -16.954 33.790 1.00 10.57 426 ALA A N 1
ATOM 3403 C CA . ALA A 1 426 ? 29.381 -17.611 32.720 1.00 11.34 426 ALA A CA 1
ATOM 3404 C C . ALA A 1 426 ? 29.795 -19.075 32.589 1.00 11.23 426 ALA A C 1
ATOM 3405 O O . ALA A 1 426 ? 30.972 -19.396 32.648 1.00 12.71 426 ALA A O 1
ATOM 3407 N N . PRO A 1 427 ? 28.820 -19.971 32.391 1.00 12.02 427 PRO A N 1
ATOM 3408 C CA . PRO A 1 427 ? 29.195 -21.361 32.112 1.00 14.00 427 PRO A CA 1
ATOM 3409 C C . PRO A 1 427 ? 29.881 -21.484 30.751 1.00 13.98 427 PRO A C 1
ATOM 3410 O O . PRO A 1 427 ? 29.786 -20.592 29.906 1.00 13.75 427 PRO A O 1
ATOM 3414 N N . VAL A 1 428 ? 30.589 -22.586 30.547 1.00 13.64 428 VAL A N 1
ATOM 3415 C CA . VAL A 1 428 ? 31.148 -22.891 29.239 1.00 12.22 428 VAL A CA 1
ATOM 3416 C C . VAL A 1 428 ? 30.018 -23.349 28.322 1.00 11.50 428 VAL A C 1
ATOM 3417 O O . VAL A 1 428 ? 29.180 -24.161 28.724 1.00 14.98 428 VAL A O 1
ATOM 3421 N N . HIS A 1 429 ? 29.964 -22.803 27.110 1.00 10.64 429 HIS A N 1
ATOM 3422 C CA . HIS A 1 429 ? 28.914 -23.199 26.186 1.00 10.83 429 HIS A CA 1
ATOM 3423 C C . HIS A 1 429 ? 29.070 -24.660 25.790 1.00 12.83 429 HIS A C 1
ATOM 3424 O O . HIS A 1 429 ? 30.175 -25.192 25.809 1.00 13.37 429 HIS A O 1
ATOM 3431 N N . HIS A 1 430 ? 27.964 -25.304 25.425 1.00 11.83 430 HIS A N 1
ATOM 3432 C CA . HIS A 1 430 ? 28.005 -26.730 25.111 1.00 11.68 430 HIS A CA 1
ATOM 3433 C C . HIS A 1 430 ? 28.761 -27.074 23.827 1.00 12.47 430 HIS A C 1
ATOM 3434 O O . HIS A 1 430 ? 29.184 -28.214 23.648 1.00 15.91 430 HIS A O 1
ATOM 3441 N N . THR A 1 431 ? 28.951 -26.092 22.946 1.00 12.75 431 THR A N 1
ATOM 3442 C CA . THR A 1 431 ? 29.626 -26.332 21.674 1.00 11.42 431 THR A CA 1
ATOM 3443 C C . THR A 1 431 ? 30.629 -25.224 21.357 1.00 12.91 431 THR A C 1
ATOM 3444 O O . THR A 1 431 ? 30.290 -24.049 21.435 1.00 11.80 431 THR A O 1
ATOM 3448 N N . PRO A 1 432 ? 31.874 -25.594 21.012 1.00 12.08 432 PRO A N 1
ATOM 3449 C CA . PRO A 1 432 ? 32.856 -24.578 20.619 1.00 11.08 432 PRO A CA 1
ATOM 3450 C C . PRO A 1 432 ? 32.379 -23.790 19.404 1.00 11.35 432 PRO A C 1
ATOM 3451 O O . PRO A 1 432 ? 31.677 -24.332 18.544 1.00 11.57 432 PRO A O 1
ATOM 3455 N N . TRP A 1 433 ? 32.775 -22.523 19.334 1.00 9.85 433 TRP A N 1
ATOM 3456 C CA . TRP A 1 433 ? 32.275 -21.644 18.283 1.00 9.95 433 TRP A CA 1
ATOM 3457 C C . TRP A 1 433 ? 32.424 -22.225 16.876 1.00 11.04 433 TRP A C 1
ATOM 3458 O O . TRP A 1 433 ? 31.480 -22.181 16.084 1.00 11.18 433 TRP A O 1
ATOM 3469 N N . LYS A 1 434 ? 33.591 -22.767 16.564 1.00 10.40 434 LYS A N 1
ATOM 3470 C CA . LYS A 1 434 ? 33.819 -23.255 15.213 1.00 10.23 434 LYS A CA 1
ATOM 3471 C C . LYS A 1 434 ? 32.861 -24.361 14.791 1.00 12.07 434 LYS A C 1
ATOM 3472 O O . LYS A 1 434 ? 32.537 -24.503 13.624 1.00 12.94 434 LYS A O 1
ATOM 3478 N N . GLU A 1 435 ? 32.416 -25.140 15.762 1.00 11.76 435 GLU A N 1
ATOM 3479 C CA . GLU A 1 435 ? 31.527 -26.256 15.482 1.00 12.96 435 GLU A CA 1
ATOM 3480 C C . GLU A 1 435 ? 30.055 -25.915 15.667 1.00 11.77 435 GLU A C 1
ATOM 3481 O O . GLU A 1 435 ? 29.201 -26.694 15.339 1.00 12.34 435 GLU A O 1
ATOM 3487 N N . ALA A 1 436 ? 29.770 -24.742 16.200 1.00 11.21 436 ALA A N 1
ATOM 3488 C CA . ALA A 1 436 ? 28.395 -24.338 16.471 1.00 9.61 436 ALA A CA 1
ATOM 3489 C C . ALA A 1 436 ? 27.796 -23.699 15.223 1.00 11.60 436 ALA A C 1
ATOM 3490 O O . ALA A 1 436 ? 27.669 -22.480 15.129 1.00 11.66 436 ALA A O 1
ATOM 3492 N N . LEU A 1 437 ? 27.433 -24.539 14.263 1.00 12.82 437 LEU A N 1
ATOM 3493 C CA . LEU A 1 437 ? 26.968 -24.054 12.971 1.00 12.47 437 LEU A CA 1
ATOM 3494 C C . LEU A 1 437 ? 25.538 -23.538 13.042 1.00 11.81 437 LEU A C 1
ATOM 3495 O O . LEU A 1 437 ? 25.160 -22.658 12.270 1.00 14.79 437 LEU A O 1
ATOM 3500 N N . ASP A 1 438 ? 24.748 -24.098 13.960 1.00 10.92 438 ASP A N 1
ATOM 3501 C CA . ASP A 1 438 ? 23.372 -23.670 14.194 1.00 12.15 438 ASP A CA 1
ATOM 3502 C C . ASP A 1 438 ? 23.356 -22.451 15.115 1.00 12.86 438 ASP A C 1
ATOM 3503 O O . ASP A 1 438 ? 23.844 -22.520 16.241 1.00 12.47 438 ASP A O 1
ATOM 3508 N N . ASP A 1 439 ? 22.797 -21.338 14.638 1.00 10.58 439 ASP A N 1
ATOM 3509 C CA . ASP A 1 439 ? 22.810 -20.091 15.407 1.00 13.51 439 ASP A CA 1
ATOM 3510 C C . ASP A 1 439 ? 21.496 -19.800 16.145 1.00 10.86 439 ASP A C 1
ATOM 3511 O O . ASP A 1 439 ? 21.298 -18.708 16.665 1.00 10.90 439 ASP A O 1
ATOM 3516 N N . SER A 1 440 ? 20.595 -20.772 16.208 1.00 10.04 440 SER A N 1
ATOM 3517 C CA . SER A 1 440 ? 19.287 -20.487 16.788 1.00 9.87 440 SER A CA 1
ATOM 3518 C C . SER A 1 440 ? 19.326 -20.316 18.312 1.00 11.21 440 SER A C 1
ATOM 3519 O O . SER A 1 440 ? 20.185 -20.871 19.004 1.00 10.95 440 SER A O 1
ATOM 3522 N N . MET A 1 441 ? 18.404 -19.522 18.838 1.00 10.26 441 MET A N 1
ATOM 3523 C CA . MET A 1 441 ? 18.301 -19.366 20.276 1.00 9.61 441 MET A CA 1
ATOM 3524 C C . MET A 1 441 ? 17.985 -20.708 20.923 1.00 11.42 441 MET A C 1
ATOM 3525 O O . MET A 1 441 ? 18.502 -21.032 21.990 1.00 11.41 441 MET A O 1
ATOM 3530 N N . GLU A 1 442 ? 17.154 -21.504 20.255 1.00 11.90 442 GLU A N 1
ATOM 3531 C CA . GLU A 1 442 ? 16.746 -22.783 20.806 1.00 11.82 442 GLU A CA 1
ATOM 3532 C C . GLU A 1 442 ? 17.931 -23.737 20.935 1.00 11.27 442 GLU A C 1
ATOM 3533 O O . GLU A 1 442 ? 18.098 -24.379 21.972 1.00 12.63 442 GLU A O 1
ATOM 3539 N N . ALA A 1 443 ? 18.765 -23.810 19.903 1.00 10.04 443 ALA A N 1
ATOM 3540 C CA . ALA A 1 443 ? 19.966 -24.645 19.964 1.00 12.44 443 ALA A CA 1
ATOM 3541 C C . ALA A 1 443 ? 20.917 -24.158 21.052 1.00 13.10 443 ALA A C 1
ATOM 3542 O O . ALA A 1 443 ? 21.568 -24.955 21.742 1.00 14.52 443 ALA A O 1
ATOM 3544 N N . TYR A 1 444 ? 21.001 -22.842 21.208 1.00 10.48 444 TYR A N 1
ATOM 3545 C CA . TYR A 1 444 ? 21.933 -22.256 22.165 1.00 10.55 444 TYR A CA 1
ATOM 3546 C C . TYR A 1 444 ? 21.517 -22.516 23.609 1.00 13.11 444 TYR A C 1
ATOM 3547 O O . TYR A 1 444 ? 22.353 -22.842 24.453 1.00 11.79 444 TYR A O 1
ATOM 3556 N N . LEU A 1 445 ? 20.228 -22.351 23.898 1.00 12.91 445 LEU A N 1
ATOM 3557 C CA . LEU A 1 445 ? 19.733 -22.440 25.267 1.00 12.73 445 LEU A CA 1
ATOM 3558 C C . LEU A 1 445 ? 19.445 -23.859 25.737 1.00 15.14 445 LEU A C 1
ATOM 3559 O O . LEU A 1 445 ? 19.396 -24.114 26.944 1.00 19.04 445 LEU A O 1
ATOM 3564 N N . GLN A 1 446 ? 19.256 -24.780 24.796 1.00 17.30 446 GLN A N 1
ATOM 3565 C CA . GLN A 1 446 ? 18.957 -26.165 25.154 1.00 21.02 446 GLN A CA 1
ATOM 3566 C C . GLN A 1 446 ? 20.232 -26.982 25.258 1.00 26.63 446 GLN A C 1
ATOM 3567 O O . GLN A 1 446 ? 21.277 -26.574 24.765 1.00 25.24 446 GLN A O 1
ATOM 3573 N N . ASN A 1 447 ? 20.139 -28.141 25.898 1.00 31.39 447 ASN A N 1
ATOM 3574 C CA . ASN A 1 447 ? 21.270 -29.059 25.973 1.00 30.40 447 ASN A CA 1
ATOM 3575 C C . ASN A 1 447 ? 21.713 -29.495 24.583 1.00 32.38 447 ASN A C 1
ATOM 3576 O O . ASN A 1 447 ? 22.890 -29.781 24.349 1.00 33.26 447 ASN A O 1
ATOM 3581 N N . LYS B 1 3 ? 7.122 33.341 -13.409 1.00 24.71 3 LYS B N 1
ATOM 3582 C CA . LYS B 1 3 ? 6.774 31.968 -13.043 1.00 17.06 3 LYS B CA 1
ATOM 3583 C C . LYS B 1 3 ? 8.033 31.140 -12.781 1.00 13.72 3 LYS B C 1
ATOM 3584 O O . LYS B 1 3 ? 9.078 31.378 -13.389 1.00 13.56 3 LYS B O 1
ATOM 3590 N N . ARG B 1 4 ? 7.922 30.177 -11.867 1.00 11.21 4 ARG B N 1
ATOM 3591 C CA . ARG B 1 4 ? 9.033 29.289 -11.528 1.00 9.62 4 ARG B CA 1
ATOM 3592 C C . ARG B 1 4 ? 8.575 27.835 -11.553 1.00 8.73 4 ARG B C 1
ATOM 3593 O O . ARG B 1 4 ? 7.533 27.497 -10.993 1.00 10.39 4 ARG B O 1
ATOM 3601 N N . VAL B 1 5 ? 9.357 26.990 -12.218 1.00 8.32 5 VAL B N 1
ATOM 3602 C CA . VAL B 1 5 ? 9.020 25.579 -12.404 1.00 8.56 5 VAL B CA 1
ATOM 3603 C C . VAL B 1 5 ? 10.144 24.690 -11.880 1.00 7.27 5 VAL B C 1
ATOM 3604 O O . VAL B 1 5 ? 11.313 24.905 -12.209 1.00 8.53 5 VAL B O 1
ATOM 3608 N N . ALA B 1 6 ? 9.787 23.695 -11.066 1.00 6.60 6 ALA B N 1
ATOM 3609 C CA . ALA B 1 6 ? 10.737 22.686 -10.610 1.00 7.47 6 ALA B CA 1
ATOM 3610 C C . ALA B 1 6 ? 10.510 21.388 -11.376 1.00 7.20 6 ALA B C 1
ATOM 3611 O O . ALA B 1 6 ? 9.374 20.934 -11.489 1.00 8.87 6 ALA B O 1
ATOM 3613 N N . VAL B 1 7 ? 11.595 20.802 -11.889 1.00 6.75 7 VAL B N 1
ATOM 3614 C CA . VAL B 1 7 ? 11.560 19.488 -12.530 1.00 8.12 7 VAL B CA 1
ATOM 3615 C C . VAL B 1 7 ? 12.335 18.521 -11.652 1.00 6.55 7 VAL B C 1
ATOM 3616 O O . VAL B 1 7 ? 13.478 18.797 -11.285 1.00 9.45 7 VAL B O 1
ATOM 3620 N N . ILE B 1 8 ? 11.714 17.403 -11.285 1.00 7.17 8 ILE B N 1
ATOM 3621 C CA . ILE B 1 8 ? 12.374 16.419 -10.434 1.00 6.22 8 ILE B CA 1
ATOM 3622 C C . ILE B 1 8 ? 12.826 15.272 -11.310 1.00 6.95 8 ILE B C 1
ATOM 3623 O O . ILE B 1 8 ? 12.005 14.508 -11.828 1.00 7.33 8 ILE B O 1
ATOM 3628 N N . GLY B 1 9 ? 14.137 15.186 -11.499 1.00 6.63 9 GLY B N 1
ATOM 3629 C CA . GLY B 1 9 ? 14.750 14.149 -12.311 1.00 6.25 9 GLY B CA 1
ATOM 3630 C C . GLY B 1 9 ? 15.323 14.667 -13.615 1.00 6.37 9 GLY B C 1
ATOM 3631 O O . GLY B 1 9 ? 14.682 15.461 -14.309 1.00 7.11 9 GLY B O 1
ATOM 3632 N N . ALA B 1 10 ? 16.530 14.204 -13.942 1.00 6.53 10 ALA B N 1
ATOM 3633 C CA . ALA B 1 10 ? 17.174 14.509 -15.219 1.00 6.09 10 ALA B CA 1
ATOM 3634 C C . ALA B 1 10 ? 17.421 13.227 -16.010 1.00 5.97 10 ALA B C 1
ATOM 3635 O O . ALA B 1 10 ? 18.465 13.069 -16.657 1.00 7.03 10 ALA B O 1
ATOM 3637 N N . GLY B 1 11 ? 16.471 12.296 -15.955 1.00 6.76 11 GLY B N 1
ATOM 3638 C CA . GLY B 1 11 ? 16.478 11.181 -16.889 1.00 6.53 11 GLY B CA 1
ATOM 3639 C C . GLY B 1 11 ? 15.846 11.626 -18.200 1.00 7.53 11 GLY B C 1
ATOM 3640 O O . GLY B 1 11 ? 15.553 12.802 -18.375 1.00 7.60 11 GLY B O 1
ATOM 3641 N N . PRO B 1 12 ? 15.604 10.680 -19.112 1.00 5.45 12 PRO B N 1
ATOM 3642 C CA . PRO B 1 12 ? 15.005 11.038 -20.404 1.00 6.72 12 PRO B CA 1
ATOM 3643 C C . PRO B 1 12 ? 13.782 11.947 -20.277 1.00 6.90 12 PRO B C 1
ATOM 3644 O O . PRO B 1 12 ? 13.634 12.884 -21.066 1.00 8.42 12 PRO B O 1
ATOM 3648 N N . SER B 1 13 ? 12.902 11.698 -19.315 1.00 5.90 13 SER B N 1
ATOM 3649 C CA . SER B 1 13 ? 11.713 12.550 -19.182 1.00 5.95 13 SER B CA 1
ATOM 3650 C C . SER B 1 13 ? 12.050 13.976 -18.737 1.00 7.13 13 SER B C 1
ATOM 3651 O O . SER B 1 13 ? 11.583 14.953 -19.334 1.00 7.30 13 SER B O 1
ATOM 3654 N N . GLY B 1 14 ? 12.838 14.112 -17.673 1.00 6.40 14 GLY B N 1
ATOM 3655 C CA . GLY B 1 14 ? 13.185 15.440 -17.204 1.00 7.13 14 GLY B CA 1
ATOM 3656 C C . GLY B 1 14 ? 13.966 16.207 -18.256 1.00 6.78 14 GLY B C 1
ATOM 3657 O O . GLY B 1 14 ? 13.767 17.412 -18.435 1.00 7.78 14 GLY B O 1
ATOM 3658 N N . LEU B 1 15 ? 14.865 15.513 -18.947 1.00 7.74 15 LEU B N 1
ATOM 3659 C CA . LEU B 1 15 ? 15.641 16.137 -20.016 1.00 5.87 15 LEU B CA 1
ATOM 3660 C C . LEU B 1 15 ? 14.724 16.606 -21.137 1.00 9.54 15 LEU B C 1
ATOM 3661 O O . LEU B 1 15 ? 14.929 17.689 -21.691 1.00 9.06 15 LEU B O 1
ATOM 3666 N N . ALA B 1 16 ? 13.712 15.802 -21.464 1.00 8.31 16 ALA B N 1
ATOM 3667 C CA . ALA B 1 16 ? 12.730 16.193 -22.474 1.00 7.26 16 ALA B CA 1
ATOM 3668 C C . ALA B 1 16 ? 12.027 17.461 -22.017 1.00 6.85 16 ALA B C 1
ATOM 3669 O O . ALA B 1 16 ? 11.757 18.353 -22.815 1.00 7.94 16 ALA B O 1
ATOM 3671 N N . GLN B 1 17 ? 11.732 17.553 -20.725 1.00 6.84 17 GLN B N 1
ATOM 3672 C CA . GLN B 1 17 ? 11.039 18.728 -20.214 1.00 8.19 17 GLN B CA 1
ATOM 3673 C C . GLN B 1 17 ? 11.895 19.991 -20.368 1.00 7.49 17 GLN B C 1
ATOM 3674 O O . GLN B 1 17 ? 11.376 21.058 -20.722 1.00 7.97 17 GLN B O 1
ATOM 3680 N N . LEU B 1 18 ? 13.193 19.867 -20.084 1.00 7.53 18 LEU B N 1
ATOM 3681 C CA . LEU B 1 18 ? 14.107 20.996 -20.217 1.00 7.32 18 LEU B CA 1
ATOM 3682 C C . LEU B 1 18 ? 14.204 21.379 -21.683 1.00 10.63 18 LEU B C 1
ATOM 3683 O O . LEU B 1 18 ? 14.142 22.564 -22.034 1.00 10.17 18 LEU B O 1
ATOM 3688 N N . ARG B 1 19 ? 14.334 20.374 -22.540 1.00 8.53 19 ARG B N 1
ATOM 3689 C CA . ARG B 1 19 ? 14.398 20.638 -23.973 1.00 9.12 19 ARG B CA 1
ATOM 3690 C C . ARG B 1 19 ? 13.142 21.337 -24.486 1.00 10.70 19 ARG B C 1
ATOM 3691 O O . ARG B 1 19 ? 13.230 22.226 -25.329 1.00 10.94 19 ARG B O 1
ATOM 3699 N N . ALA B 1 20 ? 11.979 20.951 -23.975 1.00 9.42 20 ALA B N 1
ATOM 3700 C CA . ALA B 1 20 ? 10.734 21.569 -24.411 1.00 9.14 20 ALA B CA 1
ATOM 3701 C C . ALA B 1 20 ? 10.758 23.067 -24.100 1.00 10.89 20 ALA B C 1
ATOM 3702 O O . ALA B 1 20 ? 10.439 23.900 -24.954 1.00 10.73 20 ALA B O 1
ATOM 3704 N N . PHE B 1 21 ? 11.145 23.419 -22.876 1.00 8.98 21 PHE B N 1
ATOM 3705 C CA . PHE B 1 21 ? 11.203 24.827 -22.509 1.00 8.86 21 PHE B CA 1
ATOM 3706 C C . PHE B 1 21 ? 12.250 25.589 -23.313 1.00 10.51 21 PHE B C 1
ATOM 3707 O O . PHE B 1 21 ? 11.978 26.699 -23.782 1.00 10.69 21 PHE B O 1
ATOM 3715 N N . GLN B 1 22 ? 13.437 25.008 -23.476 1.00 9.92 22 GLN B N 1
ATOM 3716 C CA . GLN B 1 22 ? 14.495 25.667 -24.235 1.00 10.21 22 GLN B CA 1
ATOM 3717 C C . GLN B 1 22 ? 14.071 25.887 -25.690 1.00 13.38 22 GLN B C 1
ATOM 3718 O O . GLN B 1 22 ? 14.375 26.922 -26.279 1.00 12.43 22 GLN B O 1
ATOM 3724 N N . SER B 1 23 ? 13.357 24.923 -26.258 1.00 12.17 23 SER B N 1
ATOM 3725 C CA . SER B 1 23 ? 12.880 25.043 -27.635 1.00 12.91 23 SER B CA 1
ATOM 3726 C C . SER B 1 23 ? 11.961 26.253 -27.774 1.00 15.14 23 SER B C 1
ATOM 3727 O O . SER B 1 23 ? 12.074 27.028 -28.730 1.00 16.59 23 SER B O 1
ATOM 3730 N N . ALA B 1 24 ? 11.049 26.419 -26.822 1.00 12.21 24 ALA B N 1
ATOM 3731 C CA . ALA B 1 24 ? 10.134 27.552 -26.833 1.00 11.75 24 ALA B CA 1
ATOM 3732 C C . ALA B 1 24 ? 10.913 28.862 -26.728 1.00 14.57 24 ALA B C 1
ATOM 3733 O O . ALA B 1 24 ? 10.622 29.827 -27.438 1.00 15.30 24 ALA B O 1
ATOM 3735 N N . ALA B 1 25 ? 11.908 28.896 -25.846 1.00 11.93 25 ALA B N 1
ATOM 3736 C CA . ALA B 1 25 ? 12.743 30.082 -25.701 1.00 12.79 25 ALA B CA 1
ATOM 3737 C C . ALA B 1 25 ? 13.531 30.383 -26.976 1.00 15.87 25 ALA B C 1
ATOM 3738 O O . ALA B 1 25 ? 13.621 31.541 -27.393 1.00 16.65 25 ALA B O 1
ATOM 3740 N N . ASP B 1 26 ? 14.092 29.347 -27.596 1.00 14.74 26 ASP B N 1
ATOM 3741 C CA . ASP B 1 26 ? 14.826 29.509 -28.851 1.00 16.10 26 ASP B CA 1
ATOM 3742 C C . ASP B 1 26 ? 13.943 30.174 -29.906 1.00 21.49 26 ASP B C 1
ATOM 3743 O O . ASP B 1 26 ? 14.439 30.883 -30.779 1.00 22.24 26 ASP B O 1
ATOM 3748 N N . GLN B 1 27 ? 12.636 29.938 -29.821 1.00 16.97 27 GLN B N 1
ATOM 3749 C CA . GLN B 1 27 ? 11.690 30.461 -30.808 1.00 19.34 27 GLN B CA 1
ATOM 3750 C C . GLN B 1 27 ? 11.071 31.782 -30.371 1.00 21.65 27 GLN B C 1
ATOM 3751 O O . GLN B 1 27 ? 10.083 32.241 -30.953 1.00 25.04 27 GLN B O 1
ATOM 3757 N N . GLY B 1 28 ? 11.647 32.382 -29.335 1.00 21.29 28 GLY B N 1
ATOM 3758 C CA . GLY B 1 28 ? 11.281 33.729 -28.937 1.00 21.52 28 GLY B CA 1
ATOM 3759 C C . GLY B 1 28 ? 10.258 33.862 -27.828 1.00 21.10 28 GLY B C 1
ATOM 3760 O O . GLY B 1 28 ? 9.882 34.976 -27.470 1.00 26.27 28 GLY B O 1
ATOM 3761 N N . ALA B 1 29 ? 9.808 32.742 -27.270 1.00 16.41 29 ALA B N 1
ATOM 3762 C CA . ALA B 1 29 ? 8.828 32.793 -26.191 1.00 15.70 29 ALA B CA 1
ATOM 3763 C C . ALA B 1 29 ? 9.465 33.048 -24.827 1.00 15.21 29 ALA B C 1
ATOM 3764 O O . ALA B 1 29 ? 10.559 32.564 -24.542 1.00 17.73 29 ALA B O 1
ATOM 3766 N N . GLU B 1 30 ? 8.777 33.819 -23.994 1.00 15.32 30 GLU B N 1
ATOM 3767 C CA . GLU B 1 30 ? 9.179 33.977 -22.604 1.00 14.51 30 GLU B CA 1
ATOM 3768 C C . GLU B 1 30 ? 8.843 32.697 -21.852 1.00 18.84 30 GLU B C 1
ATOM 3769 O O . GLU B 1 30 ? 7.728 32.184 -21.955 1.00 22.66 30 GLU B O 1
ATOM 3775 N N . ILE B 1 31 ? 9.814 32.172 -21.110 1.00 15.40 31 ILE B N 1
ATOM 3776 C CA . ILE B 1 31 ? 9.591 30.957 -20.335 1.00 15.28 31 ILE B CA 1
ATOM 3777 C C . ILE B 1 31 ? 9.837 31.197 -18.852 1.00 14.25 31 ILE B C 1
ATOM 3778 O O . ILE B 1 31 ? 10.513 32.150 -18.465 1.00 14.34 31 ILE B O 1
ATOM 3783 N N . PRO B 1 32 ? 9.284 30.326 -18.006 1.00 11.68 32 PRO B N 1
ATOM 3784 C CA . PRO B 1 32 ? 9.531 30.444 -16.566 1.00 11.78 32 PRO B CA 1
ATOM 3785 C C . PRO B 1 32 ? 10.996 30.214 -16.205 1.00 13.24 32 PRO B C 1
ATOM 3786 O O . PRO B 1 32 ? 11.768 29.680 -17.003 1.00 12.34 32 PRO B O 1
ATOM 3790 N N . GLU B 1 33 ? 11.374 30.610 -14.993 1.00 10.09 33 GLU B N 1
ATOM 3791 C CA . GLU B 1 33 ? 12.634 30.178 -14.418 1.00 12.56 33 GLU B CA 1
ATOM 3792 C C . GLU B 1 33 ? 12.493 28.683 -14.129 1.00 9.97 33 GLU B C 1
ATOM 3793 O O . GLU B 1 33 ? 11.443 28.236 -13.656 1.00 10.97 33 GLU B O 1
ATOM 3799 N N . ILE B 1 34 ? 13.525 27.918 -14.462 1.00 10.89 34 ILE B N 1
ATOM 3800 C CA . ILE B 1 34 ? 13.488 26.462 -14.358 1.00 11.15 34 ILE B CA 1
ATOM 3801 C C . ILE B 1 34 ? 14.615 25.965 -13.468 1.00 11.32 34 ILE B C 1
ATOM 3802 O O . ILE B 1 34 ? 15.768 26.366 -13.639 1.00 13.66 34 ILE B O 1
ATOM 3807 N N . VAL B 1 35 ? 14.283 25.090 -12.524 1.00 9.00 35 VAL B N 1
ATOM 3808 C CA . VAL B 1 35 ? 15.297 24.387 -11.750 1.00 8.66 35 VAL B CA 1
ATOM 3809 C C . VAL B 1 35 ? 15.005 22.906 -11.850 1.00 8.10 35 VAL B C 1
ATOM 3810 O O . VAL B 1 35 ? 13.871 22.480 -11.594 1.00 9.80 35 VAL B O 1
ATOM 3814 N N . CYS B 1 36 ? 16.012 22.124 -12.225 1.00 7.60 36 CYS B N 1
ATOM 3815 C CA . CYS B 1 36 ? 15.885 20.671 -12.285 1.00 7.31 36 CYS B CA 1
ATOM 3816 C C . CYS B 1 36 ? 16.763 20.051 -11.192 1.00 7.65 36 CYS B C 1
ATOM 3817 O O . CYS B 1 36 ? 17.961 20.352 -11.102 1.00 8.68 36 CYS B O 1
ATOM 3820 N N . PHE B 1 37 ? 16.151 19.225 -10.342 1.00 6.83 37 PHE B N 1
ATOM 3821 C CA . PHE B 1 37 ? 16.851 18.562 -9.248 1.00 7.62 37 PHE B CA 1
ATOM 3822 C C . PHE B 1 37 ? 17.095 17.111 -9.612 1.00 6.91 37 PHE B C 1
ATOM 3823 O O . PHE B 1 37 ? 16.145 16.383 -9.931 1.00 7.76 37 PHE B O 1
ATOM 3831 N N . GLU B 1 38 ? 18.347 16.675 -9.546 1.00 6.63 38 GLU B N 1
ATOM 3832 C CA . GLU B 1 38 ? 18.703 15.302 -9.875 1.00 6.09 38 GLU B CA 1
ATOM 3833 C C . GLU B 1 38 ? 19.520 14.666 -8.758 1.00 7.09 38 GLU B C 1
ATOM 3834 O O . GLU B 1 38 ? 20.548 15.204 -8.334 1.00 7.22 38 GLU B O 1
ATOM 3840 N N . LYS B 1 39 ? 19.055 13.514 -8.286 1.00 6.46 39 LYS B N 1
ATOM 3841 C CA . LYS B 1 39 ? 19.711 12.765 -7.216 1.00 7.00 39 LYS B CA 1
ATOM 3842 C C . LYS B 1 39 ? 21.130 12.263 -7.538 1.00 6.22 39 LYS B C 1
ATOM 3843 O O . LYS B 1 39 ? 22.032 12.290 -6.683 1.00 7.96 39 LYS B O 1
ATOM 3849 N N . GLN B 1 40 ? 21.311 11.789 -8.766 1.00 7.73 40 GLN B N 1
ATOM 3850 C CA . GLN B 1 40 ? 22.589 11.245 -9.211 1.00 5.90 40 GLN B CA 1
ATOM 3851 C C . GLN B 1 40 ? 23.578 12.358 -9.568 1.00 6.73 40 GLN B C 1
ATOM 3852 O O . GLN B 1 40 ? 23.203 13.534 -9.686 1.00 7.98 40 GLN B O 1
ATOM 3858 N N . ALA B 1 41 ? 24.835 11.961 -9.762 1.00 8.57 41 ALA B N 1
ATOM 3859 C CA . ALA B 1 41 ? 25.906 12.885 -10.132 1.00 7.57 41 ALA B CA 1
ATOM 3860 C C . ALA B 1 41 ? 25.887 13.315 -11.599 1.00 8.10 41 ALA B C 1
ATOM 3861 O O . ALA B 1 41 ? 26.583 14.259 -11.970 1.00 10.46 41 ALA B O 1
ATOM 3863 N N . ASN B 1 42 ? 25.103 12.629 -12.428 1.00 6.65 42 ASN B N 1
ATOM 3864 C CA . ASN B 1 42 ? 24.994 12.988 -13.836 1.00 8.44 42 ASN B CA 1
ATOM 3865 C C . ASN B 1 42 ? 23.581 12.706 -14.327 1.00 8.57 42 ASN B C 1
ATOM 3866 O O . ASN B 1 42 ? 22.782 12.056 -13.628 1.00 7.93 42 ASN B O 1
ATOM 3871 N N . TRP B 1 43 ? 23.278 13.211 -15.516 1.00 7.04 43 TRP B N 1
ATOM 3872 C CA . TRP B 1 43 ? 21.980 12.999 -16.147 1.00 7.21 43 TRP B CA 1
ATOM 3873 C C . TRP B 1 43 ? 21.881 11.628 -16.821 1.00 7.13 43 TRP B C 1
ATOM 3874 O O . TRP B 1 43 ? 22.846 10.862 -16.855 1.00 7.80 43 TRP B O 1
ATOM 3885 N N . GLY B 1 44 ? 20.701 11.325 -17.364 1.00 6.20 44 GLY B N 1
ATOM 3886 C CA . GLY B 1 44 ? 20.505 10.094 -18.101 1.00 9.02 44 GLY B CA 1
ATOM 3887 C C . GLY B 1 44 ? 19.564 9.112 -17.429 1.00 6.51 44 GLY B C 1
ATOM 3888 O O . GLY B 1 44 ? 19.117 8.156 -18.062 1.00 7.77 44 GLY B O 1
ATOM 3889 N N . GLY B 1 45 ? 19.283 9.329 -16.149 1.00 6.13 45 GLY B N 1
ATOM 3890 C CA . GLY B 1 45 ? 18.313 8.494 -15.446 1.00 7.55 45 GLY B CA 1
ATOM 3891 C C . GLY B 1 45 ? 18.752 7.043 -15.357 1.00 7.66 45 GLY B C 1
ATOM 3892 O O . GLY B 1 45 ? 19.865 6.737 -14.928 1.00 9.20 45 GLY B O 1
ATOM 3893 N N . LEU B 1 46 ? 17.863 6.139 -15.747 1.00 6.65 46 LEU B N 1
ATOM 3894 C CA . LEU B 1 46 ? 18.180 4.712 -15.774 1.00 8.43 46 LEU B CA 1
ATOM 3895 C C . LEU B 1 46 ? 19.370 4.380 -16.668 1.00 9.03 46 LEU B C 1
ATOM 3896 O O . LEU B 1 46 ? 20.035 3.370 -16.459 1.00 12.77 46 LEU B O 1
ATOM 3901 N N . TRP B 1 47 ? 19.638 5.229 -17.654 1.00 8.22 47 TRP B N 1
ATOM 3902 C CA . TRP B 1 47 ? 20.698 4.964 -18.620 1.00 8.19 47 TRP B CA 1
ATOM 3903 C C . TRP B 1 47 ? 22.093 5.248 -18.080 1.00 9.23 47 TRP B C 1
ATOM 3904 O O . TRP B 1 47 ? 23.074 4.844 -18.696 1.00 9.52 47 TRP B O 1
ATOM 3915 N N . ASN B 1 48 ? 22.165 5.939 -16.945 1.00 8.90 48 ASN B N 1
ATOM 3916 C CA . ASN B 1 48 ? 23.439 6.298 -16.312 1.00 11.35 48 ASN B CA 1
ATOM 3917 C C . ASN B 1 48 ? 23.915 5.148 -15.429 1.00 12.26 48 ASN B C 1
ATOM 3918 O O . ASN B 1 48 ? 23.454 4.991 -14.292 1.00 13.87 48 ASN B O 1
ATOM 3923 N N . TYR B 1 49 ? 24.830 4.332 -15.961 1.00 10.29 49 TYR B N 1
ATOM 3924 C CA . TYR B 1 49 ? 25.266 3.096 -15.308 1.00 10.14 49 TYR B CA 1
ATOM 3925 C C . TYR B 1 49 ? 26.086 3.321 -14.038 1.00 11.77 49 TYR B C 1
ATOM 3926 O O . TYR B 1 49 ? 26.932 4.205 -13.996 1.00 12.05 49 TYR B O 1
ATOM 3935 N N . THR B 1 50 ? 25.826 2.516 -13.009 1.00 9.34 50 THR B N 1
ATOM 3936 C CA . THR B 1 50 ? 26.726 2.445 -11.856 1.00 9.21 50 THR B CA 1
ATOM 3937 C C . THR B 1 50 ? 26.925 1.003 -11.394 1.00 9.88 50 THR B C 1
ATOM 3938 O O . THR B 1 50 ? 25.993 0.208 -11.412 1.00 10.64 50 THR B O 1
ATOM 3942 N N . TRP B 1 51 ? 28.144 0.668 -10.980 1.00 9.17 51 TRP B N 1
ATOM 3943 C CA . TRP B 1 51 ? 28.437 -0.634 -10.371 1.00 10.06 51 TRP B CA 1
ATOM 3944 C C . TRP B 1 51 ? 27.755 -0.793 -9.018 1.00 9.88 51 TRP B C 1
ATOM 3945 O O . TRP B 1 51 ? 27.568 -1.917 -8.521 1.00 11.80 51 TRP B O 1
ATOM 3956 N N . ARG B 1 52 ? 27.384 0.336 -8.422 1.00 8.25 52 ARG B N 1
ATOM 3957 C CA . ARG B 1 52 ? 26.835 0.332 -7.073 1.00 8.86 52 ARG B CA 1
ATOM 3958 C C . ARG B 1 52 ? 25.427 -0.238 -7.043 1.00 8.71 52 ARG B C 1
ATOM 3959 O O . ARG B 1 52 ? 24.663 -0.066 -7.991 1.00 9.06 52 ARG B O 1
ATOM 3967 N N . THR B 1 53 ? 25.093 -0.891 -5.934 1.00 9.28 53 THR B N 1
ATOM 3968 C CA . THR B 1 53 ? 23.748 -1.430 -5.716 1.00 8.16 53 THR B CA 1
ATOM 3969 C C . THR B 1 53 ? 23.236 -1.047 -4.320 1.00 7.88 53 THR B C 1
ATOM 3970 O O . THR B 1 53 ? 24.020 -0.789 -3.398 1.00 8.99 53 THR B O 1
ATOM 3974 N N . GLY B 1 54 ? 21.911 -1.004 -4.175 1.00 9.33 54 GLY B N 1
ATOM 3975 C CA . GLY B 1 54 ? 21.297 -0.742 -2.885 1.00 8.19 54 GLY B CA 1
ATOM 3976 C C . GLY B 1 54 ? 21.262 0.744 -2.571 1.00 7.10 54 GLY B C 1
ATOM 3977 O O . GLY B 1 54 ? 20.310 1.434 -2.928 1.00 8.69 54 GLY B O 1
ATOM 3978 N N . LEU B 1 55 ? 22.307 1.233 -1.911 1.00 8.07 55 LEU B N 1
ATOM 3979 C CA . LEU B 1 55 ? 22.431 2.653 -1.590 1.00 7.05 55 LEU B CA 1
ATOM 3980 C C . LEU B 1 55 ? 23.692 3.188 -2.261 1.00 7.82 55 LEU B C 1
ATOM 3981 O O . LEU B 1 55 ? 24.702 2.481 -2.355 1.00 9.62 55 LEU B O 1
ATOM 3986 N N . ASP B 1 56 ? 23.623 4.427 -2.738 1.00 8.73 56 ASP B N 1
ATOM 3987 C CA . ASP B 1 56 ? 24.713 5.019 -3.510 1.00 8.74 56 ASP B CA 1
ATOM 3988 C C . ASP B 1 56 ? 25.811 5.621 -2.639 1.00 7.70 56 ASP B C 1
ATOM 3989 O O . ASP B 1 56 ? 25.824 5.451 -1.411 1.00 8.52 56 ASP B O 1
ATOM 3994 N N . GLU B 1 57 ? 26.746 6.309 -3.284 1.00 8.70 57 GLU B N 1
ATOM 3995 C CA . GLU B 1 57 ? 27.891 6.886 -2.596 1.00 9.45 57 GLU B CA 1
ATOM 3996 C C . GLU B 1 57 ? 27.472 7.916 -1.541 1.00 9.77 57 GLU B C 1
ATOM 3997 O O . GLU B 1 57 ? 28.210 8.187 -0.585 1.00 15.61 57 GLU B O 1
ATOM 4003 N N . ASN B 1 58 ? 26.288 8.485 -1.715 1.00 9.07 58 ASN B N 1
ATOM 4004 C CA . ASN B 1 58 ? 25.770 9.487 -0.786 1.00 8.88 58 ASN B CA 1
ATOM 4005 C C . ASN B 1 58 ? 24.836 8.905 0.267 1.00 9.08 58 ASN B C 1
ATOM 4006 O O . ASN B 1 58 ? 24.347 9.641 1.132 1.00 10.91 58 ASN B O 1
ATOM 4011 N N . GLY B 1 59 ? 24.545 7.608 0.166 1.00 8.92 59 GLY B N 1
ATOM 4012 C CA . GLY B 1 59 ? 23.609 6.963 1.070 1.00 8.98 59 GLY B CA 1
ATOM 4013 C C . GLY B 1 59 ? 22.166 6.929 0.595 1.00 9.56 59 GLY B C 1
ATOM 4014 O O . GLY B 1 59 ? 21.287 6.535 1.350 1.00 9.58 59 GLY B O 1
ATOM 4015 N N . GLU B 1 60 ? 21.926 7.343 -0.650 1.00 8.11 60 GLU B N 1
ATOM 4016 C CA . GLU B 1 60 ? 20.575 7.395 -1.214 1.00 9.19 60 GLU B CA 1
ATOM 4017 C C . GLU B 1 60 ? 20.256 6.123 -1.989 1.00 7.66 60 GLU B C 1
ATOM 4018 O O . GLU B 1 60 ? 21.139 5.478 -2.520 1.00 8.47 60 GLU B O 1
ATOM 4024 N N . PRO B 1 61 ? 18.975 5.757 -2.076 1.00 7.29 61 PRO B N 1
ATOM 4025 C CA . PRO B 1 61 ? 18.639 4.582 -2.883 1.00 6.33 61 PRO B CA 1
ATOM 4026 C C . PRO B 1 61 ? 19.228 4.680 -4.295 1.00 7.35 61 PRO B C 1
ATOM 4027 O O . PRO B 1 61 ? 19.070 5.706 -4.961 1.00 7.86 61 PRO B O 1
ATOM 4031 N N . VAL B 1 62 ? 19.908 3.623 -4.736 1.00 6.18 62 VAL B N 1
ATOM 4032 C CA . VAL B 1 62 ? 20.489 3.580 -6.080 1.00 5.92 62 VAL B CA 1
ATOM 4033 C C . VAL B 1 62 ? 19.370 3.534 -7.112 1.00 7.67 62 VAL B C 1
ATOM 4034 O O . VAL B 1 62 ? 18.498 2.653 -7.069 1.00 8.04 62 VAL B O 1
ATOM 4038 N N . HIS B 1 63 ? 19.380 4.484 -8.035 1.00 5.82 63 HIS B N 1
ATOM 4039 C CA . HIS B 1 63 ? 18.347 4.538 -9.051 1.00 5.85 63 HIS B CA 1
ATOM 4040 C C . HIS B 1 63 ? 18.549 3.535 -10.158 1.00 6.86 63 HIS B C 1
ATOM 4041 O O . HIS B 1 63 ? 17.597 2.923 -10.640 1.00 7.06 63 HIS B O 1
ATOM 4048 N N . CYS B 1 64 ? 19.784 3.356 -10.587 1.00 7.57 64 CYS B N 1
ATOM 4049 C CA . CYS B 1 64 ? 20.105 2.488 -11.708 1.00 9.59 64 CYS B CA 1
ATOM 4050 C C . CYS B 1 64 ? 19.565 1.071 -11.561 1.00 8.46 64 CYS B C 1
ATOM 4051 O O . CYS B 1 64 ? 19.784 0.434 -10.587 1.00 8.24 64 CYS B O 1
ATOM 4054 N N . SER B 1 65 ? 18.881 0.603 -12.590 1.00 7.39 65 SER B N 1
ATOM 4055 C CA . SER B 1 65 ? 18.494 -0.799 -12.703 1.00 7.39 65 SER B CA 1
ATOM 4056 C C . SER B 1 65 ? 19.174 -1.485 -13.887 1.00 9.04 65 SER B C 1
ATOM 4057 O O . SER B 1 65 ? 18.875 -2.628 -14.192 1.00 10.77 65 SER B O 1
ATOM 4060 N N . MET B 1 66 ? 20.075 -0.789 -14.566 1.00 8.13 66 MET B N 1
ATOM 4061 C CA . MET B 1 66 ? 20.733 -1.397 -15.707 1.00 7.24 66 MET B CA 1
ATOM 4062 C C . MET B 1 66 ? 21.964 -2.197 -15.297 1.00 9.97 66 MET B C 1
ATOM 4063 O O . MET B 1 66 ? 22.485 -2.054 -14.192 1.00 12.21 66 MET B O 1
ATOM 4068 N N . TYR B 1 67 ? 22.405 -3.069 -16.189 1.00 8.43 67 TYR B N 1
ATOM 4069 C CA . TYR B 1 67 ? 23.459 -4.019 -15.870 1.00 7.98 67 TYR B CA 1
ATOM 4070 C C . TYR B 1 67 ? 24.473 -4.111 -16.996 1.00 8.06 67 TYR B C 1
ATOM 4071 O O . TYR B 1 67 ? 24.217 -3.634 -18.103 1.00 8.63 67 TYR B O 1
ATOM 4080 N N . ARG B 1 68 ? 25.619 -4.729 -16.721 1.00 8.46 68 ARG B N 1
ATOM 4081 C CA . ARG B 1 68 ? 26.581 -4.997 -17.789 1.00 7.96 68 ARG B CA 1
ATOM 4082 C C . ARG B 1 68 ? 25.931 -5.720 -18.968 1.00 7.71 68 ARG B C 1
ATOM 4083 O O . ARG B 1 68 ? 25.049 -6.569 -18.795 1.00 8.01 68 ARG B O 1
ATOM 4091 N N . TYR B 1 69 ? 26.394 -5.399 -20.171 1.00 8.77 69 TYR B N 1
ATOM 4092 C CA . TYR B 1 69 ? 26.018 -6.140 -21.384 1.00 7.97 69 TYR B CA 1
ATOM 4093 C C . TYR B 1 69 ? 24.597 -5.847 -21.870 1.00 8.20 69 TYR B C 1
ATOM 4094 O O . TYR B 1 69 ? 24.134 -6.448 -22.844 1.00 8.89 69 TYR B O 1
ATOM 4103 N N . LEU B 1 70 ? 23.912 -4.927 -21.190 1.00 6.74 70 LEU B N 1
ATOM 4104 C CA . LEU B 1 70 ? 22.563 -4.535 -21.591 1.00 6.80 70 LEU B CA 1
ATOM 4105 C C . LEU B 1 70 ? 22.611 -3.836 -22.957 1.00 6.52 70 LEU B C 1
ATOM 4106 O O . LEU B 1 70 ? 23.439 -2.950 -23.188 1.00 7.91 70 LEU B O 1
ATOM 4111 N N . TRP B 1 71 ? 21.735 -4.259 -23.858 1.00 7.86 71 TRP B N 1
ATOM 4112 C CA . TRP B 1 71 ? 21.513 -3.551 -25.111 1.00 7.42 71 TRP B CA 1
ATOM 4113 C C . TRP B 1 71 ? 20.038 -3.172 -25.191 1.00 7.23 71 TRP B C 1
ATOM 4114 O O . TRP B 1 71 ? 19.184 -3.779 -24.528 1.00 7.72 71 TRP B O 1
ATOM 4125 N N . SER B 1 72 ? 19.749 -2.190 -26.033 1.00 8.48 72 SER B N 1
ATOM 4126 C CA . SER B 1 72 ? 18.385 -1.829 -26.414 1.00 9.04 72 SER B CA 1
ATOM 4127 C C . SER B 1 72 ? 17.539 -3.091 -26.558 1.00 10.40 72 SER B C 1
ATOM 4128 O O . SER B 1 72 ? 17.950 -4.035 -27.241 1.00 9.15 72 SER B O 1
ATOM 4131 N N . ASN B 1 73 ? 16.368 -3.133 -25.928 1.00 8.61 73 ASN B N 1
ATOM 4132 C CA . ASN B 1 73 ? 15.538 -4.342 -26.050 1.00 10.55 73 ASN B CA 1
ATOM 4133 C C . ASN B 1 73 ? 14.401 -4.271 -27.074 1.00 9.93 73 ASN B C 1
ATOM 4134 O O . ASN B 1 73 ? 13.773 -5.287 -27.380 1.00 11.37 73 ASN B O 1
ATOM 4139 N N . GLY B 1 74 ? 14.167 -3.080 -27.617 1.00 8.31 74 GLY B N 1
ATOM 4140 C CA . GLY B 1 74 ? 13.282 -2.917 -28.762 1.00 11.05 74 GLY B CA 1
ATOM 4141 C C . GLY B 1 74 ? 14.088 -2.348 -29.912 1.00 10.39 74 GLY B C 1
ATOM 4142 O O . GLY B 1 74 ? 15.227 -1.938 -29.728 1.00 11.18 74 GLY B O 1
ATOM 4143 N N . PRO B 1 75 ? 13.513 -2.325 -31.115 1.00 11.60 75 PRO B N 1
ATOM 4144 C CA . PRO B 1 75 ? 14.238 -1.758 -32.257 1.00 10.74 75 PRO B CA 1
ATOM 4145 C C . PRO B 1 75 ? 14.522 -0.275 -32.042 1.00 10.80 75 PRO B C 1
ATOM 4146 O O . PRO B 1 75 ? 13.643 0.481 -31.628 1.00 10.81 75 PRO B O 1
ATOM 4150 N N . LYS B 1 76 ? 15.755 0.147 -32.305 1.00 13.43 76 LYS B N 1
ATOM 4151 C CA . LYS B 1 76 ? 16.096 1.540 -32.085 1.00 14.55 76 LYS B CA 1
ATOM 4152 C C . LYS B 1 76 ? 15.248 2.415 -33.001 1.00 13.66 76 LYS B C 1
ATOM 4153 O O . LYS B 1 76 ? 15.008 3.576 -32.706 1.00 14.17 76 LYS B O 1
ATOM 4159 N N . GLU B 1 77 ? 14.794 1.843 -34.111 1.00 13.04 77 GLU B N 1
ATOM 4160 C CA . GLU B 1 77 ? 13.977 2.596 -35.053 1.00 12.95 77 GLU B CA 1
ATOM 4161 C C . GLU B 1 77 ? 12.639 2.956 -34.407 1.00 14.13 77 GLU B C 1
ATOM 4162 O O . GLU B 1 77 ? 12.003 3.951 -34.765 1.00 13.81 77 GLU B O 1
ATOM 4168 N N . GLY B 1 78 ? 12.237 2.160 -33.419 1.00 12.94 78 GLY B N 1
ATOM 4169 C CA . GLY B 1 78 ? 11.028 2.438 -32.662 1.00 14.60 78 GLY B CA 1
ATOM 4170 C C . GLY B 1 78 ? 11.193 3.491 -31.584 1.00 15.15 78 GLY B C 1
ATOM 4171 O O . GLY B 1 78 ? 10.207 4.008 -31.058 1.00 17.30 78 GLY B O 1
ATOM 4172 N N . LEU B 1 79 ? 12.433 3.828 -31.234 1.00 15.62 79 LEU B N 1
ATOM 4173 C CA . LEU B 1 79 ? 12.623 4.903 -30.270 1.00 14.88 79 LEU B CA 1
ATOM 4174 C C . LEU B 1 79 ? 13.359 6.099 -30.837 1.00 17.09 79 LEU B C 1
ATOM 4175 O O . LEU B 1 79 ? 13.421 7.134 -30.189 1.00 14.52 79 LEU B O 1
ATOM 4180 N N . GLU B 1 80 ? 13.918 5.943 -32.037 1.00 15.60 80 GLU B N 1
ATOM 4181 C CA . GLU B 1 80 ? 14.751 6.976 -32.648 1.00 17.03 80 GLU B CA 1
ATOM 4182 C C . GLU B 1 80 ? 14.086 8.337 -32.548 1.00 14.58 80 GLU B C 1
ATOM 4183 O O . GLU B 1 80 ? 12.921 8.498 -32.934 1.00 17.73 80 GLU B O 1
ATOM 4189 N N . PHE B 1 81 ? 14.850 9.312 -32.054 1.00 17.62 81 PHE B N 1
ATOM 4190 C CA . PHE B 1 81 ? 14.345 10.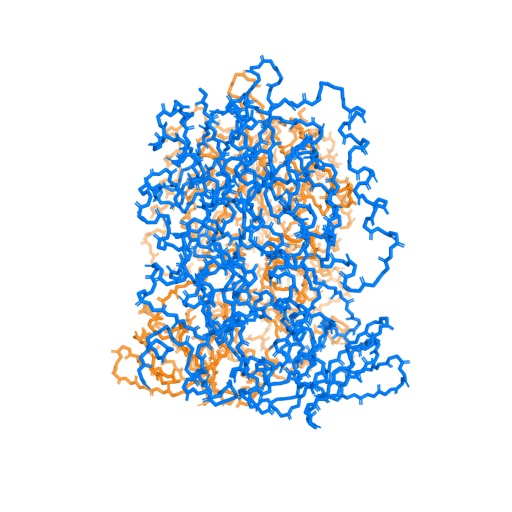645 -31.746 1.00 15.76 81 PHE B CA 1
ATOM 4191 C C . PHE B 1 81 ? 13.782 11.314 -32.991 1.00 22.05 81 PHE B C 1
ATOM 4192 O O . PHE B 1 81 ? 14.444 11.366 -34.028 1.00 22.98 81 PHE B O 1
ATOM 4200 N N . ALA B 1 82 ? 12.571 11.847 -32.872 1.00 22.32 82 ALA B N 1
ATOM 4201 C CA . ALA B 1 82 ? 11.886 12.463 -34.001 1.00 22.86 82 ALA B CA 1
ATOM 4202 C C . ALA B 1 82 ? 12.709 13.586 -34.627 1.00 29.13 82 ALA B C 1
ATOM 4203 O O . ALA B 1 82 ? 12.579 13.870 -35.819 1.00 30.34 82 ALA B O 1
ATOM 4205 N N . ASP B 1 83 ? 13.559 14.215 -33.821 1.00 26.00 83 ASP B N 1
ATOM 4206 C CA . ASP B 1 83 ? 14.279 15.416 -34.243 1.00 31.37 83 ASP B CA 1
ATOM 4207 C C . ASP B 1 83 ? 15.796 15.243 -34.331 1.00 35.27 83 ASP B C 1
ATOM 4208 O O . ASP B 1 83 ? 16.519 16.226 -34.487 1.00 38.13 83 ASP B O 1
ATOM 4213 N N . TYR B 1 84 ? 16.280 14.005 -34.252 1.00 27.28 84 TYR B N 1
ATOM 4214 C CA . TYR B 1 84 ? 17.710 13.767 -34.081 1.00 21.83 84 TYR B CA 1
ATOM 4215 C C . TYR B 1 84 ? 18.031 12.304 -34.367 1.00 23.45 84 TYR B C 1
ATOM 4216 O O . TYR B 1 84 ? 17.954 11.465 -33.473 1.00 21.61 84 TYR B O 1
ATOM 4225 N N . SER B 1 85 ? 18.392 11.992 -35.606 1.00 21.74 85 SER B N 1
ATOM 4226 C CA . SER B 1 85 ? 18.603 10.600 -36.007 1.00 22.24 85 SER B CA 1
ATOM 4227 C C . SER B 1 85 ? 19.903 9.995 -35.482 1.00 18.31 85 SER B C 1
ATOM 4228 O O . SER B 1 85 ? 20.854 10.709 -35.155 1.00 19.86 85 SER B O 1
ATOM 4231 N N . PHE B 1 86 ? 19.943 8.668 -35.424 1.00 14.82 86 PHE B N 1
ATOM 4232 C CA . PHE B 1 86 ? 21.156 7.952 -35.075 1.00 16.89 86 PHE B CA 1
ATOM 4233 C C . PHE B 1 86 ? 22.282 8.246 -36.060 1.00 19.79 86 PHE B C 1
ATOM 4234 O O . PHE B 1 86 ? 23.439 8.400 -35.668 1.00 19.13 86 PHE B O 1
ATOM 4242 N N . GLU B 1 87 ? 21.935 8.314 -37.341 1.00 19.24 87 GLU B N 1
ATOM 4243 C CA . GLU B 1 87 ? 22.927 8.531 -38.385 1.00 24.58 87 GLU B CA 1
ATOM 4244 C C . GLU B 1 87 ? 23.565 9.912 -38.236 1.00 24.13 87 GLU B C 1
ATOM 4245 O O . GLU B 1 87 ? 24.778 10.065 -38.413 1.00 23.63 87 GLU B O 1
ATOM 4251 N N . GLU B 1 88 ? 22.753 10.910 -37.896 1.00 20.28 88 GLU B N 1
ATOM 4252 C CA . GLU B 1 88 ? 23.269 12.250 -37.641 1.00 26.03 88 GLU B CA 1
ATOM 4253 C C . GLU B 1 88 ? 24.214 12.277 -36.442 1.00 25.08 88 GLU B C 1
ATOM 4254 O O . GLU B 1 88 ? 25.310 12.840 -36.506 1.00 24.89 88 GLU B O 1
ATOM 4260 N N . HIS B 1 89 ? 23.781 11.677 -35.339 1.00 21.66 89 HIS B N 1
ATOM 4261 C CA . HIS B 1 89 ? 24.593 11.683 -34.131 1.00 15.71 89 HIS B CA 1
ATOM 4262 C C . HIS B 1 89 ? 25.924 10.959 -34.320 1.00 17.44 89 HIS B C 1
ATOM 4263 O O . HIS B 1 89 ? 26.971 11.445 -33.889 1.00 17.25 89 HIS B O 1
ATOM 4270 N N . PHE B 1 90 ? 25.891 9.796 -34.958 1.00 15.40 90 PHE B N 1
ATOM 4271 C CA . PHE B 1 90 ? 27.085 8.966 -35.065 1.00 17.53 90 PHE B CA 1
ATOM 4272 C C . PHE B 1 90 ? 27.846 9.145 -36.375 1.00 15.93 90 PHE B C 1
ATOM 4273 O O . PHE B 1 90 ? 28.942 8.616 -36.531 1.00 20.56 90 PHE B O 1
ATOM 4281 N N . GLY B 1 91 ? 27.248 9.878 -37.308 1.00 20.22 91 GLY B N 1
ATOM 4282 C CA . GLY B 1 91 ? 27.882 10.141 -38.587 1.00 23.22 91 GLY B CA 1
ATOM 4283 C C . GLY B 1 91 ? 27.908 8.921 -39.489 1.00 26.87 91 GLY B C 1
ATOM 4284 O O . GLY B 1 91 ? 28.674 8.864 -40.453 1.00 30.35 91 GLY B O 1
ATOM 4285 N N . LYS B 1 92 ? 27.072 7.941 -39.165 1.00 23.65 92 LYS B N 1
ATOM 4286 C CA . LYS B 1 92 ? 26.936 6.729 -39.964 1.00 16.94 92 LYS B CA 1
ATOM 4287 C C . LYS B 1 92 ? 25.748 5.940 -39.450 1.00 20.63 92 LYS B C 1
ATOM 4288 O O . LYS B 1 92 ? 25.255 6.197 -38.349 1.00 18.80 92 LYS B O 1
ATOM 4294 N N . GLN B 1 93 ? 25.267 4.999 -40.257 1.00 17.34 93 GLN B N 1
ATOM 4295 C CA . GLN B 1 93 ? 24.221 4.087 -39.814 1.00 17.62 93 GLN B CA 1
ATOM 4296 C C . GLN B 1 93 ? 24.815 3.041 -38.885 1.00 15.47 93 GLN B C 1
ATOM 4297 O O . GLN B 1 93 ? 25.965 2.620 -39.052 1.00 18.76 93 GLN B O 1
ATOM 4303 N N . ILE B 1 94 ? 24.032 2.637 -37.888 1.00 15.84 94 ILE B N 1
ATOM 4304 C CA . ILE B 1 94 ? 24.430 1.550 -37.002 1.00 13.25 94 ILE B CA 1
ATOM 4305 C C . ILE B 1 94 ? 23.304 0.523 -36.940 1.00 11.71 94 ILE B C 1
ATOM 4306 O O . ILE B 1 94 ? 22.202 0.772 -37.446 1.00 13.75 94 ILE B O 1
ATOM 4311 N 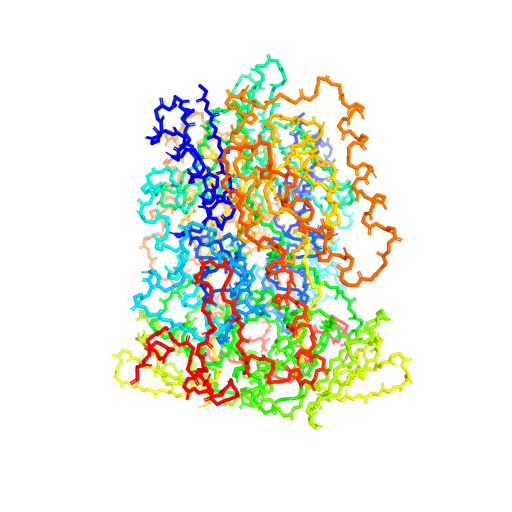N . ALA B 1 95 ? 23.590 -0.635 -36.347 1.00 11.08 95 ALA B N 1
ATOM 4312 C CA . ALA B 1 95 ? 22.605 -1.706 -36.265 1.00 10.29 95 ALA B CA 1
ATOM 4313 C C . ALA B 1 95 ? 21.455 -1.329 -35.325 1.00 11.80 95 ALA B C 1
ATOM 4314 O O . ALA B 1 95 ? 21.451 -0.248 -34.724 1.00 13.70 95 ALA B O 1
ATOM 4316 N N . SER B 1 96 ? 20.471 -2.213 -35.207 1.00 12.46 96 SER B N 1
ATOM 4317 C CA . SER B 1 96 ? 19.183 -1.814 -34.644 1.00 10.38 96 SER B CA 1
ATOM 4318 C C . SER B 1 96 ? 19.030 -1.947 -33.125 1.00 9.79 96 SER B C 1
ATOM 4319 O O . SER B 1 96 ? 18.038 -1.483 -32.568 1.00 11.42 96 SER B O 1
ATOM 4322 N N . TYR B 1 97 ? 20.014 -2.541 -32.456 1.00 10.56 97 TYR B N 1
ATOM 4323 C CA . TYR B 1 97 ? 19.915 -2.738 -31.008 1.00 10.21 97 TYR B CA 1
ATOM 4324 C C . TYR B 1 97 ? 21.199 -2.304 -30.300 1.00 8.62 97 TYR B C 1
ATOM 4325 O O . TYR B 1 97 ? 22.025 -3.134 -29.925 1.00 9.63 97 TYR B O 1
ATOM 4334 N N . PRO B 1 98 ? 21.373 -0.994 -30.118 1.00 9.41 98 PRO B N 1
ATOM 4335 C CA . PRO B 1 98 ? 22.653 -0.535 -29.556 1.00 8.83 98 PRO B CA 1
ATOM 4336 C C . PRO B 1 98 ? 22.832 -0.826 -28.061 1.00 8.22 98 PRO B C 1
ATOM 4337 O O . PRO B 1 98 ? 21.878 -0.752 -27.296 1.00 10.36 98 PRO B O 1
ATOM 4341 N N . PRO B 1 99 ? 24.060 -1.139 -27.643 1.00 7.48 99 PRO B N 1
ATOM 4342 C CA . PRO B 1 99 ? 24.362 -1.278 -26.213 1.00 7.59 99 PRO B CA 1
ATOM 4343 C C . PRO B 1 99 ? 24.052 -0.004 -25.432 1.00 9.27 99 PRO B C 1
ATOM 4344 O O . PRO B 1 99 ? 23.982 1.093 -26.003 1.00 7.87 99 PRO B O 1
ATOM 4348 N N . ARG B 1 100 ? 23.874 -0.161 -24.125 1.00 8.01 100 ARG B N 1
ATOM 4349 C CA . ARG B 1 100 ? 23.583 0.960 -23.232 1.00 8.14 100 ARG B CA 1
ATOM 4350 C C . ARG B 1 100 ? 24.501 2.156 -23.473 1.00 8.47 100 ARG B C 1
ATOM 4351 O O . ARG B 1 100 ? 24.038 3.283 -23.569 1.00 9.28 100 ARG B O 1
ATOM 4359 N N . ALA B 1 101 ? 25.806 1.913 -23.551 1.00 7.82 101 ALA B N 1
ATOM 4360 C CA . ALA B 1 101 ? 26.752 3.019 -23.663 1.00 9.95 101 ALA B CA 1
ATOM 4361 C C . ALA B 1 101 ? 26.502 3.843 -24.927 1.00 10.11 101 ALA B C 1
ATOM 4362 O O . ALA B 1 101 ? 26.715 5.062 -24.947 1.00 11.68 101 ALA B O 1
ATOM 4364 N N . VAL B 1 102 ? 26.065 3.168 -25.986 1.00 9.06 102 VAL B N 1
ATOM 4365 C CA . VAL B 1 102 ? 25.806 3.827 -27.264 1.00 10.19 102 VAL B CA 1
ATOM 4366 C C . VAL B 1 102 ? 24.534 4.664 -27.174 1.00 10.40 102 VAL B C 1
ATOM 4367 O O . VAL B 1 102 ? 24.491 5.811 -27.632 1.00 10.21 102 VAL B O 1
ATOM 4371 N N . LEU B 1 103 ? 23.487 4.098 -26.574 1.00 9.29 103 LEU B N 1
ATOM 4372 C CA . LEU B 1 103 ? 22.265 4.868 -26.384 1.00 10.40 103 LEU B CA 1
ATOM 4373 C C . LEU B 1 103 ? 22.473 6.055 -25.437 1.00 10.83 103 LEU B C 1
ATOM 4374 O O . LEU B 1 103 ? 21.910 7.120 -25.666 1.00 10.80 103 LEU B O 1
ATOM 4379 N N . PHE B 1 104 ? 23.270 5.877 -24.382 1.00 9.44 104 PHE B N 1
ATOM 4380 C CA . PHE B 1 104 ? 23.561 6.986 -23.478 1.00 11.32 104 PHE B CA 1
ATOM 4381 C C . PHE B 1 104 ? 24.226 8.131 -24.247 1.00 9.66 104 PHE B C 1
ATOM 4382 O O . PHE B 1 104 ? 23.860 9.294 -24.076 1.00 10.13 104 PHE B O 1
ATOM 4390 N N . ASP B 1 105 ? 25.177 7.789 -25.116 1.00 10.41 105 ASP B N 1
ATOM 4391 C CA . ASP B 1 105 ? 25.901 8.805 -25.884 1.00 10.96 105 ASP B CA 1
ATOM 4392 C C . ASP B 1 105 ? 24.928 9.601 -26.755 1.00 13.13 105 ASP B C 1
ATOM 4393 O O . ASP B 1 105 ? 25.019 10.824 -26.864 1.00 11.53 105 ASP B O 1
ATOM 4398 N N . TYR B 1 106 ? 23.983 8.880 -27.350 1.00 10.11 106 TYR B N 1
ATOM 4399 C CA . TYR B 1 106 ? 22.937 9.446 -28.187 1.00 11.15 106 TYR B CA 1
ATOM 4400 C C . TYR B 1 106 ? 22.031 10.380 -27.383 1.00 13.12 106 TYR B C 1
ATOM 4401 O O . TYR B 1 106 ? 21.774 11.509 -27.791 1.00 12.40 106 TYR B O 1
ATOM 4410 N N . ILE B 1 107 ? 21.562 9.921 -26.224 1.00 11.54 107 ILE B N 1
ATOM 4411 C CA . ILE B 1 107 ? 20.742 10.762 -25.352 1.00 10.35 107 ILE B CA 1
ATOM 4412 C C . ILE B 1 107 ? 21.490 12.046 -25.022 1.00 13.40 107 ILE B C 1
ATOM 4413 O O . ILE B 1 107 ? 20.948 13.152 -25.106 1.00 12.84 107 ILE B O 1
ATOM 4418 N N . GLU B 1 108 ? 22.750 11.881 -24.647 1.00 14.66 108 GLU B N 1
ATOM 4419 C CA . GLU B 1 108 ? 23.572 12.998 -24.220 1.00 14.59 108 GLU B CA 1
ATOM 4420 C C . GLU B 1 108 ? 23.820 13.997 -25.348 1.00 13.33 108 GLU B C 1
ATOM 4421 O O . GLU B 1 108 ? 23.808 15.212 -25.122 1.00 15.29 108 GLU B O 1
ATOM 4427 N N . GLY B 1 109 ? 24.048 13.482 -26.552 1.00 14.54 109 GLY B N 1
ATOM 4428 C CA . GLY B 1 109 ? 24.290 14.325 -27.711 1.00 16.14 109 GLY B CA 1
ATOM 4429 C C . GLY B 1 109 ? 23.201 15.363 -27.870 1.00 16.15 109 GLY B C 1
ATOM 4430 O O . GLY B 1 109 ? 23.467 16.554 -28.035 1.00 17.02 109 GLY B O 1
ATOM 4431 N N . ARG B 1 110 ? 21.956 14.919 -27.802 1.00 15.18 110 ARG B N 1
ATOM 4432 C CA . ARG B 1 110 ? 20.852 15.840 -28.013 1.00 15.18 110 ARG B CA 1
ATOM 4433 C C . ARG B 1 110 ? 20.776 16.911 -26.934 1.00 16.36 110 ARG B C 1
ATOM 4434 O O . ARG B 1 110 ? 20.559 18.087 -27.234 1.00 18.11 110 ARG B O 1
ATOM 4442 N N . VAL B 1 111 ? 20.945 16.521 -25.675 1.00 14.78 111 VAL B N 1
ATOM 4443 C CA . VAL B 1 111 ? 20.835 17.500 -24.598 1.00 13.91 111 VAL B CA 1
ATOM 4444 C C . VAL B 1 111 ? 22.043 18.443 -24.487 1.00 16.13 111 VAL B C 1
ATOM 4445 O O . VAL B 1 111 ? 21.906 19.583 -24.056 1.00 16.16 111 VAL B O 1
ATOM 4449 N N A HIS B 1 112 ? 23.221 17.963 -24.873 0.53 13.73 112 HIS B N 1
ATOM 4450 N N B HIS B 1 112 ? 23.220 17.968 -24.880 0.47 13.74 112 HIS B N 1
ATOM 4451 C CA A HIS B 1 112 ? 24.399 18.823 -24.914 0.53 15.66 112 HIS B CA 1
ATOM 4452 C CA B HIS B 1 112 ? 24.391 18.836 -24.902 0.47 15.66 112 HIS B CA 1
ATOM 4453 C C A HIS B 1 112 ? 24.160 19.978 -25.882 0.53 17.29 112 HIS B C 1
ATOM 4454 C C B HIS B 1 112 ? 24.159 19.983 -25.882 0.47 17.29 112 HIS B C 1
ATOM 4455 O O A HIS B 1 112 ? 24.466 21.134 -25.578 0.53 18.70 112 HIS B O 1
ATOM 4456 O O B HIS B 1 112 ? 24.471 21.140 -25.588 0.47 18.70 112 HIS B O 1
ATOM 4469 N N . LYS B 1 113 ? 23.602 19.651 -27.043 1.00 16.36 113 LYS B N 1
ATOM 4470 C CA . LYS B 1 113 ? 23.300 20.639 -28.079 1.00 20.90 113 LYS B CA 1
ATOM 4471 C C . LYS B 1 113 ? 22.277 21.673 -27.614 1.00 21.13 113 LYS B C 1
ATOM 4472 O O . LYS B 1 113 ? 22.304 22.826 -28.045 1.00 21.98 113 LYS B O 1
ATOM 4478 N N . ALA B 1 114 ? 21.383 21.253 -26.723 1.00 17.14 114 ALA B N 1
ATOM 4479 C CA . ALA B 1 114 ? 20.268 22.084 -26.288 1.00 16.35 114 ALA B CA 1
ATOM 4480 C C . ALA B 1 114 ? 20.635 23.118 -25.222 1.00 15.84 114 ALA B C 1
ATOM 4481 O O . ALA B 1 114 ? 19.870 24.045 -24.960 1.00 18.41 114 ALA B O 1
ATOM 4483 N N . ASP B 1 115 ? 21.797 22.955 -24.599 1.00 16.37 115 ASP B N 1
ATOM 4484 C CA . ASP B 1 115 ? 22.256 23.901 -23.593 1.00 17.57 115 ASP B CA 1
ATOM 4485 C C . ASP B 1 115 ? 21.268 23.986 -22.432 1.00 19.01 115 ASP B C 1
ATOM 4486 O O . ASP B 1 115 ? 20.856 25.074 -22.021 1.00 22.58 115 ASP B O 1
ATOM 4491 N N . VAL B 1 116 ? 20.881 22.827 -21.908 1.00 12.92 116 VAL B N 1
ATOM 4492 C CA . VAL B 1 116 ? 19.981 22.788 -20.759 1.00 13.51 116 VAL B CA 1
ATOM 4493 C C . VAL B 1 116 ? 20.647 22.343 -19.459 1.00 12.16 116 VAL B C 1
ATOM 4494 O O . VAL B 1 116 ? 20.039 22.419 -18.395 1.00 11.04 116 VAL B O 1
ATOM 4498 N N . ARG B 1 117 ? 21.891 21.884 -19.531 1.00 10.12 117 ARG B N 1
ATOM 4499 C CA . ARG B 1 117 ? 22.581 21.426 -18.326 1.00 9.81 117 ARG B CA 1
ATOM 4500 C C . ARG B 1 117 ? 22.655 22.507 -17.239 1.00 10.22 117 ARG B C 1
ATOM 4501 O O . ARG B 1 117 ? 22.662 22.194 -16.044 1.00 10.79 117 ARG B O 1
ATOM 4509 N N . LYS B 1 118 ? 22.704 23.776 -17.650 1.00 10.15 118 LYS B N 1
ATOM 4510 C CA . LYS B 1 118 ? 22.776 24.893 -16.704 1.00 12.34 118 LYS B CA 1
ATOM 4511 C C . LYS B 1 118 ? 21.638 24.910 -15.688 1.00 10.72 118 LYS B C 1
ATOM 4512 O O . LYS B 1 118 ? 21.764 25.508 -14.615 1.00 13.24 118 LYS B O 1
ATOM 4518 N N . TRP B 1 119 ? 20.526 24.264 -16.031 1.00 9.13 119 TRP B N 1
ATOM 4519 C CA . TRP B 1 119 ? 19.349 24.280 -15.173 1.00 10.51 119 TRP B CA 1
ATOM 4520 C C . TRP B 1 119 ? 19.359 23.149 -14.155 1.00 8.68 119 TRP B C 1
ATOM 4521 O O . TRP B 1 119 ? 18.521 23.110 -13.259 1.00 9.80 119 TRP B O 1
ATOM 4532 N N . ILE B 1 120 ? 20.290 22.215 -14.307 1.00 7.91 120 ILE B N 1
ATOM 4533 C CA . ILE B 1 120 ? 20.275 21.012 -13.477 1.00 8.85 120 ILE B CA 1
ATOM 4534 C C . ILE B 1 120 ? 21.218 21.091 -12.285 1.00 7.97 120 ILE B C 1
ATOM 4535 O O . ILE B 1 120 ? 22.359 21.534 -12.405 1.00 10.11 120 ILE B O 1
ATOM 4540 N N . ARG B 1 121 ? 20.705 20.674 -11.132 1.00 6.54 121 ARG B N 1
ATOM 4541 C CA . ARG B 1 121 ? 21.493 20.541 -9.917 1.00 6.27 121 ARG B CA 1
ATOM 4542 C C . ARG B 1 121 ? 21.654 19.058 -9.633 1.00 6.08 121 ARG B C 1
ATOM 4543 O O . ARG B 1 121 ? 20.669 18.376 -9.338 1.00 8.42 121 ARG B O 1
ATOM 4551 N N . PHE B 1 122 ? 22.879 18.557 -9.761 1.00 7.05 122 PHE B N 1
ATOM 4552 C CA . PHE B 1 122 ? 23.180 17.150 -9.517 1.00 7.06 122 PHE B CA 1
ATOM 4553 C C . PHE B 1 122 ? 23.534 16.891 -8.054 1.00 6.35 122 PHE B C 1
ATOM 4554 O O . PHE B 1 122 ? 23.758 17.832 -7.273 1.00 8.31 122 PHE B O 1
ATOM 4562 N N . ASN B 1 123 ? 23.566 15.615 -7.679 1.00 6.55 123 ASN B N 1
ATOM 4563 C CA . ASN B 1 123 ? 23.812 15.232 -6.293 1.00 5.49 123 ASN B CA 1
ATOM 4564 C C . ASN B 1 123 ? 22.847 15.924 -5.336 1.00 8.01 123 ASN B C 1
ATOM 4565 O O . ASN B 1 123 ? 23.209 16.222 -4.199 1.00 8.40 123 ASN B O 1
ATOM 4570 N N . SER B 1 124 ? 21.628 16.177 -5.812 1.00 5.95 124 SER B N 1
ATOM 4571 C CA . SER B 1 124 ? 20.659 17.019 -5.115 1.00 6.13 124 SER B CA 1
ATOM 4572 C C . SER B 1 124 ? 19.270 16.378 -5.084 1.00 6.51 124 SER B C 1
ATOM 4573 O O . SER B 1 124 ? 18.320 16.896 -5.683 1.00 7.97 124 SER B O 1
ATOM 4576 N N . PRO B 1 125 ? 19.140 15.243 -4.381 1.00 6.60 125 PRO B N 1
ATOM 4577 C CA . PRO B 1 125 ? 17.822 14.603 -4.277 1.00 6.32 125 PRO B CA 1
ATOM 4578 C C . PRO B 1 125 ? 16.782 15.527 -3.648 1.00 7.19 125 PRO B C 1
ATOM 4579 O O . PRO B 1 125 ? 17.098 16.259 -2.700 1.00 6.92 125 PRO B O 1
ATOM 4583 N N . VAL B 1 126 ? 15.560 15.492 -4.176 1.00 5.93 126 VAL B N 1
ATOM 4584 C CA . VAL B 1 126 ? 14.441 16.175 -3.536 1.00 7.71 126 VAL B CA 1
ATOM 4585 C C . VAL B 1 126 ? 14.035 15.373 -2.298 1.00 7.15 126 VAL B C 1
ATOM 4586 O O . VAL B 1 126 ? 13.862 14.146 -2.379 1.00 6.79 126 VAL B O 1
ATOM 4590 N N . ARG B 1 127 ? 13.932 16.069 -1.164 1.00 6.20 127 ARG B N 1
ATOM 4591 C CA . ARG B 1 127 ? 13.481 15.492 0.109 1.00 6.42 127 ARG B CA 1
ATOM 4592 C C . ARG B 1 127 ? 11.971 15.565 0.285 1.00 6.51 127 ARG B C 1
ATOM 4593 O O . ARG B 1 127 ? 11.360 14.665 0.857 1.00 7.70 127 ARG B O 1
ATOM 4601 N N . TRP B 1 128 ? 11.372 16.657 -0.178 1.00 6.80 128 TRP B N 1
ATOM 4602 C CA . TRP B 1 128 ? 9.950 16.872 0.043 1.00 6.32 128 TRP B CA 1
ATOM 4603 C C . TRP B 1 128 ? 9.397 17.896 -0.925 1.00 8.00 128 TRP B C 1
ATOM 4604 O O . TRP B 1 128 ? 10.114 18.776 -1.392 1.00 8.14 128 TRP B O 1
ATOM 4615 N N . VAL B 1 129 ? 8.106 17.778 -1.206 1.00 6.97 129 VAL B N 1
ATOM 4616 C CA . VAL B 1 129 ? 7.362 18.840 -1.867 1.00 8.78 129 VAL B CA 1
ATOM 4617 C C . VAL B 1 129 ? 6.072 19.045 -1.087 1.00 6.87 129 VAL B C 1
ATOM 4618 O O . VAL B 1 129 ? 5.357 18.091 -0.800 1.00 8.70 129 VAL B O 1
ATOM 4622 N N . SER B 1 130 ? 5.777 20.286 -0.722 1.00 7.54 130 SER B N 1
ATOM 4623 C CA . SER B 1 130 ? 4.484 20.581 -0.119 1.00 8.86 130 SER B CA 1
ATOM 4624 C C . SER B 1 130 ? 3.775 21.640 -0.949 1.00 8.41 130 SER B C 1
ATOM 4625 O O . SER B 1 130 ? 4.414 22.378 -1.703 1.00 9.94 130 SER B O 1
ATOM 4628 N N . TYR B 1 131 ? 2.456 21.707 -0.814 1.00 9.12 131 TYR B N 1
ATOM 4629 C CA . TYR B 1 131 ? 1.664 22.694 -1.538 1.00 8.95 131 TYR B CA 1
ATOM 4630 C C . TYR B 1 131 ? 0.774 23.476 -0.580 1.00 8.27 131 TYR B C 1
ATOM 4631 O O . TYR B 1 131 ? 0.151 22.903 0.311 1.00 11.49 131 TYR B O 1
ATOM 4640 N N . ASP B 1 132 ? 0.733 24.787 -0.760 1.00 9.38 132 ASP B N 1
ATOM 4641 C CA . ASP B 1 132 ? -0.100 25.666 0.057 1.00 9.02 132 ASP B CA 1
ATOM 4642 C C . ASP B 1 132 ? -1.183 26.227 -0.855 1.00 8.82 132 ASP B C 1
ATOM 4643 O O . ASP B 1 132 ? -0.881 26.949 -1.808 1.00 9.66 132 ASP B O 1
ATOM 4648 N N . ALA B 1 133 ? -2.437 25.872 -0.586 1.00 8.95 133 ALA B N 1
ATOM 4649 C CA . ALA B 1 133 ? -3.534 26.281 -1.454 1.00 8.59 133 ALA B CA 1
ATOM 4650 C C . ALA B 1 133 ? -3.835 27.774 -1.389 1.00 8.91 133 ALA B C 1
ATOM 4651 O O . ALA B 1 133 ? -4.384 28.337 -2.330 1.00 12.39 133 ALA B O 1
ATOM 4653 N N . GLU B 1 134 ? -3.496 28.409 -0.274 1.00 10.62 134 GLU B N 1
ATOM 4654 C CA . GLU B 1 134 ? -3.750 29.842 -0.122 1.00 9.32 134 GLU B CA 1
ATOM 4655 C C . GLU B 1 134 ? -2.811 30.665 -1.003 1.00 12.40 134 GLU B C 1
ATOM 4656 O O . GLU B 1 134 ? -3.219 31.645 -1.625 1.00 16.35 134 GLU B O 1
ATOM 4662 N N . THR B 1 135 ? -1.553 30.253 -1.059 1.00 11.09 135 THR B N 1
ATOM 4663 C CA . THR B 1 135 ? -0.545 30.968 -1.837 1.00 11.30 135 THR B CA 1
ATOM 4664 C C . THR B 1 135 ? -0.431 30.392 -3.249 1.00 13.23 135 THR B C 1
ATOM 4665 O O . THR B 1 135 ? 0.158 31.022 -4.128 1.00 12.70 135 THR B O 1
ATOM 4669 N N . ALA B 1 136 ? -0.985 29.198 -3.457 1.00 10.79 136 ALA B N 1
ATOM 4670 C CA . ALA B 1 136 ? -0.825 28.465 -4.717 1.00 10.67 136 ALA B CA 1
ATOM 4671 C C . ALA B 1 136 ? 0.646 28.257 -5.067 1.00 11.81 136 ALA B C 1
ATOM 4672 O O . ALA B 1 136 ? 1.036 28.346 -6.230 1.00 11.79 136 ALA B O 1
ATOM 4674 N N . LYS B 1 137 ? 1.456 28.000 -4.048 1.00 11.08 137 LYS B N 1
ATOM 4675 C CA . LYS B 1 137 ? 2.878 27.727 -4.236 1.00 10.74 137 LYS B CA 1
ATOM 4676 C C . LYS B 1 137 ? 3.255 26.344 -3.727 1.00 9.29 137 LYS B C 1
ATOM 4677 O O . LYS B 1 137 ? 2.744 25.885 -2.687 1.00 9.81 137 LYS B O 1
ATOM 4683 N N . PHE B 1 138 ? 4.158 25.695 -4.462 1.00 7.64 138 PHE B N 1
ATOM 4684 C CA . PHE B 1 138 ? 4.839 24.500 -3.987 1.00 7.34 138 PHE B CA 1
ATOM 4685 C C . PHE B 1 138 ? 6.118 24.918 -3.300 1.00 8.96 138 PHE B C 1
ATOM 4686 O O . PHE B 1 138 ? 6.791 25.845 -3.746 1.00 10.30 138 PHE B O 1
ATOM 4694 N N . THR B 1 139 ? 6.457 24.232 -2.218 1.00 7.98 139 THR B N 1
ATOM 4695 C CA . THR B 1 139 ? 7.769 24.385 -1.603 1.00 7.61 139 THR B CA 1
ATOM 4696 C C . THR B 1 139 ? 8.528 23.078 -1.787 1.00 8.02 139 THR B C 1
ATOM 4697 O O . THR B 1 139 ? 8.081 22.020 -1.332 1.00 9.17 139 THR B O 1
ATOM 4701 N N . VAL B 1 140 ? 9.652 23.162 -2.490 1.00 8.28 140 VAL B N 1
ATOM 4702 C CA . VAL B 1 140 ? 10.522 22.021 -2.739 1.00 7.16 140 VAL B CA 1
ATOM 4703 C C . VAL B 1 140 ? 11.718 22.075 -1.802 1.00 8.17 140 VAL B C 1
ATOM 4704 O O . VAL B 1 140 ? 12.435 23.073 -1.750 1.00 9.50 140 VAL B O 1
ATOM 4708 N N . THR B 1 141 ? 11.921 21.001 -1.051 1.00 6.28 141 THR B N 1
ATOM 4709 C CA . THR B 1 141 ? 13.082 20.875 -0.179 1.00 6.96 141 THR B CA 1
ATOM 4710 C C . THR B 1 141 ? 14.025 19.850 -0.799 1.00 7.45 141 THR B C 1
ATOM 4711 O O . THR B 1 141 ? 13.604 18.738 -1.130 1.00 7.67 141 THR B O 1
ATOM 4715 N N . ALA B 1 142 ? 15.290 20.231 -0.973 1.00 7.13 142 ALA B N 1
ATOM 4716 C CA . ALA B 1 142 ? 16.284 19.348 -1.586 1.00 6.29 142 ALA B CA 1
ATOM 4717 C C . ALA B 1 142 ? 17.557 19.326 -0.752 1.00 7.95 142 ALA B C 1
ATOM 4718 O O . ALA B 1 142 ? 17.853 20.276 -0.018 1.00 8.74 142 ALA B O 1
ATOM 4720 N N . HIS B 1 143 ? 18.313 18.238 -0.858 1.00 6.66 143 HIS B N 1
ATOM 4721 C CA . HIS B 1 143 ? 19.550 18.124 -0.112 1.00 7.85 143 HIS B CA 1
ATOM 4722 C C . HIS B 1 143 ? 20.719 18.072 -1.074 1.00 7.34 143 HIS B C 1
ATOM 4723 O O . HIS B 1 143 ? 20.809 17.163 -1.904 1.00 7.52 143 HIS B O 1
ATOM 4730 N N . ASN B 1 144 ? 21.619 19.044 -0.955 1.00 6.47 144 ASN B N 1
ATOM 4731 C CA . ASN B 1 144 ? 22.805 19.096 -1.798 1.00 8.34 144 ASN B CA 1
ATOM 4732 C C . ASN B 1 144 ? 23.898 18.257 -1.133 1.00 8.80 144 ASN B C 1
ATOM 4733 O O . ASN B 1 144 ? 24.432 18.639 -0.080 1.00 7.74 144 ASN B O 1
ATOM 4738 N N . HIS B 1 145 ? 24.220 17.105 -1.720 1.00 7.44 145 HIS B N 1
ATOM 4739 C CA . HIS B 1 145 ? 25.214 16.214 -1.117 1.00 8.83 145 HIS B CA 1
ATOM 4740 C C . HIS B 1 145 ? 26.648 16.701 -1.262 1.00 10.73 145 HIS B C 1
ATOM 4741 O O . HIS B 1 145 ? 27.516 16.282 -0.504 1.00 11.66 145 HIS B O 1
ATOM 4748 N N . GLU B 1 146 ? 26.906 17.589 -2.211 1.00 8.75 146 GLU B N 1
ATOM 4749 C CA . GLU B 1 146 ? 28.260 18.122 -2.331 1.00 10.85 146 GLU B CA 1
ATOM 4750 C C . GLU B 1 146 ? 28.626 19.030 -1.166 1.00 10.93 146 GLU B C 1
ATOM 4751 O O . GLU B 1 146 ? 29.758 18.980 -0.667 1.00 11.84 146 GLU B O 1
ATOM 4757 N N . THR B 1 147 ? 27.666 19.836 -0.721 1.00 8.47 147 THR B N 1
ATOM 4758 C CA . THR B 1 147 ? 27.897 20.772 0.372 1.00 9.48 147 THR B CA 1
ATOM 4759 C C . THR B 1 147 ? 27.301 20.282 1.685 1.00 9.82 147 THR B C 1
ATOM 4760 O O . THR B 1 147 ? 27.517 20.902 2.726 1.00 13.51 147 THR B O 1
ATOM 4764 N N . ASP B 1 148 ? 26.565 19.171 1.630 1.00 9.47 148 ASP B N 1
ATOM 4765 C CA . ASP B 1 148 ? 25.837 18.630 2.781 1.00 10.67 148 ASP B CA 1
ATOM 4766 C C . ASP B 1 148 ? 24.922 19.682 3.397 1.00 9.12 148 ASP B C 1
ATOM 4767 O O . ASP B 1 148 ? 24.978 19.976 4.595 1.00 10.41 148 ASP B O 1
ATOM 4772 N N . SER B 1 149 ? 24.073 20.251 2.553 1.00 8.08 149 SER B N 1
ATOM 4773 C CA . SER B 1 149 ? 23.152 21.292 2.975 1.00 8.66 149 SER B CA 1
ATOM 4774 C C . SER B 1 149 ? 21.789 21.113 2.326 1.00 8.93 149 SER B C 1
ATOM 4775 O O . SER B 1 149 ? 21.680 20.991 1.106 1.00 8.91 149 SER B O 1
ATOM 4778 N N . THR B 1 150 ? 20.758 21.111 3.160 1.00 6.72 150 THR B N 1
ATOM 4779 C CA . THR B 1 150 ? 19.374 21.064 2.727 1.00 7.00 150 THR B CA 1
ATOM 4780 C C . THR B 1 150 ? 18.814 22.473 2.6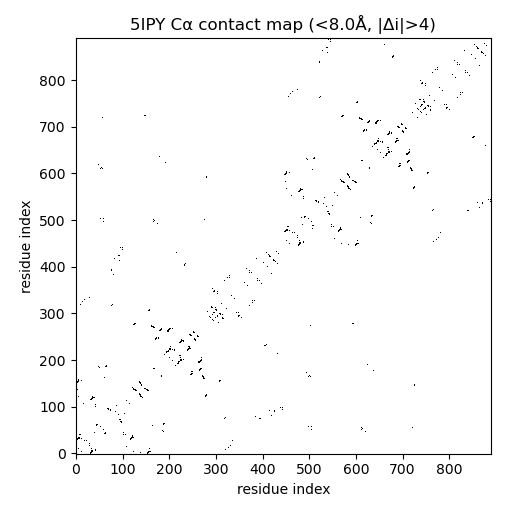73 1.00 9.30 150 THR B C 1
ATOM 4781 O O . THR B 1 150 ? 19.105 23.314 3.532 1.00 10.15 150 THR B O 1
ATOM 4785 N N . TYR B 1 151 ? 18.015 22.734 1.644 1.00 8.10 151 TYR B N 1
ATOM 4786 C CA . TYR B 1 151 ? 17.422 24.036 1.466 1.00 8.83 151 TYR B CA 1
ATOM 4787 C C . TYR B 1 151 ? 16.057 23.858 0.828 1.00 8.98 151 TYR B C 1
ATOM 4788 O O . TYR B 1 151 ? 15.704 22.756 0.375 1.00 8.64 151 TYR B O 1
ATOM 4797 N N . SER B 1 152 ? 15.273 24.927 0.806 1.00 9.59 152 SER B N 1
ATOM 4798 C CA . SER B 1 152 ? 13.987 24.890 0.128 1.00 9.39 152 SER B CA 1
ATOM 4799 C C . SER B 1 152 ? 13.798 26.114 -0.751 1.00 10.51 152 SER B C 1
ATOM 4800 O O . SER B 1 152 ? 14.470 27.140 -0.575 1.00 11.44 152 SER B O 1
ATOM 4803 N N . ALA B 1 153 ? 12.896 25.989 -1.720 1.00 9.85 153 ALA B N 1
ATOM 4804 C CA . ALA B 1 153 ? 12.563 27.097 -2.606 1.00 11.82 153 ALA B CA 1
ATOM 4805 C C . ALA B 1 153 ? 11.117 26.956 -3.045 1.00 10.29 153 ALA B C 1
ATOM 4806 O O . ALA B 1 153 ? 10.556 25.866 -3.018 1.00 9.58 153 ALA B O 1
ATOM 4808 N N . ALA B 1 154 ? 10.514 28.066 -3.449 1.00 9.59 154 ALA B N 1
ATOM 4809 C CA . ALA B 1 154 ? 9.111 28.084 -3.848 1.00 10.05 154 ALA B CA 1
ATOM 4810 C C . ALA B 1 154 ? 8.950 28.042 -5.363 1.00 9.56 154 ALA B C 1
ATOM 4811 O O . ALA B 1 154 ? 9.756 28.610 -6.092 1.00 10.98 154 ALA B O 1
ATOM 4813 N N . PHE B 1 155 ? 7.909 27.351 -5.826 1.00 8.78 155 PHE B N 1
ATOM 4814 C CA . PHE B 1 155 ? 7.646 27.186 -7.259 1.00 7.66 155 PHE B CA 1
ATOM 4815 C C . PHE B 1 155 ? 6.150 27.261 -7.561 1.00 8.29 155 PHE B C 1
ATOM 4816 O O . PHE B 1 155 ? 5.324 26.919 -6.722 1.00 9.83 155 PHE B O 1
ATOM 4824 N N . ASP B 1 156 ? 5.809 27.668 -8.776 1.00 8.58 156 ASP B N 1
ATOM 4825 C CA . ASP B 1 156 ? 4.412 27.681 -9.208 1.00 9.47 156 ASP B CA 1
ATOM 4826 C C . ASP B 1 156 ? 3.973 26.319 -9.724 1.00 8.38 156 ASP B C 1
ATOM 4827 O O . ASP B 1 156 ? 2.787 25.971 -9.653 1.00 8.63 156 ASP B O 1
ATOM 4832 N N . HIS B 1 157 ? 4.936 25.547 -10.224 1.00 8.09 157 HIS B N 1
ATOM 4833 C CA . HIS B 1 157 ? 4.665 24.216 -10.754 1.00 8.42 157 HIS B CA 1
ATOM 4834 C C . HIS B 1 157 ? 5.762 23.256 -10.382 1.00 7.76 157 HIS B C 1
ATOM 4835 O O . HIS B 1 157 ? 6.922 23.644 -10.268 1.00 8.95 157 HIS B O 1
ATOM 4842 N N . VAL B 1 158 ? 5.386 21.996 -10.226 1.00 6.90 158 VAL B N 1
ATOM 4843 C CA . VAL B 1 158 ? 6.345 20.925 -10.027 1.00 7.51 158 VAL B CA 1
ATOM 4844 C C . VAL B 1 158 ? 6.028 19.873 -11.073 1.00 7.49 158 VAL B C 1
ATOM 4845 O O . VAL B 1 158 ? 4.863 19.495 -11.262 1.00 7.95 158 VAL B O 1
ATOM 4849 N N . ILE B 1 159 ? 7.065 19.433 -11.771 1.00 5.98 159 ILE B N 1
ATOM 4850 C CA . ILE B 1 159 ? 6.944 18.371 -12.767 1.00 5.72 159 ILE B CA 1
ATOM 4851 C C . ILE B 1 159 ? 7.777 17.189 -12.283 1.00 6.19 159 ILE B C 1
ATOM 4852 O O . ILE B 1 159 ? 9.009 17.254 -12.221 1.00 7.57 159 ILE B O 1
ATOM 4857 N N . CYS B 1 160 ? 7.095 16.122 -11.884 1.00 6.30 160 CYS B N 1
ATOM 4858 C CA . CYS B 1 160 ? 7.778 14.967 -11.332 1.00 6.57 160 CYS B CA 1
ATOM 4859 C C . CYS B 1 160 ? 8.131 13.961 -12.432 1.00 6.69 160 CYS B C 1
ATOM 4860 O O . CYS B 1 160 ? 7.241 13.399 -13.065 1.00 8.09 160 CYS B O 1
ATOM 4863 N N . ALA B 1 161 ? 9.432 13.737 -12.633 1.00 6.16 161 ALA B N 1
ATOM 4864 C CA . ALA B 1 161 ? 9.945 12.815 -13.645 1.00 6.33 161 ALA B CA 1
ATOM 4865 C C . ALA B 1 161 ? 10.937 11.870 -12.978 1.00 6.85 161 ALA B C 1
ATOM 4866 O O . ALA B 1 161 ? 12.046 11.650 -13.464 1.00 6.39 161 ALA B O 1
ATOM 4868 N N . SER B 1 162 ? 10.503 11.282 -11.866 1.00 7.00 162 SER B N 1
ATOM 4869 C CA . SER B 1 162 ? 11.417 10.526 -11.014 1.00 7.38 162 SER B CA 1
ATOM 4870 C C . SER B 1 162 ? 11.456 9.026 -11.330 1.00 6.97 162 SER B C 1
ATOM 4871 O O . SER B 1 162 ? 12.168 8.278 -10.644 1.00 7.07 162 SER B O 1
ATOM 4874 N N . GLY B 1 163 ? 10.724 8.597 -12.362 1.00 6.56 163 GLY B N 1
ATOM 4875 C CA . GLY B 1 163 ? 10.791 7.211 -12.813 1.00 6.29 163 GLY B CA 1
ATOM 4876 C C . GLY B 1 163 ? 9.920 6.259 -12.009 1.00 5.94 163 GLY B C 1
ATOM 4877 O O . GLY B 1 163 ? 9.426 6.609 -10.930 1.00 7.43 163 GLY B O 1
ATOM 4878 N N . HIS B 1 164 ? 9.753 5.046 -12.527 1.00 6.08 164 HIS B N 1
ATOM 4879 C CA . HIS B 1 164 ? 8.991 4.006 -11.814 1.00 4.12 164 HIS B CA 1
ATOM 4880 C C . HIS B 1 164 ? 9.551 2.597 -12.026 1.00 5.23 164 HIS B C 1
ATOM 4881 O O . HIS B 1 164 ? 8.864 1.606 -11.792 1.00 6.57 164 HIS B O 1
ATOM 4888 N N . PHE B 1 165 ? 10.816 2.508 -12.411 1.00 6.07 165 PHE B N 1
ATOM 4889 C CA . PHE B 1 165 ? 11.465 1.207 -12.591 1.00 6.44 165 PHE B CA 1
ATOM 4890 C C . PHE B 1 165 ? 12.731 1.119 -11.748 1.00 6.27 165 PHE B C 1
ATOM 4891 O O . PHE B 1 165 ? 13.756 0.584 -12.205 1.00 6.54 165 PHE B O 1
ATOM 4899 N N . SER B 1 166 ? 12.661 1.640 -10.521 1.00 5.82 166 SER B N 1
ATOM 4900 C CA . SER B 1 166 ? 13.828 1.674 -9.627 1.00 6.41 166 SER B CA 1
ATOM 4901 C C . SER B 1 166 ? 13.573 1.163 -8.207 1.00 7.33 166 SER B C 1
ATOM 4902 O O . SER B 1 166 ? 14.504 0.679 -7.561 1.00 8.25 166 SER B O 1
ATOM 4905 N N . THR B 1 167 ? 12.343 1.282 -7.710 1.00 6.58 167 THR B N 1
ATOM 4906 C CA . THR B 1 167 ? 12.002 0.739 -6.395 1.00 7.62 167 THR B CA 1
ATOM 4907 C C . THR B 1 167 ? 11.460 -0.662 -6.631 1.00 6.14 167 THR B C 1
ATOM 4908 O O . THR B 1 167 ? 10.379 -0.808 -7.183 1.00 7.01 167 THR B O 1
ATOM 4912 N N . PRO B 1 168 ? 12.218 -1.704 -6.246 1.00 6.32 168 PRO B N 1
ATOM 4913 C CA . PRO B 1 168 ? 11.834 -3.066 -6.644 1.00 7.53 168 PRO B CA 1
ATOM 4914 C C . PRO B 1 168 ? 10.629 -3.630 -5.919 1.00 8.88 168 PRO B C 1
ATOM 4915 O O . PRO B 1 168 ? 10.410 -3.361 -4.730 1.00 10.00 168 PRO B O 1
ATOM 4919 N N . ASN B 1 169 ? 9.850 -4.410 -6.664 1.00 7.87 169 ASN B N 1
ATOM 4920 C CA . ASN B 1 169 ? 8.849 -5.286 -6.086 1.00 7.58 169 ASN B CA 1
ATOM 4921 C C . ASN B 1 169 ? 9.542 -6.607 -5.765 1.00 6.62 169 ASN B C 1
ATOM 4922 O O . ASN B 1 169 ? 9.983 -7.311 -6.673 1.00 7.12 169 ASN B O 1
ATOM 4927 N N . VAL B 1 170 ? 9.635 -6.932 -4.476 1.00 8.12 170 VAL B N 1
ATOM 4928 C CA . VAL B 1 170 ? 10.407 -8.092 -4.024 1.00 7.56 170 VAL B CA 1
ATOM 4929 C C . VAL B 1 170 ? 9.512 -9.007 -3.189 1.00 7.50 170 VAL B C 1
ATOM 4930 O O . VAL B 1 170 ? 9.433 -8.865 -1.971 1.00 8.83 170 VAL B O 1
ATOM 4934 N N . PRO B 1 171 ? 8.805 -9.939 -3.847 1.00 7.21 171 PRO B N 1
ATOM 4935 C CA . PRO B 1 171 ? 7.847 -10.785 -3.124 1.00 8.33 171 PRO B CA 1
ATOM 4936 C C . PRO B 1 171 ? 8.517 -11.912 -2.354 1.00 7.78 171 PRO B C 1
ATOM 4937 O O . PRO B 1 171 ? 9.432 -12.561 -2.857 1.00 11.17 171 PRO B O 1
ATOM 4941 N N . PHE B 1 172 ? 8.056 -12.150 -1.130 1.00 8.82 172 PHE B N 1
ATOM 4942 C CA . PHE B 1 172 ? 8.546 -13.293 -0.386 1.00 8.56 172 PHE B CA 1
ATOM 4943 C C . PHE B 1 172 ? 7.849 -14.569 -0.849 1.00 7.78 172 PHE B C 1
ATOM 4944 O O . PHE B 1 172 ? 6.619 -14.600 -0.975 1.00 10.58 172 PHE B O 1
ATOM 4952 N N . TYR B 1 173 ? 8.653 -15.599 -1.100 1.00 6.86 173 TYR B N 1
ATOM 4953 C CA . TYR B 1 173 ? 8.193 -16.969 -1.312 1.00 7.35 173 TYR B CA 1
ATOM 4954 C C . TYR B 1 173 ? 8.865 -17.834 -0.257 1.00 9.98 173 TYR B C 1
ATOM 4955 O O . TYR B 1 173 ? 9.996 -17.557 0.149 1.00 9.52 173 TYR B O 1
ATOM 4964 N N . GLU B 1 174 ? 8.187 -18.895 0.172 1.00 8.77 174 GLU B N 1
ATOM 4965 C CA . GLU B 1 174 ? 8.733 -19.789 1.184 1.00 8.85 174 GLU B CA 1
ATOM 4966 C C . GLU B 1 174 ? 10.100 -20.267 0.744 1.00 10.56 174 GLU B C 1
ATOM 4967 O O . GLU B 1 174 ? 10.270 -20.695 -0.386 1.00 9.32 174 GLU B O 1
ATOM 4973 N N . GLY B 1 175 ? 11.072 -20.195 1.648 1.00 10.41 175 GLY B N 1
ATOM 4974 C CA . GLY B 1 175 ? 12.416 -20.651 1.351 1.00 11.01 175 GLY B CA 1
ATOM 4975 C C . GLY B 1 175 ? 13.381 -19.554 0.945 1.00 11.78 175 GLY B C 1
ATOM 4976 O O . GLY B 1 175 ? 14.579 -19.791 0.913 1.00 12.60 175 GLY B O 1
ATOM 4977 N N . PHE B 1 176 ? 12.891 -18.359 0.626 1.00 11.25 176 PHE B N 1
ATOM 4978 C CA . PHE B 1 176 ? 13.803 -17.292 0.182 1.00 8.53 176 PHE B CA 1
ATOM 4979 C C . PHE B 1 176 ? 14.742 -16.877 1.311 1.00 12.45 176 PHE B C 1
ATOM 4980 O O . PHE B 1 176 ? 15.877 -16.472 1.060 1.00 14.12 176 PHE B O 1
ATOM 4988 N N . ASP B 1 177 ? 14.268 -16.968 2.547 1.00 12.14 177 ASP B N 1
ATOM 4989 C CA . ASP B 1 177 ? 15.075 -16.532 3.685 1.00 13.62 177 ASP B CA 1
ATOM 4990 C C . ASP B 1 177 ? 16.099 -17.582 4.145 1.00 13.70 177 ASP B C 1
ATOM 4991 O O . ASP B 1 177 ? 17.046 -17.256 4.860 1.00 17.40 177 ASP B O 1
ATOM 4996 N N . THR B 1 178 ? 15.918 -18.832 3.727 1.00 11.99 178 THR B N 1
ATOM 4997 C CA . THR B 1 178 ? 16.811 -19.914 4.143 1.00 12.85 178 THR B CA 1
ATOM 4998 C C . THR B 1 178 ? 17.672 -20.484 3.008 1.00 12.64 178 THR B C 1
ATOM 4999 O O . THR B 1 178 ? 18.555 -21.296 3.242 1.00 13.59 178 THR B O 1
ATOM 5003 N N . PHE B 1 179 ? 17.409 -20.050 1.782 1.00 12.43 179 PHE B N 1
ATOM 5004 C CA . PHE B 1 179 ? 18.098 -20.534 0.591 1.00 15.75 179 PHE B CA 1
ATOM 5005 C C . PHE B 1 179 ? 19.617 -20.384 0.665 1.00 17.59 179 PHE B C 1
ATOM 5006 O O . PHE B 1 179 ? 20.119 -19.312 0.973 1.00 17.52 179 PHE B O 1
ATOM 5014 N N . ASN B 1 180 ? 20.333 -21.474 0.384 1.00 19.23 180 ASN B N 1
ATOM 5015 C CA . ASN B 1 180 ? 21.784 -21.439 0.255 1.00 24.52 180 ASN B CA 1
ATOM 5016 C C . ASN B 1 180 ? 22.151 -21.081 -1.177 1.00 23.79 180 ASN B C 1
ATOM 5017 O O . ASN B 1 180 ? 22.425 -21.954 -2.014 1.00 22.02 180 ASN B O 1
ATOM 5022 N N . GLY B 1 181 ? 22.137 -19.786 -1.457 1.00 16.90 181 GLY B N 1
ATOM 5023 C CA . GLY B 1 181 ? 22.553 -19.296 -2.753 1.00 17.75 181 GLY B CA 1
ATOM 5024 C C . GLY B 1 181 ? 22.236 -17.824 -2.878 1.00 18.29 181 GLY B C 1
ATOM 5025 O O . GLY B 1 181 ? 21.523 -17.256 -2.051 1.00 19.54 181 GLY B O 1
ATOM 5026 N N . ARG B 1 182 ? 22.785 -17.211 -3.915 1.00 18.05 182 ARG B N 1
ATOM 5027 C CA . ARG B 1 182 ? 22.504 -15.824 -4.246 1.00 17.39 182 ARG B CA 1
ATOM 5028 C C . ARG B 1 182 ? 21.022 -15.652 -4.578 1.00 14.12 182 ARG B C 1
ATOM 5029 O O . ARG B 1 182 ? 20.467 -16.403 -5.377 1.00 14.43 182 ARG B O 1
ATOM 5037 N N . ILE B 1 183 ? 20.379 -14.675 -3.947 1.00 14.07 183 ILE B N 1
ATOM 5038 C CA . ILE B 1 183 ? 19.056 -14.221 -4.363 1.00 12.05 183 ILE B CA 1
ATOM 5039 C C . ILE B 1 183 ? 19.117 -12.709 -4.545 1.00 12.29 183 ILE B C 1
ATOM 5040 O O . ILE B 1 183 ? 19.516 -11.975 -3.639 1.00 13.41 183 ILE B O 1
ATOM 5045 N N . VAL B 1 184 ? 18.757 -12.247 -5.737 1.00 10.53 184 VAL B N 1
ATOM 5046 C CA . VAL B 1 184 ? 18.930 -10.841 -6.070 1.00 11.99 184 VAL B CA 1
ATOM 5047 C C . VAL B 1 184 ? 17.777 -10.397 -6.958 1.00 8.75 184 VAL B C 1
ATOM 5048 O O . VAL B 1 184 ? 17.366 -11.125 -7.854 1.00 10.13 184 VAL B O 1
ATOM 5052 N N . HIS B 1 185 ? 17.248 -9.206 -6.705 1.00 8.40 185 HIS B N 1
ATOM 5053 C CA . HIS B 1 185 ? 16.254 -8.637 -7.606 1.00 7.77 185 HIS B CA 1
ATOM 5054 C C . HIS B 1 185 ? 16.951 -8.063 -8.834 1.00 7.75 185 HIS B C 1
ATOM 5055 O O . HIS B 1 185 ? 18.100 -7.616 -8.756 1.00 7.94 185 HIS B O 1
ATOM 5062 N N . ALA B 1 186 ? 16.249 -8.066 -9.958 1.00 7.27 186 ALA B N 1
ATOM 5063 C CA . ALA B 1 186 ? 16.753 -7.479 -11.195 1.00 7.95 186 ALA B CA 1
ATOM 5064 C C . ALA B 1 186 ? 17.390 -6.103 -10.966 1.00 7.45 186 ALA B C 1
ATOM 5065 O O . ALA B 1 186 ? 18.407 -5.776 -11.580 1.00 8.22 186 ALA B O 1
ATOM 5067 N N . HIS B 1 187 ? 16.789 -5.298 -10.094 1.00 7.30 187 HIS B N 1
ATOM 5068 C CA . HIS B 1 187 ? 17.280 -3.941 -9.833 1.00 8.47 187 HIS B CA 1
ATOM 5069 C C . HIS B 1 187 ? 18.744 -3.926 -9.391 1.00 8.10 187 HIS B C 1
ATOM 5070 O O . HIS B 1 187 ? 19.485 -2.975 -9.685 1.00 9.21 187 HIS B O 1
ATOM 5077 N N . ASP B 1 188 ? 19.147 -4.973 -8.677 1.00 7.25 188 ASP B N 1
ATOM 5078 C CA . ASP B 1 188 ? 20.492 -5.076 -8.104 1.00 9.99 188 ASP B CA 1
ATOM 5079 C C . ASP B 1 188 ? 21.435 -5.993 -8.894 1.00 7.41 188 ASP B C 1
ATOM 5080 O O . ASP B 1 188 ? 22.568 -6.245 -8.462 1.00 11.47 188 ASP B O 1
ATOM 5085 N N . PHE B 1 189 ? 20.958 -6.509 -10.023 1.00 6.69 189 PHE B N 1
ATOM 5086 C CA . PHE B 1 189 ? 21.752 -7.374 -10.890 1.00 8.72 189 PHE B CA 1
ATOM 5087 C C . PHE B 1 189 ? 22.719 -6.520 -11.722 1.00 7.92 189 PHE B C 1
ATOM 5088 O O . PHE B 1 189 ? 22.324 -5.491 -12.276 1.00 6.63 189 PHE B O 1
ATOM 5096 N N . ARG B 1 190 ? 23.991 -6.919 -11.783 1.00 9.09 190 ARG B N 1
ATOM 5097 C CA . ARG B 1 190 ? 24.992 -6.137 -12.518 1.00 8.10 190 ARG B CA 1
ATOM 5098 C C . ARG B 1 190 ? 25.803 -6.938 -13.527 1.00 10.44 190 ARG B C 1
ATOM 5099 O O . ARG B 1 190 ? 25.942 -6.515 -14.662 1.00 14.35 190 ARG B O 1
ATOM 5107 N N . ASP B 1 191 ? 26.362 -8.074 -13.124 1.00 10.22 191 ASP B N 1
ATOM 5108 C CA . ASP B 1 191 ? 27.280 -8.793 -14.012 1.00 10.33 191 ASP B CA 1
ATOM 5109 C C . ASP B 1 191 ? 26.888 -10.262 -14.159 1.00 9.85 191 ASP B C 1
ATOM 5110 O O . ASP B 1 191 ? 27.030 -11.043 -13.221 1.00 10.48 191 ASP B O 1
ATOM 5115 N N . ALA B 1 192 ? 26.384 -10.619 -15.341 1.00 9.38 192 ALA B N 1
ATOM 5116 C CA . ALA B 1 192 ? 25.952 -11.982 -15.617 1.00 8.53 192 ALA B CA 1
ATOM 5117 C C . ALA B 1 192 ? 27.062 -12.999 -15.380 1.00 10.42 192 ALA B C 1
ATOM 5118 O O . ALA B 1 192 ? 26.781 -14.159 -15.103 1.00 11.37 192 ALA B O 1
ATOM 5120 N N . ARG B 1 193 ? 28.318 -12.569 -15.486 1.00 9.62 193 ARG B N 1
ATOM 5121 C CA . ARG B 1 193 ? 29.436 -13.507 -15.334 1.00 10.59 193 ARG B CA 1
ATOM 5122 C C . ARG B 1 193 ? 29.500 -14.107 -13.934 1.00 10.15 193 ARG B C 1
ATOM 5123 O O . ARG B 1 193 ? 30.073 -15.173 -13.741 1.00 11.98 193 ARG B O 1
ATOM 5131 N N . GLU B 1 194 ? 28.899 -13.429 -12.966 1.00 10.72 194 GLU B N 1
ATOM 5132 C CA . GLU B 1 194 ? 28.815 -13.954 -11.609 1.00 12.65 194 GLU B CA 1
ATOM 5133 C C . GLU B 1 194 ? 28.171 -15.349 -11.586 1.00 12.16 194 GLU B C 1
ATOM 5134 O O . GLU B 1 194 ? 28.433 -16.153 -10.682 1.00 16.89 194 GLU B O 1
ATOM 5140 N N . PHE B 1 195 ? 27.343 -15.647 -12.587 1.00 11.83 195 PHE B N 1
ATOM 5141 C CA . PHE B 1 195 ? 26.550 -16.869 -12.570 1.00 13.20 195 PHE B CA 1
ATOM 5142 C C . PHE B 1 195 ? 27.024 -17.921 -13.562 1.00 13.87 195 PHE B C 1
ATOM 5143 O O . PHE B 1 195 ? 26.323 -18.898 -13.840 1.00 14.42 195 PHE B O 1
ATOM 5151 N N . GLU B 1 196 ? 28.231 -17.734 -14.076 1.00 13.10 196 GLU B N 1
ATOM 5152 C CA . GLU B 1 196 ? 28.821 -18.727 -14.957 1.00 13.72 196 GLU B CA 1
ATOM 5153 C C . GLU B 1 196 ? 28.866 -20.084 -14.255 1.00 15.76 196 GLU B C 1
ATOM 5154 O O . GLU B 1 196 ? 29.268 -20.185 -13.090 1.00 14.41 196 GLU B O 1
ATOM 5160 N N . GLY B 1 197 ? 28.440 -21.119 -14.970 1.00 14.03 197 GLY B N 1
ATOM 5161 C CA . GLY B 1 197 ? 28.453 -22.476 -14.451 1.00 13.72 197 GLY B CA 1
ATOM 5162 C C . GLY B 1 197 ? 27.375 -22.809 -13.438 1.00 15.45 197 GLY B C 1
ATOM 5163 O O . GLY B 1 197 ? 27.368 -23.905 -12.885 1.00 16.02 197 GLY B O 1
ATOM 5164 N N . LYS B 1 198 ? 26.453 -21.875 -13.202 1.00 13.00 198 LYS B N 1
ATOM 5165 C CA . LYS B 1 198 ? 25.407 -22.081 -12.205 1.00 11.79 198 LYS B CA 1
ATOM 5166 C C . LYS B 1 198 ? 24.064 -22.397 -12.839 1.00 10.40 198 LYS B C 1
ATOM 5167 O O . LYS B 1 198 ? 23.797 -22.025 -13.981 1.00 11.54 198 LYS B O 1
ATOM 5173 N N . ASP B 1 199 ? 23.227 -23.102 -12.085 1.00 12.84 199 ASP B N 1
ATOM 5174 C CA . ASP B 1 199 ? 21.833 -23.300 -12.449 1.00 13.26 199 ASP B CA 1
ATOM 5175 C C . ASP B 1 199 ? 21.047 -22.129 -11.886 1.00 12.58 199 ASP B C 1
ATOM 5176 O O . ASP B 1 199 ? 20.924 -21.985 -10.669 1.00 14.66 199 ASP B O 1
ATOM 5181 N N . VAL B 1 200 ? 20.530 -21.288 -12.770 1.00 10.06 200 VAL B N 1
ATOM 5182 C CA . VAL B 1 200 ? 19.870 -20.060 -12.337 1.00 10.88 200 VAL B CA 1
ATOM 5183 C C . VAL B 1 200 ? 18.363 -20.177 -12.466 1.00 11.14 200 VAL B C 1
ATOM 5184 O O . VAL B 1 200 ? 17.862 -20.685 -13.465 1.00 12.78 200 VAL B O 1
ATOM 5188 N N . LEU B 1 201 ? 17.658 -19.717 -11.435 1.00 10.36 201 LEU B N 1
ATOM 5189 C CA . LEU B 1 201 ? 16.206 -19.558 -11.481 1.00 11.16 201 LEU B CA 1
ATOM 5190 C C . LEU B 1 201 ? 15.887 -18.092 -11.703 1.00 9.86 201 LEU B C 1
ATOM 5191 O O . LEU B 1 201 ? 16.349 -17.228 -10.960 1.00 10.27 201 LEU B O 1
ATOM 5196 N N . VAL B 1 202 ? 15.089 -17.824 -12.724 1.00 10.09 202 VAL B N 1
ATOM 5197 C CA . VAL B 1 202 ? 14.680 -16.465 -13.036 1.00 10.59 202 VAL B CA 1
ATOM 5198 C C . VAL B 1 202 ? 13.176 -16.397 -12.835 1.00 9.56 202 VAL B C 1
ATOM 5199 O O . VAL B 1 202 ? 12.427 -17.072 -13.540 1.00 10.56 202 VAL B O 1
ATOM 5203 N N . MET B 1 203 ? 12.732 -15.604 -11.863 1.00 7.33 203 MET B N 1
ATOM 5204 C CA . MET B 1 203 ? 11.297 -15.480 -11.592 1.00 8.09 203 MET B CA 1
ATOM 5205 C C . MET B 1 203 ? 10.701 -14.285 -12.324 1.00 8.38 203 MET B C 1
ATOM 5206 O O . MET B 1 203 ? 11.108 -13.147 -12.099 1.00 9.02 203 MET B O 1
ATOM 5211 N N . GLY B 1 204 ? 9.738 -14.542 -13.199 1.00 7.08 204 GLY B N 1
ATOM 5212 C CA . GLY B 1 204 ? 9.102 -13.473 -13.943 1.00 7.87 204 GLY B CA 1
ATOM 5213 C C . GLY B 1 204 ? 8.804 -13.875 -15.366 1.00 7.73 204 GLY B C 1
ATOM 5214 O O . GLY B 1 204 ? 9.247 -14.930 -15.844 1.00 8.76 204 GLY B O 1
ATOM 5215 N N . ALA B 1 205 ? 8.054 -13.027 -16.058 1.00 8.25 205 ALA B N 1
ATOM 5216 C CA . ALA B 1 205 ? 7.614 -13.375 -17.394 1.00 7.68 205 ALA B CA 1
ATOM 5217 C C . ALA B 1 205 ? 7.549 -12.172 -18.318 1.00 8.85 205 ALA B C 1
ATOM 5218 O O . ALA B 1 205 ? 6.844 -12.189 -19.334 1.00 10.51 205 ALA B O 1
ATOM 5220 N N . SER B 1 206 ? 8.310 -11.135 -17.985 1.00 8.27 206 SER B N 1
ATOM 5221 C CA . SER B 1 206 ? 8.353 -9.942 -18.816 1.00 7.38 206 SER B CA 1
ATOM 5222 C C . SER B 1 206 ? 9.790 -9.654 -19.276 1.00 7.61 206 SER B C 1
ATOM 5223 O O . SER B 1 206 ? 10.625 -10.556 -19.315 1.00 7.25 206 SER B O 1
ATOM 5226 N N . TYR B 1 207 ? 10.070 -8.401 -19.622 1.00 7.26 207 TYR B N 1
ATOM 5227 C CA . TYR B 1 207 ? 11.360 -8.015 -20.184 1.00 8.89 207 TYR B CA 1
ATOM 5228 C C . TYR B 1 207 ? 12.568 -8.400 -19.345 1.00 6.84 207 TYR B C 1
ATOM 5229 O O . TYR B 1 207 ? 13.568 -8.881 -19.888 1.00 7.69 207 TYR B O 1
ATOM 5238 N N . SER B 1 208 ? 12.513 -8.168 -18.036 1.00 6.02 208 SER B N 1
ATOM 5239 C CA . SER B 1 208 ? 13.673 -8.471 -17.211 1.00 5.61 208 SER B CA 1
ATOM 5240 C C . SER B 1 208 ? 13.951 -9.974 -17.181 1.00 7.40 208 SER B C 1
ATOM 5241 O O . SER B 1 208 ? 15.106 -10.405 -17.251 1.00 8.25 208 SER B O 1
ATOM 5244 N N . ALA B 1 209 ? 12.898 -10.779 -17.078 1.00 7.26 209 ALA B N 1
ATOM 5245 C CA . ALA B 1 209 ? 13.069 -12.220 -17.084 1.00 6.34 209 ALA B CA 1
ATOM 5246 C C . ALA B 1 209 ? 13.676 -12.691 -18.399 1.00 7.25 209 ALA B C 1
ATOM 5247 O O . ALA B 1 209 ? 14.630 -13.479 -18.402 1.00 7.64 209 ALA B O 1
ATOM 5249 N N . GLU B 1 210 ? 13.112 -12.219 -19.513 1.00 7.55 210 GLU B N 1
ATOM 5250 C CA . GLU B 1 210 ? 13.646 -12.548 -20.835 1.00 7.55 210 GLU B CA 1
ATOM 5251 C C . GLU B 1 210 ? 15.117 -12.198 -20.904 1.00 8.19 210 GLU B C 1
ATOM 5252 O O . GLU B 1 210 ? 15.947 -13.032 -21.266 1.00 7.67 210 GLU B O 1
ATOM 5258 N N . ASP B 1 211 ? 15.447 -10.960 -20.558 1.00 7.67 211 ASP B N 1
ATOM 5259 C CA . ASP B 1 211 ? 16.786 -10.505 -20.853 1.00 7.35 211 ASP B CA 1
ATOM 5260 C C . ASP B 1 211 ? 17.837 -10.936 -19.854 1.00 7.25 211 ASP B C 1
ATOM 5261 O O . ASP B 1 211 ? 18.942 -11.278 -20.258 1.00 7.59 211 ASP B O 1
ATOM 5266 N N . ILE B 1 212 ? 17.516 -10.914 -18.565 1.00 6.82 212 ILE B N 1
ATOM 5267 C CA . ILE B 1 212 ? 18.487 -11.370 -17.577 1.00 6.26 212 ILE B CA 1
ATOM 5268 C C . ILE B 1 212 ? 18.738 -12.870 -17.752 1.00 7.51 212 ILE B C 1
ATOM 5269 O O . ILE B 1 212 ? 19.874 -13.323 -17.672 1.00 7.66 212 ILE B O 1
ATOM 5274 N N . GLY B 1 213 ? 17.691 -13.645 -18.011 1.00 7.07 213 GLY B N 1
ATOM 5275 C CA . GLY B 1 213 ? 17.913 -15.037 -18.354 1.00 7.22 213 GLY B CA 1
ATOM 5276 C C . GLY B 1 213 ? 18.826 -15.152 -19.562 1.00 7.94 213 GLY B C 1
ATOM 5277 O O . GLY B 1 213 ? 19.742 -15.987 -19.581 1.00 8.62 213 GLY B O 1
ATOM 5278 N N . SER B 1 214 ? 18.581 -14.323 -20.570 1.00 7.46 214 SER B N 1
ATOM 5279 C CA . SER B 1 214 ? 19.405 -14.329 -21.778 1.00 7.17 214 SER B CA 1
ATOM 5280 C C . SER B 1 214 ? 20.864 -13.947 -21.517 1.00 7.96 214 SER B C 1
ATOM 5281 O O . SER B 1 214 ? 21.764 -14.511 -22.139 1.00 8.56 214 SER B O 1
ATOM 5284 N N . GLN B 1 215 ? 21.111 -13.006 -20.604 1.00 6.98 215 GLN B N 1
ATOM 5285 C CA . GLN B 1 215 ? 22.488 -12.618 -20.312 1.00 8.22 215 GLN B CA 1
ATOM 5286 C C . GLN B 1 215 ? 23.178 -13.763 -19.595 1.00 8.38 215 GLN B C 1
ATOM 5287 O O . GLN B 1 215 ? 24.335 -14.089 -19.865 1.00 8.71 215 GLN B O 1
ATOM 5293 N N . CYS B 1 216 ? 22.461 -14.387 -18.672 1.00 8.51 216 CYS B N 1
ATOM 5294 C CA . CYS B 1 216 ? 23.051 -15.513 -17.962 1.00 9.08 216 CYS B CA 1
ATOM 5295 C C . CYS B 1 216 ? 23.404 -16.624 -18.954 1.00 8.47 216 CYS B C 1
ATOM 5296 O O . CYS B 1 216 ? 24.478 -17.228 -18.881 1.00 10.27 216 CYS B O 1
ATOM 5299 N N . TRP B 1 217 ? 22.517 -16.866 -19.907 1.00 9.70 217 TRP B N 1
ATOM 5300 C CA . TRP B 1 217 ? 22.767 -17.853 -20.946 1.00 8.59 217 TRP B CA 1
ATOM 5301 C C . TRP B 1 217 ? 24.012 -17.494 -21.774 1.00 10.40 217 TRP B C 1
ATOM 5302 O O . TRP B 1 217 ? 24.907 -18.325 -21.964 1.00 11.68 217 TRP B O 1
ATOM 5313 N N . LYS B 1 218 ? 24.072 -16.252 -22.244 1.00 9.58 218 LYS B N 1
ATOM 5314 C CA . LYS B 1 218 ? 25.151 -15.808 -23.118 1.00 11.44 218 LYS B CA 1
ATOM 5315 C C . LYS B 1 218 ? 26.509 -15.828 -22.407 1.00 10.79 218 LYS B C 1
ATOM 5316 O O . LYS B 1 218 ? 27.531 -16.153 -23.016 1.00 12.19 218 LYS B O 1
ATOM 5322 N N . TYR B 1 219 ? 26.512 -15.500 -21.118 1.00 10.03 219 TYR B N 1
ATOM 5323 C CA . TYR B 1 219 ? 27.752 -15.423 -20.350 1.00 10.53 219 TYR B CA 1
ATOM 5324 C C . TYR B 1 219 ? 28.050 -16.687 -19.538 1.00 11.42 219 TYR B C 1
ATOM 5325 O O . TYR B 1 219 ? 28.860 -16.670 -18.612 1.00 14.93 219 TYR B O 1
ATOM 5334 N N . GLY B 1 220 ? 27.393 -17.784 -19.906 1.00 10.82 220 GLY B N 1
ATOM 5335 C CA . GLY B 1 220 ? 27.855 -19.104 -19.507 1.00 12.75 220 GLY B CA 1
ATOM 5336 C C . GLY B 1 220 ? 27.216 -19.812 -18.332 1.00 13.58 220 GLY B C 1
ATOM 5337 O O . GLY B 1 220 ? 27.817 -20.736 -17.780 1.00 13.78 220 GLY B O 1
ATOM 5338 N N . ALA B 1 221 ? 26.006 -19.420 -17.949 1.00 11.53 221 ALA B N 1
ATOM 5339 C CA . ALA B 1 221 ? 25.292 -20.161 -16.918 1.00 11.53 221 ALA B CA 1
ATOM 5340 C C . ALA B 1 221 ? 25.129 -21.608 -17.372 1.00 11.97 221 ALA B C 1
ATOM 5341 O O . ALA B 1 221 ? 25.045 -21.882 -18.568 1.00 13.08 221 ALA B O 1
ATOM 5343 N N . LYS B 1 222 ? 25.106 -22.536 -16.420 1.00 12.49 222 LYS B N 1
ATOM 5344 C CA . LYS B 1 222 ? 24.917 -23.943 -16.762 1.00 12.21 222 LYS B CA 1
ATOM 5345 C C . LYS B 1 222 ? 23.510 -24.186 -17.309 1.00 12.76 222 LYS B C 1
ATOM 5346 O O . LYS B 1 222 ? 23.326 -24.885 -18.308 1.00 14.49 222 LYS B O 1
ATOM 5352 N N . SER B 1 223 ? 22.515 -23.616 -16.636 1.00 12.34 223 SER B N 1
ATOM 5353 C CA . SER B 1 223 ? 21.137 -23.737 -17.082 1.00 12.02 223 SER B CA 1
ATOM 5354 C C . SER B 1 223 ? 20.334 -22.556 -16.587 1.00 10.23 223 SER B C 1
ATOM 5355 O O . SER B 1 223 ? 20.716 -21.886 -15.625 1.00 10.75 223 SER B O 1
ATOM 5358 N N . ILE B 1 224 ? 19.226 -22.315 -17.274 1.00 10.17 224 ILE B N 1
ATOM 5359 C CA . ILE B 1 224 ? 18.251 -21.315 -16.877 1.00 9.92 224 ILE B CA 1
ATOM 5360 C C . ILE B 1 224 ? 16.923 -22.030 -16.661 1.00 10.51 224 ILE B C 1
ATOM 5361 O O . ILE B 1 224 ? 16.497 -22.825 -17.493 1.00 11.42 224 ILE B O 1
ATOM 5366 N N . THR B 1 225 ? 16.277 -21.748 -15.536 1.00 10.19 225 THR B N 1
ATOM 5367 C CA . THR B 1 225 ? 14.894 -22.147 -15.334 1.00 10.91 225 THR B CA 1
ATOM 5368 C C . THR B 1 225 ? 14.162 -20.850 -15.090 1.00 11.92 225 THR B C 1
ATOM 5369 O O . THR B 1 225 ? 14.517 -20.106 -14.173 1.00 13.19 225 THR B O 1
ATOM 5373 N N . SER B 1 226 ? 13.172 -20.546 -15.920 1.00 10.50 226 SER B N 1
ATOM 5374 C CA . SER B 1 226 ? 12.365 -19.371 -15.654 1.00 9.93 226 SER B CA 1
ATOM 5375 C C . SER B 1 226 ? 11.005 -19.835 -15.172 1.00 12.19 226 SER B C 1
ATOM 5376 O O . SER B 1 226 ? 10.550 -20.920 -15.528 1.00 14.57 226 SER B O 1
ATOM 5379 N N . CYS B 1 227 ? 10.366 -19.032 -14.338 1.00 8.85 227 CYS B N 1
ATOM 5380 C CA . CYS B 1 227 ? 9.051 -19.402 -13.866 1.00 10.95 227 CYS B CA 1
ATOM 5381 C C . CYS B 1 227 ? 8.081 -18.235 -13.926 1.00 12.31 227 CYS B C 1
ATOM 5382 O O . CYS B 1 227 ? 8.419 -17.098 -13.587 1.00 11.14 227 CYS B O 1
ATOM 5385 N N . TYR B 1 228 ? 6.873 -18.543 -14.376 1.00 10.03 228 TYR B N 1
ATOM 5386 C CA . TYR B 1 228 ? 5.821 -17.556 -14.546 1.00 8.20 228 TYR B CA 1
ATOM 5387 C C . TYR B 1 228 ? 4.674 -17.917 -13.627 1.00 12.08 228 TYR B C 1
ATOM 5388 O O . TYR B 1 228 ? 4.596 -19.044 -13.130 1.00 12.27 228 TYR B O 1
ATOM 5397 N N . ARG B 1 229 ? 3.772 -16.980 -13.395 1.00 14.03 229 ARG B N 1
ATOM 5398 C CA . ARG B 1 229 ? 2.581 -17.351 -12.634 1.00 17.68 229 ARG B CA 1
ATOM 5399 C C . ARG B 1 229 ? 1.313 -17.286 -13.464 1.00 24.98 229 ARG B C 1
ATOM 5400 O O . ARG B 1 229 ? 0.514 -18.223 -13.455 1.00 26.01 229 ARG B O 1
ATOM 5408 N N . SER B 1 230 ? 1.150 -16.194 -14.200 1.00 22.91 230 SER B N 1
ATOM 5409 C CA . SER B 1 230 ? -0.059 -15.957 -14.971 1.00 26.25 230 SER B CA 1
ATOM 5410 C C . SER B 1 230 ? -0.030 -16.729 -16.286 1.00 25.56 230 SER B C 1
ATOM 5411 O O . SER B 1 230 ? -0.710 -17.744 -16.439 1.00 28.83 230 SER B O 1
ATOM 5414 N N . ALA B 1 231 ? 0.765 -16.245 -17.232 1.00 21.90 231 ALA B N 1
ATOM 5415 C CA . ALA B 1 231 ? 0.918 -16.917 -18.517 1.00 23.96 231 ALA B CA 1
ATOM 5416 C C . ALA B 1 231 ? 2.393 -17.076 -18.872 1.00 18.79 231 ALA B C 1
ATOM 5417 O O . ALA B 1 231 ? 3.211 -16.212 -18.559 1.00 18.75 231 ALA B O 1
ATOM 5419 N N . PRO B 1 232 ? 2.735 -18.190 -19.525 1.00 16.11 232 PRO B N 1
ATOM 5420 C CA . PRO B 1 232 ? 4.121 -18.431 -19.930 1.00 15.35 232 PRO B CA 1
ATOM 5421 C C . PRO B 1 232 ? 4.595 -17.449 -20.989 1.00 15.15 232 PRO B C 1
ATOM 5422 O O . PRO B 1 232 ? 3.799 -16.959 -21.791 1.00 16.95 232 PRO B O 1
ATOM 5426 N N . MET B 1 233 ? 5.891 -17.161 -20.986 1.00 12.28 233 MET B N 1
ATOM 5427 C CA . MET B 1 233 ? 6.497 -16.401 -22.069 1.00 13.60 233 MET B CA 1
ATOM 5428 C C . MET B 1 233 ? 6.375 -17.209 -23.360 1.00 15.46 233 MET B C 1
ATOM 5429 O O . MET B 1 233 ? 6.023 -16.668 -24.407 1.00 17.02 233 MET B O 1
ATOM 5434 N N . GLY B 1 234 ? 6.648 -18.508 -23.275 1.00 14.07 234 GLY B N 1
ATOM 5435 C CA . GLY B 1 234 ? 6.355 -19.430 -24.360 1.00 16.95 234 GLY B CA 1
ATOM 5436 C C . GLY B 1 234 ? 7.213 -19.291 -25.604 1.00 16.41 234 GLY B C 1
ATOM 5437 O O . GLY B 1 234 ? 6.798 -19.681 -26.698 1.00 16.84 234 GLY B O 1
ATOM 5438 N N . TYR B 1 235 ? 8.416 -18.752 -25.446 1.00 13.23 235 TYR B N 1
ATOM 5439 C CA . TYR B 1 235 ? 9.319 -18.617 -26.583 1.00 13.23 235 TYR B CA 1
ATOM 5440 C C . TYR B 1 235 ? 10.002 -19.938 -26.930 1.00 15.39 235 TYR B C 1
ATOM 5441 O O . TYR B 1 235 ? 9.879 -20.930 -26.208 1.00 17.09 235 TYR B O 1
ATOM 5450 N N . ALA B 1 236 ? 10.721 -19.934 -28.047 1.00 15.06 236 ALA B N 1
ATOM 5451 C CA . ALA B 1 236 ? 11.527 -21.080 -28.453 1.00 19.81 236 ALA B CA 1
ATOM 5452 C C . ALA B 1 236 ? 12.858 -21.061 -27.710 1.00 17.36 236 ALA B C 1
ATOM 5453 O O . ALA B 1 236 ? 13.846 -20.500 -28.187 1.00 19.30 236 ALA B O 1
ATOM 5455 N N . TRP B 1 237 ? 12.873 -21.671 -26.529 1.00 17.38 237 TRP B N 1
ATOM 5456 C CA . TRP B 1 237 ? 14.029 -21.611 -25.640 1.00 14.92 237 TRP B CA 1
ATOM 5457 C C . TRP B 1 237 ? 15.193 -22.435 -26.150 1.00 16.53 237 TRP B C 1
ATOM 5458 O O . TRP B 1 237 ? 14.996 -23.437 -26.839 1.00 18.38 237 TRP B O 1
ATOM 5469 N N . PRO B 1 238 ? 16.415 -22.026 -25.789 1.00 14.44 238 PRO B N 1
ATOM 5470 C CA . PRO B 1 238 ? 17.579 -22.873 -26.053 1.00 15.49 238 PRO B CA 1
ATOM 5471 C C . PRO B 1 238 ? 17.532 -24.129 -25.180 1.00 16.06 238 PRO B C 1
ATOM 5472 O O . PRO B 1 238 ? 16.722 -24.197 -24.251 1.00 14.51 238 PRO B O 1
ATOM 5476 N N . ASP B 1 239 ? 18.388 -25.104 -25.475 1.00 16.17 239 ASP B N 1
ATOM 5477 C CA . ASP B 1 239 ? 18.311 -26.420 -24.843 1.00 17.02 239 ASP B CA 1
ATOM 5478 C C . ASP B 1 239 ? 18.492 -26.415 -23.322 1.00 15.18 239 ASP B C 1
ATOM 5479 O O . ASP B 1 239 ? 17.953 -27.277 -22.627 1.00 17.57 239 ASP B O 1
ATOM 5484 N N . ASN B 1 240 ? 19.253 -25.457 -22.802 1.00 14.73 240 ASN B N 1
ATOM 5485 C CA . ASN B 1 240 ? 19.477 -25.395 -21.362 1.00 11.96 240 ASN B CA 1
ATOM 5486 C C . ASN B 1 240 ? 18.596 -24.358 -20.660 1.00 11.78 240 ASN B C 1
ATOM 5487 O O . ASN B 1 240 ? 18.934 -23.884 -19.579 1.00 13.77 240 ASN B O 1
ATOM 5492 N N . TRP B 1 241 ? 17.456 -24.039 -21.265 1.00 12.18 241 TRP B N 1
ATOM 5493 C CA . TRP B 1 241 ? 16.472 -23.150 -20.644 1.00 12.35 241 TRP B CA 1
ATOM 5494 C C . TRP B 1 241 ? 15.126 -23.860 -20.592 1.00 12.87 241 TRP B C 1
ATOM 5495 O O . TRP B 1 241 ? 14.628 -24.323 -21.613 1.00 14.67 241 TRP B O 1
ATOM 5506 N N . GLU B 1 242 ? 14.552 -23.955 -19.398 1.00 11.27 242 GLU B N 1
ATOM 5507 C CA . GLU B 1 242 ? 13.240 -24.560 -19.210 1.00 12.75 242 GLU B CA 1
ATOM 5508 C C . GLU B 1 242 ? 12.320 -23.540 -18.562 1.00 10.06 242 GLU B C 1
ATOM 5509 O O . GLU B 1 242 ? 12.725 -22.845 -17.626 1.00 12.77 242 GLU B O 1
ATOM 5515 N N . GLU B 1 243 ? 11.087 -23.448 -19.039 1.00 11.35 243 GLU B N 1
ATOM 5516 C CA . GLU B 1 243 ? 10.116 -22.568 -18.412 1.00 10.91 243 GLU B CA 1
ATOM 5517 C C . GLU B 1 243 ? 9.146 -23.382 -17.556 1.00 11.10 243 GLU B C 1
ATOM 5518 O O . GLU B 1 243 ? 8.574 -24.369 -18.030 1.00 14.79 243 GLU B O 1
ATOM 5524 N N . LYS B 1 244 ? 8.980 -22.963 -16.302 1.00 10.50 244 LYS B N 1
ATOM 5525 C CA . LYS B 1 244 ? 8.099 -23.621 -15.338 1.00 12.12 244 LYS B CA 1
ATOM 5526 C C . LYS B 1 244 ? 6.966 -22.693 -14.924 1.00 11.18 244 LYS B C 1
ATOM 5527 O O . LYS B 1 244 ? 7.094 -21.477 -15.021 1.00 10.76 244 LYS B O 1
ATOM 5533 N N . PRO B 1 245 ? 5.853 -23.260 -14.422 1.00 10.75 245 PRO B N 1
ATOM 5534 C CA . PRO B 1 245 ? 4.787 -22.442 -13.836 1.00 10.52 245 PRO B CA 1
ATOM 5535 C C . PRO B 1 245 ? 5.169 -21.957 -12.434 1.00 9.92 245 PRO B C 1
ATOM 5536 O O . PRO B 1 245 ? 6.337 -22.050 -12.070 1.00 10.23 245 PRO B O 1
ATOM 5540 N N . ALA B 1 246 ? 4.213 -21.445 -11.667 1.00 9.58 246 ALA B N 1
ATOM 5541 C CA . ALA B 1 246 ? 4.543 -20.692 -10.452 1.00 11.03 246 ALA B CA 1
ATOM 5542 C C . ALA B 1 246 ? 5.428 -21.437 -9.457 1.00 10.98 246 ALA B C 1
ATOM 5543 O O . ALA B 1 246 ? 5.288 -22.642 -9.249 1.00 11.73 246 ALA B O 1
ATOM 5545 N N . LEU B 1 247 ? 6.326 -20.702 -8.812 1.00 10.99 247 LEU B N 1
ATOM 5546 C CA . LEU B 1 247 ? 7.083 -21.263 -7.706 1.00 9.92 247 LEU B CA 1
ATOM 5547 C C . LEU B 1 247 ? 6.174 -21.456 -6.501 1.00 10.35 247 LEU B C 1
ATOM 5548 O O . LEU B 1 247 ? 5.437 -20.545 -6.109 1.00 11.50 247 LEU B O 1
ATOM 5553 N N . GLU B 1 248 ? 6.216 -22.648 -5.914 1.00 10.77 248 GLU B N 1
ATOM 5554 C CA . GLU B 1 248 ? 5.480 -22.900 -4.681 1.00 10.78 248 GLU B CA 1
ATOM 5555 C C . GLU B 1 248 ? 6.359 -22.623 -3.462 1.00 11.14 248 GLU B C 1
ATOM 5556 O O . GLU B 1 248 ? 5.918 -21.992 -2.499 1.00 14.52 248 GLU B O 1
ATOM 5562 N N . LYS B 1 249 ? 7.596 -23.105 -3.500 1.00 12.19 249 LYS B N 1
ATOM 5563 C CA . LYS B 1 249 ? 8.520 -22.902 -2.390 1.00 12.59 249 LYS B CA 1
ATOM 5564 C C . LYS B 1 249 ? 9.893 -23.416 -2.776 1.00 12.82 249 LYS B C 1
ATOM 5565 O O . LYS B 1 249 ? 10.053 -24.109 -3.786 1.00 14.02 249 LYS B O 1
ATOM 5571 N N . LEU B 1 250 ? 10.896 -23.054 -1.986 1.00 11.86 250 LEU B N 1
ATOM 5572 C CA . LEU B 1 250 ? 12.184 -23.710 -2.048 1.00 13.29 250 LEU B CA 1
ATOM 5573 C C . LEU B 1 250 ? 12.301 -24.535 -0.789 1.00 19.65 250 LEU B C 1
ATOM 5574 O O . LEU B 1 250 ? 11.892 -24.093 0.283 1.00 17.69 250 LEU B O 1
ATOM 5579 N N . THR B 1 251 ? 12.830 -25.744 -0.918 1.00 20.47 251 THR B N 1
ATOM 5580 C CA . THR B 1 251 ? 13.243 -26.504 0.253 1.00 21.72 251 THR B CA 1
ATOM 5581 C C . THR B 1 251 ? 14.722 -26.768 0.057 1.00 20.67 251 THR B C 1
ATOM 5582 O O . THR B 1 251 ? 15.121 -27.519 -0.838 1.00 18.28 251 THR B O 1
ATOM 5586 N N . GLY B 1 252 ? 15.536 -26.121 0.880 1.00 21.40 252 GLY B N 1
ATOM 5587 C CA . GLY B 1 252 ? 16.958 -26.068 0.625 1.00 17.76 252 GLY B CA 1
ATOM 5588 C C . GLY B 1 252 ? 17.171 -25.402 -0.721 1.00 22.26 252 GLY B C 1
ATOM 5589 O O . GLY B 1 252 ? 16.737 -24.264 -0.933 1.00 25.72 252 GLY B O 1
ATOM 5590 N N . LYS B 1 253 ? 17.810 -26.118 -1.639 1.00 18.18 253 LYS B N 1
ATOM 5591 C CA . LYS B 1 253 ? 18.064 -25.598 -2.978 1.00 18.26 253 LYS B CA 1
ATOM 5592 C C . LYS B 1 253 ? 17.075 -26.135 -4.007 1.00 13.75 253 LYS B C 1
ATOM 5593 O O . LYS B 1 253 ? 17.174 -25.830 -5.200 1.00 16.06 253 LYS B O 1
ATOM 5599 N N . THR B 1 254 ? 16.126 -26.941 -3.546 1.00 14.76 254 THR B N 1
ATOM 5600 C CA . THR B 1 254 ? 15.128 -27.516 -4.437 1.00 17.62 254 THR B CA 1
ATOM 5601 C C . THR B 1 254 ? 13.936 -26.587 -4.621 1.00 13.26 254 THR B C 1
ATOM 5602 O O . THR B 1 254 ? 13.220 -26.280 -3.664 1.00 14.80 254 THR B O 1
ATOM 5606 N N . ALA B 1 255 ? 13.723 -26.139 -5.854 1.00 12.02 255 ALA B N 1
ATOM 5607 C CA . ALA B 1 255 ? 12.541 -25.348 -6.181 1.00 11.17 255 ALA B CA 1
ATOM 5608 C C . ALA B 1 255 ? 11.394 -26.273 -6.575 1.00 12.46 255 ALA B C 1
ATOM 5609 O O . ALA B 1 255 ? 11.583 -27.201 -7.362 1.00 12.49 255 ALA B O 1
ATOM 5611 N N . HIS B 1 256 ? 10.221 -26.015 -6.010 1.00 10.62 256 HIS B N 1
ATOM 5612 C CA . HIS B 1 256 ? 9.012 -26.774 -6.304 1.00 10.29 256 HIS B CA 1
ATOM 5613 C C . HIS B 1 256 ? 8.048 -25.867 -7.056 1.00 9.38 256 HIS B C 1
ATOM 5614 O O . HIS B 1 256 ? 7.772 -24.750 -6.602 1.00 10.75 256 HIS B O 1
ATOM 5621 N N . PHE B 1 257 ? 7.500 -26.351 -8.170 1.00 9.25 257 PHE B N 1
ATOM 5622 C CA . PHE B 1 257 ? 6.602 -25.554 -9.000 1.00 8.95 257 PHE B CA 1
ATOM 5623 C C . PHE B 1 257 ? 5.150 -26.036 -8.984 1.00 11.07 257 PHE B C 1
ATOM 5624 O O . PHE B 1 257 ? 4.853 -27.128 -8.488 1.00 11.38 257 PHE B O 1
ATOM 5632 N N . ALA B 1 258 ? 4.248 -25.209 -9.513 1.00 11.05 258 ALA B N 1
ATOM 5633 C CA . ALA B 1 258 ? 2.810 -25.451 -9.385 1.00 9.98 258 ALA B CA 1
ATOM 5634 C C . ALA B 1 258 ? 2.337 -26.739 -10.047 1.00 10.42 258 ALA B C 1
ATOM 5635 O O . ALA B 1 258 ? 1.307 -27.288 -9.647 1.00 11.22 258 ALA B O 1
ATOM 5637 N N . ASP B 1 259 ? 3.075 -27.221 -11.042 1.00 10.58 259 ASP B N 1
ATOM 5638 C CA . ASP B 1 259 ? 2.709 -28.456 -11.733 1.00 10.85 259 ASP B CA 1
ATOM 5639 C C . ASP B 1 259 ? 3.226 -29.713 -11.032 1.00 11.81 259 ASP B C 1
ATOM 5640 O O . ASP B 1 259 ? 3.112 -30.825 -11.568 1.00 12.31 259 ASP B O 1
ATOM 5645 N N . GLY B 1 260 ? 3.787 -29.537 -9.839 1.00 10.51 260 GLY B N 1
ATOM 5646 C CA . GLY B 1 260 ? 4.322 -30.647 -9.073 1.00 12.21 260 GLY B CA 1
ATOM 5647 C C . GLY B 1 260 ? 5.770 -30.982 -9.360 1.00 13.22 260 GLY B C 1
ATOM 5648 O O . GLY B 1 260 ? 6.340 -31.844 -8.699 1.00 16.14 260 GLY B O 1
ATOM 5649 N N . SER B 1 261 ? 6.377 -30.292 -10.325 1.00 12.68 261 SER B N 1
ATOM 5650 C CA . SER B 1 261 ? 7.761 -30.575 -10.703 1.00 12.50 261 SER B CA 1
ATOM 5651 C C . SER B 1 261 ? 8.754 -29.874 -9.784 1.00 12.91 261 SER B C 1
ATOM 5652 O O . SER B 1 261 ? 8.406 -28.922 -9.089 1.00 14.35 261 SER B O 1
ATOM 5655 N N . THR B 1 262 ? 9.987 -30.361 -9.780 1.00 13.70 262 THR B N 1
ATOM 5656 C CA . THR B 1 262 ? 11.036 -29.782 -8.955 1.00 15.30 262 THR B CA 1
ATOM 5657 C C . THR B 1 262 ? 12.334 -29.700 -9.730 1.00 19.69 262 THR B C 1
ATOM 5658 O O . THR B 1 262 ? 12.532 -30.411 -10.714 1.00 19.20 262 THR B O 1
ATOM 5662 N N . ARG B 1 263 ? 13.217 -28.839 -9.259 1.00 18.17 263 ARG B N 1
ATOM 5663 C CA . ARG B 1 263 ? 14.597 -28.874 -9.663 1.00 21.14 263 ARG B CA 1
ATOM 5664 C C . ARG B 1 263 ? 15.478 -28.020 -8.784 1.00 19.13 263 ARG B C 1
ATOM 5665 O O . ARG B 1 263 ? 15.049 -27.050 -8.194 1.00 17.30 263 AR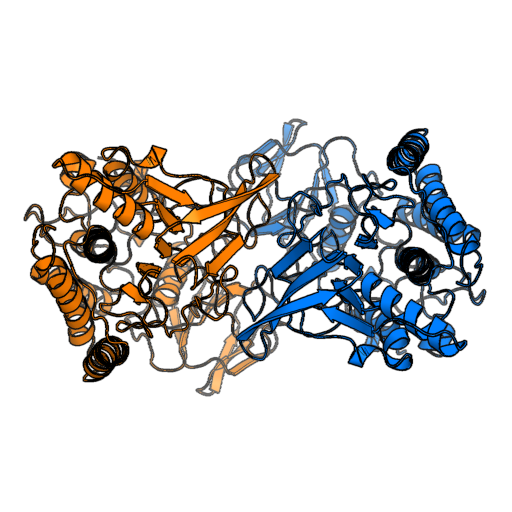G B O 1
ATOM 5673 N N . ASP B 1 264 ? 16.724 -28.435 -8.690 1.00 16.85 264 ASP B N 1
ATOM 5674 C CA . ASP B 1 264 ? 17.657 -27.745 -7.823 1.00 16.84 264 ASP B CA 1
ATOM 5675 C C . ASP B 1 264 ? 18.260 -26.559 -8.545 1.00 15.41 264 ASP B C 1
ATOM 5676 O O . ASP B 1 264 ? 18.607 -26.646 -9.717 1.00 17.26 264 ASP B O 1
ATOM 5681 N N . VAL B 1 265 ? 18.388 -25.450 -7.830 1.00 13.86 265 VAL B N 1
ATOM 5682 C CA . VAL B 1 265 ? 18.949 -24.235 -8.403 1.00 14.48 265 VAL B CA 1
ATOM 5683 C C . VAL B 1 265 ? 20.000 -23.638 -7.470 1.00 14.74 265 VAL B C 1
ATOM 5684 O O . VAL B 1 265 ? 19.936 -23.830 -6.254 1.00 15.31 265 VAL B O 1
ATOM 5688 N N . ASP B 1 266 ? 20.968 -22.925 -8.050 1.00 13.74 266 ASP B N 1
ATOM 5689 C CA . ASP B 1 266 ? 22.108 -22.363 -7.324 1.00 14.01 266 ASP B CA 1
ATOM 5690 C C . ASP B 1 266 ? 21.921 -20.889 -6.984 1.00 11.07 266 ASP B C 1
ATOM 5691 O O . ASP B 1 266 ? 22.545 -20.374 -6.056 1.00 14.56 266 ASP B O 1
ATOM 5696 N N . ALA B 1 267 ? 21.107 -20.206 -7.784 1.00 12.00 267 ALA B N 1
ATOM 5697 C CA . ALA B 1 267 ? 20.938 -18.767 -7.678 1.00 11.67 267 ALA B CA 1
ATOM 5698 C C . ALA B 1 267 ? 19.543 -18.407 -8.146 1.00 10.92 267 ALA B C 1
ATOM 5699 O O . ALA B 1 267 ? 18.981 -19.080 -9.014 1.00 10.39 267 ALA B O 1
ATOM 5701 N N . ILE B 1 268 ? 18.988 -17.339 -7.579 1.00 10.57 268 ILE B N 1
ATOM 5702 C CA . ILE B 1 268 ? 17.653 -16.877 -7.928 1.00 10.76 268 ILE B CA 1
ATOM 5703 C C . ILE B 1 268 ? 17.697 -15.391 -8.262 1.00 10.05 268 ILE B C 1
ATOM 5704 O O . ILE B 1 268 ? 18.210 -14.590 -7.480 1.00 10.38 268 ILE B O 1
ATOM 5709 N N . ILE B 1 269 ? 17.170 -15.034 -9.429 1.00 8.32 269 ILE B N 1
ATOM 5710 C CA . ILE B 1 269 ? 17.062 -13.635 -9.815 1.00 9.28 269 ILE B CA 1
ATOM 5711 C C . ILE B 1 269 ? 15.586 -13.286 -9.941 1.00 7.61 269 ILE B C 1
ATOM 5712 O O . ILE B 1 269 ? 14.859 -13.886 -10.740 1.00 8.97 269 ILE B O 1
ATOM 5717 N N . LEU B 1 270 ? 15.138 -12.346 -9.110 1.00 5.82 270 LEU B N 1
ATOM 5718 C CA . LEU B 1 270 ? 13.740 -11.932 -9.087 1.00 6.97 270 LEU B CA 1
ATOM 5719 C C . LEU B 1 270 ? 13.483 -10.829 -10.099 1.00 7.82 270 LEU B C 1
ATOM 5720 O O . LEU B 1 270 ? 13.856 -9.673 -9.890 1.00 7.73 270 LEU B O 1
ATOM 5725 N N . CYS B 1 271 ? 12.832 -11.199 -11.196 1.00 6.77 271 CYS B N 1
ATOM 5726 C CA . CYS B 1 271 ? 12.501 -10.250 -12.250 1.00 7.45 271 CYS B CA 1
ATOM 5727 C C . CYS B 1 271 ? 11.025 -9.886 -12.143 1.00 7.48 271 CYS B C 1
ATOM 5728 O O . CYS B 1 271 ? 10.248 -10.007 -13.102 1.00 8.46 271 CYS B O 1
ATOM 5731 N N . THR B 1 272 ? 10.664 -9.424 -10.945 1.00 7.85 272 THR B N 1
ATOM 5732 C CA . THR B 1 272 ? 9.275 -9.314 -10.502 1.00 7.39 272 THR B CA 1
ATOM 5733 C C . THR B 1 272 ? 8.770 -7.868 -10.517 1.00 8.38 272 THR B C 1
ATOM 5734 O O . THR B 1 272 ? 7.762 -7.530 -9.891 1.00 8.75 272 THR B O 1
ATOM 5738 N N . GLY B 1 273 ? 9.472 -7.014 -11.252 1.00 7.75 273 GLY B N 1
ATOM 5739 C CA . GLY B 1 273 ? 8.984 -5.672 -11.485 1.00 8.52 273 GLY B CA 1
ATOM 5740 C C . GLY B 1 273 ? 9.268 -4.675 -10.390 1.00 6.70 273 GLY B C 1
ATOM 5741 O O . GLY B 1 273 ? 10.073 -4.921 -9.485 1.00 7.78 273 GLY B O 1
ATOM 5742 N N . TYR B 1 274 ? 8.579 -3.541 -10.496 1.00 6.99 274 TYR B N 1
ATOM 5743 C CA . TYR B 1 274 ? 8.881 -2.348 -9.718 1.00 7.08 274 TYR B CA 1
ATOM 5744 C C . TYR B 1 274 ? 7.605 -1.691 -9.220 1.00 8.48 274 TYR B C 1
ATOM 5745 O O . TYR B 1 274 ? 6.508 -1.987 -9.694 1.00 11.30 274 TYR B O 1
ATOM 5754 N N . LYS B 1 275 ? 7.759 -0.813 -8.243 1.00 7.76 275 LYS B N 1
ATOM 5755 C CA . LYS B 1 275 ? 6.638 -0.079 -7.681 1.00 7.99 275 LYS B CA 1
ATOM 5756 C C . LYS B 1 275 ? 6.688 1.375 -8.092 1.00 7.58 275 LYS B C 1
ATOM 5757 O O . LYS B 1 275 ? 7.764 1.935 -8.262 1.00 9.84 275 LYS B O 1
ATOM 5763 N N . HIS B 1 276 ? 5.524 1.996 -8.248 1.00 6.73 276 HIS B N 1
ATOM 5764 C CA . HIS B 1 276 ? 5.474 3.446 -8.278 1.00 6.81 276 HIS B CA 1
ATOM 5765 C C . HIS B 1 276 ? 5.575 3.861 -6.823 1.00 8.02 276 HIS B C 1
ATOM 5766 O O . HIS B 1 276 ? 4.681 3.580 -6.023 1.00 11.52 276 HIS B O 1
ATOM 5773 N N . PHE B 1 277 ? 6.682 4.499 -6.477 1.00 6.58 277 PHE B N 1
ATOM 5774 C CA . PHE B 1 277 ? 6.947 4.869 -5.092 1.00 6.31 277 PHE B CA 1
ATOM 5775 C C . PHE B 1 277 ? 7.630 6.223 -5.032 1.00 7.12 277 PHE B C 1
ATOM 5776 O O . PHE B 1 277 ? 8.631 6.455 -5.720 1.00 8.43 277 PHE B O 1
ATOM 5784 N N . PHE B 1 278 ? 7.073 7.115 -4.215 1.00 7.08 278 PHE B N 1
ATOM 5785 C CA . PHE B 1 278 ? 7.615 8.460 -4.040 1.00 6.74 278 PHE B CA 1
ATOM 5786 C C . PHE B 1 278 ? 7.811 8.711 -2.556 1.00 8.51 278 PHE B C 1
ATOM 5787 O O . PHE B 1 278 ? 6.846 8.943 -1.817 1.00 8.53 278 PHE B O 1
ATOM 5795 N N . SER B 1 279 ? 9.061 8.637 -2.112 1.00 6.96 279 SER B N 1
ATOM 5796 C CA . SER B 1 279 ? 9.366 8.824 -0.696 1.00 7.38 279 SER B CA 1
ATOM 5797 C C . SER B 1 279 ? 9.253 10.279 -0.265 1.00 8.48 279 SER B C 1
ATOM 5798 O O . SER B 1 279 ? 9.226 10.573 0.922 1.00 10.35 279 SER B O 1
ATOM 5801 N N . PHE B 1 280 ? 9.166 11.179 -1.237 1.00 7.38 280 PHE B N 1
ATOM 5802 C CA . PHE B 1 280 ? 9.331 12.606 -0.990 1.00 5.99 280 PHE B CA 1
ATOM 5803 C C . PHE B 1 280 ? 8.032 13.401 -1.171 1.00 7.72 280 PHE B C 1
ATOM 5804 O O . PHE B 1 280 ? 8.069 14.625 -1.298 1.00 7.08 280 PHE B O 1
ATOM 5812 N N . LEU B 1 281 ? 6.885 12.719 -1.171 1.00 7.90 281 LEU B N 1
ATOM 5813 C CA . LEU B 1 281 ? 5.612 13.407 -1.401 1.00 7.95 2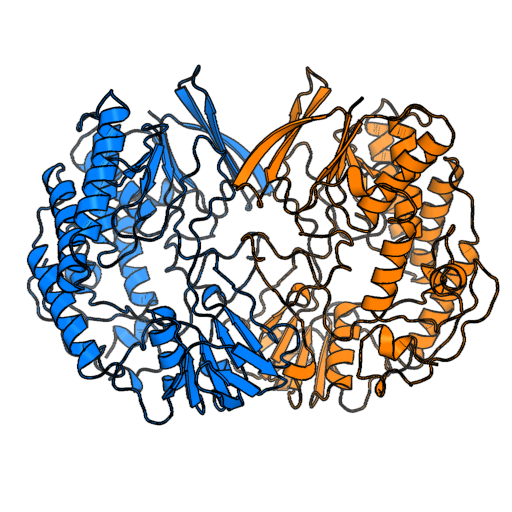81 LEU B CA 1
ATOM 5814 C C . LEU B 1 281 ? 4.561 13.133 -0.338 1.00 6.43 281 LEU B C 1
ATOM 5815 O O . LEU B 1 281 ? 4.389 11.995 0.105 1.00 8.08 281 LEU B O 1
ATOM 5820 N N . PRO B 1 282 ? 3.811 14.179 0.038 1.00 7.16 282 PRO B N 1
ATOM 5821 C CA . PRO B 1 282 ? 2.676 14.067 0.959 1.00 7.22 282 PRO B CA 1
ATOM 5822 C C . PRO B 1 282 ? 1.449 13.519 0.238 1.00 8.42 282 PRO B C 1
ATOM 5823 O O . PRO B 1 282 ? 1.425 13.439 -0.993 1.00 7.55 282 PRO B O 1
ATOM 5827 N N . ASP B 1 283 ? 0.440 13.145 1.015 1.00 9.21 283 ASP B N 1
ATOM 5828 C CA . ASP B 1 283 ? -0.750 12.498 0.491 1.00 8.04 283 ASP B CA 1
ATOM 5829 C C . ASP B 1 283 ? -1.415 13.295 -0.628 1.00 7.86 283 ASP B C 1
ATOM 5830 O O . ASP B 1 283 ? -1.926 12.704 -1.577 1.00 11.68 283 ASP B O 1
ATOM 5835 N N . ASP B 1 284 ? -1.426 14.619 -0.506 1.00 9.21 284 ASP B N 1
ATOM 5836 C CA . ASP B 1 284 ? -2.135 15.467 -1.473 1.00 9.40 284 ASP B CA 1
ATOM 5837 C C . ASP B 1 284 ? -1.454 15.587 -2.838 1.00 10.64 284 ASP B C 1
ATOM 5838 O O . ASP B 1 284 ? -2.077 16.030 -3.803 1.00 9.90 284 ASP B O 1
ATOM 5843 N N . LEU B 1 285 ? -0.191 15.175 -2.927 1.00 8.72 285 LEU B N 1
ATOM 5844 C CA . LEU B 1 285 ? 0.565 15.284 -4.177 1.00 8.53 285 LEU B CA 1
ATOM 5845 C C . LEU B 1 285 ? 1.037 13.936 -4.711 1.00 8.28 285 LEU B C 1
ATOM 5846 O O . LEU B 1 285 ? 1.588 13.872 -5.808 1.00 9.30 285 LEU B O 1
ATOM 5851 N N . ARG B 1 286 ? 0.822 12.863 -3.953 1.00 7.63 286 ARG B N 1
ATOM 5852 C CA . ARG B 1 286 ? 1.510 11.597 -4.237 1.00 6.75 286 ARG B CA 1
ATOM 5853 C C . ARG B 1 286 ? 0.732 10.652 -5.145 1.00 5.62 286 ARG B C 1
ATOM 5854 O O . ARG B 1 286 ? -0.238 10.016 -4.718 1.00 8.93 286 ARG B O 1
ATOM 5862 N N . LEU B 1 287 ? 1.196 10.524 -6.389 1.00 5.96 287 LEU B N 1
ATOM 5863 C CA . LEU B 1 287 ? 0.564 9.651 -7.362 1.00 7.00 287 LEU B CA 1
ATOM 5864 C C . LEU B 1 287 ? 0.556 8.198 -6.886 1.00 6.49 287 LEU B C 1
ATOM 5865 O O . LEU B 1 287 ? 1.597 7.670 -6.497 1.00 7.99 287 LEU B O 1
ATOM 5870 N N . LYS B 1 288 ? -0.619 7.571 -6.933 1.00 7.16 288 LYS B N 1
ATOM 5871 C CA . LYS B 1 288 ? -0.780 6.153 -6.659 1.00 9.05 288 LYS B CA 1
ATOM 5872 C C . LYS B 1 288 ? -1.409 5.516 -7.889 1.00 8.73 288 LYS B C 1
ATOM 5873 O O . LYS B 1 288 ? -2.461 5.950 -8.359 1.00 9.12 288 LYS B O 1
ATOM 5879 N N . THR B 1 289 ? -0.746 4.502 -8.431 1.00 8.01 289 THR B N 1
ATOM 5880 C CA . THR B 1 289 ? -1.177 3.913 -9.688 1.00 9.19 289 THR B CA 1
ATOM 5881 C C . THR B 1 289 ? -0.538 2.549 -9.907 1.00 8.38 289 THR B C 1
ATOM 5882 O O . THR B 1 289 ? 0.533 2.259 -9.369 1.00 9.62 289 THR B O 1
ATOM 5886 N N . ALA B 1 290 ? -1.221 1.728 -10.702 1.00 8.74 290 ALA B N 1
ATOM 5887 C CA . ALA B 1 290 ? -0.632 0.523 -11.258 1.00 8.44 290 ALA B CA 1
ATOM 5888 C C . ALA B 1 290 ? 0.252 0.923 -12.430 1.00 8.80 290 ALA B C 1
ATOM 5889 O O . ALA B 1 290 ? 0.178 2.054 -12.927 1.00 8.46 290 ALA B O 1
ATOM 5891 N N . ASN B 1 291 ? 1.095 -0.012 -12.853 1.00 8.48 291 ASN B N 1
ATOM 5892 C CA . ASN B 1 291 ? 1.920 0.162 -14.038 1.00 7.15 291 ASN B CA 1
ATOM 5893 C C . ASN B 1 291 ? 1.141 -0.304 -15.265 1.00 7.46 291 ASN B C 1
ATOM 5894 O O . ASN B 1 291 ? 0.961 -1.507 -15.482 1.00 9.75 291 ASN B O 1
ATOM 5899 N N . ARG B 1 292 ? 0.668 0.652 -16.050 1.00 7.33 292 ARG B N 1
ATOM 5900 C CA . ARG B 1 292 ? -0.199 0.345 -17.186 1.00 7.53 292 ARG B CA 1
ATOM 5901 C C . ARG B 1 292 ? -0.183 1.500 -18.183 1.00 7.03 292 ARG B C 1
ATOM 5902 O O . ARG B 1 292 ? 0.514 2.492 -17.979 1.00 7.41 292 ARG B O 1
ATOM 5910 N N . LEU B 1 293 ? -0.939 1.386 -19.271 1.00 7.34 293 LEU B N 1
ATOM 5911 C CA . LEU B 1 293 ? -0.898 2.438 -20.296 1.00 6.94 293 LEU B CA 1
ATOM 5912 C C . LEU B 1 293 ? -1.762 3.643 -19.934 1.00 8.45 293 LEU B C 1
ATOM 5913 O O . LEU B 1 293 ? -1.511 4.751 -20.408 1.00 9.64 293 LEU B O 1
ATOM 5918 N N . ALA B 1 294 ? -2.780 3.418 -19.111 1.00 6.52 294 ALA B N 1
ATOM 5919 C CA . ALA B 1 294 ? -3.654 4.483 -18.638 1.00 7.27 294 ALA B CA 1
ATOM 5920 C C . ALA B 1 294 ? -3.373 4.699 -17.159 1.00 8.73 294 ALA B C 1
ATOM 5921 O O . ALA B 1 294 ? -3.893 4.002 -16.296 1.00 10.44 294 ALA B O 1
ATOM 5923 N N . THR B 1 295 ? -2.509 5.661 -16.878 1.00 6.40 295 THR B N 1
ATOM 5924 C CA . THR B 1 295 ? -2.035 5.860 -15.521 1.00 6.85 295 THR B CA 1
ATOM 5925 C C . THR B 1 295 ? -3.116 6.527 -14.683 1.00 6.78 295 THR B C 1
ATOM 5926 O O . THR B 1 295 ? -3.773 7.471 -15.128 1.00 8.65 295 THR B O 1
ATOM 5930 N N . ALA B 1 296 ? -3.323 6.023 -13.470 1.00 7.63 296 ALA B N 1
ATOM 5931 C CA . ALA B 1 296 ? -4.341 6.613 -12.604 1.00 6.12 296 ALA B CA 1
ATOM 5932 C C . ALA B 1 296 ? -4.080 8.092 -12.323 1.00 7.73 296 ALA B C 1
ATOM 5933 O O . ALA B 1 296 ? -2.938 8.528 -12.228 1.00 7.55 296 ALA B O 1
ATOM 5935 N N . ASP B 1 297 ? -5.164 8.852 -12.182 1.00 8.67 297 ASP B N 1
ATOM 5936 C CA . ASP B 1 297 ? -5.115 10.219 -11.659 1.00 7.35 297 ASP B CA 1
ATOM 5937 C C . ASP B 1 297 ? -4.296 11.217 -12.488 1.00 7.14 297 ASP B C 1
ATOM 5938 O O . ASP B 1 297 ? -3.902 12.269 -11.972 1.00 7.68 297 ASP B O 1
ATOM 5943 N N . LEU B 1 298 ? -4.033 10.890 -13.757 1.00 7.21 298 LEU B N 1
ATOM 5944 C CA . LEU B 1 298 ? -3.286 11.787 -14.643 1.00 7.55 298 LEU B CA 1
ATOM 5945 C C . LEU B 1 298 ? -4.121 12.213 -15.856 1.00 7.54 298 LEU B C 1
ATOM 5946 O O . LEU B 1 298 ? -4.300 11.445 -16.810 1.00 8.62 298 LEU B O 1
ATOM 5951 N N . TYR B 1 299 ? -4.631 13.439 -15.809 1.00 8.27 299 TYR B N 1
ATOM 5952 C CA . TYR B 1 299 ? -5.369 14.004 -16.928 1.00 7.18 299 TYR B CA 1
ATOM 5953 C C . TYR B 1 299 ? -4.419 14.143 -18.119 1.00 7.24 299 TYR B C 1
ATOM 5954 O O . TYR B 1 299 ? -3.317 14.663 -17.980 1.00 6.92 299 TYR B O 1
ATOM 5963 N N . LYS B 1 300 ? -4.833 13.653 -19.286 1.00 8.08 300 LYS B N 1
ATOM 5964 C CA . LYS B 1 300 ? -3.985 13.650 -20.483 1.00 7.22 300 LYS B CA 1
ATOM 5965 C C . LYS B 1 300 ? -2.684 12.890 -20.230 1.00 7.28 300 LYS B C 1
ATOM 5966 O O . LYS B 1 300 ? -1.705 13.041 -20.964 1.00 7.44 300 LYS B O 1
ATOM 5972 N N . GLY B 1 301 ? -2.702 12.045 -19.202 1.00 7.72 301 GLY B N 1
ATOM 5973 C CA . GLY B 1 301 ? -1.536 11.257 -18.834 1.00 6.55 301 GLY B CA 1
ATOM 5974 C C . GLY B 1 301 ? -0.412 12.043 -18.170 1.00 7.38 301 GLY B C 1
ATOM 5975 O O . GLY B 1 301 ? 0.664 11.485 -17.953 1.00 6.86 301 GLY B O 1
ATOM 5976 N N . VAL B 1 302 ? -0.653 13.309 -17.823 1.00 7.25 302 VAL B N 1
ATOM 5977 C CA . VAL B 1 302 ? 0.399 14.163 -17.271 1.00 6.91 302 VAL B CA 1
ATOM 5978 C C . VAL B 1 302 ? -0.011 15.096 -16.130 1.00 7.44 302 VAL B C 1
ATOM 5979 O O . VAL B 1 302 ? 0.817 15.428 -15.296 1.00 7.86 302 VAL B O 1
ATOM 5983 N N . ALA B 1 303 ? -1.255 15.562 -16.103 1.00 5.97 303 ALA B N 1
ATOM 5984 C CA . ALA B 1 303 ? -1.651 16.551 -15.095 1.00 8.00 303 ALA B CA 1
ATOM 5985 C C . ALA B 1 303 ? -2.335 15.888 -13.910 1.00 6.88 303 ALA B C 1
ATOM 5986 O O . ALA B 1 303 ? -3.327 15.174 -14.077 1.00 7.95 303 ALA B O 1
ATOM 5988 N N . TYR B 1 304 ? -1.787 16.089 -12.712 1.00 7.27 304 TYR B N 1
ATOM 5989 C CA . TYR B 1 304 ? -2.312 15.408 -11.536 1.00 7.48 304 TYR B CA 1
ATOM 5990 C C . TYR B 1 304 ? -3.731 15.892 -11.224 1.00 6.59 304 TYR B C 1
ATOM 5991 O O . TYR B 1 304 ? -3.945 17.075 -10.958 1.00 7.06 304 TYR B O 1
ATOM 6000 N N . VAL B 1 305 ? -4.698 14.973 -11.252 1.00 7.59 305 VAL B N 1
ATOM 6001 C CA . VAL B 1 305 ? -6.104 15.386 -11.145 1.00 8.49 305 VAL B CA 1
ATOM 6002 C C . VAL B 1 305 ? -6.426 16.061 -9.806 1.00 8.86 305 VAL B C 1
ATOM 6003 O O . VAL B 1 305 ? -7.362 16.867 -9.736 1.00 10.56 305 VAL B O 1
ATOM 6007 N N . HIS B 1 306 ? -5.666 15.747 -8.755 1.00 8.55 306 HIS B N 1
ATOM 6008 C CA . HIS B 1 306 ? -5.930 16.303 -7.427 1.00 10.05 306 HIS B CA 1
ATOM 6009 C C . HIS B 1 306 ? -5.236 17.645 -7.206 1.00 11.25 306 HIS B C 1
ATOM 6010 O O . HIS B 1 306 ? -5.510 18.345 -6.233 1.00 11.92 306 HIS B O 1
ATOM 6017 N N . ASN B 1 307 ? -4.336 17.997 -8.115 1.00 8.58 307 ASN B N 1
ATOM 6018 C CA . ASN B 1 307 ? -3.676 19.296 -8.101 1.00 8.23 307 ASN B CA 1
ATOM 6019 C C . ASN B 1 307 ? -3.023 19.479 -9.456 1.00 9.82 307 ASN B C 1
ATOM 6020 O O . ASN B 1 307 ? -1.887 19.050 -9.661 1.00 8.58 307 ASN B O 1
ATOM 6025 N N . PRO B 1 308 ? -3.758 20.081 -10.400 1.00 9.35 308 PRO B N 1
ATOM 6026 C CA . PRO B 1 308 ? -3.292 20.110 -11.788 1.00 9.09 308 PRO B CA 1
ATOM 6027 C C . PRO B 1 308 ? -2.178 21.120 -12.053 1.00 8.11 308 PRO B C 1
ATOM 6028 O O . PRO B 1 308 ? -1.791 21.288 -13.212 1.00 10.95 308 PRO B O 1
ATOM 6032 N N . ALA B 1 309 ? -1.663 21.764 -11.008 1.00 8.62 309 ALA B N 1
ATOM 6033 C CA . ALA B 1 309 ? -0.442 22.558 -11.149 1.00 8.82 309 ALA B CA 1
ATOM 6034 C C . ALA B 1 309 ? 0.779 21.662 -10.998 1.00 9.30 309 ALA B C 1
ATOM 6035 O O . ALA B 1 309 ? 1.909 22.101 -11.222 1.00 9.41 309 ALA B O 1
ATOM 6037 N N . MET B 1 310 ? 0.541 20.413 -10.598 1.00 8.02 310 MET B N 1
ATOM 6038 C CA . MET B 1 310 ? 1.590 19.405 -10.555 1.00 8.84 310 MET B CA 1
ATOM 6039 C C . MET B 1 310 ? 1.431 18.452 -11.721 1.00 8.73 310 MET B C 1
ATOM 6040 O O . MET B 1 310 ? 0.321 18.018 -12.035 1.00 8.31 310 MET B O 1
ATOM 6045 N N . PHE B 1 311 ? 2.552 18.113 -12.348 1.00 7.84 311 PHE B N 1
ATOM 6046 C CA . PHE B 1 311 ? 2.545 17.211 -13.479 1.00 7.56 311 PHE B CA 1
ATOM 6047 C C . PHE B 1 311 ? 3.469 16.030 -13.221 1.00 7.37 311 PHE B C 1
ATOM 6048 O O . PHE B 1 311 ? 4.384 16.104 -12.389 1.00 8.36 311 PHE B O 1
ATOM 6056 N N . TYR B 1 312 ? 3.217 14.951 -13.952 1.00 5.44 312 TYR B N 1
ATOM 6057 C CA . TYR B 1 312 ? 4.050 13.750 -13.931 1.00 5.77 312 TYR B CA 1
ATOM 6058 C C . TYR B 1 312 ? 4.392 13.327 -15.354 1.00 5.95 312 TYR B C 1
ATOM 6059 O O . TYR B 1 312 ? 3.516 13.291 -16.227 1.00 6.75 312 TYR B O 1
ATOM 6068 N N . LEU B 1 313 ? 5.656 12.965 -15.572 1.00 6.20 313 LEU B N 1
ATOM 6069 C CA . LEU B 1 313 ? 6.121 12.481 -16.873 1.00 5.61 313 LEU B CA 1
ATOM 6070 C C . LEU B 1 313 ? 6.554 11.022 -16.802 1.00 5.64 313 LEU B C 1
ATOM 6071 O O . LEU B 1 313 ? 7.097 10.574 -15.779 1.00 6.81 313 LEU B O 1
ATOM 6076 N N . GLY B 1 314 ? 6.306 10.277 -17.875 1.00 7.93 314 GLY B N 1
ATOM 6077 C CA . GLY B 1 314 ? 6.829 8.925 -17.994 1.00 7.37 314 GLY B CA 1
ATOM 6078 C C . GLY B 1 314 ? 6.289 7.902 -17.008 1.00 6.21 314 GLY B C 1
ATOM 6079 O O . GLY B 1 314 ? 6.875 6.840 -16.852 1.00 7.09 314 GLY B O 1
ATOM 6080 N N . MET B 1 315 ? 5.176 8.199 -16.344 1.00 5.42 315 MET B N 1
ATOM 6081 C CA . MET B 1 315 ? 4.664 7.276 -15.339 1.00 5.30 315 MET B CA 1
ATOM 6082 C C . MET B 1 315 ? 3.903 6.081 -15.913 1.00 6.29 315 MET B C 1
ATOM 6083 O O . MET B 1 315 ? 3.618 5.117 -15.194 1.00 7.28 315 MET B O 1
ATOM 6088 N N . GLN B 1 316 ? 3.617 6.135 -17.213 1.00 6.04 316 GLN B N 1
ATOM 6089 C CA . GLN B 1 316 ? 2.993 5.035 -17.932 1.00 6.69 316 GLN B CA 1
ATOM 6090 C C . GLN B 1 316 ? 3.955 3.871 -18.099 1.00 6.99 316 GLN B C 1
ATOM 6091 O O . GLN B 1 316 ? 5.174 4.074 -18.201 1.00 7.23 316 GLN B O 1
ATOM 6097 N N . ASP B 1 317 ? 3.407 2.660 -18.138 1.00 6.72 317 ASP B N 1
ATOM 6098 C CA . ASP B 1 317 ? 4.131 1.516 -18.683 1.00 5.24 317 ASP B CA 1
ATOM 6099 C C . ASP B 1 317 ? 4.485 1.857 -20.137 1.00 7.07 317 ASP B C 1
ATOM 6100 O O . ASP B 1 317 ? 3.787 2.650 -20.790 1.00 7.15 317 ASP B O 1
ATOM 6105 N N . GLN B 1 318 ? 5.557 1.259 -20.653 1.00 6.86 318 GLN B N 1
ATOM 6106 C CA . GLN B 1 318 ? 6.157 1.734 -21.901 1.00 6.98 318 GLN B CA 1
ATOM 6107 C C . GLN B 1 318 ? 6.296 0.712 -23.030 1.00 8.30 318 GLN B C 1
ATOM 6108 O O . GLN B 1 318 ? 6.884 -0.365 -22.859 1.00 9.50 318 GLN B O 1
ATOM 6114 N N . TRP B 1 319 ? 5.708 1.065 -24.172 1.00 8.16 319 TRP B N 1
ATOM 6115 C CA . TRP B 1 319 ? 6.088 0.515 -25.472 1.00 8.78 319 TRP B CA 1
ATOM 6116 C C . TRP B 1 319 ? 6.941 1.605 -26.118 1.00 8.61 319 TRP B C 1
ATOM 6117 O O . TRP B 1 319 ? 8.144 1.413 -26.373 1.00 12.56 319 TRP B O 1
ATOM 6128 N N . PHE B 1 320 ? 6.328 2.769 -26.322 1.00 8.40 320 PHE B N 1
ATOM 6129 C CA . PHE B 1 320 ? 7.050 3.990 -26.674 1.00 8.32 320 PHE B CA 1
ATOM 6130 C C . PHE B 1 320 ? 7.742 4.576 -25.451 1.00 8.12 320 PHE B C 1
ATOM 6131 O O . PHE B 1 320 ? 7.225 4.495 -24.337 1.00 11.31 320 PHE B O 1
ATOM 6139 N N . THR B 1 321 ? 8.915 5.146 -25.668 1.00 7.87 321 THR B N 1
ATOM 6140 C CA . THR B 1 321 ? 9.666 5.785 -24.601 1.00 8.78 321 THR B CA 1
ATOM 6141 C C . THR B 1 321 ? 10.071 7.235 -24.872 1.00 7.56 321 THR B C 1
ATOM 6142 O O . THR B 1 321 ? 9.333 8.126 -24.566 1.00 8.00 321 THR B O 1
ATOM 6146 N N . PHE B 1 322 ? 11.228 7.452 -25.478 1.00 8.88 322 PHE B N 1
ATOM 6147 C CA . PHE B 1 322 ? 11.695 8.820 -25.722 1.00 8.32 322 PHE B CA 1
ATOM 6148 C C . PHE B 1 322 ? 10.747 9.767 -26.431 1.00 8.91 322 PHE B C 1
ATOM 6149 O O . PHE B 1 322 ? 10.571 10.879 -26.012 1.00 10.61 322 PHE B O 1
ATOM 6157 N N . ASN B 1 323 ? 10.167 9.328 -27.528 1.00 8.15 323 ASN B N 1
ATOM 6158 C CA . ASN B 1 323 ? 9.278 10.208 -28.277 1.00 9.66 323 ASN B CA 1
ATOM 6159 C C . ASN B 1 323 ? 7.977 10.464 -27.527 1.00 8.79 323 ASN B C 1
ATOM 6160 O O . ASN B 1 323 ? 7.364 11.510 -27.702 1.00 9.64 323 ASN B O 1
ATOM 6165 N N . MET B 1 324 ? 7.548 9.517 -26.691 1.00 8.34 324 MET B N 1
ATOM 6166 C CA . MET B 1 324 ? 6.391 9.771 -25.832 1.00 8.44 324 MET B CA 1
ATOM 6167 C C . MET B 1 324 ? 6.722 10.800 -24.753 1.00 7.06 324 MET B C 1
ATOM 6168 O O . MET B 1 324 ? 5.911 11.681 -24.464 1.00 7.47 324 MET B O 1
ATOM 6173 N N . PHE B 1 325 ? 7.911 10.699 -24.159 1.00 7.51 325 PHE B N 1
ATOM 6174 C CA . PHE B 1 325 ? 8.299 11.665 -23.127 1.00 8.50 325 PHE B CA 1
ATOM 6175 C C . PHE B 1 325 ? 8.380 13.071 -23.734 1.00 7.58 325 PHE B C 1
ATOM 6176 O O . PHE B 1 325 ? 7.969 14.044 -23.115 1.00 8.45 325 PHE B O 1
ATOM 6184 N N . ASP B 1 326 ? 8.870 13.169 -24.969 1.00 8.64 326 ASP B N 1
ATOM 6185 C CA . ASP B 1 326 ? 8.889 14.451 -25.676 1.00 9.49 326 ASP B CA 1
ATOM 6186 C C . ASP B 1 326 ? 7.478 15.007 -25.839 1.00 7.37 326 ASP B C 1
ATOM 6187 O O . ASP B 1 326 ? 7.216 16.181 -25.553 1.00 9.08 326 ASP B O 1
ATOM 6192 N N . ALA B 1 327 ? 6.568 14.166 -26.319 1.00 7.49 327 ALA B N 1
ATOM 6193 C CA . ALA B 1 327 ? 5.195 14.602 -26.532 1.00 7.47 327 ALA B CA 1
ATOM 6194 C C . ALA B 1 327 ? 4.583 15.102 -25.230 1.00 7.86 327 ALA B C 1
ATOM 6195 O O . ALA B 1 327 ? 3.935 16.146 -25.191 1.00 8.39 327 ALA B O 1
ATOM 6197 N N . GLN B 1 328 ? 4.800 14.345 -24.155 1.00 7.22 328 GLN B N 1
ATOM 6198 C CA . GLN B 1 328 ? 4.337 14.732 -22.823 1.00 7.96 328 GLN B CA 1
ATOM 6199 C C . GLN B 1 328 ? 4.949 16.053 -22.364 1.00 7.62 328 GLN B C 1
ATOM 6200 O O . GLN B 1 328 ? 4.245 16.935 -21.865 1.00 7.80 328 GLN B O 1
ATOM 6206 N N . ALA B 1 329 ? 6.263 16.179 -22.530 1.00 7.96 329 ALA B N 1
ATOM 6207 C CA . ALA B 1 329 ? 7.001 17.369 -22.101 1.00 7.02 329 ALA B CA 1
ATOM 6208 C C . ALA B 1 329 ? 6.535 18.631 -22.828 1.00 8.97 329 ALA B C 1
ATOM 6209 O O . ALA B 1 329 ? 6.339 19.683 -22.217 1.00 8.63 329 ALA B O 1
ATOM 6211 N N . TRP B 1 330 ? 6.350 18.518 -24.137 1.00 9.91 330 TRP B N 1
ATOM 6212 C CA . TRP B 1 330 ? 5.842 19.646 -24.912 1.00 10.07 330 TRP B CA 1
ATOM 6213 C C . TRP B 1 330 ? 4.444 20.041 -24.442 1.00 8.42 330 TRP B C 1
ATOM 6214 O O . TRP B 1 330 ? 4.115 21.227 -24.342 1.00 9.49 330 TRP B O 1
ATOM 6225 N N . TRP B 1 331 ? 3.616 19.046 -24.132 1.00 7.88 331 TRP B N 1
ATOM 6226 C CA . TRP B 1 331 ? 2.248 19.299 -23.692 1.00 9.77 331 TRP B CA 1
ATOM 6227 C C . TRP B 1 331 ? 2.231 19.999 -22.336 1.00 9.47 331 TRP B C 1
ATOM 6228 O O . TRP B 1 331 ? 1.535 20.995 -22.135 1.00 9.41 331 TRP B O 1
ATOM 6239 N N . VAL B 1 332 ? 3.022 19.486 -21.402 1.00 8.64 332 VAL B N 1
ATOM 6240 C CA . VAL B 1 332 ? 3.101 20.068 -20.073 1.00 7.47 332 VAL B CA 1
ATOM 6241 C C . VAL B 1 332 ? 3.625 21.497 -20.151 1.00 9.18 332 VAL B C 1
ATOM 6242 O O . VAL B 1 332 ? 3.096 22.399 -19.508 1.00 9.44 332 VAL B O 1
ATOM 6246 N N . ARG B 1 333 ? 4.662 21.697 -20.953 1.00 8.57 333 ARG B N 1
ATOM 6247 C CA . ARG B 1 333 ? 5.173 23.035 -21.185 1.00 8.63 333 ARG B CA 1
ATOM 6248 C C . ARG B 1 333 ? 4.055 23.960 -21.658 1.00 8.32 333 ARG B C 1
ATOM 6249 O O . ARG B 1 333 ? 3.884 25.060 -21.129 1.00 9.30 333 ARG B O 1
ATOM 6257 N N . ASP B 1 334 ? 3.288 23.508 -22.646 1.00 9.29 334 ASP B N 1
ATOM 6258 C CA . ASP B 1 334 ? 2.230 24.354 -23.190 1.00 10.72 334 ASP B CA 1
ATOM 6259 C C . ASP B 1 334 ? 1.135 24.671 -22.170 1.00 12.32 334 ASP B C 1
ATOM 6260 O O . ASP B 1 334 ? 0.581 25.774 -22.164 1.00 12.19 334 ASP B O 1
ATOM 6265 N N . ALA B 1 335 ? 0.817 23.716 -21.300 1.00 9.76 335 ALA B N 1
ATOM 6266 C CA . ALA B 1 335 ? -0.166 23.961 -20.250 1.00 10.96 335 ALA B CA 1
ATOM 6267 C C . ALA B 1 335 ? 0.351 25.038 -19.297 1.00 12.11 335 ALA B C 1
ATOM 6268 O O . ALA B 1 335 ? -0.395 25.926 -18.874 1.00 14.83 335 ALA B O 1
ATOM 6270 N N . ILE B 1 336 ? 1.638 24.962 -18.968 1.00 10.64 336 ILE B N 1
ATOM 6271 C CA . ILE B 1 336 ? 2.273 25.928 -18.078 1.00 11.87 336 ILE B CA 1
ATOM 6272 C C . ILE B 1 336 ? 2.375 27.323 -18.721 1.00 12.40 336 ILE B C 1
ATOM 6273 O O . ILE B 1 336 ? 2.140 28.339 -18.052 1.00 14.86 336 ILE B O 1
ATOM 6278 N N . LEU B 1 337 ? 2.691 27.366 -20.014 1.00 12.31 337 LEU B N 1
ATOM 6279 C CA . LEU B 1 337 ? 2.778 28.636 -20.747 1.00 14.69 337 LEU B CA 1
ATOM 6280 C C . LEU B 1 337 ? 1.405 29.241 -21.027 1.00 15.65 337 LEU B C 1
ATOM 6281 O O . LEU B 1 337 ? 1.301 30.415 -21.389 1.00 19.17 337 LEU B O 1
ATOM 6286 N N . GLY B 1 338 ? 0.355 28.440 -20.878 1.00 13.49 338 GLY B N 1
ATOM 6287 C CA . GLY B 1 338 ? -0.997 28.914 -21.127 1.00 15.93 338 GLY B CA 1
ATOM 6288 C C . GLY B 1 338 ? -1.466 28.739 -22.562 1.00 17.04 338 GLY B C 1
ATOM 6289 O O . GLY B 1 338 ? -2.537 29.228 -22.930 1.00 20.93 338 GLY B O 1
ATOM 6290 N N . ARG B 1 339 ? -0.678 28.048 -23.377 1.00 13.35 339 ARG B N 1
ATOM 6291 C CA . ARG B 1 339 ? -1.072 27.735 -24.746 1.00 13.91 339 ARG B CA 1
ATOM 6292 C C . ARG B 1 339 ? -2.155 26.663 -24.753 1.00 17.17 339 ARG B C 1
ATOM 6293 O O . ARG B 1 339 ? -2.981 26.592 -25.671 1.00 18.38 339 ARG B O 1
ATOM 6301 N N . ILE B 1 340 ? -2.114 25.810 -23.736 1.00 14.23 340 ILE B N 1
ATOM 6302 C CA . ILE B 1 340 ? -3.143 24.811 -23.502 1.00 15.05 340 ILE B CA 1
ATOM 6303 C C . ILE B 1 340 ? -3.819 25.154 -22.183 1.00 16.25 340 ILE B C 1
ATOM 6304 O O . ILE B 1 340 ? -3.156 25.524 -21.207 1.00 15.88 340 ILE B O 1
ATOM 6309 N N . THR B 1 341 ? -5.142 25.069 -22.167 1.00 18.24 341 THR B N 1
ATOM 6310 C CA . THR B 1 341 ? -5.898 25.334 -20.960 1.00 20.21 341 THR B CA 1
ATOM 6311 C C . THR B 1 341 ? -6.409 24.016 -20.392 1.00 23.88 341 THR B C 1
ATOM 6312 O O . THR B 1 341 ? -6.967 23.190 -21.118 1.00 23.83 341 THR B O 1
ATOM 6316 N N . LEU B 1 342 ? -6.191 23.808 -19.099 1.00 18.23 342 LEU B N 1
ATOM 6317 C CA . LEU B 1 342 ? -6.735 22.643 -18.417 1.00 15.51 342 LEU B CA 1
ATOM 6318 C C . LEU B 1 342 ? -8.179 22.909 -18.008 1.00 18.07 342 LEU B C 1
ATOM 6319 O O . LEU B 1 342 ? -8.546 24.049 -17.713 1.00 18.09 342 LEU B O 1
ATOM 6324 N N . PRO B 1 343 ? -9.010 21.857 -18.000 1.00 15.27 343 PRO B N 1
ATOM 6325 C CA . PRO B 1 343 ? -10.380 21.992 -17.491 1.00 13.42 343 PRO B CA 1
ATOM 6326 C C . PRO B 1 343 ? -10.402 22.525 -16.059 1.00 17.13 343 PRO B C 1
ATOM 6327 O O . PRO B 1 343 ? -9.601 22.099 -15.224 1.00 17.36 343 PRO B O 1
ATOM 6331 N N . LYS B 1 344 ? -11.318 23.450 -15.781 1.00 15.05 344 LYS B N 1
ATOM 6332 C CA . LYS B 1 344 ? -11.463 24.017 -14.439 1.00 17.38 344 LYS B CA 1
ATOM 6333 C C . LYS B 1 344 ? -12.321 23.140 -13.535 1.00 22.01 344 LYS B C 1
ATOM 6334 O O . LYS B 1 344 ? -12.535 23.446 -12.360 1.00 28.85 344 LYS B O 1
ATOM 6340 N N . ASP B 1 345 ? -12.784 22.032 -14.090 1.00 17.08 345 ASP B N 1
ATOM 6341 C CA . ASP B 1 345 ? -13.710 21.144 -13.422 1.00 16.92 345 ASP B CA 1
ATOM 6342 C C . ASP B 1 345 ? -13.009 19.823 -13.130 1.00 14.97 345 ASP B C 1
ATOM 6343 O O . ASP B 1 345 ? -12.533 19.161 -14.046 1.00 16.56 345 ASP B O 1
ATOM 6348 N N . LYS B 1 346 ? -12.948 19.428 -11.860 1.00 12.40 346 LYS B N 1
ATOM 6349 C CA . LYS B 1 346 ? -12.262 18.183 -11.509 1.00 11.70 346 LYS B CA 1
ATOM 6350 C C . LYS B 1 346 ? -12.932 16.960 -12.142 1.00 12.39 346 LYS B C 1
ATOM 6351 O O . LYS B 1 346 ? -12.257 16.041 -12.601 1.00 10.81 346 LYS B O 1
ATOM 6357 N N . ALA B 1 347 ? -14.259 16.958 -12.187 1.00 12.16 347 ALA B N 1
ATOM 6358 C CA . ALA B 1 347 ? -14.983 15.811 -12.711 1.00 10.29 347 ALA B CA 1
ATOM 6359 C C . ALA B 1 347 ? -14.574 15.518 -14.150 1.00 11.25 347 ALA B C 1
ATOM 6360 O O . ALA B 1 347 ? -14.455 14.363 -14.540 1.00 11.32 347 ALA B O 1
ATOM 6362 N N . ALA B 1 348 ? -14.359 16.571 -14.928 1.00 10.64 348 ALA B N 1
ATOM 6363 C CA . ALA B 1 348 ? -13.944 16.414 -16.323 1.00 10.53 348 ALA B CA 1
ATOM 6364 C C . ALA B 1 348 ? -12.579 15.735 -16.397 1.00 10.65 348 ALA B C 1
ATOM 6365 O O . ALA B 1 348 ? -12.327 14.897 -17.268 1.00 11.41 348 ALA B O 1
ATOM 6367 N N . MET B 1 349 ? -11.689 16.103 -15.484 1.00 8.58 349 MET B N 1
ATOM 6368 C CA . MET B 1 349 ? -10.378 15.466 -15.454 1.00 9.98 349 MET B CA 1
ATOM 6369 C C . MET B 1 349 ? -10.479 13.991 -15.086 1.00 9.04 349 MET B C 1
ATOM 6370 O O . MET B 1 349 ? -9.812 13.148 -15.703 1.00 9.57 349 MET B O 1
ATOM 6375 N N . LEU B 1 350 ? -11.301 13.676 -14.088 1.00 10.00 350 LEU B N 1
ATOM 6376 C CA . LEU B 1 350 ? -11.505 12.290 -13.683 1.00 9.55 350 LEU B CA 1
ATOM 6377 C C . LEU B 1 350 ? -12.115 11.486 -14.834 1.00 9.42 350 LEU B C 1
ATOM 6378 O O . LEU B 1 350 ? -11.763 10.323 -15.045 1.00 10.08 350 LEU B O 1
ATOM 6383 N N . ALA B 1 351 ? -13.015 12.112 -15.585 1.00 9.28 351 ALA B N 1
ATOM 6384 C CA . ALA B 1 351 ? -13.667 11.431 -16.701 1.00 10.03 351 ALA B CA 1
ATOM 6385 C C . ALA B 1 351 ? -12.671 11.117 -17.819 1.00 10.71 351 ALA B C 1
ATOM 6386 O O . ALA B 1 351 ? -12.784 10.088 -18.486 1.00 10.45 351 ALA B O 1
ATOM 6388 N N . ASP B 1 352 ? -11.699 12.004 -18.021 1.00 7.56 352 ASP B N 1
ATOM 6389 C CA . ASP B 1 352 ? -10.653 11.766 -19.013 1.00 9.86 352 ASP B CA 1
ATOM 6390 C C . ASP B 1 352 ? -9.873 10.498 -18.652 1.00 8.39 352 ASP B C 1
ATOM 6391 O O . ASP B 1 352 ? -9.603 9.654 -19.513 1.00 8.80 352 ASP B O 1
ATOM 6396 N N . VAL B 1 353 ? -9.520 10.356 -17.376 1.00 8.35 353 VAL B N 1
ATOM 6397 C CA . VAL B 1 353 ? -8.763 9.188 -16.948 1.00 8.78 353 VAL B CA 1
ATOM 6398 C C . VAL B 1 353 ? -9.602 7.922 -17.082 1.00 8.34 353 VAL B C 1
ATOM 6399 O O . VAL B 1 353 ? -9.118 6.893 -17.547 1.00 9.21 353 VAL B O 1
ATOM 6403 N N . ALA B 1 354 ? -10.861 7.994 -16.671 1.00 8.93 354 ALA B N 1
ATOM 6404 C CA . ALA B 1 354 ? -11.738 6.835 -16.786 1.00 9.33 354 ALA B CA 1
ATOM 6405 C C . ALA B 1 354 ? -11.875 6.375 -18.239 1.00 9.74 354 ALA B C 1
ATOM 6406 O O . ALA B 1 354 ? -11.907 5.176 -18.513 1.00 10.29 354 ALA B O 1
ATOM 6408 N N . GLU B 1 355 ? -11.967 7.324 -19.165 1.00 8.28 355 GLU B N 1
ATOM 6409 C CA . GLU B 1 355 ? -12.042 6.988 -20.589 1.00 8.92 355 GLU B CA 1
ATOM 6410 C C . GLU B 1 355 ? -10.780 6.244 -21.027 1.00 9.54 355 GLU B C 1
ATOM 6411 O O . GLU B 1 355 ? -10.851 5.253 -21.753 1.00 11.15 355 GLU B O 1
ATOM 6417 N N . ARG B 1 356 ? -9.622 6.724 -20.576 1.00 8.42 356 ARG B N 1
ATOM 6418 C CA . ARG B 1 356 ? -8.367 6.095 -20.955 1.00 8.25 356 ARG B CA 1
ATOM 6419 C C . ARG B 1 356 ? -8.269 4.686 -20.412 1.00 9.05 356 ARG B C 1
ATOM 6420 O O . ARG B 1 356 ? -7.796 3.787 -21.099 1.00 8.36 356 ARG B O 1
ATOM 6428 N N . GLU B 1 357 ? -8.699 4.506 -19.168 1.00 8.47 357 GLU B N 1
ATOM 6429 C CA . GLU B 1 357 ? -8.655 3.200 -18.536 1.00 8.66 357 GLU B CA 1
ATOM 6430 C C . GLU B 1 357 ? -9.573 2.215 -19.242 1.00 8.36 357 GLU B C 1
ATOM 6431 O O . GLU B 1 357 ? -9.165 1.109 -19.569 1.00 8.95 357 GLU B O 1
ATOM 6437 N N . THR B 1 358 ? -10.808 2.633 -19.491 1.00 10.31 358 THR B N 1
ATOM 6438 C CA . THR B 1 358 ? -11.769 1.780 -20.175 1.00 9.73 358 THR B CA 1
ATOM 6439 C C . THR B 1 358 ? -11.267 1.382 -21.571 1.00 9.79 358 THR B C 1
ATOM 6440 O O . THR B 1 358 ? -11.352 0.210 -21.963 1.00 11.26 358 THR B O 1
ATOM 6444 N N . ARG B 1 359 ? -10.697 2.342 -22.294 1.00 9.34 359 ARG B N 1
ATOM 6445 C CA . ARG B 1 359 ? -10.222 2.067 -23.641 1.00 9.40 359 ARG B CA 1
ATOM 6446 C C . ARG B 1 359 ? -9.012 1.124 -23.616 1.00 9.98 359 ARG B C 1
ATOM 6447 O O . ARG B 1 359 ? -8.883 0.246 -24.476 1.00 10.05 359 ARG B O 1
ATOM 6455 N N . GLU B 1 360 ? -8.133 1.277 -22.622 1.00 8.60 360 GLU B N 1
ATOM 6456 C CA . GLU B 1 360 ? -7.010 0.354 -22.515 1.00 9.03 360 GLU B CA 1
ATOM 6457 C C . GLU B 1 360 ? -7.489 -1.076 -22.289 1.00 9.44 360 GLU B C 1
ATOM 6458 O O . GLU B 1 360 ? -6.923 -2.027 -22.838 1.00 10.03 360 GLU B O 1
ATOM 6464 N N . GLU B 1 361 ? -8.537 -1.208 -21.484 1.00 10.37 361 GLU B N 1
ATOM 6465 C CA . GLU B 1 361 ? -9.052 -2.503 -21.049 1.00 12.76 361 GLU B CA 1
ATOM 6466 C C . GLU B 1 361 ? -9.930 -3.203 -22.084 1.00 13.91 361 GLU B C 1
ATOM 6467 O O . GLU B 1 361 ? -10.300 -4.364 -21.885 1.00 15.33 361 GLU B O 1
ATOM 6473 N N . ALA B 1 362 ? -10.259 -2.513 -23.176 1.00 10.75 362 ALA B N 1
ATOM 6474 C CA . ALA B 1 362 ? -11.240 -3.030 -24.143 1.00 13.96 362 ALA B CA 1
ATOM 6475 C C . ALA B 1 362 ? -10.757 -4.266 -24.900 1.00 14.25 362 ALA B C 1
ATOM 6476 O O . ALA B 1 362 ? -11.566 -5.028 -25.442 1.00 18.88 362 ALA B O 1
ATOM 6478 N N . SER B 1 363 ? -9.443 -4.465 -24.930 1.00 15.30 363 SER B N 1
ATOM 6479 C CA . SER B 1 363 ? -8.840 -5.613 -25.595 1.00 13.46 363 SER B CA 1
ATOM 6480 C C . SER B 1 363 ? -7.525 -5.965 -24.934 1.00 16.57 363 SER B C 1
ATOM 6481 O O . SER B 1 363 ? -6.794 -5.075 -24.506 1.00 16.35 363 SER B O 1
ATOM 6484 N N . ASP B 1 364 ? -7.214 -7.258 -24.874 1.00 15.92 364 ASP B N 1
ATOM 6485 C CA . ASP B 1 364 ? -5.937 -7.713 -24.326 1.00 17.48 364 ASP B CA 1
ATOM 6486 C C . ASP B 1 364 ? -4.895 -8.033 -25.408 1.00 20.18 364 ASP B C 1
ATOM 6487 O O . ASP B 1 364 ? -3.837 -8.591 -25.120 1.00 20.92 364 ASP B O 1
ATOM 6492 N N . ASP B 1 365 ? -5.200 -7.668 -26.648 1.00 14.98 365 ASP B N 1
ATOM 6493 C CA . ASP B 1 365 ? -4.309 -7.904 -27.780 1.00 15.29 365 ASP B CA 1
ATOM 6494 C C . ASP B 1 365 ? -3.067 -7.012 -27.713 1.00 12.89 365 ASP B C 1
ATOM 6495 O O . ASP B 1 365 ? -3.173 -5.815 -27.442 1.00 12.92 365 ASP B O 1
ATOM 6500 N N . VAL B 1 366 ? -1.897 -7.592 -27.973 1.00 12.45 366 VAL B N 1
ATOM 6501 C CA . VAL B 1 366 ? -0.637 -6.839 -27.943 1.00 13.35 366 VAL B CA 1
ATOM 6502 C C . VAL B 1 366 ? -0.574 -5.706 -28.971 1.00 13.41 366 VAL B C 1
ATOM 6503 O O . VAL B 1 366 ? -0.194 -4.578 -28.636 1.00 11.19 366 VAL B O 1
ATOM 6507 N N . LYS B 1 367 ? -0.946 -5.986 -30.219 1.00 11.54 367 LYS B N 1
ATOM 6508 C CA . LYS B 1 367 ? -0.958 -4.929 -31.226 1.00 9.74 367 LYS B CA 1
ATOM 6509 C C . LYS B 1 367 ? -1.897 -3.799 -30.804 1.00 8.10 367 LYS B C 1
ATOM 6510 O O . LYS B 1 367 ? -1.601 -2.625 -31.024 1.00 9.72 367 LYS B O 1
ATOM 6516 N N . TYR B 1 368 ? -3.024 -4.155 -30.199 1.00 11.31 368 TYR B N 1
ATOM 6517 C CA . TYR B 1 368 ? -3.960 -3.152 -29.686 1.00 8.90 368 TYR B CA 1
ATOM 6518 C C . TYR B 1 368 ? -3.297 -2.255 -28.624 1.00 9.78 368 TYR B C 1
ATOM 6519 O O . TYR B 1 368 ? -3.485 -1.035 -28.628 1.00 9.36 368 TYR B O 1
ATOM 6528 N N . ALA B 1 369 ? -2.509 -2.859 -27.737 1.00 9.72 369 ALA B N 1
ATOM 6529 C CA . ALA B 1 369 ? -1.797 -2.099 -26.703 1.00 8.64 369 ALA B CA 1
ATOM 6530 C C . ALA B 1 369 ? -0.773 -1.137 -27.313 1.00 8.99 369 ALA B C 1
ATOM 6531 O O . ALA B 1 369 ? -0.689 0.025 -26.911 1.00 8.31 369 ALA B O 1
ATOM 6533 N N . ILE B 1 370 ? 0.011 -1.635 -28.269 1.00 7.94 370 ILE B N 1
ATOM 6534 C CA . ILE B 1 370 ? 1.001 -0.805 -28.933 1.00 8.09 370 ILE B CA 1
ATOM 6535 C C . ILE B 1 370 ? 0.301 0.372 -29.610 1.00 8.39 370 ILE B C 1
ATOM 6536 O O . ILE B 1 370 ? 0.732 1.519 -29.495 1.00 8.81 370 ILE B O 1
ATOM 6541 N N . ARG B 1 371 ? -0.791 0.087 -30.317 1.00 8.27 371 ARG B N 1
ATOM 6542 C CA . ARG B 1 371 ? -1.511 1.143 -31.016 1.00 9.04 371 ARG B CA 1
ATOM 6543 C C . ARG B 1 371 ? -2.199 2.097 -30.052 1.00 8.52 371 ARG B C 1
ATOM 6544 O O . ARG B 1 371 ? -2.338 3.279 -30.348 1.00 9.02 371 ARG B O 1
ATOM 6552 N N . TYR B 1 372 ? -2.621 1.580 -28.896 1.00 7.17 372 TYR B N 1
ATOM 6553 C CA . TYR B 1 372 ? -3.202 2.429 -27.864 1.00 7.37 372 TYR B CA 1
ATOM 6554 C C . TYR B 1 372 ? -2.205 3.507 -27.442 1.00 6.54 372 TYR B C 1
ATOM 6555 O O . TYR B 1 372 ? -2.540 4.697 -27.379 1.00 7.20 372 TYR B O 1
ATOM 6564 N N . GLN B 1 373 ? -0.964 3.106 -27.177 1.00 7.58 373 GLN B N 1
ATOM 6565 C CA . GLN B 1 373 ? 0.015 4.103 -26.783 1.00 8.04 373 GLN B CA 1
ATOM 6566 C C . GLN B 1 373 ? 0.439 5.006 -27.946 1.00 6.83 373 GLN B C 1
ATOM 6567 O O . GLN B 1 373 ? 0.707 6.186 -27.758 1.00 8.23 373 GLN B O 1
ATOM 6573 N N . ALA B 1 374 ? 0.496 4.453 -29.154 1.00 8.03 374 ALA B N 1
ATOM 6574 C CA . ALA B 1 374 ? 0.771 5.289 -30.322 1.00 7.10 374 ALA B CA 1
ATOM 6575 C C . ALA B 1 374 ? -0.315 6.357 -30.481 1.00 8.77 374 ALA B C 1
ATOM 6576 O O . ALA B 1 374 ? -0.014 7.512 -30.778 1.00 8.63 374 ALA B O 1
ATOM 6578 N N . ASP B 1 375 ? -1.573 5.959 -30.262 1.00 7.18 375 ASP B N 1
ATOM 6579 C CA . ASP B 1 375 ? -2.698 6.900 -30.304 1.00 8.03 375 ASP B CA 1
ATOM 6580 C C . ASP B 1 375 ? -2.501 8.022 -29.283 1.00 8.73 375 ASP B C 1
ATOM 6581 O O . ASP B 1 375 ? -2.825 9.186 -29.528 1.00 9.61 375 ASP B O 1
ATOM 6586 N N . TYR B 1 376 ? -2.004 7.658 -28.105 1.00 7.22 376 TYR B N 1
ATOM 6587 C CA . TYR B 1 376 ? -1.725 8.634 -27.063 1.00 6.72 376 TYR B CA 1
ATOM 6588 C C . TYR B 1 376 ? -0.641 9.623 -27.507 1.00 7.46 376 TYR B C 1
ATOM 6589 O O . TYR B 1 376 ? -0.791 10.831 -27.334 1.00 8.81 376 TYR B O 1
ATOM 6598 N N . VAL B 1 377 ? 0.450 9.116 -28.078 1.00 6.84 377 VAL B N 1
ATOM 6599 C CA . VAL B 1 377 ? 1.480 10.004 -28.591 1.00 6.43 377 VAL B CA 1
ATOM 6600 C C . VAL B 1 377 ? 0.893 10.941 -29.650 1.00 8.30 377 VAL B C 1
ATOM 6601 O O . VAL B 1 377 ? 1.094 12.154 -29.594 1.00 8.97 377 VAL B O 1
ATOM 6605 N N . LYS B 1 378 ? 0.125 10.390 -30.586 1.00 9.14 378 LYS B N 1
ATOM 6606 C CA . LYS B 1 378 ? -0.494 11.229 -31.613 1.00 10.10 378 LYS B CA 1
ATOM 6607 C C . LYS B 1 378 ? -1.385 12.313 -31.021 1.00 10.21 378 LYS B C 1
ATOM 6608 O O . LYS B 1 378 ? -1.383 13.455 -31.484 1.00 10.48 378 LYS B O 1
ATOM 6614 N N . GLU B 1 379 ? -2.160 11.943 -30.006 1.00 8.41 379 GLU B N 1
ATOM 6615 C CA . GLU B 1 379 ? -3.067 12.873 -29.342 1.00 8.72 379 GLU B CA 1
ATOM 6616 C C . GLU B 1 379 ? -2.294 14.066 -28.786 1.00 10.52 379 GLU B C 1
ATOM 6617 O O . GLU B 1 379 ? -2.660 15.223 -29.010 1.00 11.43 379 GLU B O 1
ATOM 6623 N N . LEU B 1 380 ? -1.208 13.789 -28.071 1.00 8.56 380 LEU B N 1
ATOM 6624 C CA . LEU B 1 380 ? -0.420 14.866 -27.485 1.00 10.18 380 LEU B CA 1
ATOM 6625 C C . LEU B 1 380 ? 0.289 15.730 -28.526 1.00 9.53 380 LEU B C 1
ATOM 6626 O O . LEU B 1 380 ? 0.355 16.948 -28.370 1.00 10.02 380 LEU B O 1
ATOM 6631 N N . VAL B 1 381 ? 0.822 15.096 -29.567 1.00 10.33 381 VAL B N 1
ATOM 6632 C CA . VAL B 1 381 ? 1.597 15.813 -30.581 1.00 11.74 381 VAL B CA 1
ATOM 6633 C C . VAL B 1 381 ? 0.695 16.768 -31.358 1.00 12.74 381 VAL B C 1
ATOM 6634 O O . VAL B 1 381 ? 1.110 17.862 -31.742 1.00 12.53 381 VAL B O 1
ATOM 6638 N N . ALA B 1 382 ? -0.556 16.375 -31.553 1.00 10.62 382 ALA B N 1
ATOM 6639 C CA . ALA B 1 382 ? -1.501 17.210 -32.292 1.00 13.12 382 ALA B CA 1
ATOM 6640 C C . ALA B 1 382 ? -1.850 18.496 -31.548 1.00 13.58 382 ALA B C 1
ATOM 6641 O O . ALA B 1 382 ? -2.361 19.446 -32.144 1.00 18.22 382 ALA B O 1
ATOM 6643 N N . GLU B 1 383 ? -1.580 18.530 -30.243 1.00 12.07 383 GLU B N 1
ATOM 6644 C CA . GLU B 1 383 ? -2.026 19.642 -29.412 1.00 12.71 383 GLU B CA 1
ATOM 6645 C C . GLU B 1 383 ? -0.931 20.670 -29.112 1.00 12.53 383 GLU B C 1
ATOM 6646 O O . GLU B 1 383 ? -1.188 21.664 -28.433 1.00 18.05 383 GLU B O 1
ATOM 6652 N N . THR B 1 384 ? 0.276 20.426 -29.617 1.00 11.38 384 THR B N 1
ATOM 6653 C CA . THR B 1 384 ? 1.397 21.351 -29.418 1.00 13.09 384 THR B CA 1
ATOM 6654 C C . THR B 1 384 ? 2.140 21.568 -30.721 1.00 16.21 384 THR B C 1
ATOM 6655 O O . THR B 1 384 ? 1.817 20.963 -31.739 1.00 15.67 384 THR B O 1
ATOM 6659 N N . ASP B 1 385 ? 3.154 22.422 -30.696 1.00 15.89 385 ASP B N 1
ATOM 6660 C CA . ASP B 1 385 ? 3.966 22.608 -31.888 1.00 16.48 385 ASP B CA 1
ATOM 6661 C C . ASP B 1 385 ? 5.074 21.562 -32.043 1.00 15.21 385 ASP B C 1
ATOM 6662 O O . ASP B 1 385 ? 6.011 21.749 -32.819 1.00 20.32 385 ASP B O 1
ATOM 6667 N N . TYR B 1 386 ? 4.972 20.453 -31.313 1.00 15.19 386 TYR B N 1
ATOM 6668 C CA . TYR B 1 386 ? 5.892 19.349 -31.544 1.00 12.94 386 TYR B CA 1
ATOM 6669 C C . TYR B 1 386 ? 5.605 18.791 -32.934 1.00 17.45 386 TYR B C 1
ATOM 6670 O O . TYR B 1 386 ? 4.454 18.549 -33.285 1.00 18.38 386 TYR B O 1
ATOM 6679 N N . PRO B 1 387 ? 6.654 18.590 -33.737 1.00 18.15 387 PRO B N 1
ATOM 6680 C CA . PRO B 1 387 ? 6.405 18.172 -35.119 1.00 20.48 387 PRO B CA 1
ATOM 6681 C C . PRO B 1 387 ? 5.950 16.722 -35.188 1.00 16.74 387 PRO B C 1
ATOM 6682 O O . PRO B 1 387 ? 6.526 15.850 -34.526 1.00 19.62 387 PRO B O 1
ATOM 6686 N N . SER B 1 388 ? 4.922 16.469 -35.990 1.00 17.83 388 SER B N 1
ATOM 6687 C CA . SER B 1 388 ? 4.475 15.104 -36.208 1.00 20.06 388 SER B CA 1
ATOM 6688 C C . SER B 1 388 ? 5.590 14.297 -36.862 1.00 18.57 388 SER B C 1
ATOM 6689 O O . SER B 1 388 ? 6.429 14.842 -37.586 1.00 18.98 388 SER B O 1
ATOM 6692 N N . PHE B 1 389 ? 5.611 13.001 -36.575 1.00 16.21 389 PHE B N 1
ATOM 6693 C CA . PHE B 1 389 ? 6.564 12.086 -37.181 1.00 16.30 389 PHE B CA 1
ATOM 6694 C C . PHE B 1 389 ? 5.832 10.790 -37.462 1.00 12.10 389 PHE B C 1
ATOM 6695 O O . PHE B 1 389 ? 4.672 10.632 -37.080 1.00 12.70 389 PHE B O 1
ATOM 6703 N N . ASP B 1 390 ? 6.513 9.866 -38.130 1.00 13.02 390 ASP B N 1
ATOM 6704 C CA . ASP B 1 390 ? 5.883 8.652 -38.640 1.00 11.39 390 ASP B CA 1
ATOM 6705 C C . ASP B 1 390 ? 5.693 7.598 -37.535 1.00 12.51 390 ASP B C 1
ATOM 6706 O O . ASP B 1 390 ? 6.363 6.563 -37.508 1.00 12.51 390 ASP B O 1
ATOM 6711 N N . ILE B 1 391 ? 4.761 7.882 -36.633 1.00 10.22 391 ILE B N 1
ATOM 6712 C CA . ILE B 1 391 ? 4.431 7.003 -35.513 1.00 11.29 391 ILE B CA 1
ATOM 6713 C C . ILE B 1 391 ? 3.965 5.624 -35.989 1.00 10.87 391 ILE B C 1
ATOM 6714 O O . ILE B 1 391 ? 4.300 4.601 -35.391 1.00 10.68 391 ILE B O 1
ATOM 6719 N N . ASP B 1 392 ? 3.213 5.588 -37.087 1.00 12.00 392 ASP B N 1
ATOM 6720 C CA . ASP B 1 392 ? 2.743 4.312 -37.603 1.00 9.73 392 ASP B CA 1
ATOM 6721 C C . ASP B 1 392 ? 3.920 3.438 -38.029 1.00 10.49 392 ASP B C 1
ATOM 6722 O O . ASP B 1 392 ? 3.898 2.230 -37.839 1.00 10.08 392 ASP B O 1
ATOM 6727 N N . GLY B 1 393 ? 4.942 4.058 -38.612 1.00 11.06 393 GLY B N 1
ATOM 6728 C CA . GLY B 1 393 ? 6.127 3.326 -39.023 1.00 11.23 393 GLY B CA 1
ATOM 6729 C C . GLY B 1 393 ? 6.853 2.758 -37.813 1.00 10.59 393 GLY B C 1
ATOM 6730 O O . GLY B 1 393 ? 7.421 1.668 -37.869 1.00 11.59 393 GLY B O 1
ATOM 6731 N N . ALA B 1 394 ? 6.839 3.500 -36.712 1.00 11.14 394 ALA B N 1
ATOM 6732 C CA . ALA B 1 394 ? 7.444 2.996 -35.480 1.00 10.54 394 ALA B CA 1
ATOM 6733 C C . ALA B 1 394 ? 6.664 1.782 -34.983 1.00 11.96 394 ALA B C 1
ATOM 6734 O O . ALA B 1 394 ? 7.252 0.798 -34.548 1.00 11.67 394 ALA B O 1
ATOM 6736 N N . CYS B 1 395 ? 5.335 1.843 -35.072 1.00 10.07 395 CYS B N 1
ATOM 6737 C CA . CYS B 1 395 ? 4.523 0.675 -34.749 1.00 10.93 395 CYS B CA 1
ATOM 6738 C C . CYS B 1 395 ? 4.890 -0.520 -35.612 1.00 9.80 395 CYS B C 1
ATOM 6739 O O . CYS B 1 395 ? 4.975 -1.631 -35.119 1.00 9.97 395 CYS B O 1
ATOM 6742 N N . ASP B 1 396 ? 5.091 -0.298 -36.910 1.00 11.34 396 ASP B N 1
ATOM 6743 C CA . ASP B 1 396 ? 5.480 -1.395 -37.787 1.00 11.93 396 ASP B CA 1
ATOM 6744 C C . ASP B 1 396 ? 6.785 -2.039 -37.326 1.00 11.61 396 ASP B C 1
ATOM 6745 O O . ASP B 1 396 ? 6.958 -3.257 -37.423 1.00 13.15 396 ASP B O 1
ATOM 6750 N N . ALA B 1 397 ? 7.703 -1.221 -36.820 1.00 10.90 397 ALA B N 1
ATOM 6751 C CA . ALA B 1 397 ? 8.971 -1.752 -36.343 1.00 11.05 397 ALA B CA 1
ATOM 6752 C C . ALA B 1 397 ? 8.728 -2.632 -35.116 1.00 10.56 397 ALA B C 1
ATOM 6753 O O . ALA B 1 397 ? 9.301 -3.721 -34.997 1.00 11.78 397 ALA B O 1
ATOM 6755 N N . PHE B 1 398 ? 7.874 -2.166 -34.210 1.00 11.08 398 PHE B N 1
ATOM 6756 C CA . PHE B 1 398 ? 7.506 -2.974 -33.044 1.00 11.04 398 PHE B CA 1
ATOM 6757 C C . PHE B 1 398 ? 6.824 -4.283 -33.456 1.00 10.98 398 PHE B C 1
ATOM 6758 O O . PHE B 1 398 ? 7.053 -5.329 -32.843 1.00 11.78 398 PHE B O 1
ATOM 6766 N N . PHE B 1 399 ? 5.976 -4.233 -34.487 1.00 10.95 399 PHE B N 1
ATOM 6767 C CA . PHE B 1 399 ? 5.296 -5.449 -34.940 1.00 10.47 399 PHE B CA 1
ATOM 6768 C C . PHE B 1 399 ? 6.292 -6.471 -35.491 1.00 10.79 399 PHE B C 1
ATOM 6769 O O . PHE B 1 399 ? 6.159 -7.675 -35.255 1.00 13.12 399 PHE B O 1
ATOM 6777 N N . GLU B 1 400 ? 7.276 -5.996 -36.249 1.00 11.34 400 GLU B N 1
ATOM 6778 C CA . GLU B 1 400 ? 8.313 -6.873 -36.783 1.00 11.76 400 GLU B CA 1
ATOM 6779 C C . GLU B 1 400 ? 9.147 -7.467 -35.641 1.00 11.60 400 GLU B C 1
ATOM 6780 O O . GLU B 1 400 ? 9.497 -8.644 -35.651 1.00 13.22 400 GLU B O 1
ATOM 6786 N N . TRP B 1 401 ? 9.474 -6.625 -34.669 1.00 10.89 401 TRP B N 1
ATOM 6787 C CA . TRP B 1 401 ? 10.214 -7.033 -33.477 1.00 11.34 401 TRP B CA 1
ATOM 6788 C C . TRP B 1 401 ? 9.503 -8.160 -32.738 1.00 10.93 401 TRP B C 1
ATOM 6789 O O . TRP B 1 401 ? 10.120 -9.157 -32.369 1.00 10.87 401 TRP B O 1
ATOM 6800 N N . LYS B 1 402 ? 8.197 -8.005 -32.550 1.00 10.44 402 LYS B N 1
ATOM 6801 C CA . LYS B 1 402 ? 7.387 -9.030 -31.900 1.00 11.01 402 LYS B CA 1
ATOM 6802 C C . LYS B 1 402 ? 7.498 -10.361 -32.645 1.00 12.40 402 LYS B C 1
ATOM 6803 O O . LYS B 1 402 ? 7.620 -11.420 -32.023 1.00 12.32 402 LYS B O 1
ATOM 6809 N N . LYS B 1 403 ? 7.439 -10.307 -33.974 1.00 13.04 403 LYS B N 1
ATOM 6810 C CA . LYS B 1 403 ? 7.562 -11.510 -34.791 1.00 13.91 403 LYS B CA 1
ATOM 6811 C C . LYS B 1 403 ? 8.961 -12.112 -34.695 1.00 13.84 403 LYS B C 1
ATOM 6812 O O . LYS B 1 403 ? 9.122 -13.330 -34.661 1.00 13.94 403 LYS B O 1
ATOM 6818 N N . HIS B 1 404 ? 9.974 -11.254 -34.642 1.00 11.56 404 HIS B N 1
ATOM 6819 C CA . HIS B 1 404 ? 11.339 -11.732 -34.518 1.00 13.44 404 HIS B CA 1
ATOM 6820 C C . HIS B 1 404 ? 11.572 -12.431 -33.182 1.00 11.71 404 HIS B C 1
ATOM 6821 O O . HIS B 1 404 ? 12.251 -13.456 -33.126 1.00 11.54 404 HIS B O 1
ATOM 6828 N N . LYS B 1 405 ? 11.003 -11.885 -32.112 1.00 12.71 405 LYS B N 1
ATOM 6829 C CA . LYS B 1 405 ? 11.138 -12.509 -30.798 1.00 11.16 405 LYS B CA 1
ATOM 6830 C C . LYS B 1 405 ? 10.448 -13.870 -30.775 1.00 14.05 405 LYS B C 1
ATOM 6831 O O . LYS B 1 405 ? 10.969 -14.826 -30.207 1.00 15.06 405 LYS B O 1
ATOM 6837 N N . ALA B 1 406 ? 9.294 -13.958 -31.428 1.00 12.93 406 ALA B N 1
ATOM 6838 C CA . ALA B 1 406 ? 8.535 -15.204 -31.444 1.00 15.46 406 ALA B CA 1
ATOM 6839 C C . ALA B 1 406 ? 9.276 -16.266 -32.246 1.00 16.54 406 ALA B C 1
ATOM 6840 O O . ALA B 1 406 ? 9.221 -17.461 -31.929 1.00 17.37 406 ALA B O 1
ATOM 6842 N N . LYS B 1 407 ? 9.976 -15.820 -33.282 1.00 14.67 407 LYS B N 1
ATOM 6843 C CA . LYS B 1 407 ? 10.750 -16.705 -34.141 1.00 15.19 407 LYS B CA 1
ATOM 6844 C C . LYS B 1 407 ? 11.936 -17.291 -33.378 1.00 16.92 407 LYS B C 1
ATOM 6845 O O . LYS B 1 407 ? 12.108 -18.504 -33.319 1.00 19.23 407 LYS B O 1
ATOM 6851 N N . ASP B 1 408 ? 12.755 -16.423 -32.792 1.00 14.75 408 ASP B N 1
ATOM 6852 C CA . ASP B 1 408 ? 13.934 -16.875 -32.063 1.00 15.24 408 ASP B CA 1
ATOM 6853 C C . ASP B 1 408 ? 14.296 -15.863 -30.990 1.00 15.87 408 ASP B C 1
ATOM 6854 O O . ASP B 1 408 ? 14.937 -14.848 -31.270 1.00 13.02 408 ASP B O 1
ATOM 6859 N N . ILE B 1 409 ? 13.892 -16.159 -29.762 1.00 14.07 409 ILE B N 1
ATOM 6860 C CA . ILE B 1 409 ? 14.081 -15.240 -28.645 1.00 13.91 409 ILE B CA 1
ATOM 6861 C C . ILE B 1 409 ? 15.559 -14.947 -28.379 1.00 12.70 409 ILE B C 1
ATOM 6862 O O . ILE B 1 409 ? 15.904 -13.854 -27.923 1.00 13.02 409 ILE B O 1
ATOM 6867 N N . MET B 1 410 ? 16.433 -15.907 -28.681 1.00 13.02 410 MET B N 1
ATOM 6868 C CA . MET B 1 410 ? 17.855 -15.709 -28.415 1.00 12.37 410 MET B CA 1
ATOM 6869 C C . MET B 1 410 ? 18.554 -14.924 -29.514 1.00 13.69 410 MET B C 1
ATOM 6870 O O . MET B 1 410 ? 19.667 -14.447 -29.317 1.00 13.60 410 MET B O 1
ATOM 6875 N N . ALA B 1 411 ? 17.894 -14.760 -30.659 1.00 12.76 411 ALA B N 1
ATOM 6876 C CA . ALA B 1 411 ? 18.541 -14.139 -31.809 1.00 15.44 411 ALA B CA 1
ATOM 6877 C C . ALA B 1 411 ? 17.787 -12.937 -32.359 1.00 12.17 411 ALA B C 1
ATOM 6878 O O . ALA B 1 411 ? 18.102 -12.450 -33.442 1.00 13.06 411 ALA B O 1
ATOM 6880 N N . PHE B 1 412 ? 16.805 -12.439 -31.613 1.00 10.18 412 PHE B N 1
ATOM 6881 C CA . PHE B 1 412 ? 15.990 -11.347 -32.129 1.00 10.62 412 PHE B CA 1
ATOM 6882 C C . PHE B 1 412 ? 16.799 -10.074 -32.372 1.00 10.85 412 PHE B C 1
ATOM 6883 O O . PHE B 1 412 ? 16.450 -9.262 -33.232 1.00 14.05 412 PHE B O 1
ATOM 6891 N N . ARG B 1 413 ? 17.892 -9.904 -31.633 1.00 10.53 413 ARG B N 1
ATOM 6892 C CA . ARG B 1 413 ? 18.700 -8.706 -31.817 1.00 8.92 413 ARG B CA 1
ATOM 6893 C C . ARG B 1 413 ? 19.552 -8.758 -33.081 1.00 12.34 413 ARG B C 1
ATOM 6894 O O . ARG B 1 413 ? 20.152 -7.759 -33.456 1.00 12.29 413 ARG B O 1
ATOM 6902 N N . ASP B 1 414 ? 19.589 -9.917 -33.733 1.00 10.92 414 ASP B N 1
ATOM 6903 C CA . ASP B 1 414 ? 20.271 -10.056 -35.025 1.00 13.13 414 ASP B CA 1
ATOM 6904 C C . ASP B 1 414 ? 19.285 -9.765 -36.156 1.00 13.40 414 ASP B C 1
ATOM 6905 O O . ASP B 1 414 ? 19.071 -10.583 -37.049 1.00 16.96 414 ASP B O 1
ATOM 6910 N N . ASN B 1 415 ? 18.674 -8.588 -36.093 1.00 11.66 415 ASN B N 1
ATOM 6911 C CA . ASN B 1 415 ? 17.704 -8.149 -37.085 1.00 14.14 415 ASN B CA 1
ATOM 6912 C C . ASN B 1 415 ? 17.821 -6.648 -37.297 1.00 14.96 415 ASN B C 1
ATOM 6913 O O . ASN B 1 415 ? 18.329 -5.936 -36.434 1.00 14.69 415 ASN B O 1
ATOM 6918 N N . SER B 1 416 ? 17.345 -6.173 -38.447 1.00 14.24 416 SER B N 1
ATOM 6919 C CA . SER B 1 416 ? 17.386 -4.754 -38.780 1.00 16.32 416 SER B CA 1
ATOM 6920 C C . SER B 1 416 ? 15.997 -4.235 -39.107 1.00 17.84 416 SER B C 1
ATOM 6921 O O . SER B 1 416 ? 15.110 -5.003 -39.488 1.00 19.80 416 SER B O 1
ATOM 6924 N N . TYR B 1 417 ? 15.813 -2.925 -38.964 1.00 17.14 417 TYR B N 1
ATOM 6925 C CA . TYR B 1 417 ? 14.536 -2.292 -39.265 1.00 16.83 417 TYR B CA 1
ATOM 6926 C C . TYR B 1 417 ? 14.780 -0.994 -40.019 1.00 16.99 417 TYR B C 1
ATOM 6927 O O . TYR B 1 417 ? 15.874 -0.431 -39.972 1.00 15.87 417 TYR B O 1
ATOM 6936 N N . LYS B 1 418 ? 13.763 -0.538 -40.736 1.00 21.59 418 LYS B N 1
ATOM 6937 C CA . LYS B 1 418 ? 13.888 0.700 -41.484 1.00 19.94 418 LYS B CA 1
ATOM 6938 C C . LYS B 1 418 ? 13.619 1.900 -40.578 1.00 16.31 418 LYS B C 1
ATOM 6939 O O . LYS B 1 418 ? 12.654 1.917 -39.803 1.00 15.85 418 LYS B O 1
ATOM 6945 N N . SER B 1 419 ? 14.497 2.891 -40.661 1.00 16.57 419 SER B N 1
ATOM 6946 C CA . SER B 1 419 ? 14.319 4.115 -39.899 1.00 14.89 419 SER B CA 1
ATOM 6947 C C . SER B 1 419 ? 13.116 4.872 -40.427 1.00 18.22 419 SER B C 1
ATOM 6948 O O . SER B 1 419 ? 12.944 5.006 -41.637 1.00 19.81 419 SER B O 1
ATOM 6951 N N . VAL B 1 420 ? 12.284 5.373 -39.521 1.00 14.30 420 VAL B N 1
ATOM 6952 C CA . VAL B 1 420 ? 11.137 6.169 -39.926 1.00 16.40 420 VAL B CA 1
ATOM 6953 C C . VAL B 1 420 ? 11.519 7.640 -39.940 1.00 19.28 420 VAL B C 1
ATOM 6954 O O . VAL B 1 420 ? 10.696 8.494 -40.262 1.00 20.21 420 VAL B O 1
ATOM 6958 N N . ILE B 1 421 ? 12.775 7.920 -39.593 1.00 18.47 421 ILE B N 1
ATOM 6959 C CA . ILE B 1 421 ? 13.305 9.280 -39.613 1.00 23.77 421 ILE B CA 1
ATOM 6960 C C . ILE B 1 421 ? 14.150 9.518 -40.862 1.00 21.93 421 ILE B C 1
ATOM 6961 O O . ILE B 1 421 ? 14.041 10.566 -41.498 1.00 25.74 421 ILE B O 1
ATOM 6966 N N . THR B 1 422 ? 14.983 8.543 -41.223 1.00 19.47 422 THR B N 1
ATOM 6967 C CA . THR B 1 422 ? 15.841 8.676 -42.400 1.00 22.05 422 THR B CA 1
ATOM 6968 C C . THR B 1 422 ? 15.373 7.818 -43.568 1.00 24.00 422 THR B C 1
ATOM 6969 O O . THR B 1 422 ? 15.821 8.011 -44.701 1.00 25.87 422 THR B O 1
ATOM 6973 N N . GLY B 1 423 ? 14.488 6.863 -43.294 1.00 18.51 423 GLY B N 1
ATOM 6974 C CA . GLY B 1 423 ? 13.977 5.976 -44.326 1.00 23.38 423 GLY B CA 1
ATOM 6975 C C . GLY B 1 423 ? 14.907 4.841 -44.719 1.00 26.81 423 GLY B C 1
ATOM 6976 O O . GLY B 1 423 ? 14.597 4.060 -45.620 1.00 31.88 423 GLY B O 1
ATOM 6977 N N . THR B 1 424 ? 16.042 4.732 -44.036 1.00 25.16 424 THR B N 1
ATOM 6978 C CA . THR B 1 424 ? 17.058 3.746 -44.404 1.00 27.58 424 THR B CA 1
ATOM 6979 C C . THR B 1 424 ? 17.039 2.489 -43.533 1.00 23.73 424 THR B C 1
ATOM 6980 O O . THR B 1 424 ? 16.858 2.564 -42.320 1.00 25.71 424 THR B O 1
ATOM 6984 N N . MET B 1 425 ? 17.233 1.333 -44.165 1.00 25.78 425 MET B N 1
ATOM 6985 C CA . MET B 1 425 ? 17.313 0.066 -43.449 1.00 23.48 425 MET B CA 1
ATOM 6986 C C . MET B 1 425 ? 18.622 -0.008 -42.674 1.00 21.44 425 MET B C 1
ATOM 6987 O O . MET B 1 425 ? 19.686 0.284 -43.206 1.00 24.25 425 MET B O 1
ATOM 6992 N N . ALA B 1 426 ? 18.543 -0.391 -41.405 1.00 19.32 426 ALA B N 1
ATOM 6993 C CA . ALA B 1 426 ? 19.737 -0.474 -40.585 1.00 18.63 426 ALA B CA 1
ATOM 6994 C C . ALA B 1 426 ? 20.644 -1.578 -41.098 1.00 13.87 426 ALA B C 1
ATOM 6995 O O . ALA B 1 426 ? 20.165 -2.629 -41.533 1.00 17.30 426 ALA B O 1
ATOM 6997 N N . PRO B 1 427 ? 21.963 -1.353 -41.042 1.00 12.70 427 PRO B N 1
ATOM 6998 C CA . PRO B 1 427 ? 22.902 -2.405 -41.429 1.00 14.91 427 PRO B CA 1
ATOM 6999 C C . PRO B 1 427 ? 22.872 -3.554 -40.429 1.00 13.99 427 PRO B C 1
ATOM 7000 O O . PRO B 1 427 ? 22.375 -3.403 -39.309 1.00 14.65 427 PRO B O 1
ATOM 7004 N N . VAL B 1 428 ? 23.393 -4.695 -40.848 1.00 13.10 428 VAL B N 1
ATOM 7005 C CA . VAL B 1 428 ? 23.631 -5.820 -39.960 1.00 14.07 428 VAL B CA 1
ATOM 7006 C C . VAL B 1 428 ? 24.849 -5.494 -39.103 1.00 13.90 428 VAL B C 1
ATOM 7007 O O . VAL B 1 428 ? 25.830 -4.923 -39.590 1.00 14.88 428 VAL B O 1
ATOM 7011 N N . HIS B 1 429 ? 24.799 -5.840 -37.822 1.00 11.88 429 HIS B N 1
ATOM 7012 C CA . HIS B 1 429 ? 25.945 -5.580 -36.968 1.00 12.06 429 HIS B CA 1
ATOM 7013 C C . HIS B 1 429 ? 27.145 -6.450 -37.340 1.00 11.39 429 HIS B C 1
ATOM 7014 O O . HIS B 1 429 ? 26.988 -7.519 -37.932 1.00 13.54 429 HIS B O 1
ATOM 7021 N N . HIS B 1 430 ? 28.343 -6.006 -36.972 1.00 11.63 430 HIS B N 1
ATOM 7022 C CA . HIS B 1 430 ? 29.543 -6.774 -37.299 1.00 12.39 430 HIS B CA 1
ATOM 7023 C C . HIS B 1 430 ? 29.670 -8.100 -36.543 1.00 14.00 430 HIS B C 1
ATOM 7024 O O . HIS B 1 430 ? 30.427 -8.980 -36.956 1.00 14.99 430 HIS B O 1
ATOM 7031 N N . THR B 1 431 ? 28.934 -8.242 -35.438 1.00 11.63 431 THR B N 1
ATOM 7032 C CA . THR B 1 431 ? 29.031 -9.431 -34.596 1.00 13.38 431 THR B CA 1
ATOM 7033 C C . THR B 1 431 ? 27.640 -9.886 -34.135 1.00 13.04 431 THR B C 1
ATOM 7034 O O . THR B 1 431 ? 26.865 -9.079 -33.628 1.00 13.04 431 THR B O 1
ATOM 7038 N N . PRO B 1 432 ? 27.311 -11.179 -34.324 1.00 11.96 432 PRO B N 1
ATOM 7039 C CA . PRO B 1 432 ? 26.041 -11.713 -33.820 1.00 12.04 432 PRO B CA 1
ATOM 7040 C C . PRO B 1 432 ? 25.951 -11.508 -32.314 1.00 10.74 432 PRO B C 1
ATOM 7041 O O . PRO B 1 432 ? 26.967 -11.582 -31.614 1.00 9.70 432 PRO B O 1
ATOM 7045 N N . TRP B 1 433 ? 24.746 -11.257 -31.822 1.00 9.93 433 TRP B N 1
ATOM 7046 C CA . TRP B 1 433 ? 24.572 -10.911 -30.412 1.00 9.90 433 TRP B CA 1
ATOM 7047 C C . TRP B 1 433 ? 25.238 -11.895 -29.453 1.00 10.97 433 TRP B C 1
ATOM 7048 O O . TRP B 1 433 ? 25.905 -11.477 -28.509 1.00 9.49 433 TRP B O 1
ATOM 7059 N N . LYS B 1 434 ? 25.070 -13.195 -29.689 1.00 10.79 434 LYS B N 1
ATOM 7060 C CA . LYS B 1 434 ? 25.642 -14.204 -28.797 1.00 11.73 434 LYS B CA 1
ATOM 7061 C C . LYS B 1 434 ? 27.164 -14.100 -28.670 1.00 11.68 434 LYS B C 1
ATOM 7062 O O . LYS B 1 434 ? 27.738 -14.410 -27.619 1.00 13.83 434 LYS B O 1
ATOM 7068 N N . GLU B 1 435 ? 27.817 -13.671 -29.745 1.00 11.74 435 GLU B N 1
ATOM 7069 C CA . GLU B 1 435 ? 29.275 -13.613 -29.763 1.00 11.20 435 GLU B CA 1
ATOM 7070 C C . GLU B 1 435 ? 29.799 -12.234 -29.381 1.00 12.46 435 GLU B C 1
ATOM 7071 O O . GLU B 1 435 ? 31.007 -12.046 -29.219 1.00 13.35 435 GLU B O 1
ATOM 7077 N N . ALA B 1 436 ? 28.891 -11.270 -29.251 1.00 11.43 436 ALA B N 1
ATOM 7078 C CA . ALA B 1 436 ? 29.277 -9.888 -28.980 1.00 11.83 436 ALA B CA 1
ATOM 7079 C C . ALA B 1 436 ? 29.432 -9.666 -27.480 1.00 11.49 436 ALA B C 1
ATOM 7080 O O . ALA B 1 436 ? 28.579 -9.043 -26.848 1.00 12.17 436 ALA B O 1
ATOM 7082 N N . LEU B 1 437 ? 30.525 -10.170 -26.912 1.00 10.64 437 LEU B N 1
ATOM 7083 C CA . LEU B 1 437 ? 30.678 -10.200 -25.459 1.00 10.93 437 LEU B CA 1
ATOM 7084 C C . LEU B 1 437 ? 31.058 -8.834 -24.884 1.00 12.21 437 LEU B C 1
ATOM 7085 O O . LEU B 1 437 ? 30.694 -8.504 -23.748 1.00 12.80 437 LEU B O 1
ATOM 7090 N N . ASP B 1 438 ? 31.804 -8.060 -25.668 1.00 11.11 438 ASP B N 1
ATOM 7091 C CA . ASP B 1 438 ? 32.248 -6.726 -25.291 1.00 12.54 438 ASP B CA 1
ATOM 7092 C C . ASP B 1 438 ? 31.079 -5.766 -25.472 1.00 12.50 438 ASP B C 1
ATOM 7093 O O . ASP B 1 438 ? 30.513 -5.676 -26.562 1.00 13.03 438 ASP B O 1
ATOM 7098 N N . ASP B 1 439 ? 30.721 -5.066 -24.398 1.00 10.40 439 ASP B N 1
ATOM 7099 C CA . ASP B 1 439 ? 29.588 -4.148 -24.412 1.00 11.19 439 ASP B CA 1
ATOM 7100 C C . ASP B 1 439 ? 29.970 -2.678 -24.608 1.00 11.23 439 ASP B C 1
ATOM 7101 O O . ASP B 1 439 ? 29.110 -1.801 -24.539 1.00 11.97 439 ASP B O 1
ATOM 7106 N N . SER B 1 440 ? 31.239 -2.406 -24.907 1.00 12.93 440 SER B N 1
ATOM 7107 C CA . SER B 1 440 ? 31.683 -1.016 -25.013 1.00 13.18 440 SER B CA 1
ATOM 7108 C C . SER B 1 440 ? 31.159 -0.336 -26.270 1.00 12.20 440 SER B C 1
ATOM 7109 O O . SER B 1 440 ? 30.907 -0.988 -27.289 1.00 11.48 440 SER B O 1
ATOM 7112 N N . MET B 1 441 ? 30.998 0.982 -26.195 1.00 10.86 441 MET B N 1
ATOM 7113 C CA . MET B 1 441 ? 30.655 1.772 -27.371 1.00 10.56 441 MET B CA 1
ATOM 7114 C C . MET B 1 441 ? 31.745 1.676 -28.444 1.00 11.76 441 MET B C 1
ATOM 7115 O O . MET B 1 441 ? 31.439 1.542 -29.626 1.00 12.45 441 MET B O 1
ATOM 7120 N N . GLU B 1 442 ? 33.010 1.731 -28.034 1.00 10.67 442 GLU B N 1
ATOM 7121 C CA . GLU B 1 442 ? 34.100 1.630 -29.004 1.00 14.24 442 GLU B CA 1
ATOM 7122 C C . GLU B 1 442 ? 34.027 0.325 -29.798 1.00 14.90 442 GLU B C 1
ATOM 7123 O O . GLU B 1 442 ? 34.180 0.329 -31.022 1.00 15.25 442 GLU B O 1
ATOM 7129 N N . ALA B 1 443 ? 33.790 -0.788 -29.110 1.00 12.21 443 ALA B N 1
ATOM 7130 C CA . ALA B 1 443 ? 33.676 -2.071 -29.798 1.00 12.14 443 ALA B CA 1
ATOM 7131 C C . ALA B 1 443 ? 32.482 -2.081 -30.748 1.00 11.76 443 ALA B C 1
ATOM 7132 O O . ALA B 1 443 ? 32.560 -2.592 -31.867 1.00 13.52 443 ALA B O 1
ATOM 7134 N N . TYR B 1 444 ? 31.364 -1.518 -30.307 1.00 11.36 444 TYR B N 1
ATOM 7135 C CA . TYR B 1 444 ? 30.152 -1.564 -31.112 1.00 11.15 444 TYR B CA 1
ATOM 7136 C C . TYR B 1 444 ? 30.306 -0.757 -32.404 1.00 11.68 444 TYR B C 1
ATOM 7137 O O . TYR B 1 444 ? 29.858 -1.177 -33.476 1.00 12.21 444 TYR B O 1
ATOM 7146 N N . LEU B 1 445 ? 30.950 0.401 -32.297 1.00 12.62 445 LEU B N 1
ATOM 7147 C CA . LEU B 1 445 ? 31.083 1.315 -33.432 1.00 12.77 445 LEU B CA 1
ATOM 7148 C C . LEU B 1 445 ? 32.277 1.024 -34.337 1.00 13.16 445 LEU B C 1
ATOM 7149 O O . LEU B 1 445 ? 32.448 1.692 -35.353 1.00 17.34 445 LEU B O 1
ATOM 7154 N N . GLN B 1 446 ? 33.099 0.043 -33.973 1.00 14.51 446 GLN B N 1
ATOM 7155 C CA . GLN B 1 446 ? 34.263 -0.298 -34.792 1.00 15.03 446 GLN B CA 1
ATOM 7156 C C . GLN B 1 446 ? 33.845 -0.609 -36.227 1.00 16.14 446 GLN B C 1
ATOM 7157 O O . GLN B 1 446 ? 32.797 -1.211 -36.466 1.00 19.47 446 GLN B O 1
ATOM 7163 N N . ASN B 1 447 ? 34.682 -0.203 -37.180 1.00 16.78 447 ASN B N 1
ATOM 7164 C CA . ASN B 1 447 ? 34.386 -0.405 -38.592 1.00 19.77 447 ASN B CA 1
ATOM 7165 C C . ASN B 1 447 ? 35.019 -1.692 -39.117 1.00 25.22 447 ASN B C 1
ATOM 7166 O O . ASN B 1 447 ? 36.178 -1.716 -39.530 1.00 22.76 447 ASN B O 1
#

Nearest PDB structures (foldseek):
  5ipy-assembly1_B  TM=1.002E+00  e=4.611E-97  Roseovarius nubinhibens ISM
  5iq4-assembly1_B  TM=9.992E-01  e=4.182E-91  Roseovarius nubinhibens ISM
  5gsn-assembly2_D-3  TM=9.991E-01  e=3.175E-88  Roseovarius nubinhibens ISM
  2xlr-assembly2_A  TM=9.936E-01  e=8.474E-74  Methylophaga aminisulfidivorans
  2xve-assembly1_B  TM=9.916E-01  e=2.054E-74  Methylophaga aminisulfidivorans

Sequence (890 aa):
KRVAVIGAGPSGLAQLRAFQSAADQGAEIPEIVCFEKQANWGGLWNYTWRTGLDENGEPVHCSMYRYLWSNGPKEGLEFADYSFEEHFGKQIASYPPRAVLFDYIEGRVHKADVRKWIRFNSPVRWVSYDAETAKFTVTAHNHETDSTYSAAFDHVICASGHFSTPNVPFYEGFDTFNGRIVHAHDFRDAREFEGKDVLVMGASYSAEDIGSQCWKYGAKSITSCYRSAPMGYAWPDNWEEKPALEKLTGKTAHFADGSTRDVDAIILCTGYKHFFSFLPDDLRLKTANRLATADLYKGVAYVHNPAMFYLGMQDQWFTFNMFDAQAWWVRDAILGRITLPKDKAAMLADVAERETREEASDDVKYAIRYQADYVKELVAETDYPSFDIDGACDAFFEWKKHKAKDIMAFRDNSYKSVITGTMAPVHHTPWKEALDDSMEAYLQNKRVAVIGAGPSGLAQLRAFQSAADQGAEIPEIVCFEKQANWGGLWNYTWRTGLDENGEPVHCSMYRYLWSNGPKEGLEFADYSFEEHFGKQIASYPPRAVLFDYIEGRVHHKADVRKWIRFNSPVRWVSYDAETAKFTVTAHNHETDSTYSAAFDHVICASGHFSTPNVPFYEGFDTFNGRIVHAHDFRDAREFEGKDVLVMGASYSAEDIGSQCWKYGAKSITSCYRSAPMGYAWPDNWEEKPALEKLTGKTAHFADGSTRDVDAIILCTGYKHFFSFLPDDLRLKTANRLATADLYKGVAYVHNPAMFYLGMQDQWFTFNMFDAQAWWVRDAILGRITLPKDKAAMLADVAERETREEASDDVKYAIRYQADYVKELVAETDYPSFDIDGACDAFFEWKKHKAKDIMAFRDNSYKSVITGTMAPVHHTPWKEALDDSMEAYLQN

Foldseek 3Di:
DEEEEEAQALLSLLLLLLQLVCVVVPDDAHQYAYEHQAQDHHFLLDDDLDAQADPLRHHDQHLDAPLDKALAFVLLAAALVAGPCNQLVDFAFGIAFSQQVSSRSVSSSVVSPRVVRYQYSKHWQAWDADPVVCWIKTWIARSVVRDIDIDIGNAYEYANDWFGADDDDDAAAPVVAPAAEEESSNDYALLVQAQWEEEEEDADDSSLVSLLSVVLNHHQAYEYEEEPDHNDADDDPRYHYAYAWHYDDHQWTAGPVGDIDGGRYYYYHPTGGQDDNHYDPLQRQDADAAQLTPQAQLQWARLSHRSYTYAPSHHDPHDSLLSSLNSNQNSCVVSVNDDDDPDSVVSNVRSVVLVCCCPVDPDPLSRLVSNLVSSQVSCVSGVRDPFDSVLSSVSRVVLVVLCRVHVNQSSQAWGANRNPRDIHDGFPDGSSPPSDNDPCVRSDD/DEEEEEAQALLSLLLLLLQLVCVVVPDDAHHYAYEHQAQDHHFLLDDDLDAQADPLRHHDRHLDAPLDKAQAFVLLAAALVAGPCNQLVHFAFGIAFSQSVSSRSVSVSVVSPRCVRYQYSKHWQAWDADPVVCKIKIWIARSVVRDIDIDIGNFYEYANDWFQADDDDDAAAPVPEQAAEEESSNYYALLVQAQWEEEEEEADDSSLVSQLRVVLNHHQAYEYEYEPDHNPAPDDPRYHYAYAFRYDDHQWTAGPVRDIDGGHYYYYHPTGGQDDNHYDPQQRAHADAAQLTPQAQLQWARLSRRSYTYAPSHHDPHDSLQSSLNSNQNSCCVSVVDPDDPDSVVRNVRSVVLVCCCPVDPDPLSRLVSNLVSSVVSCVSGVNDDFPSVQSSVSRVVLVVLCRVPVSQSSQDWGANSNPRHIGDGFPDGSSGPNDNDPCVRPPD

Secondary structure (DSSP, 8-state):
-EEEEE--SHHHHHHHHHHHHHHHTT----EEEEE-SSSSS-GGGS--S--SB-TTSSBP-----TT-B-SS-GGGT-BTTB-HHHHHSS---SS-BHHHHHHHHHHHHHHTT-GGGEE-S--EEEEEEETTTTEEEEEEEETTTTEEEEEEESEEEE---SSSEE-----TTTTT--SEEEEGGG---GGGGTT-EEEEE-SSHHHHHHHHHHHHTT-SEEEEE-SSS-------TTEEEES-EEEEETTEEEETTS-EEE-SEEEE---EE---TT--TTT-----SSSS-TTEETTTEETT-TTEEE-S-S--SS-HHHHHHHHHHHHHHHTTSSPPPS-HHHHHHHHHHHHHHHHT---HHHHHHHHHHHHHHHHHTSSS----HHHHHHHHHHHHHHHHH-TTTTTS---B-TTT-PBPPPPSS-GGG-----HHHHH--/-EEEEE--SHHHHHHHHHHHHHHHTT----EEEEE-SSSSS-GGGS--S--SB-TTSSBP-----TT-B-SS-GGGT-BTTB-HHHHHTS---SS-BHHHHHHHHHHHHHHHT-GGGEESS--EEEEEEETTTTEEEEEEEETTTTEEEEEEESEEEE---SSSEE-----TTTTT-SSEEEEGGG---GGGGTT-EEEEE-SSHHHHHHHHHHHHTT-SEEEEE-SSS-------TTEEEES-EEEEETTEEEETTS-EEE-SEEEE---EE---TT--TTT-----SSSS-TTEETTTEETT-TTEEE-S-S--SS-HHHHHHHHHHHHHHHHTSS---S-HHHHHHHHHHHHHHHHT---HHHHHHHHHHHHHHHHTTSSPPP--HHHHHHHHHHHHHHHHH-TTTTTS---B-TTT-PBPPPPSS-GGG-----HHHHH--

Organism: Roseovarius nubinhibens (strain ATCC BAA-591 / DSM 15170 / ISM) (NCBI:txid89187)

InterPro domains:
  IPR000960 Flavin monooxygenase FMO [PIRSF000332] (1-379)
  IPR020946 Flavin monooxygenase-like [PF00743] (3-227)
  IPR020946 Flavin monooxygenase-like [PF00743] (244-380)
  IPR036188 FAD/NAD(P)-binding domain superfamily [G3DSA:3.50.50.60] (4-419)
  IPR036188 FAD/NAD(P)-binding domain superfamily [G3DSA:3.50.50.60] (172-271)
  IPR036188 FAD/NAD(P)-binding domain superfamily [SSF51905] (1-242)
  IPR036188 FAD/NAD(P)-binding domain superfamily [SSF51905] (252-368)
  IPR050346 Flavin-containing monooxygenases-like [PTHR23023] (3-232)